Protein 4I3B (pdb70)

Solvent-accessible surface area: 40279 Å² total; per-residue (Å²): 107,0,96,67,2,55,26,52,2,81,30,44,79,47,136,44,19,4,91,1,20,81,37,4,54,10,60,141,134,20,0,67,10,9,68,62,10,83,1,25,16,84,13,58,50,132,121,20,42,72,6,32,20,71,25,56,28,15,74,72,19,110,34,25,45,56,22,122,16,94,32,34,100,96,30,50,25,55,20,45,16,77,20,82,52,3,91,0,24,0,12,41,12,38,106,74,9,8,16,8,4,88,17,118,92,99,86,1,28,25,34,62,31,55,106,153,45,78,1,24,5,41,5,51,29,60,149,46,71,1,53,14,9,13,83,92,51,132,208,116,0,52,29,3,11,4,18,0,100,34,23,96,48,134,47,20,12,96,1,20,153,35,3,52,10,62,153,123,24,8,77,10,10,68,61,10,74,2,10,16,76,16,49,49,124,37,25,49,53,6,30,20,54,24,37,27,12,72,70,22,95,43,28,49,51,23,127,15,84,43,50,94,95,33,63,25,44,21,47,17,79,21,111,62,3,88,1,23,0,63,43,95,55,87,86,8,35,14,26,4,88,10,115,91,106,100,2,31,24,41,59,20,12,107,123,28,60,1,19,5,42,5,53,26,60,149,46,71,1,59,13,16,11,122,44,43,106,115,2,69,90,2,9,6,24,0,88,33,31,72,35,102,64,20,12,100,1,18,156,36,4,56,8,71,156,131,23,8,72,10,11,67,58,10,73,1,7,17,48,14,50,46,98,93,38,46,70,8,36,20,63,24,54,27,11,69,76,37,114,31,29,48,48,23,118,21,84,34,44,88,78,33,48,27,57,22,46,18,90,22,76,62,4,54,1,34,2,64,54,88,54,110,87,9,36,16,30,5,114,13,108,92,103,99,1,33,24,41,66,28,43,105,143,40,69,1,12,6,40,5,46,28,63,150,45,70,1,52,15,17,11,119,47,33,179,128,0,94,90,3,51,16,54,0,88,36,22,98,48,135,48,21,11,100,1,20,155,38,5,56,12,50,157,127,26,8,74,10,10,68,58,11,74,2,9,16,77,15,52,40,93,123,16,48,54,4,14,19,47,24,38,28,12,72,73,20,100,39,28,54,49,23,111,18,82,37,48,103,95,33,56,28,44,21,50,16,72,20,106,58,3,70,1,22,3,31,57,5,17,123,51,8,9,18,24,4,88,15,114,88,102,101,1,36,24,15,66,32,57,112,135,48,57,0,14,5,41,5,41,28,61,151,49,70,1,57,15,15,11,119,110,38,180,122,3,44,22,2,3,4,21,0,90,34,32,98,40,132,46,19,11,98,1,19,148,36,5,55,10,49,137,122,33,4,72,10,10,67,61,10,79,2,10,16,55,12,39,53,132,81,38,46,68,6,36,20,48,24,59,29,13,69,72,20,109,28,23,46,52,25,134,16,92,35,49,101,102,35,52,26,52,20,41,16,64,19,82,59,4,91,0,27,0,64,46,93,59,106,92,8,29,14,25,4,92,15,122,91,87,92,1,31,22,38,60,36,55,108,147,51,60,1,23,6,42,7,49,30,61,149,48,65,0,58,14,16,11,119,60,35,81,130,93,0,72,54,3,12,3,24,0,90,32,22,89,50,133,47,21,13,94,1,19,152,38,4,55,8,62,158,120,23,7,75,8,10,65,64,10,77,2,7,17,48,12,50,33,109,118,31,43,66,6,29,20,59,25,53,28,14,73,75,22,106,40,26,50,44,22,138,17,72,32,48,98,106,33,53,26,48,22,47,17,72,20,82,56,4,90,0,33,0,64,59,92,61,110,81,8,25,16,24,4,100,17,117,93,99,90,1,36,24,39,62,24,48,105,144,44,72,1,10,6,38,6,46,31,62,150,36,66,0,57,14,16,12,120,60,74

Foldseek 3Di:
DCVLVAAKWKWDDKWLQLVLLVLVPFDNVCSVFLRPWTKMWHWDADPVFKIKIWMQRHPPVRDTDMDIDGAPDKDDDQDPSRAPPWIKHWHDDPQWIKIWIDHPNFIKIWIWHADPQKIKIWIDGPPRIMIIIIHDDPD/DLQVPAAKWKWDDKWLQLVLLVLVPFPNVQSVFLRPWTKMWHWDAPPVFKIKIWMQRHPPVRDTDMDIDGAPDKDDDQDPSGAPPWIWHWHCDPQWIWIWIDHPNAIKIWIWHQDPQWIKIWIDGPPRIMIIIIHGPD/DLVVPAAKWKWDDKFLQLVLLVLVPFDNVQSVFLRPWTKMWHWDADPVFKIKIWMQRHPPVRDIDMDIDGAPDKDDDQDPSRAPPWIWHWHCDPQWIKIWIDHPNAIKIWIWHQDPQKIKIWIDGPPRIMIIIIHHDD/DCVLVAAKWKWDDKWCQLVLLVLVPFDNVQSVFLRPWTKIWHWDADPVFKIKIWMQRHPPVRDTDMDIDGAPDKDDDQDPSGAPPWIWHWHCDPQWIKIWIDHPNFIKIWIWHQDPQWIKIWIDGPPRIMIIIIHGDD/DQVLVAAKWKWDDKFLQLVLLVLVPFDNVVSVFLRPWTKMWHWDADPVFKIKIWMQRHPPVRDTDMDIDGAPDKDDDQDPSRAPPWIKHWHDDDQKIKIWIDHPNFIKIWIWHQDPQWIKIWIDGPPRIMIIIIHHDPD/DCVVPAAKWKWDDKFLQLVLLVLVPFDNVVSVFLRPWIKMWHWDAPPVFKIKIWIQRHPPVRDTDMDIDGAPDKDDDQDPSRAPPWIKHWHDDDQWIKIWIDHPNFIKIWIWHQDPQKIKIWIDGPPRIMIIIIHHD

InterPro domains:
  IPR000463 Cytosolic fatty-acid binding [PR00178] (5-27)
  IPR000463 Cytosolic fatty-acid binding [PR00178] (68-84)
  IPR000463 Cytosolic fatty-acid binding [PR00178] (116-136)
  IPR000566 Lipocalin/cytosolic fatty-acid binding domain [PF00061] (6-136)
  IPR012674 Calycin [G3DSA:2.40.128.20] (1-139)
  IPR012674 Calycin [SSF50814] (1-136)
  IPR031259 Intracellular lipid binding protein [PTHR11955] (1-136)

Structure (mmCIF, N/CA/C/O backbone):
data_4I3B
#
_entry.id   4I3B
#
_cell.length_a   44.394
_cell.length_b   73.954
_cell.length_c   124.364
_cell.angle_alpha   90.00
_cell.angle_beta   92.45
_cell.angle_gamma   90.00
#
_symmetry.space_group_name_H-M   'P 1 21 1'
#
loop_
_entity.id
_entity.type
_entity.pdbx_description
1 polymer 'Bilirubin-inducible fluorescent protein UnaG'
2 non-polymer '3-[5-[(Z)-(4-ethenyl-3-methyl-5-oxidanylidene-pyrrol-2-ylidene)methyl]-2-[[5-[(Z)-(3-ethenyl-4-methyl-5-oxidanylidene-pyrrol-2-ylidene)methyl]-3-(3-hydroxy-3-oxopropyl)-4-methyl-1H-pyrrol-2-yl]methyl]-4-methyl-1H-pyrrol-3-yl]propanoic acid'
3 non-polymer DI(HYDROXYETHYL)ETHER
4 water water
#
loop_
_atom_site.group_PDB
_atom_site.id
_atom_site.type_symbol
_atom_site.label_atom_id
_atom_site.label_alt_id
_atom_site.label_comp_id
_atom_site.label_asym_id
_atom_site.label_entity_id
_atom_site.label_seq_id
_atom_site.pdbx_PDB_ins_code
_atom_site.Cartn_x
_atom_site.Cartn_y
_atom_site.Cartn_z
_atom_site.occupancy
_atom_site.B_iso_or_equiv
_atom_site.auth_seq_id
_atom_site.auth_comp_id
_atom_site.auth_asym_id
_atom_site.auth_atom_id
_atom_site.pdbx_PDB_model_num
ATOM 1 N N A MET A 1 1 ? -5.614 -15.038 45.840 0.49 24.73 1 MET A N 1
ATOM 2 N N B MET A 1 1 ? -5.597 -16.010 48.192 0.51 25.90 1 MET A N 1
ATOM 3 C CA A MET A 1 1 ? -5.238 -14.827 47.272 0.49 22.57 1 MET A CA 1
ATOM 4 C CA B MET A 1 1 ? -5.161 -14.823 47.409 0.51 24.27 1 MET A CA 1
ATOM 5 C C A MET A 1 1 ? -5.973 -13.650 47.910 0.49 21.58 1 MET A C 1
ATOM 6 C C B MET A 1 1 ? -5.799 -13.530 47.956 0.51 22.91 1 MET A C 1
ATOM 7 O O A MET A 1 1 ? -6.226 -13.635 49.108 0.49 21.67 1 MET A O 1
ATOM 8 O O B MET A 1 1 ? -5.791 -13.297 49.165 0.51 23.16 1 MET A O 1
ATOM 39 N N . VAL A 1 2 ? -6.331 -12.683 47.080 1.00 20.81 2 VAL A N 1
ATOM 40 C CA . VAL A 1 2 ? -6.997 -11.474 47.515 1.00 20.31 2 VAL A CA 1
ATOM 41 C C . VAL A 1 2 ? -8.473 -11.733 47.810 1.00 19.08 2 VAL A C 1
ATOM 42 O O . VAL A 1 2 ? -9.079 -11.020 48.596 1.00 18.35 2 VAL A O 1
ATOM 56 N N A GLU A 1 3 ? -9.032 -12.769 47.188 0.50 18.52 3 GLU A N 1
ATOM 57 N N B GLU A 1 3 ? -9.043 -12.785 47.216 0.50 17.95 3 GLU A N 1
ATOM 58 C CA A GLU A 1 3 ? -10.449 -13.088 47.301 0.50 19.63 3 GLU A CA 1
ATOM 59 C CA B GLU A 1 3 ? -10.483 -13.041 47.288 0.50 19.43 3 GLU A CA 1
ATOM 60 C C A GLU A 1 3 ? -10.922 -13.176 48.763 0.50 18.64 3 GLU A C 1
ATOM 61 C C B GLU A 1 3 ? -10.988 -13.353 48.710 0.50 17.91 3 GLU A C 1
ATOM 62 O O A GLU A 1 3 ? -11.996 -12.669 49.126 0.50 18.32 3 GLU A O 1
ATOM 63 O O B GLU A 1 3 ? -12.171 -13.163 48.991 0.50 19.41 3 GLU A O 1
ATOM 86 N N . LYS A 1 4 ? -10.098 -13.784 49.610 1.00 17.71 4 LYS A N 1
ATOM 87 C CA . LYS A 1 4 ? -10.477 -14.047 51.000 1.00 20.61 4 LYS A CA 1
ATOM 88 C C . LYS A 1 4 ? -10.694 -12.765 51.806 1.00 19.62 4 LYS A C 1
ATOM 89 O O . LYS A 1 4 ? -11.395 -12.790 52.835 1.00 23.83 4 LYS A O 1
ATOM 109 N N . PHE A 1 5 ? -10.109 -11.654 51.357 1.00 15.96 5 PHE A N 1
ATOM 110 C CA . PHE A 1 5 ? -10.272 -10.378 52.060 1.00 14.69 5 PHE A CA 1
ATOM 111 C C . PHE A 1 5 ? -11.575 -9.658 51.713 1.00 13.21 5 PHE A C 1
ATOM 112 O O . PHE A 1 5 ? -11.963 -8.712 52.410 1.00 13.30 5 PHE A O 1
ATOM 129 N N . VAL A 1 6 ? -12.230 -10.071 50.636 1.00 13.47 6 VAL A N 1
ATOM 130 C CA . VAL A 1 6 ? -13.379 -9.334 50.123 1.00 13.65 6 VAL A CA 1
ATOM 131 C C . VAL A 1 6 ? -14.550 -9.258 51.083 1.00 12.75 6 VAL A C 1
ATOM 132 O O . VAL A 1 6 ? -14.801 -10.178 51.861 1.00 12.17 6 VAL A O 1
ATOM 145 N N . GLY A 1 7 ? -15.238 -8.125 51.035 1.00 11.99 7 GLY A N 1
ATOM 146 C CA . GLY A 1 7 ? -16.487 -7.942 51.752 1.00 12.69 7 GLY A CA 1
ATOM 147 C C . GLY A 1 7 ? -16.344 -6.984 52.922 1.00 10.30 7 GLY A C 1
ATOM 148 O O . GLY A 1 7 ? -15.386 -6.187 53.012 1.00 11.89 7 GLY A O 1
ATOM 152 N N . THR A 1 8 ? -17.307 -7.028 53.825 1.00 11.16 8 THR A N 1
ATOM 153 C CA A THR A 1 8 ? -17.369 -6.084 54.907 0.79 9.80 8 THR A CA 1
ATOM 154 C CA B THR A 1 8 ? -17.351 -6.079 54.923 0.21 11.13 8 THR A CA 1
ATOM 155 C C . THR A 1 8 ? -16.692 -6.618 56.169 1.00 11.32 8 THR A C 1
ATOM 156 O O . THR A 1 8 ? -16.793 -7.830 56.460 1.00 10.76 8 THR A O 1
ATOM 177 N N . TRP A 1 9 ? -16.034 -5.697 56.903 1.00 11.62 9 TRP A N 1
ATOM 178 C CA . TRP A 1 9 ? -15.335 -5.984 58.134 1.00 12.50 9 TRP A CA 1
ATOM 179 C C . TRP A 1 9 ? -15.582 -4.875 59.158 1.00 12.01 9 TRP A C 1
ATOM 180 O O . TRP A 1 9 ? -15.665 -3.696 58.806 1.00 13.26 9 TRP A O 1
ATOM 201 N N . LYS A 1 10 ? -15.698 -5.236 60.437 1.00 11.05 10 LYS A N 1
ATOM 202 C CA . LYS A 1 10 ? -15.935 -4.279 61.514 1.00 11.93 10 LYS A CA 1
ATOM 203 C C . LYS A 1 10 ? -14.900 -4.494 62.605 1.00 11.65 10 LYS A C 1
ATOM 204 O O . LYS A 1 10 ? -14.553 -5.634 62.918 1.00 12.20 10 LYS A O 1
ATOM 223 N N . ILE A 1 11 ? -14.425 -3.434 63.232 1.00 10.75 11 ILE A N 1
ATOM 224 C CA A ILE A 1 11 ? -13.361 -3.553 64.220 0.45 10.42 11 ILE A CA 1
ATOM 225 C CA B ILE A 1 11 ? -13.337 -3.617 64.189 0.55 11.42 11 ILE A CA 1
ATOM 226 C C . ILE A 1 11 ? -13.803 -4.436 65.374 1.00 10.88 11 ILE A C 1
ATOM 227 O O . ILE A 1 11 ? -14.946 -4.338 65.811 1.00 14.15 11 ILE A O 1
ATOM 258 N N . ALA A 1 12 ? -12.875 -5.254 65.865 1.00 10.64 12 ALA A N 1
ATOM 259 C CA . ALA A 1 12 ? -13.063 -6.081 67.038 1.00 11.82 12 ALA A CA 1
ATOM 260 C C . ALA A 1 12 ? -12.145 -5.638 68.190 1.00 13.59 12 ALA A C 1
ATOM 261 O O . ALA A 1 12 ? -12.579 -5.609 69.333 1.00 18.00 12 ALA A O 1
ATOM 268 N N . ASP A 1 13 ? -10.877 -5.336 67.922 1.00 12.35 13 ASP A N 1
ATOM 269 C CA . ASP A 1 13 ? -9.955 -4.912 68.972 1.00 13.64 13 ASP A CA 1
ATOM 270 C C . ASP A 1 13 ? -8.803 -4.142 68.382 1.00 10.96 13 ASP A C 1
ATOM 271 O O . ASP A 1 13 ? -8.545 -4.206 67.196 1.00 11.79 13 ASP A O 1
ATOM 280 N N A SER A 1 14 ? -8.163 -3.342 69.212 0.31 10.57 14 SER A N 1
ATOM 281 N N B SER A 1 14 ? -8.117 -3.390 69.227 0.69 11.05 14 SER A N 1
ATOM 282 C CA A SER A 1 14 ? -6.941 -2.669 68.824 0.31 11.39 14 SER A CA 1
ATOM 283 C CA B SER A 1 14 ? -7.034 -2.489 68.833 0.69 12.74 14 SER A CA 1
ATOM 284 C C A SER A 1 14 ? -6.023 -2.607 70.022 0.31 9.74 14 SER A C 1
ATOM 285 C C B SER A 1 14 ? -6.058 -2.310 70.000 0.69 11.83 14 SER A C 1
ATOM 286 O O A SER A 1 14 ? -6.457 -2.734 71.172 0.31 11.79 14 SER A O 1
ATOM 287 O O B SER A 1 14 ? -6.509 -2.043 71.127 0.69 13.33 14 SER A O 1
ATOM 302 N N . HIS A 1 15 ? -4.748 -2.410 69.740 1.00 9.71 15 HIS A N 1
ATOM 303 C CA . HIS A 1 15 ? -3.755 -2.209 70.792 1.00 9.60 15 HIS A CA 1
ATOM 304 C C . HIS A 1 15 ? -2.601 -1.388 70.259 1.00 8.82 15 HIS A C 1
ATOM 305 O O . HIS A 1 15 ? -2.035 -1.685 69.195 1.00 8.92 15 HIS A O 1
ATOM 321 N N . ASN A 1 16 ? -2.247 -0.373 71.044 1.00 9.12 16 ASN A N 1
ATOM 322 C CA . ASN A 1 16 ? -1.127 0.503 70.813 1.00 9.49 16 ASN A CA 1
ATOM 323 C C . ASN A 1 16 ? -1.284 1.373 69.555 1.00 8.73 16 ASN A C 1
ATOM 324 O O . ASN A 1 16 ? -0.300 1.884 69.016 1.00 9.40 16 ASN A O 1
ATOM 335 N N . PHE A 1 17 ? -2.519 1.573 69.108 1.00 8.65 17 PHE A N 1
ATOM 336 C CA . PHE A 1 17 ? -2.752 2.225 67.825 1.00 8.13 17 PHE A CA 1
ATOM 337 C C . PHE A 1 17 ? -2.437 3.727 67.875 1.00 8.88 17 PHE A C 1
ATOM 338 O O . PHE A 1 17 ? -1.779 4.259 66.981 1.00 9.78 17 PHE A O 1
ATOM 355 N N . GLY A 1 18 ? -2.866 4.408 68.936 1.00 8.85 18 GLY A N 1
ATOM 356 C CA . GLY A 1 18 ? -2.519 5.806 69.059 1.00 9.73 18 GLY A CA 1
ATOM 357 C C . GLY A 1 18 ? -1.034 6.047 69.082 1.00 9.92 18 GLY A C 1
ATOM 358 O O . GLY A 1 18 ? -0.561 7.036 68.524 1.00 10.63 18 GLY A O 1
ATOM 362 N N . GLU A 1 19 ? -0.302 5.162 69.752 1.00 9.37 19 GLU A N 1
ATOM 363 C CA . GLU A 1 19 ? 1.163 5.273 69.808 1.00 10.49 19 GLU A CA 1
ATOM 364 C C . GLU A 1 19 ? 1.779 5.098 68.411 1.00 9.10 19 GLU A C 1
ATOM 365 O O . GLU A 1 19 ? 2.692 5.837 68.016 1.00 10.38 19 GLU A O 1
ATOM 377 N N . TYR A 1 20 ? 1.233 4.171 67.618 1.00 9.01 20 TYR A N 1
ATOM 378 C CA . TYR A 1 20 ? 1.651 4.001 66.230 1.00 8.88 20 TYR A CA 1
ATOM 379 C C . TYR A 1 20 ? 1.363 5.275 65.444 1.00 8.38 20 TYR A C 1
ATOM 380 O O . TYR A 1 20 ? 2.210 5.761 64.679 1.00 8.39 20 TYR A O 1
ATOM 398 N N . LEU A 1 21 ? 0.173 5.854 65.626 1.00 9.60 21 LEU A N 1
ATOM 399 C CA . LEU A 1 21 ? -0.177 7.056 64.884 1.00 10.37 21 LEU A CA 1
ATOM 400 C C . LEU A 1 21 ? 0.751 8.229 65.237 1.00 9.17 21 LEU A C 1
ATOM 401 O O . LEU A 1 21 ? 1.161 8.992 64.367 1.00 10.53 21 LEU A O 1
ATOM 417 N N A LYS A 1 22 ? 1.131 8.349 66.498 0.41 10.48 22 LYS A N 1
ATOM 418 N N B LYS A 1 22 ? 1.105 8.344 66.517 0.59 10.16 22 LYS A N 1
ATOM 419 C CA A LYS A 1 22 ? 2.110 9.370 66.848 0.41 10.70 22 LYS A CA 1
ATOM 420 C CA B LYS A 1 22 ? 2.091 9.349 66.937 0.59 10.25 22 LYS A CA 1
ATOM 421 C C A LYS A 1 22 ? 3.430 9.100 66.141 0.41 10.03 22 LYS A C 1
ATOM 422 C C B LYS A 1 22 ? 3.458 9.109 66.279 0.59 11.30 22 LYS A C 1
ATOM 423 O O A LYS A 1 22 ? 4.055 10.005 65.573 0.41 9.61 22 LYS A O 1
ATOM 424 O O B LYS A 1 22 ? 4.150 10.057 65.892 0.59 14.23 22 LYS A O 1
ATOM 461 N N . ALA A 1 23 ? 3.855 7.844 66.155 1.00 10.21 23 ALA A N 1
ATOM 462 C CA . ALA A 1 23 ? 5.139 7.492 65.582 1.00 11.24 23 ALA A CA 1
ATOM 463 C C . ALA A 1 23 ? 5.224 7.836 64.090 1.00 11.16 23 ALA A C 1
ATOM 464 O O . ALA A 1 23 ? 6.304 8.185 63.614 1.00 12.67 23 ALA A O 1
ATOM 472 N N . ILE A 1 24 ? 4.108 7.794 63.356 1.00 10.66 24 ILE A N 1
ATOM 473 C CA . ILE A 1 24 ? 4.132 8.158 61.935 1.00 10.95 24 ILE A CA 1
ATOM 474 C C . ILE A 1 24 ? 3.895 9.654 61.751 1.00 12.68 24 ILE A C 1
ATOM 475 O O . ILE A 1 24 ? 3.867 10.135 60.623 1.00 14.66 24 ILE A O 1
ATOM 491 N N . GLY A 1 25 ? 3.738 10.404 62.850 1.00 12.36 25 GLY A N 1
ATOM 492 C CA . GLY A 1 25 ? 3.706 11.855 62.770 1.00 12.98 25 GLY A CA 1
ATOM 493 C C . GLY A 1 25 ? 2.338 12.512 62.856 1.00 12.66 25 GLY A C 1
ATOM 494 O O . GLY A 1 25 ? 2.216 13.701 62.602 1.00 15.49 25 GLY A O 1
ATOM 498 N N . ALA A 1 26 ? 1.305 11.753 63.217 1.00 13.54 26 ALA A N 1
ATOM 499 C CA . ALA A 1 26 ? -0.027 12.327 63.347 1.00 13.60 26 ALA A CA 1
ATOM 500 C C . ALA A 1 26 ? -0.006 13.286 64.523 1.00 14.50 26 ALA A C 1
ATOM 501 O O . ALA A 1 26 ? 0.631 13.010 65.547 1.00 13.53 26 ALA A O 1
ATOM 508 N N . PRO A 1 27 ? -0.738 14.397 64.402 1.00 17.05 27 PRO A N 1
ATOM 509 C CA . PRO A 1 27 ? -0.948 15.280 65.549 1.00 17.42 27 PRO A CA 1
ATOM 510 C C . PRO A 1 27 ? -1.676 14.576 66.702 1.00 16.51 27 PRO A C 1
ATOM 511 O O . PRO A 1 27 ? -2.416 13.608 66.490 1.00 14.96 27 PRO A O 1
ATOM 522 N N . LYS A 1 28 ? -1.453 15.049 67.918 1.00 18.87 28 LYS A N 1
ATOM 523 C CA . LYS A 1 28 ? -2.043 14.404 69.096 1.00 18.80 28 LYS A CA 1
ATOM 524 C C . LYS A 1 28 ? -3.564 14.245 69.040 1.00 16.40 28 LYS A C 1
ATOM 525 O O . LYS A 1 28 ? -4.085 13.199 69.442 1.00 17.62 28 LYS A O 1
ATOM 544 N N A GLU A 1 29 ? -4.262 15.257 68.520 0.19 16.99 29 GLU A N 1
ATOM 545 N N B GLU A 1 29 ? -4.268 15.268 68.558 0.81 19.97 29 GLU A N 1
ATOM 546 C CA A GLU A 1 29 ? -5.724 15.227 68.386 0.19 16.89 29 GLU A CA 1
ATOM 547 C CA B GLU A 1 29 ? -5.720 15.192 68.409 0.81 20.21 29 GLU A CA 1
ATOM 548 C C A GLU A 1 29 ? -6.196 14.072 67.505 0.19 15.95 29 GLU A C 1
ATOM 549 C C B GLU A 1 29 ? -6.116 13.983 67.576 0.81 17.58 29 GLU A C 1
ATOM 550 O O A GLU A 1 29 ? -7.233 13.464 67.763 0.19 14.74 29 GLU A O 1
ATOM 551 O O B GLU A 1 29 ? -7.046 13.267 67.925 0.81 18.44 29 GLU A O 1
ATOM 574 N N . LEU A 1 30 ? -5.444 13.804 66.445 1.00 14.98 30 LEU A N 1
ATOM 575 C CA . LEU A 1 30 ? -5.752 12.707 65.522 1.00 14.92 30 LEU A CA 1
ATOM 576 C C . LEU A 1 30 ? -5.223 11.364 65.991 1.00 13.80 30 LEU A C 1
ATOM 577 O O . LEU A 1 30 ? -5.801 10.322 65.679 1.00 15.25 30 LEU A O 1
ATOM 594 N N . SER A 1 31 ? -4.121 11.335 66.734 1.00 11.50 31 SER A N 1
ATOM 595 C CA A SER A 1 31 ? -3.642 10.039 67.188 0.64 11.06 31 SER A CA 1
ATOM 596 C CA B SER A 1 31 ? -3.608 10.074 67.235 0.36 10.86 31 SER A CA 1
ATOM 597 C C . SER A 1 31 ? -4.565 9.561 68.298 1.00 9.19 31 SER A C 1
ATOM 598 O O . SER A 1 31 ? -4.949 8.392 68.303 1.00 10.88 31 SER A O 1
ATOM 613 N N . ASP A 1 32 ? -4.939 10.458 69.213 1.00 10.52 32 ASP A N 1
ATOM 614 C CA . ASP A 1 32 ? -5.872 10.064 70.267 1.00 13.16 32 ASP A CA 1
ATOM 615 C C . ASP A 1 32 ? -7.265 9.763 69.677 1.00 11.68 32 ASP A C 1
ATOM 616 O O . ASP A 1 32 ? -7.940 8.800 70.076 1.00 12.25 32 ASP A O 1
ATOM 625 N N . GLY A 1 33 ? -7.699 10.577 68.722 1.00 13.86 33 GLY A N 1
ATOM 626 C CA . GLY A 1 33 ? -8.958 10.314 68.041 1.00 12.60 33 GLY A CA 1
ATOM 627 C C . GLY A 1 33 ? -8.920 8.978 67.315 1.00 12.60 33 GLY A C 1
ATOM 628 O O . GLY A 1 33 ? -9.821 8.146 67.454 1.00 12.80 33 GLY A O 1
ATOM 632 N N . GLY A 1 34 ? -7.866 8.763 66.535 1.00 11.19 34 GLY A N 1
ATOM 633 C CA . GLY A 1 34 ? -7.715 7.506 65.811 1.00 11.45 34 GLY A CA 1
ATOM 634 C C . GLY A 1 34 ? -7.738 6.298 66.730 1.00 10.02 34 GLY A C 1
ATOM 635 O O . GLY A 1 34 ? -8.353 5.265 66.434 1.00 10.50 34 GLY A O 1
ATOM 639 N N . ASP A 1 35 ? -7.072 6.409 67.871 1.00 10.59 35 ASP A N 1
ATOM 640 C CA . ASP A 1 35 ? -7.062 5.301 68.812 1.00 10.77 35 ASP A CA 1
ATOM 641 C C . ASP A 1 35 ? -8.467 4.888 69.237 1.00 12.58 35 ASP A C 1
ATOM 642 O O . ASP A 1 35 ? -8.700 3.708 69.453 1.00 14.12 35 ASP A O 1
ATOM 651 N N . ALA A 1 36 ? -9.387 5.846 69.309 1.00 11.97 36 ALA A N 1
ATOM 652 C CA . ALA A 1 36 ? -10.748 5.596 69.773 1.00 12.47 36 ALA A CA 1
ATOM 653 C C . ALA A 1 36 ? -11.696 5.156 68.680 1.00 11.91 36 ALA A C 1
ATOM 654 O O . ALA A 1 36 ? -12.829 4.802 68.973 1.00 13.65 36 ALA A O 1
ATOM 661 N N . THR A 1 37 ? -11.272 5.185 67.417 1.00 11.77 37 THR A N 1
ATOM 662 C CA . THR A 1 37 ? -12.194 4.855 66.332 1.00 10.83 37 THR A CA 1
ATOM 663 C C . THR A 1 37 ? -12.644 3.396 66.326 1.00 11.61 37 THR A C 1
ATOM 664 O O . THR A 1 37 ? -11.948 2.511 66.812 1.00 15.56 37 THR A O 1
ATOM 675 N N . THR A 1 38 ? -13.813 3.172 65.737 1.00 12.12 38 THR A N 1
ATOM 676 C CA . THR A 1 38 ? -14.307 1.829 65.487 1.00 15.21 38 THR A CA 1
ATOM 677 C C . THR A 1 38 ? -14.636 1.726 63.994 1.00 14.16 38 THR A C 1
ATOM 678 O O . THR A 1 38 ? -15.786 1.839 63.582 1.00 16.27 38 THR A O 1
ATOM 689 N N . PRO A 1 39 ? -13.606 1.530 63.160 1.00 10.64 39 PRO A N 1
ATOM 690 C CA . PRO A 1 39 ? -13.788 1.540 61.706 1.00 10.33 39 PRO A CA 1
ATOM 691 C C . PRO A 1 39 ? -14.569 0.358 61.129 1.00 10.65 39 PRO A C 1
ATOM 692 O O . PRO A 1 39 ? -14.625 -0.726 61.703 1.00 10.94 39 PRO A O 1
ATOM 703 N N . THR A 1 40 ? -15.171 0.608 59.966 1.00 9.90 40 THR A N 1
ATOM 704 C CA A THR A 1 40 ? -15.783 -0.406 59.121 0.87 11.63 40 THR A CA 1
ATOM 705 C CA B THR A 1 40 ? -15.737 -0.431 59.133 0.13 10.54 40 THR A CA 1
ATOM 706 C C . THR A 1 40 ? -15.047 -0.338 57.787 1.00 10.22 40 THR A C 1
ATOM 707 O O . THR A 1 40 ? -14.756 0.774 57.290 1.00 10.56 40 THR A O 1
ATOM 728 N N . LEU A 1 41 ? -14.761 -1.499 57.204 1.00 10.53 41 LEU A N 1
ATOM 729 C CA . LEU A 1 41 ? -14.123 -1.607 55.896 1.00 10.22 41 LEU A CA 1
ATOM 730 C C . LEU A 1 41 ? -15.041 -2.308 54.927 1.00 10.50 41 LEU A C 1
ATOM 731 O O . LEU A 1 41 ? -15.717 -3.274 55.303 1.00 12.58 41 LEU A O 1
ATOM 747 N N . TYR A 1 42 ? -14.999 -1.879 53.664 1.00 11.21 42 TYR A N 1
ATOM 748 C CA . TYR A 1 42 ? -15.718 -2.536 52.578 1.00 11.21 42 TYR A CA 1
ATOM 749 C C . TYR A 1 42 ? -14.674 -2.786 51.524 1.00 9.00 42 TYR A C 1
ATOM 750 O O . TYR A 1 42 ? -14.189 -1.841 50.885 1.00 11.91 42 TYR A O 1
ATOM 768 N N . ILE A 1 43 ? -14.320 -4.052 51.368 1.00 11.31 43 ILE A N 1
ATOM 769 C CA . ILE A 1 43 ? -13.250 -4.449 50.477 1.00 12.05 43 ILE A CA 1
ATOM 770 C C . ILE A 1 43 ? -13.811 -5.098 49.224 1.00 12.04 43 ILE A C 1
ATOM 771 O O . ILE A 1 43 ? -14.652 -5.984 49.298 1.00 13.74 43 ILE A O 1
ATOM 787 N N . SER A 1 44 ? -13.350 -4.674 48.060 1.00 13.54 44 SER A N 1
ATOM 788 C CA . SER A 1 44 ? -13.792 -5.291 46.824 1.00 14.66 44 SER A CA 1
ATOM 789 C C . SER A 1 44 ? -12.544 -5.545 45.958 1.00 15.30 44 SER A C 1
ATOM 790 O O . SER A 1 44 ? -11.467 -5.006 46.225 1.00 15.74 44 SER A O 1
ATOM 798 N N . GLN A 1 45 ? -12.657 -6.453 45.006 1.00 17.26 45 GLN A N 1
ATOM 799 C CA . GLN A 1 45 ? -11.496 -6.793 44.191 1.00 20.87 45 GLN A CA 1
ATOM 800 C C . GLN A 1 45 ? -11.897 -7.084 42.776 1.00 24.64 45 GLN A C 1
ATOM 801 O O . GLN A 1 45 ? -13.070 -7.357 42.474 1.00 25.18 45 GLN A O 1
ATOM 815 N N . LYS A 1 46 ? -10.886 -7.024 41.919 1.00 25.47 46 LYS A N 1
ATOM 816 C CA . LYS A 1 46 ? -11.028 -7.282 40.512 1.00 28.73 46 LYS A CA 1
ATOM 817 C C . LYS A 1 46 ? -9.811 -8.088 40.058 1.00 28.77 46 LYS A C 1
ATOM 818 O O . LYS A 1 46 ? -8.676 -7.679 40.297 1.00 27.68 46 LYS A O 1
ATOM 837 N N . ASP A 1 47 ? -10.051 -9.258 39.463 1.00 29.72 47 ASP A N 1
ATOM 838 C CA . ASP A 1 47 ? -8.996 -10.002 38.764 1.00 30.21 47 ASP A CA 1
ATOM 839 C C . ASP A 1 47 ? -7.923 -10.641 39.644 1.00 29.85 47 ASP A C 1
ATOM 840 O O . ASP A 1 47 ? -6.942 -11.186 39.138 1.00 31.79 47 ASP A O 1
ATOM 849 N N . GLY A 1 48 ? -8.105 -10.577 40.954 1.00 28.23 48 GLY A N 1
ATOM 850 C CA . GLY A 1 48 ? -7.161 -11.175 41.878 1.00 27.20 48 GLY A CA 1
ATOM 851 C C . GLY A 1 48 ? -5.932 -10.310 42.083 1.00 27.31 48 GLY A C 1
ATOM 852 O O . GLY A 1 48 ? -5.031 -10.687 42.839 1.00 29.53 48 GLY A O 1
ATOM 856 N N . ASP A 1 49 ? -5.876 -9.151 41.429 1.00 26.22 49 ASP A N 1
ATOM 857 C CA . ASP A 1 49 ? -4.738 -8.248 41.613 1.00 24.30 49 ASP A CA 1
ATOM 858 C C . ASP A 1 49 ? -5.110 -6.774 41.721 1.00 21.46 49 ASP A C 1
ATOM 859 O O . ASP A 1 49 ? -4.226 -5.937 41.784 1.00 21.12 49 ASP A O 1
ATOM 868 N N . LYS A 1 50 ? -6.403 -6.446 41.733 1.00 22.52 50 LYS A N 1
ATOM 869 C CA . LYS A 1 50 ? -6.836 -5.060 41.956 1.00 23.06 50 LYS A CA 1
ATOM 870 C C . LYS A 1 50 ? -7.808 -5.027 43.113 1.00 20.85 50 LYS A C 1
ATOM 871 O O . LYS A 1 50 ? -8.669 -5.902 43.227 1.00 21.97 50 LYS A O 1
ATOM 890 N N . MET A 1 51 ? -7.668 -4.032 43.986 1.00 17.12 51 MET A N 1
ATOM 891 C CA . MET A 1 51 ? -8.554 -3.898 45.143 1.00 15.06 51 MET A CA 1
ATOM 892 C C . MET A 1 51 ? -9.011 -2.478 45.341 1.00 13.55 51 MET A C 1
ATOM 893 O O . MET A 1 51 ? -8.318 -1.523 45.000 1.00 15.12 51 MET A O 1
ATOM 907 N N . THR A 1 52 ? -10.192 -2.350 45.932 1.00 12.74 52 THR A N 1
ATOM 908 C CA . THR A 1 52 ? -10.685 -1.074 46.428 1.00 12.02 52 THR A CA 1
ATOM 909 C C . THR A 1 52 ? -11.088 -1.281 47.867 1.00 10.54 52 THR A C 1
ATOM 910 O O . THR A 1 52 ? -11.750 -2.268 48.185 1.00 13.73 52 THR A O 1
ATOM 921 N N . VAL A 1 53 ? -10.662 -0.387 48.746 1.00 10.72 53 VAL A N 1
ATOM 922 C CA . VAL A 1 53 ? -11.061 -0.462 50.148 1.00 10.68 53 VAL A CA 1
ATOM 923 C C . VAL A 1 53 ? -11.715 0.873 50.501 1.00 10.55 53 VAL A C 1
ATOM 924 O O . VAL A 1 53 ? -11.093 1.936 50.353 1.00 11.31 53 VAL A O 1
ATOM 937 N N . LYS A 1 54 ? -12.982 0.812 50.916 1.00 10.51 54 LYS A N 1
ATOM 938 C CA . LYS A 1 54 ? -13.674 1.982 51.415 1.00 10.60 54 LYS A CA 1
ATOM 939 C C . LYS A 1 54 ? -13.707 1.878 52.942 1.00 10.04 54 LYS A C 1
ATOM 940 O O . LYS A 1 54 ? -14.012 0.816 53.484 1.00 11.35 54 LYS A O 1
ATOM 959 N N . ILE A 1 55 ? -13.387 2.971 53.621 1.00 10.21 55 ILE A N 1
ATOM 960 C CA . ILE A 1 55 ? -13.255 2.967 55.070 1.00 9.92 55 ILE A CA 1
ATOM 961 C C . ILE A 1 55 ? -14.145 4.046 55.667 1.00 10.47 55 ILE A C 1
ATOM 962 O O . ILE A 1 55 ? -14.076 5.205 55.269 1.00 12.64 55 ILE A O 1
ATOM 978 N N . GLU A 1 56 ? -14.953 3.669 56.649 1.00 10.15 56 GLU A N 1
ATOM 979 C CA . GLU A 1 56 ? -15.618 4.647 57.485 1.00 10.88 56 GLU A CA 1
ATOM 980 C C . GLU A 1 56 ? -14.904 4.559 58.828 1.00 10.60 56 GLU A C 1
ATOM 981 O O . GLU A 1 56 ? -15.132 3.617 59.604 1.00 11.27 56 GLU A O 1
ATOM 993 N N . ASN A 1 57 ? -14.001 5.504 59.115 1.00 10.44 57 ASN A N 1
ATOM 994 C CA . ASN A 1 57 ? -13.257 5.413 60.383 1.00 10.05 57 ASN A CA 1
ATOM 995 C C . ASN A 1 57 ? -14.179 5.558 61.580 1.00 12.01 57 ASN A C 1
ATOM 996 O O . ASN A 1 57 ? -13.923 4.972 62.620 1.00 13.73 57 ASN A O 1
ATOM 1007 N N . GLY A 1 58 ? -15.244 6.342 61.422 1.00 14.90 58 GLY A N 1
ATOM 1008 C CA . GLY A 1 58 ? -16.241 6.497 62.479 1.00 15.94 58 GLY A CA 1
ATOM 1009 C C . GLY A 1 58 ? -15.870 7.525 63.533 1.00 14.95 58 GLY A C 1
ATOM 1010 O O . GLY A 1 58 ? -14.844 8.198 63.423 1.00 14.69 58 GLY A O 1
ATOM 1014 N N . PRO A 1 59 ? -16.724 7.690 64.553 1.00 17.14 59 PRO A N 1
ATOM 1015 C CA . PRO A 1 59 ? -16.384 8.599 65.657 1.00 17.20 59 PRO A CA 1
ATOM 1016 C C . PRO A 1 59 ? -15.098 8.153 66.343 1.00 16.56 59 PRO A C 1
ATOM 1017 O O . PRO A 1 59 ? -14.817 6.957 66.399 1.00 14.91 59 PRO A O 1
ATOM 1028 N N . PRO A 1 60 ? -14.320 9.101 66.863 1.00 15.14 60 PRO A N 1
ATOM 1029 C CA . PRO A 1 60 ? -14.623 10.534 66.978 1.00 15.69 60 PRO A CA 1
ATOM 1030 C C . PRO A 1 60 ? -14.031 11.401 65.864 1.00 16.91 60 PRO A C 1
ATOM 1031 O O . PRO A 1 60 ? -14.137 12.624 65.927 1.00 19.21 60 PRO A O 1
ATOM 1042 N N . THR A 1 61 ? -13.418 10.781 64.872 1.00 14.41 61 THR A N 1
ATOM 1043 C CA . THR A 1 61 ? -12.761 11.544 63.813 1.00 14.63 61 THR A CA 1
ATOM 1044 C C . THR A 1 61 ? -13.712 11.787 62.641 1.00 15.78 61 THR A C 1
ATOM 1045 O O . THR A 1 61 ? -13.600 12.789 61.947 1.00 17.45 61 THR A O 1
ATOM 1056 N N . PHE A 1 62 ? -14.634 10.848 62.424 1.00 16.39 62 PHE A N 1
ATOM 1057 C CA . PHE A 1 62 ? -15.621 10.925 61.352 1.00 17.55 62 PHE A CA 1
ATOM 1058 C C . PHE A 1 62 ? -14.983 11.164 59.977 1.00 17.50 62 PHE A C 1
ATOM 1059 O O . PHE A 1 62 ? -15.462 11.979 59.183 1.00 21.18 62 PHE A O 1
ATOM 1076 N N . LEU A 1 63 ? -13.900 10.458 59.700 1.00 12.86 63 LEU A N 1
ATOM 1077 C CA . LEU A 1 63 ? -13.275 10.503 58.391 1.00 11.31 63 LEU A CA 1
ATOM 1078 C C . LEU A 1 63 ? -13.569 9.244 57.568 1.00 12.85 63 LEU A C 1
ATOM 1079 O O . LEU A 1 63 ? -13.249 8.141 57.989 1.00 12.68 63 LEU A O 1
ATOM 1095 N N . ASP A 1 64 ? -14.174 9.436 56.390 1.00 12.02 64 ASP A N 1
ATOM 1096 C CA . ASP A 1 64 ? -14.357 8.367 55.429 1.00 12.01 64 ASP A CA 1
ATOM 1097 C C . ASP A 1 64 ? -13.267 8.549 54.379 1.00 11.55 64 ASP A C 1
ATOM 1098 O O . ASP A 1 64 ? -12.909 9.688 54.024 1.00 11.44 64 ASP A O 1
ATOM 1107 N N . THR A 1 65 ? -12.731 7.456 53.852 1.00 11.95 65 THR A N 1
ATOM 1108 C CA . THR A 1 65 ? -11.843 7.561 52.713 1.00 12.37 65 THR A CA 1
ATOM 1109 C C . THR A 1 65 ? -11.845 6.261 51.942 1.00 11.25 65 THR A C 1
ATOM 1110 O O . THR A 1 65 ? -12.622 5.345 52.232 1.00 12.14 65 THR A O 1
ATOM 1121 N N . GLN A 1 66 ? -11.034 6.210 50.885 1.00 11.95 66 GLN A N 1
ATOM 1122 C CA . GLN A 1 66 ? -10.870 4.984 50.126 1.00 11.86 66 GLN A CA 1
ATOM 1123 C C . GLN A 1 66 ? -9.464 4.919 49.580 1.00 13.31 66 GLN A C 1
ATOM 1124 O O . GLN A 1 66 ? -8.807 5.968 49.384 1.00 15.50 66 GLN A O 1
ATOM 1138 N N . VAL A 1 67 ? -9.010 3.700 49.308 1.00 11.28 67 VAL A N 1
ATOM 1139 C CA . VAL A 1 67 ? -7.837 3.506 48.478 1.00 11.02 67 VAL A CA 1
ATOM 1140 C C . VAL A 1 67 ? -8.182 2.510 47.381 1.00 11.61 67 VAL A C 1
ATOM 1141 O O . VAL A 1 67 ? -9.008 1.596 47.574 1.00 11.37 67 VAL A O 1
ATOM 1154 N N A LYS A 1 68 ? -7.570 2.721 46.225 0.21 12.57 68 LYS A N 1
ATOM 1155 N N B LYS A 1 68 ? -7.566 2.705 46.215 0.79 12.27 68 LYS A N 1
ATOM 1156 C CA A LYS A 1 68 ? -7.677 1.810 45.109 0.21 13.34 68 LYS A CA 1
ATOM 1157 C CA B LYS A 1 68 ? -7.703 1.821 45.067 0.79 14.45 68 LYS A CA 1
ATOM 1158 C C A LYS A 1 68 ? -6.261 1.520 44.663 0.21 12.76 68 LYS A C 1
ATOM 1159 C C B LYS A 1 68 ? -6.307 1.534 44.550 0.79 12.86 68 LYS A C 1
ATOM 1160 O O A LYS A 1 68 ? -5.422 2.422 44.637 0.21 13.76 68 LYS A O 1
ATOM 1161 O O B LYS A 1 68 ? -5.539 2.469 44.325 0.79 14.42 68 LYS A O 1
ATOM 1198 N N . PHE A 1 69 ? -5.980 0.271 44.323 1.00 12.30 69 PHE A N 1
ATOM 1199 C CA . PHE A 1 69 ? -4.644 -0.071 43.866 1.00 12.12 69 PHE A CA 1
ATOM 1200 C C . PHE A 1 69 ? -4.596 -1.380 43.103 1.00 12.86 69 PHE A C 1
ATOM 1201 O O . PHE A 1 69 ? -5.503 -2.217 43.198 1.00 14.45 69 PHE A O 1
ATOM 1219 N N A LYS A 1 70 ? -3.538 -1.529 42.319 0.37 12.72 70 LYS A N 1
ATOM 1220 N N B LYS A 1 70 ? -3.516 -1.533 42.354 0.63 12.56 70 LYS A N 1
ATOM 1221 C CA A LYS A 1 70 ? -3.184 -2.801 41.728 0.37 13.73 70 LYS A CA 1
ATOM 1222 C CA B LYS A 1 70 ? -3.162 -2.774 41.707 0.63 13.73 70 LYS A CA 1
ATOM 1223 C C A LYS A 1 70 ? -1.977 -3.329 42.495 0.37 14.01 70 LYS A C 1
ATOM 1224 C C B LYS A 1 70 ? -1.933 -3.342 42.424 0.63 12.92 70 LYS A C 1
ATOM 1225 O O A LYS A 1 70 ? -1.094 -2.562 42.874 0.37 14.17 70 LYS A O 1
ATOM 1226 O O B LYS A 1 70 ? -0.976 -2.618 42.695 0.63 11.54 70 LYS A O 1
ATOM 1263 N N . LEU A 1 71 ? -1.938 -4.634 42.735 1.00 13.54 71 LEU A N 1
ATOM 1264 C CA A LEU A 1 71 ? -0.795 -5.233 43.414 0.80 14.78 71 LEU A CA 1
ATOM 1265 C CA B LEU A 1 71 ? -0.801 -5.203 43.438 0.20 13.47 71 LEU A CA 1
ATOM 1266 C C . LEU A 1 71 ? 0.480 -4.921 42.659 1.00 13.12 71 LEU A C 1
ATOM 1267 O O . LEU A 1 71 ? 0.542 -5.064 41.427 1.00 16.98 71 LEU A O 1
ATOM 1298 N N . GLY A 1 72 ? 1.505 -4.515 43.389 1.00 13.34 72 GLY A N 1
ATOM 1299 C CA . GLY A 1 72 ? 2.803 -4.253 42.818 1.00 14.67 72 GLY A CA 1
ATOM 1300 C C . GLY A 1 72 ? 2.982 -2.877 42.213 1.00 13.55 72 GLY A C 1
ATOM 1301 O O . GLY A 1 72 ? 4.080 -2.542 41.797 1.00 16.05 72 GLY A O 1
ATOM 1305 N N A GLU A 1 73 ? 1.913 -2.095 42.125 0.63 11.78 73 GLU A N 1
ATOM 1306 N N B GLU A 1 73 ? 1.921 -2.086 42.150 0.37 12.83 73 GLU A N 1
ATOM 1307 C CA A GLU A 1 73 ? 1.968 -0.788 41.482 0.63 11.86 73 GLU A CA 1
ATOM 1308 C CA B GLU A 1 73 ? 1.991 -0.794 41.487 0.37 13.48 73 GLU A CA 1
ATOM 1309 C C A GLU A 1 73 ? 1.902 0.324 42.519 0.63 12.64 73 GLU A C 1
ATOM 1310 C C B GLU A 1 73 ? 1.880 0.351 42.480 0.37 13.40 73 GLU A C 1
ATOM 1311 O O A GLU A 1 73 ? 0.927 0.447 43.253 0.63 11.40 73 GLU A O 1
ATOM 1312 O O B GLU A 1 73 ? 0.853 0.527 43.132 0.37 13.08 73 GLU A O 1
ATOM 1335 N N . GLU A 1 74 ? 2.942 1.138 42.584 1.00 12.64 74 GLU A N 1
ATOM 1336 C CA . GLU A 1 74 ? 2.972 2.252 43.512 1.00 12.92 74 GLU A CA 1
ATOM 1337 C C . GLU A 1 74 ? 1.872 3.265 43.195 1.00 11.85 74 GLU A C 1
ATOM 1338 O O . GLU A 1 74 ? 1.548 3.536 42.029 1.00 13.10 74 GLU A O 1
ATOM 1351 N N . PHE A 1 75 ? 1.307 3.853 44.245 1.00 11.35 75 PHE A N 1
ATOM 1352 C CA . PHE A 1 75 ? 0.266 4.856 44.072 1.00 12.12 75 PHE A CA 1
ATOM 1353 C C . PHE A 1 75 ? 0.377 5.948 45.126 1.00 10.85 75 PHE A C 1
ATOM 1354 O O . PHE A 1 75 ? 0.982 5.755 46.180 1.00 11.81 75 PHE A O 1
ATOM 1371 N N . ASP A 1 76 ? -0.180 7.124 44.821 1.00 12.56 76 ASP A N 1
ATOM 1372 C CA . ASP A 1 76 ? -0.196 8.220 45.771 1.00 12.65 76 ASP A CA 1
ATOM 1373 C C . ASP A 1 76 ? -1.302 8.008 46.801 1.00 10.95 76 ASP A C 1
ATOM 1374 O O . ASP A 1 76 ? -2.401 7.632 46.434 1.00 12.53 76 ASP A O 1
ATOM 1383 N N . GLU A 1 77 ? -1.010 8.288 48.066 1.00 10.26 77 GLU A N 1
ATOM 1384 C CA . GLU A 1 77 ? -2.023 8.230 49.109 1.00 9.74 77 GLU A CA 1
ATOM 1385 C C . GLU A 1 77 ? -2.004 9.531 49.905 1.00 10.96 77 GLU A C 1
ATOM 1386 O O . GLU A 1 77 ? -0.964 10.159 50.081 1.00 11.28 77 GLU A O 1
ATOM 1398 N N . PHE A 1 78 ? -3.167 9.904 50.411 1.00 10.14 78 PHE A N 1
ATOM 1399 C CA . PHE A 1 78 ? -3.376 11.132 51.175 1.00 10.29 78 PHE A CA 1
ATOM 1400 C C . PHE A 1 78 ? -4.081 10.738 52.463 1.00 10.11 78 PHE A C 1
ATOM 1401 O O . PHE A 1 78 ? -5.270 10.952 52.630 1.00 12.15 78 PHE A O 1
ATOM 1418 N N . PRO A 1 79 ? -3.332 10.147 53.402 1.00 10.71 79 PRO A N 1
ATOM 1419 C CA . PRO A 1 79 ? -3.975 9.551 54.577 1.00 10.30 79 PRO A CA 1
ATOM 1420 C C . PRO A 1 79 ? -4.482 10.576 55.591 1.00 11.33 79 PRO A C 1
ATOM 1421 O O . PRO A 1 79 ? -4.086 11.744 55.607 1.00 9.88 79 PRO A O 1
ATOM 1432 N N . SER A 1 80 ? -5.342 10.093 56.481 1.00 10.46 80 SER A N 1
ATOM 1433 C CA A SER A 1 80 ? -6.002 10.910 57.497 0.91 12.20 80 SER A CA 1
ATOM 1434 C CA B SER A 1 80 ? -6.006 10.925 57.471 0.09 11.23 80 SER A CA 1
ATOM 1435 C C . SER A 1 80 ? -5.038 11.518 58.484 1.00 11.92 80 SER A C 1
ATOM 1436 O O . SER A 1 80 ? -5.392 12.492 59.167 1.00 12.65 80 SER A O 1
ATOM 1451 N N . ASP A 1 81 ? -3.843 10.947 58.593 1.00 11.87 81 ASP A N 1
ATOM 1452 C CA . ASP A 1 81 ? -2.850 11.479 59.513 1.00 11.52 81 ASP A CA 1
ATOM 1453 C C . ASP A 1 81 ? -2.145 12.709 58.957 1.00 12.59 81 ASP A C 1
ATOM 1454 O O . ASP A 1 81 ? -1.340 13.332 59.648 1.00 14.90 81 ASP A O 1
ATOM 1463 N N A ARG A 1 82 ? -2.452 13.037 57.704 0.74 14.09 82 ARG A N 1
ATOM 1464 N N B ARG A 1 82 ? -2.439 13.030 57.700 0.26 13.29 82 ARG A N 1
ATOM 1465 C CA A ARG A 1 82 ? -2.023 14.262 57.024 0.74 16.01 82 ARG A CA 1
ATOM 1466 C CA B ARG A 1 82 ? -1.991 14.265 57.061 0.26 14.45 82 ARG A CA 1
ATOM 1467 C C A ARG A 1 82 ? -0.571 14.258 56.503 0.74 14.19 82 ARG A C 1
ATOM 1468 C C B ARG A 1 82 ? -0.500 14.289 56.717 0.26 13.52 82 ARG A C 1
ATOM 1469 O O A ARG A 1 82 ? -0.085 15.270 55.999 0.74 13.97 82 ARG A O 1
ATOM 1470 O O B ARG A 1 82 ? 0.095 15.359 56.593 0.26 13.54 82 ARG A O 1
ATOM 1511 N N . ARG A 1 83 ? 0.105 13.117 56.556 1.00 11.62 83 ARG A N 1
ATOM 1512 C CA . ARG A 1 83 ? 1.442 13.055 55.964 1.00 11.37 83 ARG A CA 1
ATOM 1513 C C . ARG A 1 83 ? 1.415 13.475 54.510 1.00 12.11 83 ARG A C 1
ATOM 1514 O O . ARG A 1 83 ? 0.489 13.147 53.769 1.00 13.71 83 ARG A O 1
ATOM 1536 N N A LYS A 1 84 ? 2.451 14.195 54.101 0.36 13.56 84 LYS A N 1
ATOM 1537 N N B LYS A 1 84 ? 2.472 14.157 54.095 0.64 14.08 84 LYS A N 1
ATOM 1538 C CA A LYS A 1 84 ? 2.611 14.604 52.714 0.36 13.61 84 LYS A CA 1
ATOM 1539 C CA B LYS A 1 84 ? 2.635 14.582 52.712 0.64 13.85 84 LYS A CA 1
ATOM 1540 C C A LYS A 1 84 ? 3.536 13.666 51.965 0.36 13.37 84 LYS A C 1
ATOM 1541 C C B LYS A 1 84 ? 3.598 13.721 51.943 0.64 13.49 84 LYS A C 1
ATOM 1542 O O A LYS A 1 84 ? 4.425 13.045 52.546 0.36 13.81 84 LYS A O 1
ATOM 1543 O O B LYS A 1 84 ? 4.590 13.227 52.475 0.64 14.17 84 LYS A O 1
ATOM 1580 N N . GLY A 1 85 ? 3.307 13.560 50.667 1.00 14.03 85 GLY A N 1
ATOM 1581 C CA . GLY A 1 85 ? 4.202 12.848 49.789 1.00 13.47 85 GLY A CA 1
ATOM 1582 C C . GLY A 1 85 ? 4.220 11.354 49.982 1.00 13.51 85 GLY A C 1
ATOM 1583 O O . GLY A 1 85 ? 5.228 10.712 49.715 1.00 15.81 85 GLY A O 1
ATOM 1588 N N . VAL A 1 86 ? 3.115 10.792 50.445 1.00 12.00 86 VAL A N 1
ATOM 1589 C CA . VAL A 1 86 ? 3.073 9.360 50.700 1.00 11.23 86 VAL A CA 1
ATOM 1590 C C . VAL A 1 86 ? 2.938 8.572 49.407 1.00 10.79 86 VAL A C 1
ATOM 1591 O O . VAL A 1 86 ? 2.001 8.802 48.617 1.00 11.29 86 VAL A O 1
ATOM 1604 N N . LYS A 1 87 ? 3.844 7.611 49.232 1.00 10.32 87 LYS A N 1
ATOM 1605 C CA . LYS A 1 87 ? 3.811 6.691 48.114 1.00 10.47 87 LYS A CA 1
ATOM 1606 C C . LYS A 1 87 ? 3.599 5.325 48.718 1.00 9.99 87 LYS A C 1
ATOM 1607 O O . LYS A 1 87 ? 4.334 4.926 49.616 1.00 10.73 87 LYS A O 1
ATOM 1626 N N . SER A 1 88 ? 2.602 4.616 48.221 1.00 9.68 88 SER A N 1
ATOM 1627 C CA . SER A 1 88 ? 2.181 3.337 48.802 1.00 9.85 88 SER A CA 1
ATOM 1628 C C . SER A 1 88 ? 2.276 2.203 47.779 1.00 10.45 88 SER A C 1
ATOM 1629 O O . SER A 1 88 ? 2.133 2.430 46.576 1.00 10.27 88 SER A O 1
ATOM 1637 N N . VAL A 1 89 ? 2.481 0.988 48.260 1.00 9.94 89 VAL A N 1
ATOM 1638 C CA . VAL A 1 89 ? 2.477 -0.162 47.373 1.00 10.08 89 VAL A CA 1
ATOM 1639 C C . VAL A 1 89 ? 2.033 -1.374 48.174 1.00 10.24 89 VAL A C 1
ATOM 1640 O O . VAL A 1 89 ? 2.343 -1.493 49.371 1.00 10.64 89 VAL A O 1
ATOM 1653 N N . VAL A 1 90 ? 1.287 -2.253 47.521 1.00 10.02 90 VAL A N 1
ATOM 1654 C CA . VAL A 1 90 ? 0.749 -3.427 48.169 1.00 9.31 90 VAL A CA 1
ATOM 1655 C C . VAL A 1 90 ? 1.170 -4.673 47.397 1.00 9.81 90 VAL A C 1
ATOM 1656 O O . VAL A 1 90 ? 1.098 -4.682 46.178 1.00 10.90 90 VAL A O 1
ATOM 1669 N N . ASN A 1 91 ? 1.594 -5.711 48.106 1.00 9.54 91 ASN A N 1
ATOM 1670 C CA . ASN A 1 91 ? 1.985 -6.969 47.479 1.00 10.43 91 ASN A CA 1
ATOM 1671 C C . ASN A 1 91 ? 1.621 -8.124 48.390 1.00 11.95 91 ASN A C 1
ATOM 1672 O O . ASN A 1 91 ? 1.522 -7.976 49.609 1.00 12.71 91 ASN A O 1
ATOM 1683 N N . LEU A 1 92 ? 1.482 -9.301 47.808 1.00 15.09 92 LEU A N 1
ATOM 1684 C CA . LEU A 1 92 ? 1.340 -10.523 48.578 1.00 13.67 92 LEU A CA 1
ATOM 1685 C C . LEU A 1 92 ? 2.704 -11.126 48.972 1.00 15.07 92 LEU A C 1
ATOM 1686 O O . LEU A 1 92 ? 3.656 -11.085 48.195 1.00 15.40 92 LEU A O 1
ATOM 1702 N N . VAL A 1 93 ? 2.765 -11.702 50.175 1.00 16.11 93 VAL A N 1
ATOM 1703 C CA . VAL A 1 93 ? 3.874 -12.541 50.630 1.00 15.33 93 VAL A CA 1
ATOM 1704 C C . VAL A 1 93 ? 3.177 -13.786 51.187 1.00 17.82 93 VAL A C 1
ATOM 1705 O O . VAL A 1 93 ? 2.573 -13.735 52.267 1.00 19.62 93 VAL A O 1
ATOM 1718 N N . GLY A 1 94 ? 3.191 -14.884 50.436 1.00 18.97 94 GLY A N 1
ATOM 1719 C CA . GLY A 1 94 ? 2.410 -16.031 50.840 1.00 22.19 94 GLY A CA 1
ATOM 1720 C C . GLY A 1 94 ? 0.942 -15.669 50.870 1.00 23.07 94 GLY A C 1
ATOM 1721 O O . GLY A 1 94 ? 0.447 -15.111 49.884 1.00 24.90 94 GLY A O 1
ATOM 1725 N N . GLU A 1 95 ? 0.281 -15.954 52.001 1.00 24.73 95 GLU A N 1
ATOM 1726 C CA . GLU A 1 95 ? -1.125 -15.616 52.264 1.00 27.10 95 GLU A CA 1
ATOM 1727 C C . GLU A 1 95 ? -1.341 -14.225 52.879 1.00 24.81 95 GLU A C 1
ATOM 1728 O O . GLU A 1 95 ? -2.471 -13.848 53.184 1.00 30.17 95 GLU A O 1
ATOM 1740 N N . LYS A 1 96 ? -0.267 -13.494 53.111 1.00 18.68 96 LYS A N 1
ATOM 1741 C CA . LYS A 1 96 ? -0.379 -12.191 53.738 1.00 16.71 96 LYS A CA 1
ATOM 1742 C C . LYS A 1 96 ? -0.389 -11.078 52.694 1.00 15.68 96 LYS A C 1
ATOM 1743 O O . LYS A 1 96 ? 0.260 -11.182 51.643 1.00 19.13 96 LYS A O 1
ATOM 1762 N N . LEU A 1 97 ? -1.096 -9.997 53.012 1.00 11.78 97 LEU A N 1
ATOM 1763 C CA A LEU A 1 97 ? -1.111 -8.806 52.174 0.68 10.81 97 LEU A CA 1
ATOM 1764 C CA B LEU A 1 97 ? -1.141 -8.808 52.179 0.32 10.66 97 LEU A CA 1
ATOM 1765 C C . LEU A 1 97 ? -0.285 -7.783 52.895 1.00 9.90 97 LEU A C 1
ATOM 1766 O O . LEU A 1 97 ? -0.578 -7.440 54.056 1.00 10.23 97 LEU A O 1
ATOM 1797 N N . VAL A 1 98 ? 0.758 -7.304 52.233 1.00 9.36 98 VAL A N 1
ATOM 1798 C CA . VAL A 1 98 ? 1.713 -6.394 52.857 1.00 9.10 98 VAL A CA 1
ATOM 1799 C C . VAL A 1 98 ? 1.711 -5.043 52.169 1.00 8.49 98 VAL A C 1
ATOM 1800 O O . VAL A 1 98 ? 1.887 -4.955 50.954 1.00 10.25 98 VAL A O 1
ATOM 1813 N N . TYR A 1 99 ? 1.485 -4.002 52.955 1.00 7.98 99 TYR A N 1
ATOM 1814 C CA . TYR A 1 99 ? 1.243 -2.642 52.478 1.00 7.75 99 TYR A CA 1
ATOM 1815 C C . TYR A 1 99 ? 2.346 -1.756 53.043 1.00 8.22 99 TYR A C 1
ATOM 1816 O O . TYR A 1 99 ? 2.551 -1.719 54.271 1.00 9.10 99 TYR A O 1
ATOM 1834 N N . VAL A 1 100 ? 3.096 -1.103 52.156 1.00 7.78 100 VAL A N 1
ATOM 1835 C CA . VAL A 1 100 ? 4.216 -0.257 52.595 1.00 8.54 100 VAL A CA 1
ATOM 1836 C C . VAL A 1 100 ? 3.987 1.162 52.119 1.00 7.92 100 VAL A C 1
ATOM 1837 O O . VAL A 1 100 ? 3.663 1.393 50.948 1.00 10.05 100 VAL A O 1
ATOM 1850 N N . GLN A 1 101 ? 4.136 2.113 53.048 1.00 8.68 101 GLN A N 1
ATOM 1851 C CA . GLN A 1 101 ? 4.100 3.537 52.750 1.00 9.28 101 GLN A CA 1
ATOM 1852 C C . GLN A 1 101 ? 5.480 4.150 52.940 1.00 9.12 101 GLN A C 1
ATOM 1853 O O . GLN A 1 101 ? 6.146 3.864 53.951 1.00 10.68 101 GLN A O 1
ATOM 1867 N N . LYS A 1 102 ? 5.870 4.998 51.982 1.00 9.89 102 LYS A N 1
ATOM 1868 C CA . LYS A 1 102 ? 7.134 5.716 52.038 1.00 10.23 102 LYS A CA 1
ATOM 1869 C C . LYS A 1 102 ? 6.880 7.203 51.912 1.00 10.38 102 LYS A C 1
ATOM 1870 O O . LYS A 1 102 ? 6.103 7.632 51.061 1.00 11.38 102 LYS A O 1
ATOM 1889 N N . TRP A 1 103 ? 7.527 8.006 52.760 1.00 11.27 103 TRP A N 1
ATOM 1890 C CA . TRP A 1 103 ? 7.312 9.442 52.751 1.00 11.95 103 TRP A CA 1
ATOM 1891 C C . TRP A 1 103 ? 8.453 10.059 53.512 1.00 13.73 103 TRP A C 1
ATOM 1892 O O . TRP A 1 103 ? 8.907 9.502 54.506 1.00 13.17 103 TRP A O 1
ATOM 1913 N N . ASP A 1 104 ? 8.972 11.174 53.013 1.00 15.20 104 ASP A N 1
ATOM 1914 C CA . ASP A 1 104 ? 10.014 11.913 53.726 1.00 16.56 104 ASP A CA 1
ATOM 1915 C C . ASP A 1 104 ? 11.189 11.022 54.165 1.00 18.05 104 ASP A C 1
ATOM 1916 O O . ASP A 1 104 ? 11.750 11.208 55.239 1.00 19.49 104 ASP A O 1
ATOM 1925 N N . GLY A 1 105 ? 11.545 10.044 53.344 1.00 17.53 105 GLY A N 1
ATOM 1926 C CA . GLY A 1 105 ? 12.660 9.160 53.668 1.00 17.89 105 GLY A CA 1
ATOM 1927 C C . GLY A 1 105 ? 12.364 8.096 54.732 1.00 17.15 105 GLY A C 1
ATOM 1928 O O . GLY A 1 105 ? 13.255 7.337 55.139 1.00 19.85 105 GLY A O 1
ATOM 1932 N N . LYS A 1 106 ? 11.122 8.042 55.203 1.00 15.21 106 LYS A N 1
ATOM 1933 C CA . LYS A 1 106 ? 10.686 7.082 56.193 1.00 13.82 106 LYS A CA 1
ATOM 1934 C C . LYS A 1 106 ? 9.824 5.984 55.531 1.00 12.35 106 LYS A C 1
ATOM 1935 O O . LYS A 1 106 ? 9.358 6.150 54.411 1.00 13.48 106 LYS A O 1
ATOM 1954 N N A GLU A 1 107 ? 9.584 4.902 56.265 0.46 11.80 107 GLU A N 1
ATOM 1955 N N B GLU A 1 107 ? 9.671 4.849 56.201 0.54 12.62 107 GLU A N 1
ATOM 1956 C CA A GLU A 1 107 ? 8.827 3.763 55.758 0.46 11.46 107 GLU A CA 1
ATOM 1957 C CA B GLU A 1 107 ? 8.777 3.792 55.734 0.54 12.40 107 GLU A CA 1
ATOM 1958 C C A GLU A 1 107 ? 8.054 3.087 56.883 0.46 11.29 107 GLU A C 1
ATOM 1959 C C B GLU A 1 107 ? 7.990 3.255 56.916 0.54 11.06 107 GLU A C 1
ATOM 1960 O O A GLU A 1 107 ? 8.610 2.849 57.952 0.46 12.65 107 GLU A O 1
ATOM 1961 O O B GLU A 1 107 ? 8.460 3.311 58.049 0.54 11.40 107 GLU A O 1
ATOM 1984 N N . THR A 1 108 ? 6.783 2.781 56.631 1.00 9.07 108 THR A N 1
ATOM 1985 C CA . THR A 1 108 ? 5.975 2.078 57.612 1.00 9.46 108 THR A CA 1
ATOM 1986 C C . THR A 1 108 ? 5.259 0.927 56.893 1.00 9.02 108 THR A C 1
ATOM 1987 O O . THR A 1 108 ? 4.989 1.009 55.696 1.00 9.92 108 THR A O 1
ATOM 1999 N N . THR A 1 109 ? 4.964 -0.148 57.621 1.00 8.44 109 THR A N 1
ATOM 2000 C CA A THR A 1 109 ? 4.415 -1.349 57.027 0.72 8.47 109 THR A CA 1
ATOM 2001 C CA B THR A 1 109 ? 4.380 -1.349 57.022 0.28 8.32 109 THR A CA 1
ATOM 2002 C C . THR A 1 109 ? 3.164 -1.836 57.768 1.00 7.95 109 THR A C 1
ATOM 2003 O O . THR A 1 109 ? 3.093 -1.772 59.003 1.00 10.17 109 THR A O 1
ATOM 2024 N N . TYR A 1 110 ? 2.213 -2.336 57.004 1.00 7.81 110 TYR A N 1
ATOM 2025 C CA . TYR A 1 110 ? 1.019 -2.998 57.530 1.00 7.73 110 TYR A CA 1
ATOM 2026 C C . TYR A 1 110 ? 0.976 -4.394 56.955 1.00 8.63 110 TYR A C 1
ATOM 2027 O O . TYR A 1 110 ? 1.005 -4.555 55.743 1.00 10.24 110 TYR A O 1
ATOM 2045 N N . VAL A 1 111 ? 0.888 -5.409 57.813 1.00 7.65 111 VAL A N 1
ATOM 2046 C CA . VAL A 1 111 ? 0.790 -6.808 57.377 1.00 9.20 111 VAL A CA 1
ATOM 2047 C C . VAL A 1 111 ? -0.606 -7.271 57.768 1.00 8.56 111 VAL A C 1
ATOM 2048 O O . VAL A 1 111 ? -0.992 -7.186 58.942 1.00 8.71 111 VAL A O 1
ATOM 2061 N N . ARG A 1 112 ? -1.345 -7.784 56.792 1.00 9.24 112 ARG A N 1
ATOM 2062 C CA . ARG A 1 112 ? -2.723 -8.202 56.958 1.00 8.48 112 ARG A CA 1
ATOM 2063 C C . ARG A 1 112 ? -2.878 -9.681 56.622 1.00 9.92 112 ARG A C 1
ATOM 2064 O O . ARG A 1 112 ? -2.404 -10.166 55.602 1.00 10.36 112 ARG A O 1
ATOM 2085 N N . GLU A 1 113 ? -3.596 -10.379 57.498 1.00 10.22 113 GLU A N 1
ATOM 2086 C CA . GLU A 1 113 ? -3.779 -11.820 57.409 1.00 11.70 113 GLU A CA 1
ATOM 2087 C C . GLU A 1 113 ? -5.151 -12.158 57.969 1.00 11.62 113 GLU A C 1
ATOM 2088 O O . GLU A 1 113 ? -5.678 -11.410 58.797 1.00 13.53 113 GLU A O 1
ATOM 2100 N N A ILE A 1 114 ? -5.719 -13.277 57.537 0.50 12.25 114 ILE A N 1
ATOM 2101 N N B ILE A 1 114 ? -5.749 -13.268 57.544 0.50 11.76 114 ILE A N 1
ATOM 2102 C CA A ILE A 1 114 ? -6.930 -13.790 58.149 0.50 13.42 114 ILE A CA 1
ATOM 2103 C CA B ILE A 1 114 ? -6.990 -13.720 58.166 0.50 12.79 114 ILE A CA 1
ATOM 2104 C C A ILE A 1 114 ? -6.534 -14.857 59.160 0.50 13.44 114 ILE A C 1
ATOM 2105 C C B ILE A 1 114 ? -6.691 -14.889 59.106 0.50 13.43 114 ILE A C 1
ATOM 2106 O O A ILE A 1 114 ? -5.773 -15.767 58.840 0.50 15.35 114 ILE A O 1
ATOM 2107 O O B ILE A 1 114 ? -6.166 -15.905 58.669 0.50 13.94 114 ILE A O 1
ATOM 2138 N N . LYS A 1 115 ? -7.026 -14.717 60.391 1.00 14.44 115 LYS A N 1
ATOM 2139 C CA . LYS A 1 115 ? -6.754 -15.697 61.444 1.00 15.20 115 LYS A CA 1
ATOM 2140 C C . LYS A 1 115 ? -8.079 -16.023 62.120 1.00 15.02 115 LYS A C 1
ATOM 2141 O O . LYS A 1 115 ? -8.729 -15.132 62.670 1.00 15.92 115 LYS A O 1
ATOM 2161 N N A ASP A 1 116 ? -8.475 -17.293 62.057 0.47 17.25 116 ASP A N 1
ATOM 2162 N N B ASP A 1 116 ? -8.455 -17.304 62.127 0.53 17.41 116 ASP A N 1
ATOM 2163 C CA A ASP A 1 116 ? -9.710 -17.751 62.686 0.47 18.03 116 ASP A CA 1
ATOM 2164 C CA B ASP A 1 116 ? -9.760 -17.725 62.648 0.53 18.45 116 ASP A CA 1
ATOM 2165 C C A ASP A 1 116 ? -10.916 -16.911 62.242 0.47 16.95 116 ASP A C 1
ATOM 2166 C C B ASP A 1 116 ? -10.824 -16.721 62.278 0.53 17.57 116 ASP A C 1
ATOM 2167 O O A ASP A 1 116 ? -11.833 -16.670 63.027 0.47 18.54 116 ASP A O 1
ATOM 2168 O O B ASP A 1 116 ? -11.524 -16.161 63.136 0.53 18.53 116 ASP A O 1
ATOM 2185 N N . GLY A 1 117 ? -10.912 -16.476 60.982 1.00 16.89 117 GLY A N 1
ATOM 2186 C CA . GLY A 1 117 ? -12.001 -15.706 60.431 1.00 15.62 117 GLY A CA 1
ATOM 2187 C C . GLY A 1 117 ? -11.914 -14.214 60.669 1.00 16.12 117 GLY A C 1
ATOM 2188 O O . GLY A 1 117 ? -12.777 -13.461 60.194 1.00 18.22 117 GLY A O 1
ATOM 2193 N N A LYS A 1 118 ? -10.892 -13.766 61.393 0.60 14.53 118 LYS A N 1
ATOM 2194 N N B LYS A 1 118 ? -10.878 -13.787 61.390 0.40 14.05 118 LYS A N 1
ATOM 2195 C CA A LYS A 1 118 ? -10.726 -12.340 61.646 0.60 14.65 118 LYS A CA 1
ATOM 2196 C CA B LYS A 1 118 ? -10.652 -12.374 61.660 0.40 12.97 118 LYS A CA 1
ATOM 2197 C C A LYS A 1 118 ? -9.579 -11.750 60.842 0.60 12.37 118 LYS A C 1
ATOM 2198 C C B LYS A 1 118 ? -9.607 -11.795 60.720 0.40 11.40 118 LYS A C 1
ATOM 2199 O O A LYS A 1 118 ? -8.555 -12.382 60.646 0.60 12.73 118 LYS A O 1
ATOM 2200 O O B LYS A 1 118 ? -8.681 -12.481 60.309 0.40 12.01 118 LYS A O 1
ATOM 2237 N N . LEU A 1 119 ? -9.759 -10.520 60.398 1.00 10.18 119 LEU A N 1
ATOM 2238 C CA A LEU A 1 119 ? -8.733 -9.808 59.650 0.53 10.46 119 LEU A CA 1
ATOM 2239 C CA B LEU A 1 119 ? -8.759 -9.791 59.650 0.47 9.65 119 LEU A CA 1
ATOM 2240 C C . LEU A 1 119 ? -7.829 -9.117 60.663 1.00 11.27 119 LEU A C 1
ATOM 2241 O O . LEU A 1 119 ? -8.257 -8.249 61.427 1.00 12.28 119 LEU A O 1
ATOM 2272 N N . VAL A 1 120 ? -6.564 -9.522 60.688 1.00 9.01 120 VAL A N 1
ATOM 2273 C CA . VAL A 1 120 ? -5.610 -9.029 61.665 1.00 9.14 120 VAL A CA 1
ATOM 2274 C C . VAL A 1 120 ? -4.561 -8.197 60.948 1.00 9.30 120 VAL A C 1
ATOM 2275 O O . VAL A 1 120 ? -3.948 -8.669 59.992 1.00 10.64 120 VAL A O 1
ATOM 2288 N N . VAL A 1 121 ? -4.366 -6.960 61.406 1.00 8.68 121 VAL A N 1
ATOM 2289 C CA . VAL A 1 121 ? -3.351 -6.057 60.850 1.00 8.12 121 VAL A CA 1
ATOM 2290 C C . VAL A 1 121 ? -2.293 -5.778 61.918 1.00 7.78 121 VAL A C 1
ATOM 2291 O O . VAL A 1 121 ? -2.629 -5.355 63.025 1.00 9.32 121 VAL A O 1
ATOM 2304 N N . THR A 1 122 ? -1.027 -5.956 61.545 1.00 7.58 122 THR A N 1
ATOM 2305 C CA . THR A 1 122 ? 0.095 -5.592 62.376 1.00 7.97 122 THR A CA 1
ATOM 2306 C C . THR A 1 122 ? 0.788 -4.402 61.719 1.00 8.09 122 THR A C 1
ATOM 2307 O O . THR A 1 122 ? 1.138 -4.461 60.524 1.00 9.06 122 THR A O 1
ATOM 2318 N N . LEU A 1 123 ? 0.956 -3.332 62.493 1.00 7.56 123 LEU A N 1
ATOM 2319 C CA . LEU A 1 123 ? 1.459 -2.062 62.023 1.00 8.45 123 LEU A CA 1
ATOM 2320 C C . LEU A 1 123 ? 2.797 -1.793 62.650 1.00 8.70 123 LEU A C 1
ATOM 2321 O O . LEU A 1 123 ? 2.939 -1.842 63.875 1.00 10.43 123 LEU A O 1
ATOM 2337 N N . THR A 1 124 ? 3.790 -1.478 61.836 1.00 8.36 124 THR A N 1
ATOM 2338 C CA A THR A 1 124 ? 5.134 -1.243 62.334 0.52 8.93 124 THR A CA 1
ATOM 2339 C CA B THR A 1 124 ? 5.126 -1.221 62.341 0.48 9.08 124 THR A CA 1
ATOM 2340 C C . THR A 1 124 ? 5.697 0.079 61.836 1.00 9.02 124 THR A C 1
ATOM 2341 O O . THR A 1 124 ? 5.722 0.326 60.626 1.00 9.70 124 THR A O 1
ATOM 2362 N N . MET A 1 125 ? 6.165 0.903 62.770 1.00 9.12 125 MET A N 1
ATOM 2363 C CA . 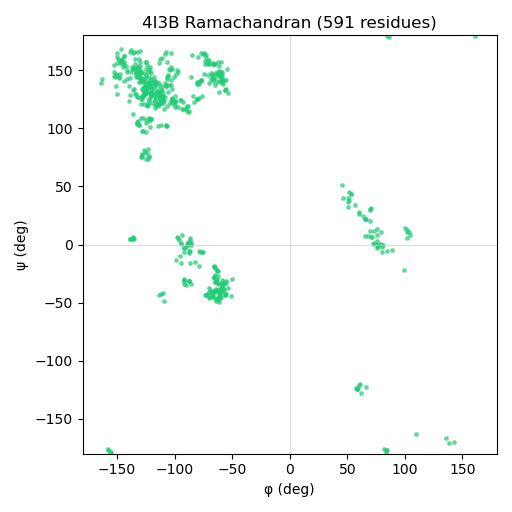MET A 1 125 ? 6.904 2.111 62.437 1.00 9.19 125 MET A CA 1
ATOM 2364 C C . MET A 1 125 ? 8.131 2.116 63.320 1.00 10.86 125 MET A C 1
ATOM 2365 O O . MET A 1 125 ? 8.051 2.398 64.511 1.00 12.00 125 MET A O 1
ATOM 2379 N N . GLY A 1 126 ? 9.281 1.779 62.741 1.00 14.38 126 GLY A N 1
ATOM 2380 C CA . GLY A 1 126 ? 10.487 1.597 63.546 1.00 15.85 126 GLY A CA 1
ATOM 2381 C C . GLY A 1 126 ? 10.267 0.561 64.638 1.00 15.65 126 GLY A C 1
ATOM 2382 O O . GLY A 1 126 ? 9.915 -0.576 64.354 1.00 18.75 126 GLY A O 1
ATOM 2386 N N A ASP A 1 127 ? 10.458 0.975 65.887 0.52 17.74 127 ASP A N 1
ATOM 2387 N N B ASP A 1 127 ? 10.466 0.948 65.895 0.48 16.36 127 ASP A N 1
ATOM 2388 C CA A ASP A 1 127 ? 10.322 0.086 67.029 0.52 18.06 127 ASP A CA 1
ATOM 2389 C CA B ASP A 1 127 ? 10.280 0.024 67.010 0.48 16.16 127 ASP A CA 1
ATOM 2390 C C A ASP A 1 127 ? 8.882 0.043 67.570 0.52 16.46 127 ASP A C 1
ATOM 2391 C C B ASP A 1 127 ? 8.936 0.255 67.720 0.48 15.04 127 ASP A C 1
ATOM 2392 O O A ASP A 1 127 ? 8.585 -0.731 68.488 0.52 16.91 127 ASP A O 1
ATOM 2393 O O B ASP A 1 127 ? 8.754 -0.107 68.892 0.48 14.53 127 ASP A O 1
ATOM 2410 N N . VAL A 1 128 ? 7.989 0.862 67.019 1.00 12.36 128 VAL A N 1
ATOM 2411 C CA . VAL A 1 128 ? 6.640 0.954 67.529 1.00 10.85 128 VAL A CA 1
ATOM 2412 C C . VAL A 1 128 ? 5.749 0.046 66.717 1.00 10.70 128 VAL A C 1
ATOM 2413 O O . VAL A 1 128 ? 5.656 0.169 65.492 1.00 11.69 128 VAL A O 1
ATOM 2427 N N . VAL A 1 129 ? 5.102 -0.877 67.395 1.00 8.78 129 VAL A N 1
ATOM 2428 C CA . VAL A 1 129 ? 4.215 -1.850 66.770 1.00 8.02 129 VAL A CA 1
ATOM 2429 C C . VAL A 1 129 ? 2.816 -1.767 67.360 1.00 8.65 129 VAL A C 1
ATOM 2430 O O . VAL A 1 129 ? 2.664 -1.613 68.587 1.00 10.62 129 VAL A O 1
ATOM 2443 N N . ALA A 1 130 ? 1.807 -1.868 66.496 1.00 8.28 130 ALA A N 1
ATOM 2444 C CA . ALA A 1 130 ? 0.406 -1.887 66.930 1.00 8.11 130 ALA A CA 1
ATOM 2445 C C . ALA A 1 130 ? -0.302 -3.036 66.218 1.00 8.09 130 ALA A C 1
ATOM 2446 O O . ALA A 1 130 ? 0.230 -3.586 65.235 1.00 8.92 130 ALA A O 1
ATOM 2453 N N . VAL A 1 131 ? -1.484 -3.372 66.705 1.00 8.31 131 VAL A N 1
ATOM 2454 C CA A VAL A 1 131 ? -2.290 -4.408 66.106 0.42 7.99 131 VAL A CA 1
ATOM 2455 C CA B VAL A 1 131 ? -2.284 -4.396 66.095 0.58 8.46 131 VAL A CA 1
ATOM 2456 C C . VAL A 1 131 ? -3.750 -4.019 66.186 1.00 8.98 131 VAL A C 1
ATOM 2457 O O . VAL A 1 131 ? -4.207 -3.452 67.191 1.00 10.48 131 VAL A O 1
ATOM 2482 N N . ARG A 1 132 ? -4.475 -4.307 65.109 1.00 8.02 132 ARG A N 1
ATOM 2483 C CA . ARG A 1 132 ? -5.918 -4.221 65.119 1.00 9.01 132 ARG A CA 1
ATOM 2484 C C . ARG A 1 132 ? -6.476 -5.489 64.513 1.00 9.11 132 ARG A C 1
ATOM 2485 O O . ARG A 1 132 ? -5.832 -6.121 63.681 1.00 10.71 132 ARG A O 1
ATOM 2506 N N . SER A 1 133 ? -7.667 -5.870 64.943 1.00 9.22 133 SER A N 1
ATOM 2507 C CA A SER A 1 133 ? -8.344 -6.981 64.313 0.44 10.47 133 SER A CA 1
ATOM 2508 C CA B SER A 1 133 ? -8.388 -7.042 64.431 0.56 9.23 133 SER A CA 1
ATOM 2509 C C . SER A 1 133 ? -9.799 -6.625 64.066 1.00 9.86 133 SER A C 1
ATOM 2510 O O . SER A 1 133 ? -10.411 -5.845 64.804 1.00 12.03 133 SER A O 1
ATOM 2525 N N . TYR A 1 134 ? -10.305 -7.190 62.969 1.00 9.55 134 TYR A N 1
ATOM 2526 C CA . TYR A 1 134 ? -11.670 -6.977 62.504 1.00 10.17 134 TYR A CA 1
ATOM 2527 C C . TYR A 1 134 ? -12.417 -8.303 62.399 1.00 10.45 134 TYR A C 1
ATOM 2528 O O . TYR A 1 134 ? -11.818 -9.348 62.117 1.00 11.74 134 TYR A O 1
ATOM 2546 N N A ARG A 1 135 ? -13.729 -8.242 62.584 0.51 11.62 135 ARG A N 1
ATOM 2547 N N B ARG A 1 135 ? -13.727 -8.252 62.634 0.49 11.92 135 ARG A N 1
ATOM 2548 C CA A ARG A 1 135 ? -14.593 -9.402 62.437 0.51 10.91 135 ARG A CA 1
ATOM 2549 C CA B ARG A 1 135 ? -14.609 -9.411 62.497 0.49 11.67 135 ARG A CA 1
ATOM 2550 C C A ARG A 1 135 ? -15.579 -9.150 61.309 0.51 11.67 135 ARG A C 1
ATOM 2551 C C B ARG A 1 135 ? -15.641 -9.149 61.395 0.49 12.73 135 ARG A C 1
ATOM 2552 O O A ARG A 1 135 ? -15.765 -8.020 60.894 0.51 11.12 135 ARG A O 1
ATOM 2553 O O B ARG A 1 135 ? -15.895 -8.003 61.059 0.49 13.70 135 ARG A O 1
ATOM 2594 N N . ARG A 1 136 ? -16.219 -10.210 60.834 1.00 11.72 136 ARG A N 1
ATOM 2595 C CA . ARG A 1 136 ? -17.364 -10.097 59.934 1.00 11.63 136 ARG A CA 1
ATOM 2596 C C . ARG A 1 136 ? -18.618 -9.707 60.698 1.00 14.70 136 ARG A C 1
ATOM 2597 O O . ARG A 1 136 ? -18.759 -9.980 61.879 1.00 15.24 136 ARG A O 1
ATOM 2619 N N . ALA A 1 137 ? -19.522 -9.061 59.990 1.00 14.23 137 ALA A N 1
ATOM 2620 C CA . ALA A 1 137 ? -20.847 -8.781 60.501 1.00 15.54 137 ALA A CA 1
ATOM 2621 C C . ALA A 1 137 ? -21.658 -10.083 60.574 1.00 13.74 137 ALA A C 1
ATOM 2622 O O . ALA A 1 137 ? -21.509 -11.000 59.752 1.00 16.33 137 ALA A O 1
ATOM 2629 N N . THR A 1 138 ? -22.522 -10.180 61.571 1.00 13.37 138 THR A N 1
ATOM 2630 C CA A THR A 1 138 ? -23.333 -11.392 61.743 0.95 13.89 138 THR A CA 1
ATOM 2631 C CA B THR A 1 138 ? -23.352 -11.353 61.784 0.05 13.79 138 THR A CA 1
ATOM 2632 C C . THR A 1 138 ? -24.598 -11.352 60.897 1.00 14.19 138 THR A C 1
ATOM 2633 O O . THR A 1 138 ? -25.170 -12.401 60.613 1.00 15.66 138 THR A O 1
ATOM 2654 N N . GLU A 1 139 ? -25.023 -10.153 60.495 1.00 14.79 139 GLU A N 1
ATOM 2655 C CA . GLU A 1 139 ? -26.203 -9.935 59.661 1.00 15.17 139 GLU A CA 1
ATOM 2656 C C . GLU A 1 139 ? -26.001 -8.611 58.937 1.00 20.89 139 GLU A C 1
ATOM 2657 O O . GLU A 1 139 ? -26.903 -8.176 58.200 1.00 20.84 139 GLU A O 1
ATOM 2669 N N A MET B 1 1 ? 22.960 -2.666 11.476 0.36 18.40 1 MET B N 1
ATOM 2670 N N B MET B 1 1 ? 23.480 -3.930 9.545 0.64 23.23 1 MET B N 1
ATOM 2671 C CA A MET B 1 1 ? 22.351 -3.710 10.616 0.36 15.74 1 MET B CA 1
ATOM 2672 C CA B MET B 1 1 ? 22.362 -3.805 10.535 0.64 18.27 1 MET B CA 1
ATOM 2673 C C A MET B 1 1 ? 22.003 -4.986 11.367 0.36 14.13 1 MET B C 1
ATOM 2674 C C B MET B 1 1 ? 22.190 -5.083 11.349 0.64 14.17 1 MET B C 1
ATOM 2675 O O A MET B 1 1 ? 21.571 -5.961 10.763 0.36 13.90 1 MET B O 1
ATOM 2676 O O B MET B 1 1 ? 22.018 -6.152 10.775 0.64 13.75 1 MET B O 1
ATOM 2707 N N . VAL B 1 2 ? 22.200 -5.001 12.678 1.00 12.36 2 VAL B N 1
ATOM 2708 C CA . VAL B 1 2 ? 21.895 -6.197 13.455 1.00 12.65 2 VAL B CA 1
ATOM 2709 C C . VAL B 1 2 ? 20.433 -6.626 13.194 1.00 10.76 2 VAL B C 1
ATOM 2710 O O . VAL B 1 2 ? 20.086 -7.800 13.368 1.00 11.37 2 VAL B O 1
ATOM 2724 N N A GLU B 1 3 ? 19.608 -5.653 12.770 0.64 11.72 3 GLU B N 1
ATOM 2725 N N B GLU B 1 3 ? 19.571 -5.709 12.773 0.36 12.35 3 GLU B N 1
ATOM 2726 C CA A GLU B 1 3 ? 18.206 -5.890 12.407 0.64 11.04 3 GLU B CA 1
ATOM 2727 C CA B GLU B 1 3 ? 18.184 -6.102 12.570 0.36 12.94 3 GLU B CA 1
ATOM 2728 C C A GLU B 1 3 ? 18.058 -7.031 11.404 0.64 10.85 3 GLU B C 1
ATOM 2729 C C B GLU B 1 3 ? 18.010 -7.015 11.349 0.36 11.72 3 GLU B C 1
ATOM 2730 O O A GLU B 1 3 ? 17.065 -7.769 11.404 0.64 11.62 3 GLU B O 1
ATOM 2731 O O B GLU B 1 3 ? 16.929 -7.578 11.130 0.36 11.61 3 GLU B O 1
ATOM 2754 N N . LYS B 1 4 ? 19.075 -7.228 10.585 1.00 10.64 4 LYS B N 1
ATOM 2755 C CA . LYS B 1 4 ? 18.985 -8.214 9.513 1.00 9.55 4 LYS B CA 1
ATOM 2756 C C . LYS B 1 4 ? 18.787 -9.640 10.003 1.00 8.05 4 LYS B C 1
ATOM 2757 O O . LYS B 1 4 ? 18.291 -10.474 9.249 1.00 10.33 4 LYS B O 1
ATOM 2777 N N . PHE B 1 5 ? 19.167 -9.911 11.248 1.00 8.07 5 PHE B N 1
ATOM 2778 C CA . PHE B 1 5 ? 19.037 -11.245 11.814 1.00 8.64 5 PHE B CA 1
ATOM 2779 C C . PHE B 1 5 ? 17.720 -11.520 12.523 1.00 8.00 5 PHE B C 1
ATOM 2780 O O . PHE B 1 5 ? 17.478 -12.662 12.929 1.00 9.02 5 PHE B O 1
ATOM 2797 N N A VAL B 1 6 ? 16.873 -10.502 12.680 0.67 8.98 6 VAL B N 1
ATOM 2798 N N B VAL B 1 6 ? 16.891 -10.504 12.740 0.33 8.15 6 VAL B N 1
ATOM 2799 C CA A VAL B 1 6 ? 15.657 -10.621 13.479 0.67 9.15 6 VAL B CA 1
ATOM 2800 C CA B VAL B 1 6 ? 15.727 -10.721 13.586 0.33 7.50 6 VAL B CA 1
ATOM 2801 C C A VAL B 1 6 ? 14.683 -11.635 12.888 0.67 9.06 6 VAL B C 1
ATOM 2802 C C B VAL B 1 6 ? 14.753 -11.667 12.917 0.33 10.19 6 VAL B C 1
ATOM 2803 O O A VAL B 1 6 ? 14.477 -11.719 11.684 0.67 9.07 6 VAL B O 1
ATOM 2804 O O B VAL B 1 6 ? 14.621 -11.719 11.694 0.33 12.49 6 VAL B O 1
ATOM 2829 N N . GLY B 1 7 ? 14.078 -12.434 13.754 1.00 11.12 7 GLY B N 1
ATOM 2830 C CA . GLY B 1 7 ? 13.132 -13.421 13.303 1.00 12.27 7 GLY B CA 1
ATOM 2831 C C . GLY B 1 7 ? 13.238 -14.699 14.121 1.00 9.57 7 GLY B C 1
ATOM 2832 O O . GLY B 1 7 ? 14.011 -14.791 15.081 1.00 11.16 7 GLY B O 1
ATOM 2837 N N . THR B 1 8 ? 12.463 -15.692 13.703 1.00 10.49 8 THR B N 1
ATOM 2838 C CA A THR B 1 8 ? 12.503 -17.038 14.277 0.59 10.77 8 THR B CA 1
ATOM 2839 C CA B THR B 1 8 ? 12.491 -17.027 14.271 0.41 9.78 8 THR B CA 1
ATOM 2840 C C . THR B 1 8 ? 13.106 -17.979 13.238 1.00 10.12 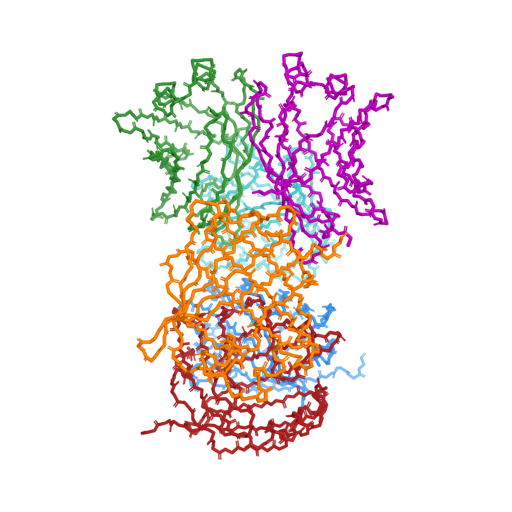8 THR B C 1
ATOM 2841 O O . THR B 1 8 ? 12.738 -17.942 12.042 1.00 12.33 8 THR B O 1
ATOM 2862 N N . TRP B 1 9 ? 14.006 -18.829 13.708 1.00 8.83 9 TRP B N 1
ATOM 2863 C CA . TRP B 1 9 ? 14.816 -19.652 12.833 1.00 8.80 9 TRP B CA 1
ATOM 2864 C C . TRP B 1 9 ? 14.842 -21.098 13.337 1.00 8.46 9 TRP B C 1
ATOM 2865 O O . TRP B 1 9 ? 14.909 -21.308 14.547 1.00 10.63 9 TRP B O 1
ATOM 2886 N N . LYS B 1 10 ? 14.864 -22.065 12.416 1.00 8.28 10 LYS B N 1
ATOM 2887 C CA . LYS B 1 10 ? 14.928 -23.482 12.731 1.00 9.46 10 LYS B CA 1
ATOM 2888 C C . LYS B 1 10 ? 16.097 -24.121 11.995 1.00 7.76 10 LYS B C 1
ATOM 2889 O O . LYS B 1 10 ? 16.354 -23.786 10.844 1.00 9.04 10 LYS B O 1
ATOM 2908 N N . ILE B 1 11 ? 16.803 -25.063 12.627 1.00 7.86 11 ILE B N 1
ATOM 2909 C CA . ILE B 1 11 ? 17.984 -25.618 11.970 1.00 7.19 11 ILE B CA 1
ATOM 2910 C C . ILE B 1 11 ? 17.609 -26.257 10.627 1.00 9.51 11 ILE B C 1
ATOM 2911 O O . ILE B 1 11 ? 16.565 -26.910 10.476 1.00 10.02 11 ILE B O 1
ATOM 2927 N N . ALA B 1 12 ? 18.478 -26.033 9.647 1.00 8.96 12 ALA B N 1
ATOM 2928 C CA . ALA B 1 12 ? 18.377 -26.673 8.341 1.00 10.54 12 ALA B CA 1
ATOM 2929 C C . ALA B 1 12 ? 19.486 -27.683 8.124 1.00 11.01 12 ALA B C 1
ATOM 2930 O O . ALA B 1 12 ? 19.245 -28.755 7.582 1.00 15.14 12 ALA B O 1
ATOM 2937 N N . ASP B 1 13 ? 20.709 -27.354 8.524 1.00 9.94 13 ASP B N 1
ATOM 2938 C CA . ASP B 1 13 ? 21.838 -28.264 8.351 1.00 10.90 13 ASP B CA 1
ATOM 2939 C C . ASP B 1 13 ? 22.879 -27.979 9.420 1.00 8.56 13 ASP B C 1
ATOM 2940 O O . ASP B 1 13 ? 22.958 -26.859 9.938 1.00 9.53 13 ASP B O 1
ATOM 2949 N N . SER B 1 14 ? 23.677 -28.982 9.757 1.00 7.71 14 SER B N 1
ATOM 2950 C CA . SER B 1 14 ? 24.713 -28.850 10.764 1.00 8.22 14 SER B CA 1
ATOM 2951 C C . SER B 1 14 ? 25.826 -29.802 10.391 1.00 7.91 14 SER B C 1
ATOM 2952 O O . SER B 1 14 ? 25.589 -30.988 10.184 1.00 10.39 14 SER B O 1
ATOM 2960 N N . HIS B 1 15 ? 27.067 -29.289 10.363 1.00 7.36 15 HIS B N 1
ATOM 2961 C CA A HIS B 1 15 ? 28.197 -30.082 9.921 0.71 7.79 15 HIS B CA 1
ATOM 2962 C CA B HIS B 1 15 ? 28.207 -30.081 9.896 0.29 8.03 15 HIS B CA 1
ATOM 2963 C C . HIS B 1 15 ? 29.403 -29.913 10.837 1.00 6.33 15 HIS B C 1
ATOM 2964 O O . HIS B 1 15 ? 29.842 -28.785 11.094 1.00 8.05 15 HIS B O 1
ATOM 2993 N N . ASN B 1 16 ? 29.941 -31.041 11.281 1.00 7.42 16 ASN B N 1
ATOM 2994 C CA . ASN B 1 16 ? 31.127 -31.108 12.123 1.00 7.78 16 ASN B CA 1
ATOM 2995 C C . ASN B 1 16 ? 30.906 -30.486 13.497 1.00 6.88 16 ASN B C 1
ATOM 2996 O O . ASN B 1 16 ? 31.860 -30.114 14.177 1.00 7.66 16 ASN B O 1
ATOM 3007 N N . PHE B 1 17 ? 29.666 -30.393 13.927 1.00 6.75 17 PHE B N 1
ATOM 3008 C CA . PHE B 1 17 ? 29.347 -29.682 15.157 1.00 6.81 17 PHE B CA 1
ATOM 3009 C C . PHE B 1 17 ? 29.824 -30.398 16.410 1.00 6.29 17 PHE B C 1
ATOM 3010 O O . PHE B 1 17 ? 30.420 -29.770 17.286 1.00 7.17 17 PHE B O 1
ATOM 3027 N N . GLY B 1 18 ? 29.591 -31.700 16.517 1.00 7.45 18 GLY B N 1
ATOM 3028 C CA . GLY B 1 18 ? 30.097 -32.449 17.654 1.00 7.14 18 GLY B CA 1
ATOM 3029 C C . GLY B 1 18 ? 31.615 -32.330 17.799 1.00 7.84 18 GLY B C 1
ATOM 3030 O O . GLY B 1 18 ? 32.152 -32.211 18.907 1.00 8.94 18 GLY B O 1
ATOM 3034 N N . GLU B 1 19 ? 32.340 -32.317 16.679 1.00 7.61 19 GLU B N 1
ATOM 3035 C CA . GLU B 1 19 ? 33.786 -32.185 16.713 1.00 7.69 19 GLU B CA 1
ATOM 3036 C C . GLU B 1 19 ? 34.190 -30.795 17.227 1.00 7.67 19 GLU B C 1
ATOM 3037 O O . GLU B 1 19 ? 35.172 -30.664 17.957 1.00 8.29 19 GLU B O 1
ATOM 3049 N N . TYR B 1 20 ? 33.474 -29.753 16.815 1.00 7.68 20 TYR B N 1
ATOM 3050 C CA . TYR B 1 20 ? 33.718 -28.433 17.339 1.00 7.65 20 TYR B CA 1
ATOM 3051 C C . TYR B 1 20 ? 33.474 -28.412 18.851 1.00 7.12 20 TYR B C 1
ATOM 3052 O O . TYR B 1 20 ? 34.260 -27.826 19.619 1.00 7.31 20 TYR B O 1
ATOM 3070 N N . LEU B 1 21 ? 32.368 -29.022 19.295 1.00 6.98 21 LEU B N 1
ATOM 3071 C CA . LEU B 1 21 ? 32.053 -29.020 20.719 1.00 7.86 21 LEU B CA 1
ATOM 3072 C C . LEU B 1 21 ? 33.128 -29.739 21.530 1.00 8.15 21 LEU B C 1
ATOM 3073 O O . LEU B 1 21 ? 33.505 -29.314 22.613 1.00 8.61 21 LEU B O 1
ATOM 3089 N N A LYS B 1 22 ? 33.646 -30.828 20.976 0.26 8.51 22 LYS B N 1
ATOM 3090 N N B LYS B 1 22 ? 33.624 -30.845 21.005 0.74 7.62 22 LYS B N 1
ATOM 3091 C CA A LYS B 1 22 ? 34.763 -31.533 21.590 0.26 9.29 22 LYS B CA 1
ATOM 3092 C CA B LYS B 1 22 ? 34.752 -31.508 21.632 0.74 8.30 22 LYS B CA 1
ATOM 3093 C C A LYS B 1 22 ? 36.002 -30.640 21.680 0.26 9.06 22 LYS B C 1
ATOM 3094 C C B LYS B 1 22 ? 35.966 -30.578 21.718 0.74 8.05 22 LYS B C 1
ATOM 3095 O O A LYS B 1 22 ? 36.724 -30.661 22.679 0.26 10.02 22 LYS B O 1
ATOM 3096 O O B LYS B 1 22 ? 36.639 -30.495 22.758 0.74 9.91 22 LYS B O 1
ATOM 3133 N N . ALA B 1 23 ? 36.250 -29.856 20.632 1.00 8.17 23 ALA B N 1
ATOM 3134 C CA . ALA B 1 23 ? 37.407 -28.965 20.592 1.00 9.03 23 ALA B CA 1
ATOM 3135 C C . ALA B 1 23 ? 37.331 -27.847 21.635 1.00 8.47 23 ALA B C 1
ATOM 3136 O O . ALA B 1 23 ? 38.364 -27.425 22.155 1.00 10.11 23 ALA B O 1
ATOM 3144 N N . ILE B 1 24 ? 36.132 -27.370 21.979 1.00 8.01 24 ILE B N 1
ATOM 3145 C CA . ILE B 1 24 ? 35.993 -26.332 23.004 1.00 8.66 24 ILE B CA 1
ATOM 3146 C C . ILE B 1 24 ? 35.898 -26.915 24.421 1.00 9.44 24 ILE B C 1
ATOM 3147 O O . ILE B 1 24 ? 35.763 -26.180 25.393 1.00 12.17 24 ILE B O 1
ATOM 3163 N N . GLY B 1 25 ? 36.024 -28.231 24.530 1.00 10.07 25 GLY B N 1
ATOM 3164 C CA . GLY B 1 25 ? 36.134 -28.873 25.827 1.00 11.90 25 GLY B CA 1
ATOM 3165 C C . GLY B 1 25 ? 34.873 -29.500 26.367 1.00 11.02 25 GLY B C 1
ATOM 3166 O O . GLY B 1 25 ? 34.823 -29.870 27.532 1.00 14.69 25 GLY B O 1
ATOM 3170 N N . ALA B 1 26 ? 33.850 -29.690 25.542 1.00 10.92 26 ALA B N 1
ATOM 3171 C CA . ALA B 1 26 ? 32.622 -30.285 26.040 1.00 10.37 26 ALA B CA 1
ATOM 3172 C C . ALA B 1 26 ? 32.882 -31.758 26.345 1.00 10.91 26 ALA B C 1
ATOM 3173 O O . ALA B 1 26 ? 33.527 -32.440 25.570 1.00 12.49 26 ALA B O 1
ATOM 3180 N N . PRO B 1 27 ? 32.352 -32.273 27.458 1.00 11.78 27 PRO B N 1
ATOM 3181 C CA . PRO B 1 27 ? 32.370 -33.715 27.664 1.00 13.76 27 PRO B CA 1
ATOM 3182 C C . PRO B 1 27 ? 31.630 -34.460 26.550 1.00 12.29 27 PRO B C 1
ATOM 3183 O O . PRO B 1 27 ? 30.736 -33.908 25.914 1.00 10.55 27 PRO B O 1
ATOM 3194 N N . LYS B 1 28 ? 31.962 -35.731 26.349 1.00 11.94 28 LYS B N 1
ATOM 3195 C CA . LYS B 1 28 ? 31.372 -36.525 25.264 1.00 11.27 28 LYS B CA 1
ATOM 3196 C C . LYS B 1 28 ? 29.843 -36.571 25.276 1.00 10.80 28 LYS B C 1
ATOM 3197 O O . LYS B 1 28 ? 29.210 -36.490 24.231 1.00 10.71 28 LYS B O 1
ATOM 3216 N N A GLU B 1 29 ? 29.221 -36.729 26.431 0.43 10.71 29 GLU B N 1
ATOM 3217 N N B GLU B 1 29 ? 29.249 -36.725 26.456 0.57 10.58 29 GLU B N 1
ATOM 3218 C CA A GLU B 1 29 ? 27.769 -36.812 26.410 0.43 12.44 29 GLU B CA 1
ATOM 3219 C CA B GLU B 1 29 ? 27.794 -36.771 26.551 0.57 12.13 29 GLU B CA 1
ATOM 3220 C C A GLU B 1 29 ? 27.167 -35.513 25.871 0.43 9.54 29 GLU B C 1
ATOM 3221 C C B GLU B 1 29 ? 27.177 -35.528 25.926 0.57 9.85 29 GLU B C 1
ATOM 3222 O O A GLU B 1 29 ? 26.120 -35.526 25.206 0.43 10.70 29 GLU B O 1
ATOM 3223 O O B GLU B 1 29 ? 26.125 -35.597 25.278 0.57 12.51 29 GLU B O 1
ATOM 3246 N N . LEU B 1 30 ? 27.834 -34.388 26.128 1.00 9.64 30 LEU B N 1
ATOM 3247 C CA . LEU B 1 30 ? 27.321 -33.097 25.669 1.00 9.12 30 LEU B CA 1
ATOM 3248 C C . LEU B 1 30 ? 27.692 -32.788 24.226 1.00 8.77 30 LEU B C 1
ATOM 3249 O O . LEU B 1 30 ? 26.884 -32.205 23.523 1.00 8.74 30 LEU B O 1
ATOM 3266 N N . SER B 1 31 ? 28.869 -33.193 23.759 1.00 8.20 31 SER B N 1
ATOM 3267 C CA . SER B 1 31 ? 29.179 -33.001 22.346 1.00 9.70 31 SER B CA 1
ATOM 3268 C C . SER B 1 31 ? 28.312 -33.920 21.480 1.00 8.59 31 SER B C 1
ATOM 3269 O O . SER B 1 31 ? 27.825 -33.492 20.425 1.00 8.78 31 SER B O 1
ATOM 3277 N N . ASP B 1 32 ? 28.085 -35.161 21.926 1.00 8.93 32 ASP B N 1
ATOM 3278 C CA . ASP B 1 32 ? 27.189 -36.060 21.194 1.00 10.71 32 ASP B CA 1
ATOM 3279 C C . ASP B 1 32 ? 25.771 -35.499 21.167 1.00 9.66 32 ASP B C 1
ATOM 3280 O O . ASP B 1 32 ? 25.118 -35.465 20.118 1.00 10.91 32 ASP B O 1
ATOM 3289 N N . GLY B 1 33 ? 25.286 -35.048 22.316 1.00 9.07 33 GLY B N 1
ATOM 3290 C CA . GLY B 1 33 ? 23.939 -34.518 22.386 1.00 9.45 33 GLY B CA 1
ATOM 3291 C C . GLY B 1 33 ? 23.846 -33.263 21.517 1.00 8.68 33 GLY B C 1
ATOM 3292 O O . GLY B 1 33 ? 22.902 -33.107 20.744 1.00 8.63 33 GLY B O 1
ATOM 3296 N N . GLY B 1 34 ? 24.789 -32.331 21.658 1.00 8.51 34 GLY B N 1
ATOM 3297 C CA . GLY B 1 34 ? 24.779 -31.126 20.855 1.00 8.12 34 GLY B CA 1
ATOM 3298 C C . GLY B 1 34 ? 24.771 -31.400 19.364 1.00 8.10 34 GLY B C 1
ATOM 3299 O O . GLY B 1 34 ? 24.066 -30.750 18.593 1.00 8.41 34 GLY B O 1
ATOM 3303 N N . ASP B 1 35 ? 25.585 -32.347 18.935 1.00 8.08 35 ASP B N 1
ATOM 3304 C CA . ASP B 1 35 ? 25.623 -32.674 17.512 1.00 8.84 35 ASP B CA 1
ATOM 3305 C C . ASP B 1 35 ? 24.259 -33.040 16.938 1.00 9.32 35 ASP B C 1
ATOM 3306 O O . ASP B 1 35 ? 23.964 -32.778 15.777 1.00 9.61 35 ASP B O 1
ATOM 3315 N N . ALA B 1 36 ? 23.422 -33.667 17.762 1.00 9.40 36 ALA B N 1
ATOM 3316 C CA . ALA B 1 36 ? 22.125 -34.186 17.329 1.00 10.10 36 ALA B CA 1
ATOM 3317 C C . ALA B 1 36 ? 20.975 -33.187 17.528 1.00 9.67 36 ALA B C 1
ATOM 3318 O O . ALA B 1 36 ? 19.828 -33.469 17.149 1.00 10.55 36 ALA B O 1
ATOM 3325 N N . THR B 1 37 ? 21.256 -32.016 18.109 1.00 8.04 37 THR B N 1
ATOM 3326 C CA . THR B 1 37 ? 20.192 -31.079 18.418 1.00 7.76 37 THR B CA 1
ATOM 3327 C C . THR B 1 37 ? 19.484 -30.542 17.187 1.00 8.82 37 THR B C 1
ATOM 3328 O O . THR B 1 37 ? 20.038 -30.459 16.085 1.00 9.61 37 THR B O 1
ATOM 3339 N N . THR B 1 38 ? 18.249 -30.127 17.407 1.00 8.27 38 THR B N 1
ATOM 3340 C CA . THR B 1 38 ? 17.449 -29.450 16.386 1.00 9.02 38 THR B CA 1
ATOM 3341 C C . THR B 1 38 ? 16.999 -28.081 16.887 1.00 8.59 38 THR B C 1
ATOM 3342 O O . THR B 1 38 ? 15.848 -27.885 17.279 1.00 10.35 38 THR B O 1
ATOM 3353 N N . PRO B 1 39 ? 17.925 -27.108 16.913 1.00 8.00 39 PRO B N 1
ATOM 3354 C CA . PRO B 1 39 ? 17.624 -25.854 17.618 1.00 8.69 39 PRO B CA 1
ATOM 3355 C C . PRO B 1 39 ? 16.632 -24.945 16.887 1.00 8.08 39 PRO B C 1
ATOM 3356 O O . PRO B 1 39 ? 16.474 -24.967 15.664 1.00 8.74 39 PRO B O 1
ATOM 3367 N N . THR B 1 40 ? 16.023 -24.095 17.696 1.00 7.61 40 THR B N 1
ATOM 3368 C CA . THR B 1 40 ? 15.158 -22.990 17.277 1.00 7.95 40 THR B CA 1
ATOM 3369 C C . THR B 1 40 ? 15.705 -21.721 17.929 1.00 7.76 40 THR B C 1
ATOM 3370 O O . THR B 1 40 ? 16.027 -21.722 19.136 1.00 9.05 40 THR B O 1
ATOM 3381 N N . LEU B 1 41 ? 15.826 -20.656 17.146 1.00 7.91 41 LEU B N 1
ATOM 3382 C CA . LEU B 1 41 ? 16.314 -19.351 17.622 1.00 8.33 41 LEU B CA 1
ATOM 3383 C C . LEU B 1 41 ? 15.217 -18.320 17.480 1.00 8.70 41 LEU B C 1
ATOM 3384 O O . LEU B 1 41 ? 14.501 -18.307 16.476 1.00 10.00 41 LEU B O 1
ATOM 3400 N N . TYR B 1 42 ? 15.122 -17.443 18.476 1.00 8.42 42 TYR B N 1
ATOM 3401 C CA . TYR B 1 42 ? 14.170 -16.322 18.470 1.00 9.16 42 TYR B CA 1
ATOM 3402 C C . TYR B 1 42 ? 15.019 -15.090 18.689 1.00 7.80 42 TYR B C 1
ATOM 3403 O O . TYR B 1 42 ? 15.532 -14.866 19.781 1.00 8.90 42 TYR B O 1
ATOM 3421 N N . ILE B 1 43 ? 15.201 -14.303 17.630 1.00 8.89 43 ILE B N 1
ATOM 3422 C CA . ILE B 1 43 ? 16.161 -13.208 17.606 1.00 9.03 43 ILE B CA 1
ATOM 3423 C C . ILE B 1 43 ? 15.452 -11.861 17.529 1.00 8.86 43 ILE B C 1
ATOM 3424 O O . ILE B 1 43 ? 14.636 -11.661 16.618 1.00 10.51 43 ILE B O 1
ATOM 3440 N N . SER B 1 44 ? 15.779 -10.978 18.465 1.00 9.41 44 SER B N 1
ATOM 3441 C CA . SER B 1 44 ? 15.248 -9.619 18.471 1.00 10.06 44 SER B CA 1
ATOM 3442 C C . SER B 1 44 ? 16.387 -8.640 18.752 1.00 9.66 44 SER B C 1
ATOM 3443 O O . SER B 1 44 ? 17.482 -9.053 19.119 1.00 10.72 44 SER B O 1
ATOM 3451 N N . GLN B 1 45 ? 16.142 -7.358 18.507 1.00 10.97 45 GLN B N 1
ATOM 3452 C CA . GLN B 1 45 ? 17.162 -6.354 18.758 1.00 11.12 45 GLN B CA 1
ATOM 3453 C C . GLN B 1 45 ? 16.532 -5.049 19.202 1.00 11.59 45 GLN B C 1
ATOM 3454 O O . GLN B 1 45 ? 15.345 -4.874 19.092 1.00 13.03 45 GLN B O 1
ATOM 3468 N N . LYS B 1 46 ? 17.374 -4.154 19.689 1.00 13.32 46 LYS B N 1
ATOM 3469 C CA A LYS B 1 46 ? 16.934 -2.852 20.147 0.15 13.90 46 LYS B CA 1
ATOM 3470 C CA B LYS B 1 46 ? 16.924 -2.848 20.123 0.85 15.15 46 LYS B CA 1
ATOM 3471 C C . LYS B 1 46 ? 18.001 -1.820 19.825 1.00 14.15 46 LYS B C 1
ATOM 3472 O O . LYS B 1 46 ? 19.176 -2.034 20.104 1.00 14.40 46 LYS B O 1
ATOM 3509 N N . ASP B 1 47 ? 17.583 -0.694 19.257 1.00 15.54 47 ASP B N 1
ATOM 3510 C CA . ASP B 1 47 ? 18.419 0.499 19.047 1.00 17.76 47 ASP B CA 1
ATOM 3511 C C . ASP B 1 47 ? 19.541 0.345 18.017 1.00 15.81 47 ASP B C 1
ATOM 3512 O O . ASP B 1 47 ? 20.381 1.242 17.891 1.00 19.07 47 ASP B O 1
ATOM 3521 N N . GLY B 1 48 ? 19.565 -0.781 17.312 1.00 15.77 48 GLY B N 1
ATOM 3522 C CA . GLY B 1 48 ? 20.647 -1.093 16.396 1.00 17.08 48 GLY B CA 1
ATOM 3523 C C . GLY B 1 48 ? 21.937 -1.554 17.060 1.00 16.84 48 GLY B C 1
ATOM 3524 O O . GLY B 1 48 ? 22.925 -1.801 16.351 1.00 17.80 48 GLY B O 1
ATOM 3528 N N . ASP B 1 49 ? 21.979 -1.645 18.389 1.00 14.88 49 ASP B N 1
ATOM 3529 C CA . ASP B 1 49 ? 23.218 -2.049 19.052 1.00 14.72 49 ASP B CA 1
ATOM 3530 C C . ASP B 1 49 ? 23.050 -3.057 20.181 1.00 12.80 49 ASP B C 1
ATOM 3531 O O . ASP B 1 49 ? 24.020 -3.338 20.851 1.00 14.04 49 ASP B O 1
ATOM 3540 N N . LYS B 1 50 ? 21.847 -3.578 20.391 1.00 12.86 50 LYS B N 1
ATOM 3541 C CA . LYS B 1 50 ? 21.602 -4.576 21.428 1.00 12.39 50 LYS B CA 1
ATOM 3542 C C . LYS B 1 50 ? 20.818 -5.709 20.802 1.00 13.15 50 LYS B C 1
ATOM 3543 O O . LYS B 1 50 ? 19.964 -5.468 19.944 1.00 14.24 50 LYS B O 1
ATOM 3562 N N . MET B 1 51 ? 21.070 -6.944 21.231 1.00 10.96 51 MET B N 1
ATOM 3563 C CA . MET B 1 51 ? 20.293 -8.066 20.743 1.00 10.86 51 MET B CA 1
ATOM 3564 C C . MET B 1 51 ? 19.881 -8.951 21.913 1.00 8.83 51 MET B C 1
ATOM 3565 O O . MET B 1 51 ? 20.581 -9.038 22.930 1.00 11.76 51 MET B O 1
ATOM 3579 N N . THR B 1 52 ? 18.795 -9.668 21.678 1.00 10.12 52 THR B N 1
ATOM 3580 C CA . THR B 1 52 ? 18.334 -10.753 22.540 1.00 9.87 52 THR B CA 1
ATOM 3581 C C . THR B 1 52 ? 18.111 -11.990 21.688 1.00 9.69 52 THR B C 1
ATOM 3582 O O . THR B 1 52 ? 17.401 -11.935 20.692 1.00 10.58 52 THR B O 1
ATOM 3593 N N . VAL B 1 53 ? 18.746 -13.095 22.055 1.00 8.73 53 VAL B N 1
ATOM 3594 C CA . VAL B 1 53 ? 18.548 -14.350 21.351 1.00 8.60 53 VAL B CA 1
ATOM 3595 C C . VAL B 1 53 ? 18.105 -15.396 22.373 1.00 8.53 53 VAL B C 1
ATOM 3596 O O . VAL B 1 53 ? 18.833 -15.689 23.319 1.00 9.86 53 VAL B O 1
ATOM 3609 N N . LYS B 1 54 ? 16.902 -15.940 22.152 1.00 8.81 54 LYS B N 1
ATOM 3610 C CA A LYS B 1 54 ? 16.357 -17.054 22.925 0.47 8.26 54 LYS B CA 1
ATOM 3611 C CA B LYS B 1 54 ? 16.389 -17.065 22.926 0.53 10.11 54 LYS B CA 1
ATOM 3612 C C . LYS B 1 54 ? 16.565 -18.319 22.109 1.00 8.80 54 LYS B C 1
ATOM 3613 O O . LYS B 1 54 ? 16.317 -18.324 20.889 1.00 9.24 54 LYS B O 1
ATOM 3650 N N . ILE B 1 55 ? 17.051 -19.366 22.758 1.00 8.12 55 ILE B N 1
ATOM 3651 C CA . ILE B 1 55 ? 17.352 -20.610 22.080 1.00 7.41 55 ILE B CA 1
ATOM 3652 C C . ILE B 1 55 ? 16.684 -21.783 22.746 1.00 7.59 55 ILE B C 1
ATOM 3653 O O . ILE B 1 55 ? 16.732 -21.918 23.973 1.00 9.12 55 ILE B O 1
ATOM 3669 N N . GLU B 1 56 ? 16.009 -22.589 21.946 1.00 8.23 56 GLU B N 1
ATOM 3670 C CA A GLU B 1 56 ? 15.597 -23.908 22.391 0.32 7.84 56 GLU B CA 1
ATOM 3671 C CA B GLU B 1 56 ? 15.586 -23.915 22.363 0.68 7.54 56 GLU B CA 1
ATOM 3672 C C . GLU B 1 56 ? 16.441 -24.927 21.621 1.00 7.20 56 GLU B C 1
ATOM 3673 O O . GLU B 1 56 ? 16.248 -25.120 20.426 1.00 8.94 56 GLU B O 1
ATOM 3696 N N . ASN B 1 57 ? 17.411 -25.542 22.293 1.00 6.86 57 ASN B N 1
ATOM 3697 C CA . ASN B 1 57 ? 18.324 -26.421 21.558 1.00 7.29 57 ASN B CA 1
ATOM 3698 C C . ASN B 1 57 ? 17.586 -27.640 21.009 1.00 8.82 57 ASN B C 1
ATOM 3699 O O . ASN B 1 57 ? 18.003 -28.196 20.013 1.00 8.72 57 ASN B O 1
ATOM 3710 N N . GLY B 1 58 ? 16.524 -28.065 21.681 1.00 8.90 58 GLY B N 1
ATOM 3711 C CA . GLY B 1 58 ? 15.728 -29.178 21.188 1.00 9.23 58 GLY B CA 1
ATOM 3712 C C . GLY B 1 58 ? 16.243 -30.533 21.611 1.00 9.69 58 GLY B C 1
ATOM 3713 O O . GLY B 1 58 ? 17.224 -30.649 22.336 1.00 10.11 58 GLY B O 1
ATOM 3717 N N . PRO B 1 59 ? 15.533 -31.600 21.215 1.00 10.39 59 PRO B N 1
ATOM 3718 C CA . PRO B 1 59 ? 16.023 -32.952 21.506 1.00 10.95 59 PRO B CA 1
ATOM 3719 C C . PRO B 1 59 ? 17.389 -33.114 20.873 1.00 11.10 59 PRO B C 1
ATOM 3720 O O . PRO B 1 59 ? 17.657 -32.546 19.791 1.00 11.11 59 PRO B O 1
ATOM 3731 N N . PRO B 1 60 ? 18.269 -33.881 21.503 1.00 11.49 60 PRO B N 1
ATOM 3732 C CA . PRO B 1 60 ? 18.038 -34.685 22.713 1.00 11.20 60 PRO B CA 1
ATOM 3733 C C . PRO B 1 60 ? 18.410 -33.990 24.029 1.00 12.02 60 PRO B C 1
ATOM 3734 O O . PRO B 1 60 ? 18.272 -34.591 25.096 1.00 16.24 60 PRO B O 1
ATOM 3745 N N . THR B 1 61 ? 18.890 -32.746 23.997 1.00 9.38 61 THR B N 1
ATOM 3746 C CA . THR B 1 61 ? 19.402 -32.125 25.218 1.00 9.87 61 THR B CA 1
ATOM 3747 C C . THR B 1 61 ? 18.297 -31.340 25.941 1.00 9.36 61 THR B C 1
ATOM 3748 O O . THR B 1 61 ? 18.323 -31.231 27.169 1.00 10.01 61 THR B O 1
ATOM 3759 N N . PHE B 1 62 ? 17.376 -30.746 25.178 1.00 9.80 62 PHE B N 1
ATOM 3760 C CA . PHE B 1 62 ? 16.254 -29.967 25.721 1.00 10.62 62 PHE B CA 1
ATOM 3761 C C . PHE B 1 62 ? 16.719 -28.775 26.551 1.00 10.10 62 PHE B C 1
ATOM 3762 O O . PHE B 1 62 ? 16.017 -28.299 27.440 1.00 13.24 62 PHE B O 1
ATOM 3779 N N . LEU B 1 63 ? 17.906 -28.265 26.228 1.00 8.99 63 LEU B N 1
ATOM 3780 C CA . LEU B 1 63 ? 18.460 -27.115 26.949 1.00 8.50 63 LEU B CA 1
ATOM 3781 C C . LEU B 1 63 ? 18.009 -25.811 26.280 1.00 8.88 63 LEU B C 1
ATOM 3782 O O . LEU B 1 63 ? 18.291 -25.562 25.100 1.00 8.62 63 LEU B O 1
ATOM 3798 N N . ASP B 1 64 ? 17.299 -25.001 27.039 1.00 8.47 64 ASP B N 1
ATOM 3799 C CA . ASP B 1 64 ? 16.847 -23.687 26.615 1.00 7.94 64 ASP B CA 1
ATOM 3800 C C . ASP B 1 64 ? 17.683 -22.636 27.324 1.00 8.51 64 ASP B C 1
ATOM 3801 O O . ASP B 1 64 ? 18.042 -22.775 28.504 1.00 9.25 64 ASP B O 1
ATOM 3810 N N . THR B 1 65 ? 17.997 -21.571 26.611 1.00 8.35 65 THR B N 1
ATOM 3811 C CA . THR B 1 65 ? 18.745 -20.488 27.221 1.00 8.02 65 THR B CA 1
ATOM 3812 C C . THR B 1 65 ? 18.535 -19.188 26.458 1.00 8.87 65 THR B C 1
ATOM 3813 O O . THR B 1 65 ? 17.739 -19.131 25.531 1.00 9.25 65 THR B O 1
ATOM 3824 N N . GLN B 1 66 ? 19.241 -18.149 26.869 1.00 9.70 66 GLN B N 1
ATOM 3825 C CA . GLN B 1 66 ? 19.146 -16.873 26.216 1.00 9.87 66 GLN B CA 1
ATOM 3826 C C . GLN B 1 66 ? 20.449 -16.137 26.413 1.00 8.96 66 GLN B C 1
ATOM 3827 O O . GLN B 1 66 ? 21.138 -16.304 27.427 1.00 12.68 66 GLN B O 1
ATOM 3841 N N . VAL B 1 67 ? 20.811 -15.325 25.437 1.00 9.10 67 VAL B N 1
ATOM 3842 C CA . VAL B 1 67 ? 21.859 -14.320 25.620 1.00 9.73 67 VAL B CA 1
ATOM 3843 C C . VAL B 1 67 ? 21.293 -12.955 25.270 1.00 10.56 67 VAL B C 1
ATOM 3844 O O . VAL B 1 67 ? 20.465 -12.816 24.360 1.00 10.62 67 VAL B O 1
ATOM 3857 N N A LYS B 1 68 ? 21.715 -11.961 26.038 0.19 10.59 68 LYS B N 1
ATOM 3858 N N B LYS B 1 68 ? 21.748 -11.952 26.012 0.81 9.85 68 LYS B N 1
ATOM 3859 C CA A LYS B 1 68 ? 21.431 -10.569 25.756 0.19 11.22 68 LYS B CA 1
ATOM 3860 C CA B LYS B 1 68 ? 21.425 -10.544 25.813 0.81 11.48 68 LYS B CA 1
ATOM 3861 C C A LYS B 1 68 ? 22.780 -9.877 25.742 0.19 11.01 68 LYS B C 1
ATOM 3862 C C B LYS B 1 68 ? 22.729 -9.764 25.850 0.81 10.90 68 LYS B C 1
ATOM 3863 O O A LYS B 1 68 ? 23.675 -10.249 26.497 0.19 12.05 68 LYS B O 1
ATOM 3864 O O B LYS B 1 68 ? 23.518 -9.920 26.780 0.81 14.26 68 LYS B O 1
ATOM 3901 N N . PHE B 1 69 ? 22.943 -8.886 24.880 1.00 10.97 69 PHE B N 1
ATOM 3902 C CA . PHE B 1 69 ? 24.214 -8.171 24.824 1.00 10.73 69 PHE B CA 1
ATOM 3903 C C . PHE B 1 69 ? 24.091 -6.875 24.077 1.00 11.31 69 PHE B C 1
ATOM 3904 O O . PHE B 1 69 ? 23.162 -6.680 23.271 1.00 10.93 69 PHE B O 1
ATOM 3922 N N . LYS B 1 70 ? 25.040 -5.990 24.350 1.00 11.45 70 LYS B N 1
ATOM 3923 C CA . LYS B 1 70 ? 25.237 -4.769 23.611 1.00 12.46 70 LYS B CA 1
ATOM 3924 C C . LYS B 1 70 ? 26.526 -4.950 22.797 1.00 11.00 70 LYS B C 1
ATOM 3925 O O . LYS B 1 70 ? 27.538 -5.470 23.312 1.00 12.74 70 LYS B O 1
ATOM 3944 N N . LEU B 1 71 ? 26.526 -4.487 21.556 1.00 12.73 71 LEU B N 1
ATOM 3945 C CA . LEU B 1 71 ? 27.724 -4.618 20.731 1.00 11.86 71 LEU B CA 1
ATOM 3946 C C . LEU B 1 71 ? 28.927 -3.981 21.417 1.00 12.47 71 LEU B C 1
ATOM 3947 O O . LEU B 1 71 ? 28.854 -2.852 21.889 1.00 13.10 71 LEU B O 1
ATOM 3963 N N . GLY B 1 72 ? 30.039 -4.703 21.444 1.00 12.03 72 GLY B N 1
ATOM 3964 C CA . GLY B 1 72 ? 31.262 -4.159 21.980 1.00 12.24 72 GLY B CA 1
ATOM 3965 C C . GLY B 1 72 ? 31.419 -4.272 23.486 1.00 12.33 72 GLY B C 1
ATOM 3966 O O . GLY B 1 72 ? 32.499 -3.981 24.014 1.00 14.90 72 GLY B O 1
ATOM 3970 N N . GLU B 1 73 ? 30.386 -4.747 24.179 1.00 13.76 73 GLU B N 1
ATOM 3971 C CA . GLU B 1 73 ? 30.404 -4.816 25.645 1.00 12.91 73 GLU B CA 1
ATOM 3972 C C . GLU B 1 73 ? 30.506 -6.270 26.122 1.00 11.01 73 GLU B C 1
ATOM 3973 O O . GLU B 1 73 ? 29.630 -7.114 25.869 1.00 12.26 73 GLU B O 1
ATOM 3985 N N . GLU B 1 74 ? 31.598 -6.591 26.794 1.00 13.00 74 GLU B N 1
ATOM 3986 C CA . GLU B 1 74 ? 31.815 -7.951 27.264 1.00 12.49 74 GLU B CA 1
ATOM 3987 C C . GLU B 1 74 ? 30.734 -8.370 28.273 1.00 12.73 74 GLU B C 1
ATOM 3988 O O . GLU B 1 74 ? 30.267 -7.517 29.066 1.00 13.90 74 GLU B O 1
ATOM 4000 N N . PHE B 1 75 ? 30.367 -9.660 28.268 1.00 11.76 75 PHE B N 1
ATOM 4001 C CA . PHE B 1 75 ? 29.381 -10.177 29.201 1.00 12.26 75 PHE B CA 1
ATOM 4002 C C . PHE B 1 75 ? 29.699 -11.599 29.601 1.00 10.80 75 PHE B C 1
ATOM 4003 O O . PHE B 1 75 ? 30.409 -12.328 28.919 1.00 11.70 75 PHE B O 1
ATOM 4020 N N . ASP B 1 76 ? 29.181 -11.991 30.748 1.00 11.41 76 ASP B N 1
ATOM 4021 C CA . ASP B 1 76 ? 29.338 -13.344 31.236 1.00 11.53 76 ASP B CA 1
ATOM 4022 C C . ASP B 1 76 ? 28.358 -14.279 30.569 1.00 11.21 76 ASP B C 1
ATOM 4023 O O . ASP B 1 76 ? 27.186 -13.938 30.375 1.00 11.77 76 ASP B O 1
ATOM 4032 N N . GLU B 1 77 ? 28.838 -15.465 30.215 1.00 9.76 77 GLU B N 1
ATOM 4033 C CA . GLU B 1 77 ? 27.973 -16.462 29.590 1.00 9.98 77 GLU B CA 1
ATOM 4034 C C . GLU B 1 77 ? 28.167 -17.785 30.280 1.00 8.70 77 GLU B C 1
ATOM 4035 O O . GLU B 1 77 ? 29.276 -18.106 30.710 1.00 10.30 77 GLU B O 1
ATOM 4047 N N . PHE B 1 78 ? 27.075 -18.534 30.391 1.00 9.22 78 PHE B N 1
ATOM 4048 C CA . PHE B 1 78 ? 27.045 -19.842 31.065 1.00 8.44 78 PHE B CA 1
ATOM 4049 C C . PHE B 1 78 ? 26.540 -20.879 30.074 1.00 9.10 78 PHE B C 1
ATOM 4050 O O . PHE B 1 78 ? 25.339 -21.145 30.003 1.00 10.42 78 PHE B O 1
ATOM 4067 N N . PRO B 1 79 ? 27.441 -21.383 29.224 1.00 8.29 79 PRO B N 1
ATOM 4068 C CA . PRO B 1 79 ? 26.963 -22.134 28.057 1.00 8.21 79 PRO B CA 1
ATOM 4069 C C . PRO B 1 79 ? 26.692 -23.603 28.370 1.00 7.83 79 PRO B C 1
ATOM 4070 O O . PRO B 1 79 ? 27.152 -24.130 29.382 1.00 9.39 79 PRO B O 1
ATOM 4081 N N . SER B 1 80 ? 25.934 -24.252 27.491 1.00 7.42 80 SER B N 1
ATOM 4082 C CA . SER B 1 80 ? 25.516 -25.637 27.690 1.00 8.15 80 SER B CA 1
ATOM 4083 C C . SER B 1 80 ? 26.643 -26.626 27.762 1.00 7.87 80 SER B C 1
ATOM 4084 O O . SER B 1 80 ? 26.471 -27.715 28.298 1.00 8.71 80 SER B O 1
ATOM 4092 N N . ASP B 1 81 ? 27.790 -26.280 27.198 1.00 7.98 81 ASP B N 1
ATOM 4093 C CA . ASP B 1 81 ? 28.940 -27.186 27.242 1.00 8.70 81 ASP B CA 1
ATOM 4094 C C . ASP B 1 81 ? 29.637 -27.191 28.627 1.00 8.73 81 ASP B C 1
ATOM 4095 O O . ASP B 1 81 ? 30.584 -27.964 28.826 1.00 9.97 81 ASP B O 1
ATOM 4104 N N . ARG B 1 82 ? 29.201 -26.303 29.528 1.00 8.50 82 ARG B N 1
ATOM 4105 C CA . ARG B 1 82 ? 29.648 -26.220 30.947 1.00 9.78 82 ARG B CA 1
ATOM 4106 C C . ARG B 1 82 ? 31.033 -25.605 31.187 1.00 10.41 82 ARG B C 1
ATOM 4107 O O . ARG B 1 82 ? 31.542 -25.661 32.297 1.00 11.01 82 ARG B O 1
ATOM 4128 N N . ARG B 1 83 ? 31.629 -24.957 30.189 1.00 9.18 83 ARG B N 1
ATOM 4129 C CA . ARG B 1 83 ? 32.825 -24.146 30.484 1.00 9.51 83 ARG B CA 1
ATOM 4130 C C . ARG B 1 83 ? 32.548 -23.127 31.562 1.00 9.63 83 ARG B C 1
ATOM 4131 O O . ARG B 1 83 ? 31.476 -22.506 31.612 1.00 10.38 83 ARG B O 1
ATOM 4152 N N . LYS B 1 84 ? 33.555 -22.949 32.408 1.00 11.09 84 LYS B N 1
ATOM 4153 C CA . LYS B 1 84 ? 33.529 -21.968 33.462 1.00 12.30 84 LYS B CA 1
ATOM 4154 C C . LYS B 1 84 ? 34.276 -20.700 33.060 1.00 12.26 84 LYS B C 1
ATOM 4155 O O . LYS B 1 84 ? 35.251 -20.757 32.332 1.00 13.68 84 LYS B O 1
ATOM 4174 N N . GLY B 1 85 ? 33.820 -19.548 33.533 1.00 11.92 85 GLY B N 1
ATOM 4175 C CA . GLY B 1 85 ? 34.544 -18.304 33.337 1.00 13.94 85 GLY B CA 1
ATOM 4176 C C . GLY B 1 85 ? 34.538 -17.784 31.903 1.00 12.87 85 GLY B C 1
ATOM 4177 O O . GLY B 1 85 ? 35.488 -17.128 31.479 1.00 13.96 85 GLY B O 1
ATOM 4181 N N . VAL B 1 86 ? 33.470 -18.051 31.165 1.00 11.10 86 VAL B N 1
ATOM 4182 C CA . VAL B 1 86 ? 33.364 -17.596 29.788 1.00 9.37 86 VAL B CA 1
ATOM 4183 C C . VAL B 1 86 ? 32.980 -16.119 29.738 1.00 9.83 86 VAL B C 1
ATOM 4184 O O . VAL B 1 86 ? 31.980 -15.702 30.342 1.00 11.40 86 VAL B O 1
ATOM 4197 N N . LYS B 1 87 ? 33.780 -15.330 29.021 1.00 10.00 87 LYS B N 1
ATOM 4198 C CA . LYS B 1 87 ? 33.488 -13.928 28.750 1.00 10.06 87 LYS B CA 1
ATOM 4199 C C . LYS B 1 87 ? 33.276 -13.803 27.247 1.00 9.54 87 LYS B C 1
ATOM 4200 O O . LYS B 1 87 ? 34.107 -14.239 26.470 1.00 10.90 87 LYS B O 1
ATOM 4219 N N . SER B 1 88 ? 32.182 -13.152 26.869 1.00 8.97 88 SER B N 1
ATOM 4220 C CA . SER B 1 88 ? 31.748 -13.073 25.475 1.00 8.78 88 SER B CA 1
ATOM 4221 C C . SER B 1 88 ? 31.656 -11.648 25.032 1.00 8.52 88 SER B C 1
ATOM 4222 O O . SER B 1 88 ? 31.348 -10.764 25.834 1.00 10.25 88 SER B O 1
ATOM 4230 N N . VAL B 1 89 ? 31.906 -11.409 23.748 1.00 9.06 89 VAL B N 1
ATOM 4231 C CA . VAL B 1 89 ? 31.712 -10.091 23.168 1.00 10.53 89 VAL B CA 1
ATOM 4232 C C . VAL B 1 89 ? 31.305 -10.255 21.720 1.00 9.36 89 VAL B C 1
ATOM 4233 O O . VAL B 1 89 ? 31.767 -11.172 21.038 1.00 10.86 89 VAL B O 1
ATOM 4246 N N . VAL B 1 90 ? 30.423 -9.362 21.280 1.00 9.57 90 VAL B N 1
ATOM 4247 C CA . VAL B 1 90 ? 29.888 -9.406 19.937 1.00 9.75 90 VAL B CA 1
ATOM 4248 C C . VAL B 1 90 ? 30.072 -8.065 19.247 1.00 10.05 90 VAL B C 1
ATOM 4249 O O . VAL B 1 90 ? 29.813 -7.023 19.826 1.00 11.16 90 VAL B O 1
ATOM 4262 N N . ASN B 1 91 ? 30.508 -8.111 17.992 1.00 10.92 91 ASN B N 1
ATOM 4263 C CA . ASN B 1 91 ? 30.635 -6.928 17.172 1.00 11.74 91 ASN B CA 1
ATOM 4264 C C . ASN B 1 91 ? 30.045 -7.178 15.789 1.00 8.98 91 ASN B C 1
ATOM 4265 O O . ASN B 1 91 ? 30.067 -8.294 15.270 1.00 11.88 91 ASN B O 1
ATOM 4276 N N . LEU B 1 92 ? 29.488 -6.130 15.205 1.00 10.20 92 LEU B N 1
ATOM 4277 C CA . LEU B 1 92 ? 28.978 -6.205 13.867 1.00 9.73 92 LEU B CA 1
ATOM 4278 C C . LEU B 1 92 ? 30.057 -5.585 13.014 1.00 11.64 92 LEU B C 1
ATOM 4279 O O . LEU B 1 92 ? 30.404 -4.410 13.188 1.00 13.82 92 LEU B O 1
ATOM 4295 N N . VAL B 1 93 ? 30.610 -6.379 12.104 1.00 10.27 93 VAL B N 1
ATOM 4296 C CA . VAL B 1 93 ? 31.718 -5.953 11.255 1.00 11.13 93 VAL B CA 1
ATOM 4297 C C . VAL B 1 93 ? 31.251 -6.108 9.825 1.00 13.13 93 VAL B C 1
ATOM 4298 O O . VAL B 1 93 ? 31.073 -7.239 9.329 1.00 12.55 93 VAL B O 1
ATOM 4311 N N . GLY B 1 94 ? 31.006 -4.986 9.161 1.00 15.62 94 GLY B N 1
ATOM 4312 C CA . GLY B 1 94 ? 30.377 -5.041 7.858 1.00 16.38 94 GLY B CA 1
ATOM 4313 C C . GLY B 1 94 ? 28.994 -5.646 8.043 1.00 14.03 94 GLY B C 1
ATOM 4314 O O . GLY B 1 94 ? 28.214 -5.182 8.887 1.00 14.80 94 GLY B O 1
ATOM 4318 N N A GLU B 1 95 ? 28.688 -6.673 7.253 0.72 12.76 95 GLU B N 1
ATOM 4319 N N B GLU B 1 95 ? 28.699 -6.696 7.294 0.28 13.32 95 GLU B N 1
ATOM 4320 C CA A GLU B 1 95 ? 27.387 -7.346 7.326 0.72 11.64 95 GLU B CA 1
ATOM 4321 C CA B GLU B 1 95 ? 27.389 -7.315 7.376 0.28 12.50 95 GLU B CA 1
ATOM 4322 C C A GLU B 1 95 ? 27.377 -8.582 8.222 0.72 10.38 95 GLU B C 1
ATOM 4323 C C B GLU B 1 95 ? 27.408 -8.630 8.146 0.28 10.75 95 GLU B C 1
ATOM 4324 O O A GLU B 1 95 ? 26.343 -9.240 8.357 0.72 10.50 95 GLU B O 1
ATOM 4325 O O B GLU B 1 95 ? 26.427 -9.375 8.122 0.28 11.20 95 GLU B O 1
ATOM 4348 N N . LYS B 1 96 ? 28.509 -8.908 8.850 1.00 10.19 96 LYS B N 1
ATOM 4349 C CA . LYS B 1 96 ? 28.592 -10.152 9.638 1.00 9.64 96 LYS B CA 1
ATOM 4350 C C . LYS B 1 96 ? 28.659 -9.861 11.130 1.00 8.91 96 LYS B C 1
ATOM 4351 O O . LYS B 1 96 ? 29.266 -8.885 11.582 1.00 10.84 96 LYS B O 1
ATOM 4371 N N . LEU B 1 97 ? 28.016 -10.723 11.895 1.00 8.02 97 LEU B N 1
ATOM 4372 C CA . LEU B 1 97 ? 28.060 -10.622 13.331 1.00 7.93 97 LEU B CA 1
ATOM 4373 C C . LEU B 1 97 ? 29.149 -11.535 13.845 1.00 7.38 97 LEU B C 1
ATOM 4374 O O . LEU B 1 97 ? 29.118 -12.724 13.554 1.00 8.24 97 LEU B O 1
ATOM 4390 N N . VAL B 1 98 ? 30.090 -11.009 14.604 1.00 7.05 98 VAL B N 1
ATOM 4391 C CA . VAL B 1 98 ? 31.260 -11.789 15.065 1.00 7.97 98 VAL B CA 1
ATOM 4392 C C . VAL B 1 98 ? 31.218 -11.873 16.596 1.00 7.49 98 VAL B C 1
ATOM 4393 O O . VAL B 1 98 ? 31.225 -10.858 17.293 1.00 9.87 98 VAL B O 1
ATOM 4406 N N . TYR B 1 99 ? 31.089 -13.096 17.080 1.00 6.58 99 TYR B N 1
ATOM 4407 C CA . TYR B 1 99 ? 30.886 -13.435 18.500 1.00 7.40 99 TYR B CA 1
ATOM 4408 C C . TYR B 1 99 ? 32.116 -14.187 18.990 1.00 6.41 99 TYR B C 1
ATOM 4409 O O . TYR B 1 99 ? 32.458 -15.224 18.433 1.00 7.25 99 TYR B O 1
ATOM 4427 N N . VAL B 1 100 ? 32.786 -13.639 19.990 1.00 7.18 100 VAL B N 1
ATOM 4428 C CA . VAL B 1 100 ? 34.034 -14.234 20.481 1.00 7.79 100 VAL B CA 1
ATOM 4429 C C . VAL B 1 100 ? 33.853 -14.584 21.953 1.00 7.97 100 VAL B C 1
ATOM 4430 O O . VAL B 1 100 ? 33.409 -13.750 22.745 1.00 8.79 100 VAL B O 1
ATOM 4443 N N . GLN B 1 101 ? 34.164 -15.829 22.290 1.00 7.36 101 GLN B N 1
ATOM 4444 C CA . GLN B 1 101 ? 34.203 -16.288 23.666 1.00 7.40 101 GLN B CA 1
ATOM 4445 C C . GLN B 1 101 ? 35.632 -16.506 24.120 1.00 8.51 101 GLN B C 1
ATOM 4446 O O . GLN B 1 101 ? 36.426 -17.071 23.378 1.00 9.09 101 GLN B O 1
ATOM 4460 N N . LYS B 1 102 ? 35.940 -16.053 25.334 1.00 9.60 102 LYS B N 1
ATOM 4461 C CA A LYS B 1 102 ? 37.248 -16.245 25.946 0.18 10.29 102 LYS B CA 1
ATOM 4462 C CA B LYS B 1 102 ? 37.257 -16.229 25.955 0.82 10.64 102 LYS B CA 1
ATOM 4463 C C . LYS B 1 102 ? 37.093 -16.935 27.301 1.00 9.57 102 LYS B C 1
ATOM 4464 O O . LYS B 1 102 ? 36.269 -16.560 28.101 1.00 10.19 102 LYS B O 1
ATOM 4501 N N . TRP B 1 103 ? 37.905 -17.943 27.547 1.00 9.81 103 TRP B N 1
ATOM 4502 C CA . TRP B 1 103 ? 37.859 -18.677 28.804 1.00 9.90 103 TRP B CA 1
ATOM 4503 C C . TRP B 1 103 ? 39.165 -19.450 28.909 1.00 11.82 103 TRP B C 1
ATOM 4504 O O . TRP B 1 103 ? 39.704 -19.901 27.917 1.00 11.28 103 TRP B O 1
ATOM 4525 N N . ASP B 1 104 ? 39.700 -19.545 30.129 1.00 13.34 104 ASP B N 1
ATOM 4526 C CA . ASP B 1 104 ? 40.915 -20.312 30.407 1.00 15.52 104 ASP B CA 1
ATOM 4527 C C . ASP B 1 104 ? 42.067 -19.968 29.464 1.00 15.55 104 ASP B C 1
ATOM 4528 O O . ASP B 1 104 ? 42.881 -20.829 29.171 1.00 16.91 104 ASP B O 1
ATOM 4537 N N . GLY B 1 105 ? 42.148 -18.718 29.012 1.00 15.76 105 GLY B N 1
ATOM 4538 C CA . GLY B 1 105 ? 43.212 -18.294 28.118 1.00 15.66 105 GLY B CA 1
ATOM 4539 C C . GLY B 1 105 ? 43.036 -18.761 26.685 1.00 15.93 105 GLY B C 1
ATOM 4540 O O . GLY B 1 105 ? 43.957 -18.565 25.877 1.00 19.34 105 GLY B O 1
ATOM 4544 N N . LYS B 1 106 ? 41.871 -19.346 26.377 1.00 13.12 106 LYS B N 1
ATOM 4545 C CA . LYS B 1 106 ? 41.511 -19.835 25.054 1.00 12.40 106 LYS B CA 1
ATOM 4546 C C . LYS B 1 106 ? 40.458 -18.907 24.449 1.00 10.37 106 LYS B C 1
ATOM 4547 O O . LYS B 1 106 ? 39.856 -18.085 25.155 1.00 10.23 106 LYS B O 1
ATOM 4566 N N . GLU B 1 107 ? 40.228 -19.034 23.145 1.00 9.59 107 GLU B N 1
ATOM 4567 C CA A GLU B 1 107 ? 39.146 -18.304 22.526 0.52 9.55 107 GLU B CA 1
ATOM 4568 C CA B GLU B 1 107 ? 39.242 -18.226 22.436 0.48 8.98 107 GLU B CA 1
ATOM 4569 C C . GLU B 1 107 ? 38.592 -19.060 21.346 1.00 9.22 107 GLU B C 1
ATOM 4570 O O . GLU B 1 107 ? 39.269 -19.919 20.742 1.00 10.01 107 GLU B O 1
ATOM 4593 N N . THR B 1 108 ? 37.313 -18.777 21.057 1.00 7.11 108 THR B N 1
ATOM 4594 C CA . THR B 1 108 ? 36.626 -19.389 19.928 1.00 7.49 108 THR B CA 1
ATOM 4595 C C . THR B 1 108 ? 35.730 -18.313 19.320 1.00 7.62 108 THR B C 1
ATOM 4596 O O . THR B 1 108 ? 35.310 -17.404 20.014 1.00 8.30 108 THR B O 1
ATOM 4607 N N . THR B 1 109 ? 35.434 -18.435 18.022 1.00 6.64 109 THR B N 1
ATOM 4608 C CA A THR B 1 109 ? 34.672 -17.421 17.329 0.48 6.50 109 THR B CA 1
ATOM 4609 C CA B THR B 1 109 ? 34.654 -17.432 17.301 0.52 7.15 109 THR B CA 1
ATOM 4610 C C . THR B 1 109 ? 33.514 -18.048 16.535 1.00 7.17 109 THR B C 1
ATOM 4611 O O . THR B 1 109 ? 33.643 -19.162 15.976 1.00 9.81 109 THR B O 1
ATOM 4632 N N . TYR B 1 110 ? 32.404 -17.325 16.491 1.00 6.89 110 TYR B N 1
ATOM 4633 C CA . TYR B 1 110 ? 31.249 -17.670 15.685 1.00 6.14 110 TYR B CA 1
ATOM 4634 C C . TYR B 1 110 ? 31.010 -16.469 14.762 1.00 6.04 110 TYR B C 1
ATOM 4635 O O . TYR B 1 110 ? 30.833 -15.344 15.230 1.00 7.78 110 TYR B O 1
ATOM 4653 N N . VAL B 1 111 ? 30.985 -16.703 13.452 1.00 5.65 111 VAL B N 1
ATOM 4654 C CA . VAL B 1 111 ? 30.720 -15.659 12.469 1.00 6.29 111 VAL B CA 1
ATOM 4655 C C . VAL B 1 111 ? 29.369 -15.968 11.842 1.00 5.64 111 VAL B C 1
ATOM 4656 O O . VAL B 1 111 ? 29.174 -17.072 11.304 1.00 6.56 111 VAL B O 1
ATOM 4669 N N . ARG B 1 112 ? 28.452 -15.005 11.916 1.00 6.49 112 ARG B N 1
ATOM 4670 C CA . ARG B 1 112 ? 27.080 -15.215 11.455 1.00 6.41 112 ARG B CA 1
ATOM 4671 C C . ARG B 1 112 ? 26.759 -14.212 10.348 1.00 7.08 112 ARG B C 1
ATOM 4672 O O . ARG B 1 112 ? 27.166 -13.039 10.378 1.00 7.10 112 ARG B O 1
ATOM 4693 N N . GLU B 1 113 ? 26.004 -14.710 9.376 1.00 7.29 113 GLU B N 1
ATOM 4694 C CA . GLU B 1 113 ? 25.625 -13.937 8.215 1.00 7.18 113 GLU B CA 1
ATOM 4695 C C . GLU B 1 113 ? 24.270 -14.420 7.719 1.00 8.23 113 GLU B C 1
ATOM 4696 O O . GLU B 1 113 ? 23.835 -15.517 8.070 1.00 9.15 113 GLU B O 1
ATOM 4708 N N . ILE B 1 114 ? 23.637 -13.620 6.869 1.00 8.64 114 ILE B N 1
ATOM 4709 C CA . ILE B 1 114 ? 22.472 -14.058 6.123 1.00 8.14 114 ILE B CA 1
ATOM 4710 C C . ILE B 1 114 ? 23.004 -14.378 4.723 1.00 9.30 114 ILE B C 1
ATOM 4711 O O . ILE B 1 114 ? 23.659 -13.532 4.104 1.00 11.15 114 ILE B O 1
ATOM 4727 N N A LYS B 1 115 ? 22.729 -15.583 4.240 0.22 9.51 115 LYS B N 1
ATOM 4728 N N B LYS B 1 115 ? 22.727 -15.570 4.214 0.78 8.43 115 LYS B N 1
ATOM 4729 C CA A LYS B 1 115 ? 23.228 -16.032 2.943 0.22 10.57 115 LYS B CA 1
ATOM 4730 C CA B LYS B 1 115 ? 23.253 -15.997 2.913 0.78 8.18 115 LYS B CA 1
ATOM 4731 C C A LYS B 1 115 ? 22.162 -16.868 2.255 0.22 10.46 115 LYS B C 1
ATOM 4732 C C B LYS B 1 115 ? 22.169 -16.838 2.263 0.78 8.06 115 LYS B C 1
ATOM 4733 O O A LYS B 1 115 ? 21.712 -17.881 2.794 0.22 10.93 115 LYS B O 1
ATOM 4734 O O B LYS B 1 115 ? 21.701 -17.823 2.851 0.78 8.99 115 LYS B O 1
ATOM 4771 N N . ASP B 1 116 ? 21.762 -16.446 1.062 1.00 9.85 116 ASP B N 1
ATOM 4772 C CA . ASP B 1 116 ? 20.673 -17.107 0.328 1.00 11.08 116 ASP B CA 1
ATOM 4773 C C . ASP B 1 116 ? 19.451 -17.309 1.231 1.00 11.09 116 ASP B C 1
ATOM 4774 O O . ASP B 1 116 ? 18.808 -18.366 1.215 1.00 12.98 116 ASP B O 1
ATOM 4784 N N . GLY B 1 117 ? 19.154 -16.289 2.036 1.00 11.33 117 GLY B N 1
ATOM 4785 C CA . GLY B 1 117 ? 17.964 -16.320 2.882 1.00 11.65 117 GLY B CA 1
ATOM 4786 C C . GLY B 1 117 ? 18.085 -17.126 4.165 1.00 10.10 117 GLY B C 1
ATOM 4787 O O . GLY B 1 117 ? 17.131 -17.170 4.926 1.00 10.91 117 GLY B O 1
ATOM 4791 N N . LYS B 1 118 ? 19.226 -17.763 4.396 1.00 8.78 118 LYS B N 1
ATOM 4792 C CA A LYS B 1 118 ? 19.434 -18.568 5.582 0.14 8.97 118 LYS B CA 1
ATOM 4793 C CA B LYS B 1 118 ? 19.474 -18.585 5.562 0.86 8.17 118 LYS B CA 1
ATOM 4794 C C . LYS B 1 118 ? 20.382 -17.857 6.534 1.00 7.88 118 LYS B C 1
ATOM 4795 O O . LYS B 1 118 ? 21.201 -17.030 6.120 1.00 8.78 118 LYS B O 1
ATOM 4832 N N . LEU B 1 119 ? 20.257 -18.176 7.815 1.00 7.47 119 LEU B N 1
ATOM 4833 C CA . LEU B 1 119 ? 21.178 -17.655 8.821 1.00 7.63 119 LEU B CA 1
ATOM 4834 C C . LEU B 1 119 ? 22.279 -18.708 8.938 1.00 7.30 119 LEU B C 1
ATOM 4835 O O . LEU B 1 119 ? 22.013 -19.861 9.312 1.00 8.14 119 LEU B O 1
ATOM 4851 N N . VAL B 1 120 ? 23.503 -18.336 8.587 1.00 7.68 120 VAL B N 1
ATOM 4852 C CA . VAL B 1 120 ? 24.616 -19.294 8.556 1.00 7.77 120 VAL B CA 1
ATOM 4853 C C . VAL B 1 120 ? 25.628 -18.892 9.617 1.00 6.74 120 VAL B C 1
ATOM 4854 O O . VAL B 1 120 ? 26.003 -17.713 9.700 1.00 7.62 120 VAL B O 1
ATOM 4867 N N . VAL B 1 121 ? 26.061 -19.871 10.409 1.00 6.11 121 VAL B N 1
ATOM 4868 C CA . VAL B 1 121 ? 27.063 -19.638 11.439 1.00 6.38 121 VAL B CA 1
ATOM 4869 C C . VAL B 1 121 ? 28.267 -20.543 11.156 1.00 6.56 121 VAL B C 1
ATOM 4870 O O . VAL B 1 121 ? 28.135 -21.730 10.888 1.00 6.43 121 VAL B O 1
ATOM 4883 N N . THR B 1 122 ? 29.451 -19.932 11.165 1.00 5.70 122 THR B N 1
ATOM 4884 C CA . THR B 1 122 ? 30.719 -20.629 11.024 1.00 6.36 122 THR B CA 1
ATOM 4885 C C . THR B 1 122 ? 31.438 -20.560 12.351 1.00 5.94 122 THR B C 1
ATOM 4886 O O . THR B 1 122 ? 31.649 -19.456 12.896 1.00 6.91 122 THR B O 1
ATOM 4897 N N . LEU B 1 123 ? 31.766 -21.739 12.882 1.00 5.78 123 LEU B N 1
ATOM 4898 C CA . LEU B 1 123 ? 32.333 -21.871 14.213 1.00 6.43 123 LEU B CA 1
ATOM 4899 C C . LEU B 1 123 ? 33.765 -22.327 14.106 1.00 6.08 123 LEU B C 1
ATOM 4900 O O . LEU B 1 123 ? 34.020 -23.314 13.437 1.00 7.85 123 LEU B O 1
ATOM 4916 N N . THR B 1 124 ? 34.707 -21.623 14.737 1.00 6.17 124 THR B N 1
ATOM 4917 C CA . THR B 1 124 ? 36.123 -21.996 14.650 1.00 6.71 124 THR B CA 1
ATOM 4918 C C . THR B 1 124 ? 36.745 -22.088 16.027 1.00 6.73 124 THR B C 1
ATOM 4919 O O . THR B 1 124 ? 36.660 -21.140 16.800 1.00 8.98 124 THR B O 1
ATOM 4930 N N . MET B 1 125 ? 37.339 -23.232 16.337 1.00 6.70 125 MET B N 1
ATOM 4931 C CA . MET B 1 125 ? 38.123 -23.417 17.538 1.00 7.12 125 MET B CA 1
ATOM 4932 C C . MET B 1 125 ? 39.437 -24.009 17.077 1.00 7.48 125 MET B C 1
ATOM 4933 O O . MET B 1 125 ? 39.515 -25.160 16.658 1.00 8.07 125 MET B O 1
ATOM 4947 N N . GLY B 1 126 ? 40.488 -23.210 17.138 1.00 8.62 126 GLY B N 1
ATOM 4948 C CA . GLY B 1 126 ? 41.780 -23.653 16.661 1.00 10.07 126 GLY B CA 1
ATOM 4949 C C . GLY B 1 126 ? 41.709 -23.990 15.191 1.00 10.30 126 GLY B C 1
ATOM 4950 O O . GLY B 1 126 ? 41.394 -23.149 14.359 1.00 11.29 126 GLY B O 1
ATOM 4954 N N . ASP B 1 127 ? 42.007 -25.231 14.852 1.00 7.84 127 ASP B N 1
ATOM 4955 C CA A ASP B 1 127 ? 41.948 -25.705 13.477 0.63 8.39 127 ASP B CA 1
ATOM 4956 C CA B ASP B 1 127 ? 41.926 -25.659 13.467 0.37 9.50 127 ASP B CA 1
ATOM 4957 C C . ASP B 1 127 ? 40.656 -26.480 13.177 1.00 7.61 127 ASP B C 1
ATOM 4958 O O . ASP B 1 127 ? 40.528 -27.062 12.091 1.00 9.75 127 ASP B O 1
ATOM 4975 N N . VAL B 1 128 ? 39.711 -26.470 14.108 1.00 7.12 128 VAL B N 1
ATOM 4976 C CA . VAL B 1 128 ? 38.457 -27.208 13.954 1.00 8.16 128 VAL B CA 1
ATOM 4977 C C . VAL B 1 128 ? 37.329 -26.239 13.558 1.00 7.89 128 VAL B C 1
ATOM 4978 O O . VAL B 1 128 ? 37.035 -25.301 14.297 1.00 8.79 128 VAL B O 1
ATOM 4991 N N . VAL B 1 129 ? 36.697 -26.491 12.415 1.00 7.06 129 VAL B N 1
ATOM 4992 C CA A VAL B 1 129 ? 35.597 -25.656 11.902 0.47 7.47 129 VAL B CA 1
ATOM 4993 C CA B VAL B 1 129 ? 35.583 -25.652 11.976 0.53 7.38 129 VAL B CA 1
ATOM 4994 C C . VAL B 1 129 ? 34.302 -26.456 11.806 1.00 7.05 129 VAL B C 1
ATOM 4995 O O . VAL B 1 129 ? 34.328 -27.628 11.424 1.00 8.06 129 VAL B O 1
ATOM 5020 N N . ALA B 1 130 ? 33.194 -25.826 12.158 1.00 6.93 130 ALA B N 1
ATOM 5021 C CA . ALA B 1 130 ? 31.874 -26.363 11.946 1.00 6.63 130 ALA B CA 1
ATOM 5022 C C . ALA B 1 130 ? 31.043 -25.284 11.280 1.00 5.77 130 ALA B C 1
ATOM 5023 O O . ALA B 1 130 ? 31.363 -24.099 11.346 1.00 6.54 130 ALA B O 1
ATOM 5030 N N . VAL B 1 131 ? 29.994 -25.699 10.600 1.00 5.53 131 VAL B N 1
ATOM 5031 C CA A VAL B 1 131 ? 29.050 -24.773 9.976 0.69 6.73 131 VAL B CA 1
ATOM 5032 C CA B VAL B 1 131 ? 29.048 -24.761 10.017 0.31 6.63 131 VAL B CA 1
ATOM 5033 C C . VAL B 1 131 ? 27.644 -25.271 10.232 1.00 6.31 131 VAL B C 1
ATOM 5034 O O . VAL B 1 131 ? 27.376 -26.463 10.112 1.00 7.40 131 VAL B O 1
ATOM 5059 N N . ARG B 1 132 ? 26.751 -24.344 10.572 1.00 6.33 132 ARG B N 1
ATOM 5060 C CA . ARG B 1 132 ? 25.349 -24.680 10.725 1.00 6.51 132 ARG B CA 1
ATOM 5061 C C . ARG B 1 132 ? 24.554 -23.637 9.971 1.00 6.68 132 ARG B C 1
ATOM 5062 O O . ARG B 1 132 ? 24.975 -22.487 9.855 1.00 7.58 132 ARG B O 1
ATOM 5083 N N . SER B 1 133 ? 23.379 -24.027 9.496 1.00 6.80 133 SER B N 1
ATOM 5084 C CA A SER B 1 133 ? 22.520 -23.079 8.812 0.64 7.19 133 SER B CA 1
ATOM 5085 C CA B SER B 1 133 ? 22.494 -23.121 8.764 0.36 7.57 133 SER B CA 1
ATOM 5086 C C . SER B 1 133 ? 21.082 -23.276 9.260 1.00 8.97 133 SER B C 1
ATOM 5087 O O . SER B 1 133 ? 20.675 -24.396 9.580 1.00 8.69 133 SER B O 1
ATOM 5102 N N . TYR B 1 134 ? 20.356 -22.154 9.316 1.00 7.65 134 TYR B N 1
ATOM 5103 C CA . TYR B 1 134 ? 18.988 -22.113 9.764 1.00 8.17 134 TYR B CA 1
ATOM 5104 C C . TYR B 1 134 ? 18.118 -21.529 8.668 1.00 9.38 134 TYR B C 1
ATOM 5105 O O . TYR B 1 134 ? 18.508 -20.576 7.987 1.00 8.64 134 TYR B O 1
ATOM 5123 N N . ARG B 1 135 ? 16.900 -22.052 8.563 1.00 8.81 135 ARG B N 1
ATOM 5124 C CA . ARG B 1 135 ? 15.872 -21.422 7.729 1.00 9.97 135 ARG B CA 1
ATOM 5125 C C . ARG B 1 135 ? 14.826 -20.741 8.604 1.00 9.98 135 ARG B C 1
ATOM 5126 O O . ARG B 1 135 ? 14.650 -21.089 9.768 1.00 10.97 135 ARG B O 1
ATOM 5147 N N . ARG B 1 136 ? 14.124 -19.757 8.058 1.00 10.18 136 ARG B N 1
ATOM 5148 C CA . ARG B 1 136 ? 13.079 -19.102 8.841 1.00 11.04 136 ARG B CA 1
ATOM 5149 C C . ARG B 1 136 ? 12.015 -20.111 9.212 1.00 12.06 136 ARG B C 1
ATOM 5150 O O . ARG B 1 136 ? 11.672 -20.980 8.419 1.00 13.43 136 ARG B O 1
ATOM 5171 N N . ALA B 1 137 ? 11.509 -19.995 10.430 1.00 11.59 137 ALA B N 1
ATOM 5172 C CA . ALA B 1 137 ? 10.512 -20.925 10.939 1.00 13.83 137 ALA B CA 1
ATOM 5173 C C . ALA B 1 137 ? 9.229 -20.896 10.121 1.00 17.28 137 ALA B C 1
ATOM 5174 O O . ALA B 1 137 ? 8.556 -21.921 9.991 1.00 21.85 137 ALA B O 1
ATOM 5181 N N . THR B 1 138 ? 8.882 -19.731 9.588 0.64 15.60 138 THR B N 1
ATOM 5182 C CA . THR B 1 138 ? 7.642 -19.605 8.851 0.64 19.10 138 THR B CA 1
ATOM 5183 C C . THR B 1 138 ? 7.938 -19.698 7.369 0.64 22.28 138 THR B C 1
ATOM 5184 O O . THR B 1 138 ? 7.014 -19.658 6.545 0.64 25.45 138 THR B O 1
ATOM 5195 N N . MET C 1 1 ? 9.210 18.202 37.882 1.00 27.14 1 MET C N 1
ATOM 5196 C CA . MET C 1 1 ? 9.913 19.100 36.928 1.00 24.02 1 MET C CA 1
ATOM 5197 C C . MET C 1 1 ? 9.365 19.016 35.514 1.00 21.12 1 MET C C 1
ATOM 5198 O O . MET C 1 1 ? 9.129 20.043 34.907 1.00 22.28 1 MET C O 1
ATOM 5214 N N . VAL C 1 2 ? 9.188 17.824 34.960 1.00 20.02 2 VAL C N 1
ATOM 5215 C CA . VAL C 1 2 ? 8.623 17.781 33.610 1.00 20.34 2 VAL C CA 1
ATOM 5216 C C . VAL C 1 2 ? 7.189 18.317 33.580 1.00 19.68 2 VAL C C 1
ATOM 5217 O O . VAL C 1 2 ? 6.742 18.802 32.547 1.00 17.57 2 VAL C O 1
ATOM 5230 N N . GLU C 1 3 ? 6.463 18.231 34.698 1.00 20.11 3 GLU C N 1
ATOM 5231 C CA . GLU C 1 3 ? 5.125 18.850 34.811 1.00 20.43 3 GLU C CA 1
ATOM 5232 C C . GLU C 1 3 ? 5.037 20.302 34.397 1.00 18.36 3 GLU C C 1
ATOM 5233 O O . GLU C 1 3 ? 3.974 20.779 33.981 1.00 20.55 3 GLU C O 1
ATOM 5245 N N . LYS C 1 4 ? 6.129 21.031 34.563 1.00 18.26 4 LYS C N 1
ATOM 5246 C CA . LYS C 1 4 ? 6.113 22.443 34.258 1.00 17.94 4 LYS C CA 1
ATOM 5247 C C . LYS C 1 4 ? 5.879 22.726 32.772 1.00 15.39 4 LYS C C 1
ATOM 5248 O O . LYS C 1 4 ? 5.469 23.833 32.394 1.00 17.45 4 LYS C O 1
ATOM 5267 N N . PHE C 1 5 ? 6.136 21.734 31.925 1.00 13.08 5 PHE C N 1
ATOM 5268 C CA . PHE C 1 5 ? 6.035 21.938 30.473 1.00 10.98 5 PHE C CA 1
ATOM 5269 C C . PHE C 1 5 ? 4.701 21.526 29.871 1.00 10.87 5 PHE C C 1
ATOM 5270 O O . PHE C 1 5 ? 4.444 21.820 28.711 1.00 11.42 5 PHE C O 1
ATOM 5287 N N . VAL C 1 6 ? 3.849 20.861 30.639 1.00 11.64 6 VAL C N 1
ATOM 5288 C CA . VAL C 1 6 ? 2.655 20.263 30.037 1.00 11.99 6 VAL C CA 1
ATOM 5289 C C . VAL C 1 6 ? 1.624 21.339 29.700 1.00 11.42 6 VAL C C 1
ATOM 5290 O O . VAL C 1 6 ? 1.513 22.385 30.371 1.00 12.69 6 VAL C O 1
ATOM 5303 N N . GLY C 1 7 ? 0.886 21.118 28.619 1.00 11.42 7 GLY C N 1
ATOM 5304 C CA . GLY C 1 7 ? -0.095 22.091 28.169 1.00 11.46 7 GLY C CA 1
ATOM 5305 C C . GLY C 1 7 ? -0.032 22.287 26.669 1.00 9.18 7 GLY C C 1
ATOM 5306 O O . GLY C 1 7 ? 0.613 21.502 25.967 1.00 10.07 7 GLY C O 1
ATOM 5310 N N . THR C 1 8 ? -0.686 23.349 26.203 1.00 9.48 8 THR C N 1
ATOM 5311 C CA . THR C 1 8 ? -0.754 23.709 24.795 1.00 8.98 8 THR C CA 1
ATOM 5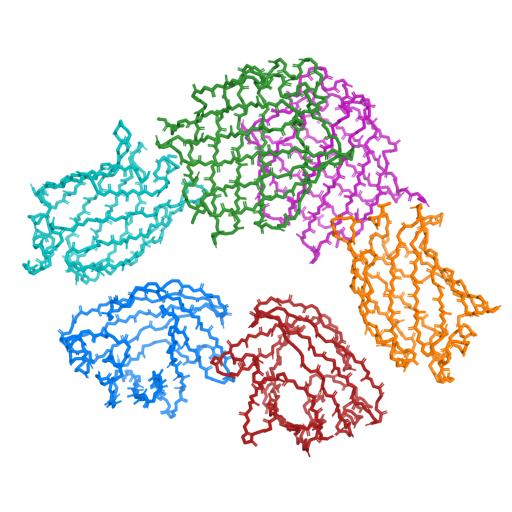312 C C . THR C 1 8 ? -0.086 25.042 24.595 1.00 8.88 8 THR C C 1
ATOM 5313 O O . THR C 1 8 ? -0.399 26.025 25.270 1.00 10.06 8 THR C O 1
ATOM 5324 N N . TRP C 1 9 ? 0.854 25.073 23.674 1.00 8.95 9 TRP C N 1
ATOM 5325 C CA . TRP C 1 9 ? 1.711 26.219 23.471 1.00 9.57 9 TRP C CA 1
ATOM 5326 C C . TRP C 1 9 ? 1.631 26.686 22.029 1.00 7.82 9 TRP C C 1
ATOM 5327 O O . TRP C 1 9 ? 1.604 25.859 21.125 1.00 10.77 9 TRP C O 1
ATOM 5348 N N . LYS C 1 10 ? 1.704 27.995 21.818 1.00 8.73 10 LYS C N 1
ATOM 5349 C CA . LYS C 1 10 ? 1.682 28.603 20.480 1.00 10.11 10 LYS C CA 1
ATOM 5350 C C . LYS C 1 10 ? 2.870 29.530 20.346 1.00 9.34 10 LYS C C 1
ATOM 5351 O O . LYS C 1 10 ? 3.212 30.249 21.282 1.00 9.45 10 LYS C O 1
ATOM 5370 N N . ILE C 1 11 ? 3.501 29.521 19.183 1.00 8.91 11 ILE C N 1
ATOM 5371 C CA . ILE C 1 11 ? 4.722 30.304 19.042 1.00 8.57 11 ILE C CA 1
ATOM 5372 C C . ILE C 1 11 ? 4.456 31.783 19.327 1.00 10.38 11 ILE C C 1
ATOM 5373 O O . ILE C 1 11 ? 3.396 32.310 18.967 1.00 10.78 11 ILE C O 1
ATOM 5389 N N . ALA C 1 12 ? 5.427 32.438 19.988 1.00 9.01 12 ALA C N 1
ATOM 5390 C CA . ALA C 1 12 ? 5.379 33.865 20.272 1.00 10.67 12 ALA C CA 1
ATOM 5391 C C . ALA C 1 12 ? 6.455 34.630 19.494 1.00 11.62 12 ALA C C 1
ATOM 5392 O O . ALA C 1 12 ? 6.195 35.687 19.001 1.00 15.29 12 ALA C O 1
ATOM 5399 N N A ASP C 1 13 ? 7.667 34.103 19.398 0.46 11.46 13 ASP C N 1
ATOM 5400 N N B ASP C 1 13 ? 7.663 34.076 19.423 0.54 10.30 13 ASP C N 1
ATOM 5401 C CA A ASP C 1 13 ? 8.699 34.746 18.584 0.46 13.52 13 ASP C CA 1
ATOM 5402 C CA B ASP C 1 13 ? 8.791 34.722 18.748 0.54 10.97 13 ASP C CA 1
ATOM 5403 C C A ASP C 1 13 ? 9.747 33.709 18.213 0.46 11.46 13 ASP C C 1
ATOM 5404 C C B ASP C 1 13 ? 9.771 33.675 18.228 0.54 10.36 13 ASP C C 1
ATOM 5405 O O A ASP C 1 13 ? 9.836 32.642 18.825 0.46 11.36 13 ASP C O 1
ATOM 5406 O O B ASP C 1 13 ? 9.817 32.551 18.740 0.54 9.94 13 ASP C O 1
ATOM 5423 N N . SER C 1 14 ? 10.521 34.016 17.191 1.00 11.64 14 SER C N 1
ATOM 5424 C CA . SER C 1 14 ? 11.514 33.095 16.659 1.00 11.56 14 SER C CA 1
ATOM 5425 C C . SER C 1 14 ? 12.626 33.931 16.061 1.00 12.29 14 SER C C 1
ATOM 5426 O O . SER C 1 14 ? 12.364 34.859 15.299 1.00 16.46 14 SER C O 1
ATOM 5435 N N . HIS C 1 15 ? 13.861 33.619 16.421 1.00 10.56 15 HIS C N 1
ATOM 5436 C CA . HIS C 1 15 ? 15.022 34.369 15.946 1.00 12.10 15 HIS C CA 1
ATOM 5437 C C . HIS C 1 15 ? 16.093 33.422 15.443 1.00 9.99 15 HIS C C 1
ATOM 5438 O O . HIS C 1 15 ? 16.486 32.477 16.133 1.00 10.59 15 HIS C O 1
ATOM 5453 N N . ASN C 1 16 ? 16.523 33.676 14.212 1.00 11.95 16 ASN C N 1
ATOM 5454 C CA . ASN C 1 16 ? 17.617 32.943 13.577 1.00 11.65 16 ASN C CA 1
ATOM 5455 C C . ASN C 1 16 ? 17.297 31.498 13.228 1.00 9.99 16 ASN C C 1
ATOM 5456 O O . ASN C 1 16 ? 18.209 30.696 13.031 1.00 10.16 16 ASN C O 1
ATOM 5467 N N . PHE C 1 17 ? 16.018 31.149 13.133 1.00 9.37 17 PHE C N 1
ATOM 5468 C CA . PHE C 1 17 ? 15.643 29.744 13.025 1.00 8.91 17 PHE C CA 1
ATOM 5469 C C . PHE C 1 17 ? 15.993 29.172 11.630 1.00 9.37 17 PHE C C 1
ATOM 5470 O O . PHE C 1 17 ? 16.526 28.080 11.542 1.00 9.78 17 PHE C O 1
ATOM 5487 N N . GLY C 1 18 ? 15.726 29.901 10.551 1.00 10.22 18 GLY C N 1
ATOM 5488 C CA . GLY C 1 18 ? 16.108 29.405 9.229 1.00 10.70 18 GLY C CA 1
ATOM 5489 C C . GLY C 1 18 ? 17.601 29.137 9.131 1.00 9.90 18 GLY C C 1
ATOM 5490 O O . GLY C 1 18 ? 18.044 28.167 8.526 1.00 10.18 18 GLY C O 1
ATOM 5494 N N . GLU C 1 19 ? 18.388 30.004 9.746 1.00 9.37 19 GLU C N 1
ATOM 5495 C CA . GLU C 1 19 ? 19.831 29.866 9.723 1.00 11.42 19 GLU C CA 1
ATOM 5496 C C . GLU C 1 19 ? 20.245 28.606 10.470 1.00 9.85 19 GLU C C 1
ATOM 5497 O O . GLU C 1 19 ? 21.124 27.870 10.018 1.00 10.54 19 GLU C O 1
ATOM 5509 N N . TYR C 1 20 ? 19.604 28.361 11.610 1.00 8.98 20 TYR C N 1
ATOM 5510 C CA . TYR C 1 20 ? 19.837 27.137 12.319 1.00 8.70 20 TYR C CA 1
ATOM 5511 C C . TYR C 1 20 ? 19.476 25.914 11.449 1.00 8.65 20 TYR C C 1
ATOM 5512 O O . TYR C 1 20 ? 20.204 24.925 11.374 1.00 8.89 20 TYR C O 1
ATOM 5530 N N . LEU C 1 21 ? 18.326 25.974 10.779 1.00 7.86 21 LEU C N 1
ATOM 5531 C CA . LEU C 1 21 ? 17.914 24.868 9.946 1.00 7.57 21 LEU C CA 1
ATOM 5532 C C . LEU C 1 21 ? 18.876 24.603 8.800 1.00 8.88 21 LEU C C 1
ATOM 5533 O O . LEU C 1 21 ? 19.172 23.455 8.487 1.00 9.36 21 LEU C O 1
ATOM 5549 N N . LYS C 1 22 ? 19.379 25.658 8.177 1.00 9.19 22 LYS C N 1
ATOM 5550 C CA . LYS C 1 22 ? 20.427 25.484 7.158 1.00 9.74 22 LYS C CA 1
ATOM 5551 C C . LYS C 1 22 ? 21.672 24.815 7.763 1.00 10.56 22 LYS C C 1
ATOM 5552 O O . LYS C 1 22 ? 22.295 23.933 7.141 1.00 10.94 22 LYS C O 1
ATOM 5571 N N . ALA C 1 23 ? 22.034 25.221 8.973 1.00 9.83 23 ALA C N 1
ATOM 5572 C CA . ALA C 1 23 ? 23.237 24.700 9.619 1.00 11.38 23 ALA C CA 1
ATOM 5573 C C . ALA C 1 23 ? 23.104 23.215 9.916 1.00 10.39 23 ALA C C 1
ATOM 5574 O O . ALA C 1 23 ? 24.119 22.494 9.866 1.00 11.58 23 ALA C O 1
ATOM 5581 N N . ILE C 1 24 ? 21.897 22.724 10.205 1.00 9.76 24 ILE C N 1
ATOM 5582 C CA . ILE C 1 24 ? 21.765 21.281 10.409 1.00 10.23 24 ILE C CA 1
ATOM 5583 C C . ILE C 1 24 ? 21.527 20.500 9.111 1.00 11.24 24 ILE C C 1
ATOM 5584 O O . ILE C 1 24 ? 21.354 19.289 9.135 1.00 12.43 24 ILE C O 1
ATOM 5600 N N . GLY C 1 25 ? 21.590 21.199 7.972 1.00 11.00 25 GLY C N 1
ATOM 5601 C CA . GLY C 1 25 ? 21.582 20.540 6.668 1.00 10.95 25 GLY C CA 1
ATOM 5602 C C . GLY C 1 25 ? 20.253 20.569 5.922 1.00 10.62 25 GLY C C 1
ATOM 5603 O O . GLY C 1 25 ? 20.111 19.915 4.879 1.00 12.81 25 GLY C O 1
ATOM 5607 N N . ALA C 1 26 ? 19.250 21.280 6.437 1.00 9.75 26 ALA C N 1
ATOM 5608 C CA . ALA C 1 26 ? 17.989 21.348 5.697 1.00 9.25 26 ALA C CA 1
ATOM 5609 C C . ALA C 1 26 ? 18.189 22.087 4.381 1.00 9.18 26 ALA C C 1
ATOM 5610 O O . ALA C 1 26 ? 18.912 23.075 4.334 1.00 10.18 26 ALA C O 1
ATOM 5617 N N . PRO C 1 27 ? 17.500 21.645 3.325 1.00 9.61 27 PRO C N 1
ATOM 5618 C CA . PRO C 1 27 ? 17.557 22.385 2.065 1.00 9.98 27 PRO C CA 1
ATOM 5619 C C . PRO C 1 27 ? 16.758 23.680 2.166 1.00 8.65 27 PRO C C 1
ATOM 5620 O O . PRO C 1 27 ? 15.888 23.775 3.039 1.00 8.66 27 PRO C O 1
ATOM 5631 N N . LYS C 1 28 ? 17.016 24.623 1.289 1.00 10.00 28 LYS C N 1
ATOM 5632 C CA . LYS C 1 28 ? 16.428 25.940 1.307 1.00 10.05 28 LYS C CA 1
ATOM 5633 C C . LYS C 1 28 ? 14.922 25.902 1.417 1.00 9.61 28 LYS C C 1
ATOM 5634 O O . LYS C 1 28 ? 14.324 26.652 2.192 1.00 10.62 28 LYS C O 1
ATOM 5653 N N . GLU C 1 29 ? 14.280 25.038 0.655 1.00 10.31 29 GLU C N 1
ATOM 5654 C CA A GLU C 1 29 ? 12.819 24.987 0.679 0.46 12.49 29 GLU C CA 1
ATOM 5655 C CA B GLU C 1 29 ? 12.837 24.983 0.662 0.54 13.23 29 GLU C CA 1
ATOM 5656 C C . GLU C 1 29 ? 12.311 24.730 2.082 1.00 10.68 29 GLU C C 1
ATOM 5657 O O . GLU C 1 29 ? 11.314 25.299 2.508 1.00 11.09 29 GLU C O 1
ATOM 5680 N N . LEU C 1 30 ? 13.001 23.866 2.801 1.00 9.37 30 LEU C N 1
ATOM 5681 C CA . LEU C 1 30 ? 12.582 23.495 4.143 1.00 8.96 30 LEU C CA 1
ATOM 5682 C C . LEU C 1 30 ? 13.074 24.451 5.241 1.00 8.16 30 LEU C C 1
ATOM 5683 O O . LEU C 1 30 ? 12.375 24.695 6.218 1.00 8.53 30 LEU C O 1
ATOM 5699 N N . SER C 1 31 ? 14.265 25.023 5.093 1.00 8.23 31 SER C N 1
ATOM 5700 C CA . SER C 1 31 ? 14.717 26.006 6.093 1.00 7.85 31 SER C CA 1
ATOM 5701 C C . SER C 1 31 ? 13.890 27.292 5.969 1.00 8.05 31 SER C C 1
ATOM 5702 O O . SER C 1 31 ? 13.500 27.875 6.985 1.00 8.38 31 SER C O 1
ATOM 5710 N N . ASP C 1 32 ? 13.533 27.690 4.750 1.00 7.99 32 ASP C N 1
ATOM 5711 C CA . ASP C 1 32 ? 12.682 28.871 4.576 1.00 9.10 32 ASP C CA 1
ATOM 5712 C C . ASP C 1 32 ? 11.288 28.578 5.116 1.00 9.04 32 ASP C C 1
ATOM 5713 O O . ASP C 1 32 ? 10.689 29.402 5.810 1.00 10.22 32 ASP C O 1
ATOM 5722 N N . GLY C 1 33 ? 10.752 27.400 4.806 1.00 8.61 33 GLY C N 1
ATOM 5723 C CA . GLY C 1 33 ? 9.417 27.065 5.296 1.00 9.63 33 GLY C CA 1
ATOM 5724 C C . GLY C 1 33 ? 9.411 26.994 6.796 1.00 9.27 33 GLY C C 1
ATOM 5725 O O . GLY C 1 33 ? 8.525 27.549 7.460 1.00 8.98 33 GLY C O 1
ATOM 5729 N N . GLY C 1 34 ? 10.397 26.303 7.361 1.00 8.30 34 GLY C N 1
ATOM 5730 C CA . GLY C 1 34 ? 10.473 26.189 8.811 1.00 8.41 34 GLY C CA 1
ATOM 5731 C C . GLY C 1 34 ? 10.602 27.532 9.508 1.00 8.32 34 GLY C C 1
ATOM 5732 O O . GLY C 1 34 ? 9.964 27.780 10.542 1.00 8.58 34 GLY C O 1
ATOM 5736 N N . ASP C 1 35 ? 11.397 28.426 8.942 1.00 8.41 35 ASP C N 1
ATOM 5737 C CA . ASP C 1 35 ? 11.552 29.725 9.580 1.00 9.59 35 ASP C CA 1
ATOM 5738 C C . ASP C 1 35 ? 10.216 30.460 9.721 1.00 9.62 35 ASP C C 1
ATOM 5739 O O . ASP C 1 35 ? 10.022 31.251 10.644 1.00 10.67 35 ASP C O 1
ATOM 5748 N N . ALA C 1 36 ? 9.324 30.250 8.763 1.00 8.72 36 ALA C N 1
ATOM 5749 C CA . ALA C 1 36 ? 8.042 30.963 8.713 1.00 9.76 36 ALA C CA 1
ATOM 5750 C C . ALA C 1 36 ? 6.926 30.290 9.498 1.00 9.44 36 ALA C C 1
ATOM 5751 O O . ALA C 1 36 ? 5.829 30.847 9.623 1.00 12.17 36 ALA C O 1
ATOM 5758 N N . THR C 1 37 ? 7.177 29.106 10.039 1.00 7.94 37 THR C N 1
ATOM 5759 C CA . THR C 1 37 ? 6.125 28.359 10.668 1.00 6.97 37 THR C CA 1
ATOM 5760 C C . THR C 1 37 ? 5.577 29.050 11.921 1.00 8.52 37 THR C C 1
ATOM 5761 O O . THR C 1 37 ? 6.270 29.843 12.600 1.00 9.62 37 THR C O 1
ATOM 5772 N N . THR C 1 38 ? 4.329 28.723 12.241 1.00 8.81 38 THR C N 1
ATOM 5773 C CA . THR C 1 38 ? 3.711 29.150 13.504 1.00 9.97 38 THR C CA 1
ATOM 5774 C C . THR C 1 38 ? 3.232 27.908 14.247 1.00 8.89 38 THR C C 1
ATOM 5775 O O . THR C 1 38 ? 2.039 27.572 14.252 1.00 10.60 38 THR C O 1
ATOM 5786 N N . PRO C 1 39 ? 4.169 27.225 14.899 1.00 8.94 39 PRO C N 1
ATOM 5787 C CA . PRO C 1 39 ? 3.843 25.938 15.508 1.00 7.25 39 PRO C CA 1
ATOM 5788 C C . PRO C 1 39 ? 2.947 26.032 16.733 1.00 7.41 39 PRO C C 1
ATOM 5789 O O . PRO C 1 39 ? 2.907 27.038 17.460 1.00 8.37 39 PRO C O 1
ATOM 5800 N N . THR C 1 40 ? 2.251 24.912 16.960 1.00 7.37 40 THR C N 1
ATOM 5801 C CA . THR C 1 40 ? 1.498 24.643 18.170 1.00 7.25 40 THR C CA 1
ATOM 5802 C C . THR C 1 40 ? 1.996 23.326 18.741 1.00 6.82 40 THR C C 1
ATOM 5803 O O . THR C 1 40 ? 2.192 22.358 18.001 1.00 7.50 40 THR C O 1
ATOM 5814 N N . LEU C 1 41 ? 2.235 23.302 20.052 1.00 7.12 41 LEU C N 1
ATOM 5815 C CA . LEU C 1 41 ? 2.725 22.111 20.757 1.00 7.25 41 LEU C CA 1
ATOM 5816 C C . LEU C 1 41 ? 1.678 21.651 21.766 1.00 6.71 41 LEU C C 1
ATOM 5817 O O . LEU C 1 41 ? 1.088 22.486 22.456 1.00 8.54 41 LEU C O 1
ATOM 5833 N N . TYR C 1 42 ? 1.459 20.350 21.845 1.00 7.97 42 TYR C N 1
ATOM 5834 C CA . TYR C 1 42 ? 0.565 19.735 22.825 1.00 8.28 42 TYR C CA 1
ATOM 5835 C C . TYR C 1 42 ? 1.422 18.779 23.639 1.00 7.45 42 TYR C C 1
ATOM 5836 O O . TYR C 1 42 ? 1.894 17.757 23.115 1.00 7.91 42 TYR C O 1
ATOM 5854 N N . ILE C 1 43 ? 1.692 19.141 24.889 1.00 8.35 43 ILE C N 1
ATOM 5855 C CA . ILE C 1 43 ? 2.687 18.452 25.691 1.00 8.71 43 ILE C CA 1
ATOM 5856 C C . ILE C 1 43 ? 2.014 17.766 26.865 1.00 9.56 43 ILE C C 1
ATOM 5857 O O . ILE C 1 43 ? 1.255 18.400 27.598 1.00 10.79 43 ILE C O 1
ATOM 5873 N N . SER C 1 44 ? 2.319 16.479 27.047 1.00 10.01 44 SER C N 1
ATOM 5874 C CA . SER C 1 44 ? 1.804 15.735 28.183 1.00 11.06 44 SER C CA 1
ATOM 5875 C C . SER C 1 44 ? 2.933 14.885 28.791 1.00 12.05 44 SER C C 1
ATOM 5876 O O . SER C 1 44 ? 3.988 14.684 28.154 1.00 11.39 44 SER C O 1
ATOM 5884 N N . GLN C 1 45 ? 2.729 14.392 30.009 1.00 12.75 45 GLN C N 1
ATOM 5885 C CA . GLN C 1 45 ? 3.753 13.579 30.643 1.00 13.99 45 GLN C CA 1
ATOM 5886 C C . GLN C 1 45 ? 3.132 12.539 31.527 1.00 17.68 45 GLN C C 1
ATOM 5887 O O . GLN C 1 45 ? 1.948 12.617 31.854 1.00 18.87 45 GLN C O 1
ATOM 5901 N N A LYS C 1 46 ? 3.945 11.564 31.917 0.47 20.06 46 LYS C N 1
ATOM 5902 N N B LYS C 1 46 ? 3.948 11.560 31.905 0.53 20.20 46 LYS C N 1
ATOM 5903 C CA A LYS C 1 46 ? 3.515 10.517 32.828 0.47 20.74 46 LYS C CA 1
ATOM 5904 C CA B LYS C 1 46 ? 3.534 10.502 32.812 0.53 20.67 46 LYS C CA 1
ATOM 5905 C C A LYS C 1 46 ? 4.694 10.077 33.683 0.47 21.40 46 LYS C C 1
ATOM 5906 C C B LYS C 1 46 ? 4.713 10.112 33.692 0.53 21.48 46 LYS C C 1
ATOM 5907 O O A LYS C 1 46 ? 5.817 9.908 33.183 0.47 20.43 46 LYS C O 1
ATOM 5908 O O B LYS C 1 46 ? 5.856 10.014 33.219 0.53 20.20 46 LYS C O 1
ATOM 5945 N N . ASP C 1 47 ? 4.432 9.904 34.975 1.00 24.61 47 ASP C N 1
ATOM 5946 C CA . ASP C 1 47 ? 5.422 9.398 35.934 1.00 26.12 47 ASP C CA 1
ATOM 5947 C C . ASP C 1 47 ? 6.589 10.337 36.211 1.00 23.36 47 ASP C C 1
ATOM 5948 O O . ASP C 1 47 ? 7.525 9.965 36.913 1.00 26.02 47 ASP C O 1
ATOM 5958 N N . GLY C 1 48 ? 6.539 11.555 35.694 1.00 23.82 48 GLY C N 1
ATOM 5959 C CA . GLY C 1 48 ? 7.667 12.449 35.826 1.00 22.00 48 GLY C CA 1
ATOM 5960 C C . GLY C 1 48 ? 8.856 12.071 34.949 1.00 21.43 48 GLY C C 1
ATOM 5961 O O . GLY C 1 48 ? 9.887 12.763 34.995 1.00 22.37 48 GLY C O 1
ATOM 5965 N N . ASP C 1 49 ? 8.758 10.992 34.165 1.00 20.48 49 ASP C N 1
ATOM 5966 C CA . ASP C 1 49 ? 9.905 10.595 33.328 1.00 18.75 49 ASP C CA 1
ATOM 5967 C C . ASP C 1 49 ? 9.573 10.207 31.889 1.00 14.55 49 ASP C C 1
ATOM 5968 O O . ASP C 1 49 ? 10.466 9.801 31.152 1.00 15.36 49 ASP C O 1
ATOM 5977 N N . LYS C 1 50 ? 8.317 10.352 31.479 1.00 15.13 50 LYS C N 1
ATOM 5978 C CA . LYS C 1 50 ? 7.939 10.118 30.076 1.00 15.60 50 LYS C CA 1
ATOM 5979 C C . LYS C 1 50 ? 7.147 11.283 29.575 1.00 13.56 50 LYS C C 1
ATOM 5980 O O . LYS C 1 50 ? 6.375 11.847 30.335 1.00 15.63 50 LYS C O 1
ATOM 5999 N N . MET C 1 51 ? 7.362 11.635 28.309 1.00 12.29 51 MET C N 1
ATOM 6000 C CA . MET C 1 51 ? 6.632 12.724 27.684 1.00 11.24 51 MET C CA 1
ATOM 6001 C C . MET C 1 51 ? 6.148 12.368 26.304 1.00 10.27 51 MET C C 1
ATOM 6002 O O . MET C 1 51 ? 6.757 11.541 25.609 1.00 11.68 51 MET C O 1
ATOM 6016 N N . THR C 1 52 ? 5.043 12.991 25.933 1.00 10.09 52 THR C N 1
ATOM 6017 C CA . THR C 1 52 ? 4.551 12.982 24.570 1.00 9.96 52 THR C CA 1
ATOM 6018 C C . THR C 1 52 ? 4.385 14.413 24.126 1.00 9.25 52 THR C C 1
ATOM 6019 O O . THR C 1 52 ? 3.767 15.213 24.829 1.00 10.35 52 THR C O 1
ATOM 6030 N N . VAL C 1 53 ? 4.911 14.734 22.949 1.00 8.06 53 VAL C N 1
ATOM 6031 C CA . VAL C 1 53 ? 4.718 16.060 22.386 1.00 7.53 53 VAL C CA 1
ATOM 6032 C C . VAL C 1 53 ? 4.168 15.897 20.977 1.00 7.89 53 VAL C C 1
ATOM 6033 O O . VAL C 1 53 ? 4.808 15.260 20.122 1.00 8.89 53 VAL C O 1
ATOM 6046 N N A LYS C 1 54 ? 2.964 16.418 20.744 0.52 7.93 54 LYS C N 1
ATOM 6047 N N B LYS C 1 54 ? 2.978 16.447 20.743 0.48 8.07 54 LYS C N 1
ATOM 6048 C CA A LYS C 1 54 ? 2.397 16.492 19.397 0.52 8.21 54 LYS C CA 1
ATOM 6049 C CA B LYS C 1 54 ? 2.396 16.505 19.405 0.48 8.23 54 LYS C CA 1
ATOM 6050 C C A LYS C 1 54 ? 2.663 17.901 18.889 0.52 7.96 54 LYS C C 1
ATOM 6051 C C B LYS C 1 54 ? 2.604 17.914 18.869 0.48 7.98 54 LYS C C 1
ATOM 6052 O O A LYS C 1 54 ? 2.509 18.866 19.631 0.52 9.06 54 LYS C O 1
ATOM 6053 O O B LYS C 1 54 ? 2.337 18.892 19.564 0.48 7.67 54 LYS C O 1
ATOM 6090 N N . ILE C 1 55 ? 3.062 18.008 17.630 1.00 6.94 55 ILE C N 1
ATOM 6091 C CA . ILE C 1 55 ? 3.413 19.273 17.021 1.00 6.78 55 ILE C CA 1
ATOM 6092 C C . ILE C 1 55 ? 2.595 19.464 15.750 1.00 6.94 55 ILE C C 1
ATOM 6093 O O . ILE C 1 55 ? 2.562 18.587 14.870 1.00 7.98 55 ILE C O 1
ATOM 6110 N N . GLU C 1 56 ? 1.930 20.607 15.649 1.00 6.62 56 GLU C N 1
ATOM 6111 C CA . GLU C 1 56 ? 1.376 21.084 14.380 1.00 6.64 56 GLU C CA 1
ATOM 6112 C C . GLU C 1 56 ? 2.294 22.240 13.958 1.00 6.88 56 GLU C C 1
ATOM 6113 O O . GLU C 1 56 ? 2.230 23.329 14.547 1.00 7.60 56 GLU C O 1
ATOM 6125 N N . ASN C 1 57 ? 3.205 22.014 13.011 1.00 6.83 57 ASN C N 1
ATOM 6126 C CA . ASN C 1 57 ? 4.142 23.078 12.639 1.00 6.38 57 ASN C CA 1
ATOM 6127 C C . ASN C 1 57 ? 3.415 24.272 12.076 1.00 7.56 57 ASN C C 1
ATOM 6128 O O . ASN C 1 57 ? 3.911 25.375 12.190 1.00 8.08 57 ASN C O 1
ATOM 6139 N N . GLY C 1 58 ? 2.241 24.067 11.481 1.00 7.91 58 GLY C N 1
ATOM 6140 C CA . GLY C 1 58 ? 1.428 25.168 10.996 1.00 8.49 58 GLY C CA 1
ATOM 6141 C C . GLY C 1 58 ? 1.860 25.687 9.634 1.00 8.05 58 GLY C C 1
ATOM 6142 O O . GLY C 1 58 ? 2.759 25.155 8.969 1.00 8.24 58 GLY C O 1
ATOM 6146 N N . PRO C 1 59 ? 1.198 26.760 9.189 1.00 8.41 59 PRO C N 1
ATOM 6147 C CA . PRO C 1 59 ? 1.529 27.348 7.886 1.00 9.02 59 PRO C CA 1
ATOM 6148 C C . PRO C 1 59 ? 2.957 27.851 7.948 1.00 8.52 59 PRO C C 1
ATOM 6149 O O . PRO C 1 59 ? 3.367 28.343 8.982 1.00 9.29 59 PRO C O 1
ATOM 6160 N N . PRO C 1 60 ? 3.710 27.799 6.846 1.00 8.18 60 PRO C N 1
ATOM 6161 C CA . PRO C 1 60 ? 3.304 27.348 5.516 1.00 8.09 60 PRO C CA 1
ATOM 6162 C C . PRO C 1 60 ? 3.557 25.882 5.255 1.00 8.66 60 PRO C C 1
ATOM 6163 O O . PRO C 1 60 ? 3.216 25.438 4.162 1.00 9.97 60 PRO C O 1
ATOM 6174 N N . THR C 1 61 ? 4.154 25.141 6.179 1.00 7.31 61 THR C N 1
ATOM 6175 C CA . THR C 1 61 ? 4.554 23.761 5.875 1.00 8.05 61 THR C CA 1
ATOM 6176 C C . THR C 1 61 ? 3.465 22.738 6.133 1.00 8.05 61 THR C C 1
ATOM 6177 O O . THR C 1 61 ? 3.388 21.710 5.440 1.00 9.11 61 THR C O 1
ATOM 6188 N N . PHE C 1 62 ? 2.626 23.018 7.124 1.00 8.91 62 PHE C N 1
ATOM 6189 C CA . PHE C 1 62 ? 1.528 22.130 7.491 1.00 11.09 62 PHE C CA 1
ATOM 6190 C C . PHE C 1 62 ? 2.023 20.701 7.697 1.00 11.02 62 PHE C C 1
ATOM 6191 O O . PHE C 1 62 ? 1.403 19.737 7.201 1.00 17.97 62 PHE C O 1
ATOM 6208 N N . LEU C 1 63 ? 3.129 20.578 8.406 1.00 8.76 63 LEU C N 1
ATOM 6209 C CA . LEU C 1 63 ? 3.624 19.261 8.819 1.00 8.27 63 LEU C CA 1
ATOM 6210 C C . LEU C 1 63 ? 3.284 19.025 10.290 1.00 6.77 63 LEU C C 1
ATOM 6211 O O . LEU C 1 63 ? 3.669 19.812 11.153 1.00 7.98 63 LEU C O 1
ATOM 6227 N N . ASP C 1 64 ? 2.606 17.919 10.561 1.00 7.22 64 ASP C N 1
ATOM 6228 C CA . ASP C 1 64 ? 2.305 17.484 11.912 1.00 7.22 64 ASP C CA 1
ATOM 6229 C C . ASP C 1 64 ? 3.182 16.299 12.236 1.00 6.69 64 ASP C C 1
ATOM 6230 O O . ASP C 1 64 ? 3.430 15.427 11.398 1.00 7.85 64 ASP C O 1
ATOM 6239 N N . THR C 1 65 ? 3.608 16.227 13.486 1.00 7.05 65 THR C N 1
ATOM 6240 C CA . THR C 1 65 ? 4.364 15.079 13.926 1.00 7.46 65 THR C CA 1
ATOM 6241 C C . THR C 1 65 ? 4.219 14.917 15.439 1.00 7.96 65 THR C C 1
ATOM 6242 O O . THR C 1 65 ? 3.514 15.679 16.100 1.00 8.86 65 THR C O 1
ATOM 6253 N N A GLN C 1 66 ? 4.890 13.921 15.985 0.48 7.85 66 GLN C N 1
ATOM 6254 N N B GLN C 1 66 ? 4.893 13.913 15.987 0.52 8.04 66 GLN C N 1
ATOM 6255 C CA A GLN C 1 66 ? 4.942 13.754 17.417 0.48 8.96 66 GLN C CA 1
ATOM 6256 C CA B GLN C 1 66 ? 4.862 13.634 17.415 0.52 9.50 66 GLN C CA 1
ATOM 6257 C C A GLN C 1 66 ? 6.280 13.121 17.755 0.48 7.69 66 GLN C C 1
ATOM 6258 C C B GLN C 1 66 ? 6.181 12.978 17.808 0.52 9.94 66 GLN C C 1
ATOM 6259 O O A GLN C 1 66 ? 6.962 12.543 16.892 0.48 9.50 66 GLN C O 1
ATOM 6260 O O B GLN C 1 66 ? 6.759 12.218 17.021 0.52 13.56 66 GLN C O 1
ATOM 6287 N N . VAL C 1 67 ? 6.670 13.270 19.014 1.00 8.33 67 VAL C N 1
ATOM 6288 C CA . VAL C 1 67 ? 7.719 12.486 19.610 1.00 9.45 67 VAL C CA 1
ATOM 6289 C C . VAL C 1 67 ? 7.215 11.981 20.966 1.00 8.88 67 VAL C C 1
ATOM 6290 O O . VAL C 1 67 ? 6.453 12.638 21.661 1.00 9.37 67 VAL C O 1
ATOM 6304 N N A LYS C 1 68 ? 7.643 10.771 21.293 0.11 10.30 68 LYS C N 1
ATOM 6305 N N B LYS C 1 68 ? 7.666 10.782 21.317 0.89 9.70 68 LYS C N 1
ATOM 6306 C CA A LYS C 1 68 ? 7.392 10.173 22.586 0.11 11.50 68 LYS C CA 1
ATOM 6307 C CA B LYS C 1 68 ? 7.373 10.176 22.593 0.89 13.13 68 LYS C CA 1
ATOM 6308 C C A LYS C 1 68 ? 8.741 9.698 23.091 0.11 11.28 68 LYS C C 1
ATOM 6309 C C B LYS C 1 68 ? 8.668 9.583 23.124 0.89 13.24 68 LYS C C 1
ATOM 6310 O O A LYS C 1 68 ? 9.574 9.247 22.306 0.11 11.07 68 LYS C O 1
ATOM 6311 O O B LYS C 1 68 ? 9.372 8.885 22.398 0.89 16.03 68 LYS C O 1
ATOM 6348 N N . PHE C 1 69 ? 8.975 9.814 24.392 1.00 11.55 69 PHE C N 1
ATOM 6349 C CA . PHE C 1 69 ? 10.233 9.384 24.945 1.00 12.24 69 PHE C CA 1
ATOM 6350 C C . PHE C 1 69 ? 10.185 9.236 26.438 1.00 12.93 69 PHE C C 1
ATOM 6351 O O . PHE C 1 69 ? 9.330 9.797 27.127 1.00 12.64 69 PHE C O 1
ATOM 6369 N N . LYS C 1 70 ? 11.144 8.452 26.908 1.00 12.84 70 LYS C N 1
ATOM 6370 C CA . LYS C 1 70 ? 11.454 8.351 28.328 1.00 13.21 70 LYS C CA 1
ATOM 6371 C C . LYS C 1 70 ? 12.775 9.071 28.559 1.00 12.91 70 LYS C C 1
ATOM 6372 O O . LYS C 1 70 ? 13.700 8.933 27.765 1.00 13.01 70 LYS C O 1
ATOM 6391 N N . LEU C 1 71 ? 12.862 9.851 29.632 1.00 13.09 71 LEU C N 1
ATOM 6392 C CA . LEU C 1 71 ? 14.110 10.565 29.916 1.00 13.40 71 LEU C CA 1
ATOM 6393 C C . LEU C 1 71 ? 15.279 9.600 29.990 1.00 13.75 71 LEU C C 1
ATOM 6394 O O . LEU C 1 71 ? 15.187 8.543 30.629 1.00 16.22 71 LEU C O 1
ATOM 6410 N N . GLY C 1 72 ? 16.362 9.963 29.327 1.00 13.59 72 GLY C N 1
ATOM 6411 C CA . GLY C 1 72 ? 17.581 9.179 29.344 1.00 15.08 72 GLY C CA 1
ATOM 6412 C C . GLY C 1 72 ? 17.647 8.010 28.368 1.00 15.01 72 GLY C C 1
ATOM 6413 O O . GLY C 1 72 ? 18.678 7.360 28.269 1.00 18.78 72 GLY C O 1
ATOM 6417 N N A GLU C 1 73 ? 16.557 7.714 27.667 0.47 14.34 73 GLU C N 1
ATOM 6418 N N B GLU C 1 73 ? 16.557 7.774 27.640 0.53 16.09 73 GLU C N 1
ATOM 6419 C CA A GLU C 1 73 ? 16.551 6.583 26.747 0.47 13.14 73 GLU C CA 1
ATOM 6420 C CA B GLU C 1 73 ? 16.438 6.639 26.730 0.53 16.11 73 GLU C CA 1
ATOM 6421 C C A GLU C 1 73 ? 16.499 7.064 25.306 0.47 13.52 73 GLU C C 1
ATOM 6422 C C B GLU C 1 73 ? 16.485 7.093 25.275 0.53 14.39 73 GLU C C 1
ATOM 6423 O O A GLU C 1 73 ? 15.581 7.769 24.886 0.47 13.19 73 GLU C O 1
ATOM 6424 O O B GLU C 1 73 ? 15.597 7.804 24.798 0.53 13.47 73 GLU C O 1
ATOM 6447 N N . GLU C 1 74 ? 17.519 6.681 24.560 1.00 14.16 74 GLU C N 1
ATOM 6448 C CA . GLU C 1 74 ? 17.659 7.081 23.163 1.00 12.83 74 GLU C CA 1
ATOM 6449 C C . GLU C 1 74 ? 16.526 6.552 22.297 1.00 12.07 74 GLU C C 1
ATOM 6450 O O . GLU C 1 74 ? 15.985 5.474 22.546 1.00 13.84 74 GLU C O 1
ATOM 6463 N N . PHE C 1 75 ? 16.166 7.304 21.263 1.00 11.41 75 PHE C N 1
ATOM 6464 C CA . PHE C 1 75 ? 15.121 6.870 20.338 1.00 10.56 75 PHE C CA 1
ATOM 6465 C C . PHE C 1 75 ? 15.403 7.360 18.917 1.00 10.94 75 PHE C C 1
ATOM 6466 O O . PHE C 1 75 ? 16.147 8.330 18.687 1.00 12.32 75 PHE C O 1
ATOM 6483 N N . ASP C 1 76 ? 14.796 6.688 17.944 1.00 11.23 76 ASP C N 1
ATOM 6484 C CA . ASP C 1 76 ? 14.908 7.113 16.547 1.00 9.89 76 ASP C CA 1
ATOM 6485 C C . ASP C 1 76 ? 13.949 8.264 16.269 1.00 9.27 76 ASP C C 1
ATOM 6486 O O . ASP C 1 76 ? 12.807 8.264 16.743 1.00 10.90 76 ASP C O 1
ATOM 6495 N N . GLU C 1 77 ? 14.391 9.239 15.492 1.00 9.12 77 GLU C N 1
ATOM 6496 C CA . GLU C 1 77 ? 13.548 10.369 15.114 1.00 8.67 77 GLU C CA 1
ATOM 6497 C C . GLU C 1 77 ? 13.655 10.574 13.611 1.00 8.07 77 GLU C C 1
ATOM 6498 O O . GLU C 1 77 ? 14.718 10.349 13.047 1.00 8.86 77 GLU C O 1
ATOM 6510 N N . PHE C 1 78 ? 12.565 11.017 12.997 1.00 7.83 78 PHE C N 1
ATOM 6511 C CA . PHE C 1 78 ? 12.494 11.208 11.558 1.00 8.66 78 PHE C CA 1
ATOM 6512 C C . PHE C 1 78 ? 11.995 12.621 11.319 1.00 8.35 78 PHE C C 1
ATOM 6513 O O . PHE C 1 78 ? 10.841 12.840 11.001 1.00 11.26 78 PHE C O 1
ATOM 6530 N N . PRO C 1 79 ? 12.876 13.600 11.476 1.00 7.90 79 PRO C N 1
ATOM 6531 C CA . PRO C 1 79 ? 12.416 14.983 11.516 1.00 7.34 79 PRO C CA 1
ATOM 6532 C C . PRO C 1 79 ? 12.011 15.550 10.164 1.00 7.54 79 PRO C C 1
ATOM 6533 O O . PRO C 1 79 ? 12.394 15.022 9.097 1.00 8.28 79 PRO C O 1
ATOM 6544 N N . SER C 1 80 ? 11.308 16.672 10.219 1.00 7.94 80 SER C N 1
ATOM 6545 C CA . SER C 1 80 ? 10.801 17.347 9.034 1.00 7.36 80 SER C CA 1
ATOM 6546 C C . SER C 1 80 ? 11.896 17.876 8.128 1.00 8.85 80 SER C C 1
ATOM 6547 O O . SER C 1 80 ? 11.656 18.122 6.963 1.00 9.72 80 SER C O 1
ATOM 6555 N N . ASP C 1 81 ? 13.097 18.036 8.661 1.00 9.24 81 ASP C N 1
ATOM 6556 C CA . ASP C 1 81 ? 14.207 18.508 7.848 1.00 9.13 81 ASP C CA 1
ATOM 6557 C C . ASP C 1 81 ? 14.807 17.413 6.979 1.00 9.91 81 ASP C C 1
ATOM 6558 O O . ASP C 1 81 ? 15.693 17.716 6.193 1.00 11.48 81 ASP C O 1
ATOM 6567 N N . ARG C 1 82 ? 14.320 16.176 7.157 1.00 10.16 82 ARG C N 1
ATOM 6568 C CA . ARG C 1 82 ? 14.636 14.987 6.370 1.00 10.91 82 ARG C CA 1
ATOM 6569 C C . ARG C 1 82 ? 16.027 14.394 6.621 1.00 11.26 82 ARG C C 1
ATOM 6570 O O . ARG C 1 82 ? 16.431 13.490 5.911 1.00 11.93 82 ARG C O 1
ATOM 6591 N N . ARG C 1 83 ? 16.737 14.821 7.660 1.00 9.89 83 ARG C N 1
ATOM 6592 C CA . ARG C 1 83 ? 17.930 14.088 8.062 1.00 9.88 83 ARG C CA 1
ATOM 6593 C C . ARG C 1 83 ? 17.645 12.622 8.301 1.00 10.39 83 ARG C C 1
ATOM 6594 O O . ARG C 1 83 ? 16.611 12.236 8.884 1.00 10.98 83 ARG C O 1
ATOM 6615 N N A LYS C 1 84 ? 18.602 11.791 7.909 0.25 11.40 84 LYS C N 1
ATOM 6616 N N B LYS C 1 84 ? 18.605 11.793 7.913 0.75 11.92 84 LYS C N 1
ATOM 6617 C CA A LYS C 1 84 ? 18.509 10.358 8.133 0.25 11.56 84 LYS C CA 1
ATOM 6618 C CA B LYS C 1 84 ? 18.513 10.352 8.113 0.75 11.07 84 LYS C CA 1
ATOM 6619 C C A LYS C 1 84 ? 19.413 9.911 9.274 0.25 11.26 84 LYS C C 1
ATOM 6620 C C B LYS C 1 84 ? 19.424 9.896 9.249 0.75 10.60 84 LYS C C 1
ATOM 6621 O O A LYS C 1 84 ? 20.417 10.557 9.589 0.25 12.05 84 LYS C O 1
ATOM 6622 O O B LYS C 1 84 ? 20.453 10.524 9.543 0.75 12.71 84 LYS C O 1
ATOM 6659 N N . GLY C 1 85 ? 19.039 8.798 9.892 1.00 10.61 85 GLY C N 1
ATOM 6660 C CA . GLY C 1 85 ? 19.835 8.178 10.923 1.00 11.85 85 GLY C CA 1
ATOM 6661 C C . GLY C 1 85 ? 19.906 9.025 12.181 1.00 12.26 85 GLY C C 1
ATOM 6662 O O . GLY C 1 85 ? 20.913 8.986 12.876 1.00 12.90 85 GLY C O 1
ATOM 6667 N N . VAL C 1 86 ? 18.852 9.775 12.496 1.00 10.58 86 VAL C N 1
ATOM 6668 C CA . VAL C 1 86 ? 18.844 10.621 13.684 1.00 9.36 86 VAL C CA 1
ATOM 6669 C C . VAL C 1 86 ? 18.518 9.812 14.937 1.00 9.18 86 VAL C C 1
ATOM 6670 O O . VAL C 1 86 ? 17.492 9.129 15.005 1.00 10.48 86 VAL C O 1
ATOM 6683 N N . LYS C 1 87 ? 19.408 9.901 15.930 1.00 9.89 87 LYS C N 1
ATOM 6684 C CA . LYS C 1 87 ? 19.174 9.346 17.268 1.00 10.26 87 LYS C CA 1
ATOM 6685 C C . LYS C 1 87 ? 19.045 10.485 18.234 1.00 9.14 87 LYS C C 1
ATOM 6686 O O . LYS C 1 87 ? 19.863 11.405 18.227 1.00 10.46 87 LYS C O 1
ATOM 6705 N N . SER C 1 88 ? 18.010 10.419 19.071 1.00 9.49 88 SER C N 1
ATOM 6706 C CA . SER C 1 88 ? 17.686 11.506 19.980 1.00 9.16 88 SER C CA 1
ATOM 6707 C C . SER C 1 88 ? 17.631 11.015 21.426 1.00 10.37 88 SER C C 1
ATOM 6708 O O . SER C 1 88 ? 17.304 9.863 21.696 1.00 10.63 88 SER C O 1
ATOM 6716 N N . VAL C 1 89 ? 17.945 11.908 22.350 1.00 10.12 89 VAL C N 1
ATOM 6717 C CA . VAL C 1 89 ? 17.734 11.611 23.763 1.00 11.07 89 VAL C CA 1
ATOM 6718 C C . VAL C 1 89 ? 17.468 12.903 24.502 1.00 10.21 89 VAL C C 1
ATOM 6719 O O . VAL C 1 89 ? 17.999 13.979 24.162 1.00 12.09 89 VAL C O 1
ATOM 6732 N N . VAL C 1 90 ? 16.639 12.772 25.517 1.00 10.09 90 VAL C N 1
ATOM 6733 C CA . VAL C 1 90 ? 16.205 13.899 26.313 1.00 9.97 90 VAL C CA 1
ATOM 6734 C C . VAL C 1 90 ? 16.505 13.626 27.783 1.00 10.37 90 VAL C C 1
ATOM 6735 O O . VAL C 1 90 ? 16.209 12.545 28.280 1.00 12.39 90 VAL C O 1
ATOM 6748 N N . ASN C 1 91 ? 17.070 14.619 28.458 1.00 10.82 91 ASN C N 1
ATOM 6749 C CA . ASN C 1 91 ? 17.319 14.535 29.892 1.00 12.22 91 ASN C CA 1
ATOM 6750 C C . ASN C 1 91 ? 16.811 15.771 30.587 1.00 11.41 91 ASN C C 1
ATOM 6751 O O . ASN C 1 91 ? 16.828 16.858 30.035 1.00 11.77 91 ASN C O 1
ATOM 6762 N N . LEU C 1 92 ? 16.331 15.575 31.795 1.00 12.84 92 LEU C N 1
ATOM 6763 C CA . LEU C 1 92 ? 15.974 16.679 32.657 1.00 11.98 92 LEU C CA 1
ATOM 6764 C C . LEU C 1 92 ? 17.226 17.046 33.434 1.00 13.80 92 LEU C C 1
ATOM 6765 O O . LEU C 1 92 ? 17.739 16.217 34.192 1.00 20.28 92 LEU C O 1
ATOM 6781 N N . VAL C 1 93 ? 17.710 18.268 33.272 1.00 12.13 93 VAL C N 1
ATOM 6782 C CA . VAL C 1 93 ? 18.927 18.718 33.922 1.00 11.75 93 VAL C CA 1
ATOM 6783 C C . VAL C 1 93 ? 18.565 19.923 34.756 1.00 12.05 93 VAL C C 1
ATOM 6784 O O . VAL C 1 93 ? 18.377 21.015 34.233 1.00 14.45 93 VAL C O 1
ATOM 6797 N N . GLY C 1 94 ? 18.408 19.705 36.054 1.00 13.97 94 GLY C N 1
ATOM 6798 C CA . GLY C 1 94 ? 17.891 20.750 36.910 1.00 14.86 94 GLY C CA 1
ATOM 6799 C C . GLY C 1 94 ? 16.459 21.032 36.502 1.00 16.75 94 GLY C C 1
ATOM 6800 O O . GLY C 1 94 ? 15.614 20.148 36.533 1.00 20.51 94 GLY C O 1
ATOM 6804 N N A GLU C 1 95 ? 16.193 22.272 36.119 0.57 16.50 95 GLU C N 1
ATOM 6805 N N B GLU C 1 95 ? 16.191 22.275 36.125 0.43 15.80 95 GLU C N 1
ATOM 6806 C CA A GLU C 1 95 ? 14.858 22.679 35.709 0.57 18.14 95 GLU C CA 1
ATOM 6807 C CA B GLU C 1 95 ? 14.856 22.692 35.715 0.43 16.32 95 GLU C CA 1
ATOM 6808 C C A GLU C 1 95 ? 14.701 22.818 34.187 0.57 15.97 95 GLU C C 1
ATOM 6809 C C B GLU C 1 95 ? 14.617 22.558 34.195 0.43 13.70 95 GLU C C 1
ATOM 6810 O O A GLU C 1 95 ? 13.696 23.357 33.718 0.57 16.68 95 GLU C O 1
ATOM 6811 O O B GLU C 1 95 ? 13.475 22.629 33.742 0.43 12.65 95 GLU C O 1
ATOM 6834 N N . LYS C 1 96 ? 15.687 22.347 33.425 1.00 14.08 96 LYS C N 1
ATOM 6835 C CA . LYS C 1 96 ? 15.649 22.438 31.975 1.00 12.99 96 LYS C CA 1
ATOM 6836 C C . LYS C 1 96 ? 15.626 21.069 31.311 1.00 11.46 96 LYS C C 1
ATOM 6837 O O . LYS C 1 96 ? 16.175 20.093 31.832 1.00 14.67 96 LYS C O 1
ATOM 6857 N N . LEU C 1 97 ? 14.969 21.000 30.154 1.00 10.68 97 LEU C N 1
ATOM 6858 C CA . LEU C 1 97 ? 14.982 19.767 29.387 1.00 9.43 97 LEU C CA 1
ATOM 6859 C C . LEU C 1 97 ? 16.020 19.952 28.282 1.00 9.21 97 LEU C C 1
ATOM 6860 O O . LEU C 1 97 ? 15.982 20.931 27.529 1.00 9.92 97 LEU C O 1
ATOM 6876 N N . VAL C 1 98 ? 16.946 19.004 28.167 1.00 8.76 98 VAL C N 1
ATOM 6877 C CA . VAL C 1 98 ? 18.016 19.092 27.191 1.00 8.30 98 VAL C CA 1
ATOM 6878 C C . VAL C 1 98 ? 17.875 17.941 26.210 1.00 9.16 98 VAL C C 1
ATOM 6879 O O . VAL C 1 98 ? 17.895 16.783 26.594 1.00 10.57 98 VAL C O 1
ATOM 6892 N N . TYR C 1 99 ? 17.703 18.288 24.940 1.00 8.39 99 TYR C N 1
ATOM 6893 C CA . TYR C 1 99 ? 17.354 17.343 23.884 1.00 7.77 99 TYR C CA 1
ATOM 6894 C C . TYR C 1 99 ? 18.524 17.327 22.909 1.00 8.87 99 TYR C C 1
ATOM 6895 O O . TYR C 1 99 ? 18.898 18.390 22.407 1.00 9.13 99 TYR C O 1
ATOM 6913 N N . VAL C 1 100 ? 19.135 16.161 22.692 1.00 8.93 100 VAL C N 1
ATOM 6914 C CA . VAL C 1 100 ? 20.349 16.060 21.863 1.00 8.88 100 VAL C CA 1
ATOM 6915 C C . VAL C 1 100 ? 20.041 15.120 20.712 1.00 9.23 100 VAL C C 1
ATOM 6916 O O . VAL C 1 100 ? 19.550 14.008 20.925 1.00 10.85 100 VAL C O 1
ATOM 6929 N N . GLN C 1 101 ? 20.308 15.585 19.497 1.00 8.23 101 GLN C N 1
ATOM 6930 C CA . GLN C 1 101 ? 20.178 14.739 18.317 1.00 8.67 101 GLN C CA 1
ATOM 6931 C C . GLN C 1 101 ? 21.555 14.475 17.736 1.00 9.27 101 GLN C C 1
ATOM 6932 O O . GLN C 1 101 ? 22.381 15.408 17.621 1.00 10.31 101 GLN C O 1
ATOM 6946 N N A LYS C 1 102 ? 21.797 13.227 17.348 0.30 10.32 102 LYS C N 1
ATOM 6947 N N B LYS C 1 102 ? 21.794 13.225 17.347 0.70 10.00 102 LYS C N 1
ATOM 6948 C CA A LYS C 1 102 ? 23.059 12.825 16.731 0.30 11.58 102 LYS C CA 1
ATOM 6949 C CA B LYS C 1 102 ? 23.057 12.797 16.734 0.70 11.85 102 LYS C CA 1
ATOM 6950 C C A LYS C 1 102 ? 22.769 12.133 15.408 0.30 11.37 102 LYS C C 1
ATOM 6951 C C B LYS C 1 102 ? 22.752 12.147 15.404 0.70 11.07 102 LYS C C 1
ATOM 6952 O O A LYS C 1 102 ? 21.892 11.276 15.331 0.30 12.31 102 LYS C O 1
ATOM 6953 O O B LYS C 1 102 ? 21.859 11.311 15.316 0.70 12.02 102 LYS C O 1
ATOM 6990 N N . TRP C 1 103 ? 23.518 12.498 14.368 1.00 12.03 103 TRP C N 1
ATOM 6991 C CA . TRP C 1 103 ? 23.321 11.946 13.024 1.00 13.26 103 TRP C CA 1
ATOM 6992 C C . TRP C 1 103 ? 24.578 12.318 12.218 1.00 16.06 103 TRP C C 1
ATOM 6993 O O . TRP C 1 103 ? 25.175 13.358 12.435 1.00 15.21 103 TRP C O 1
ATOM 7015 N N A ASP C 1 104 ? 24.980 11.437 11.298 0.72 19.49 104 ASP C N 1
ATOM 7016 N N B ASP C 1 104 ? 24.990 11.442 11.304 0.28 18.09 104 ASP C N 1
ATOM 7017 C CA A ASP C 1 104 ? 26.096 11.696 10.359 0.72 20.24 104 ASP C CA 1
ATOM 7018 C CA B ASP C 1 104 ? 26.027 11.784 10.324 0.28 19.29 104 ASP C CA 1
ATOM 7019 C C A ASP C 1 104 ? 27.329 12.258 11.011 0.72 22.94 104 ASP C C 1
ATOM 7020 C C B ASP C 1 104 ? 27.308 12.287 11.008 0.28 21.87 104 ASP C C 1
ATOM 7021 O O A ASP C 1 104 ? 27.997 13.132 10.452 0.72 27.91 104 ASP C O 1
ATOM 7022 O O B ASP C 1 104 ? 28.005 13.137 10.452 0.28 24.56 104 ASP C O 1
ATOM 7039 N N . GLY C 1 105 ? 27.619 11.775 12.203 1.00 22.46 105 GLY C N 1
ATOM 7040 C CA . GLY C 1 105 ? 28.767 12.254 12.957 1.00 22.21 105 GLY C CA 1
ATOM 7041 C C . GLY C 1 105 ? 28.622 13.624 13.600 1.00 22.40 105 GLY C C 1
ATOM 7042 O O . GLY C 1 105 ? 29.573 14.149 14.177 1.00 26.57 105 GLY C O 1
ATOM 7047 N N . LYS C 1 106 ? 27.429 14.199 13.533 1.00 19.79 106 LYS C N 1
ATOM 7048 C CA . LYS C 1 106 ? 27.179 15.550 14.009 1.00 17.28 106 LYS C CA 1
ATOM 7049 C C . LYS C 1 106 ? 26.257 15.484 15.210 1.00 13.71 106 LYS C C 1
ATOM 7050 O O . LYS C 1 106 ? 25.662 14.443 15.500 1.00 13.64 106 LYS C O 1
ATOM 7069 N N A GLU C 1 107 ? 26.160 16.599 15.921 0.43 12.71 107 GLU C N 1
ATOM 7070 N N B GLU C 1 107 ? 26.136 16.621 15.881 0.57 12.49 107 GLU C N 1
ATOM 7071 C CA A GLU C 1 107 ? 25.213 16.714 17.017 0.43 12.73 107 GLU C CA 1
ATOM 7072 C CA B GLU C 1 107 ? 25.275 16.750 17.042 0.57 12.79 107 GLU C CA 1
ATOM 7073 C C A GLU C 1 107 ? 24.680 18.131 17.089 0.43 10.58 107 GLU C C 1
ATOM 7074 C C B GLU C 1 107 ? 24.682 18.150 17.086 0.57 10.45 107 GLU C C 1
ATOM 7075 O O A GLU C 1 107 ? 25.381 19.091 16.763 0.43 11.03 107 GLU C O 1
ATOM 7076 O O B GLU C 1 107 ? 25.345 19.125 16.726 0.57 12.34 107 GLU C O 1
ATOM 7099 N N . THR C 1 108 ? 23.433 18.235 17.537 1.00 9.23 108 THR C N 1
ATOM 7100 C CA . THR C 1 108 ? 22.791 19.516 17.782 1.00 9.17 108 THR C CA 1
ATOM 7101 C C . THR C 1 108 ? 21.974 19.407 19.057 1.00 9.70 108 THR C C 1
ATOM 7102 O O . THR C 1 108 ? 21.539 18.296 19.426 1.00 9.73 108 THR C O 1
ATOM 7114 N N . THR C 1 109 ? 21.756 20.535 19.724 1.00 8.40 109 THR C N 1
ATOM 7115 C CA . THR C 1 109 ? 21.060 20.495 21.008 1.00 8.40 109 THR C CA 1
ATOM 7116 C C . THR C 1 109 ? 19.945 21.525 21.059 1.00 8.27 109 THR C C 1
ATOM 7117 O O . THR C 1 109 ? 20.003 22.577 20.429 1.00 9.30 109 THR C O 1
ATOM 7128 N N . TYR C 1 110 ? 18.932 21.200 21.849 1.00 7.49 110 TYR C N 1
ATOM 7129 C CA . TYR C 1 110 ? 17.790 22.067 22.125 1.00 7.73 110 TYR C CA 1
ATOM 7130 C C . TYR C 1 110 ? 17.646 22.100 23.638 1.00 8.51 110 TYR C C 1
ATOM 7131 O O . TYR C 1 110 ? 17.452 21.056 24.262 1.00 9.30 110 TYR C O 1
ATOM 7149 N N . VAL C 1 111 ? 17.737 23.292 24.211 1.00 8.57 111 VAL C N 1
ATOM 7150 C CA . VAL C 1 111 ? 17.566 23.457 25.648 1.00 8.23 111 VAL C CA 1
ATOM 7151 C C . VAL C 1 111 ? 16.260 24.196 25.872 1.00 9.40 111 VAL C C 1
ATOM 7152 O O . VAL C 1 111 ? 16.063 25.280 25.306 1.00 9.85 111 VAL C O 1
ATOM 7165 N N . ARG C 1 112 ? 15.389 23.598 26.681 1.00 8.12 112 ARG C N 1
ATOM 7166 C CA . ARG C 1 112 ? 14.045 24.118 26.898 1.00 7.76 112 ARG C CA 1
ATOM 7167 C C . ARG C 1 112 ? 13.828 24.431 28.361 1.00 8.23 112 ARG C C 1
ATOM 7168 O O . ARG C 1 112 ? 14.221 23.675 29.245 1.00 9.34 112 ARG C O 1
ATOM 7189 N N . GLU C 1 113 ? 13.213 25.584 28.584 1.00 9.24 113 GLU C N 1
ATOM 7190 C CA . GLU C 1 113 ? 12.974 26.093 29.929 1.00 10.51 113 GLU C CA 1
ATOM 7191 C C . GLU C 1 113 ? 11.667 26.847 29.953 1.00 10.55 113 GLU C C 1
ATOM 7192 O O . GLU C 1 113 ? 11.159 27.261 28.921 1.00 11.21 113 GLU C O 1
ATOM 7204 N N . ILE C 1 114 ? 11.120 27.001 31.139 1.00 11.45 114 ILE C N 1
ATOM 7205 C CA . ILE C 1 114 ? 10.010 27.896 31.309 1.00 13.24 114 ILE C CA 1
ATOM 7206 C C . ILE C 1 114 ? 10.587 29.161 31.931 1.00 15.32 114 ILE C C 1
ATOM 7207 O O . ILE C 1 114 ? 11.282 29.104 32.962 1.00 17.39 114 ILE C O 1
ATOM 7223 N N . LYS C 1 115 ? 10.323 30.292 31.291 1.00 14.99 115 LYS C N 1
ATOM 7224 C CA . LYS C 1 115 ? 10.904 31.571 31.682 1.00 16.34 115 LYS C CA 1
ATOM 7225 C C . LYS C 1 115 ? 9.790 32.598 31.626 1.00 15.61 115 LYS C C 1
ATOM 7226 O O . LYS C 1 115 ? 9.289 32.891 30.544 1.00 14.59 115 LYS C O 1
ATOM 7245 N N . ASP C 1 116 ? 9.396 33.118 32.787 1.00 12.89 116 ASP C N 1
ATOM 7246 C CA A ASP C 1 116 ? 8.325 34.099 32.905 0.63 12.23 116 ASP C CA 1
ATOM 7247 C CA B ASP C 1 116 ? 8.349 34.123 32.866 0.37 12.86 116 ASP C CA 1
ATOM 7248 C C . ASP C 1 116 ? 7.087 33.667 32.134 1.00 13.85 116 ASP C C 1
ATOM 7249 O O . ASP C 1 116 ? 6.495 34.423 31.366 1.00 14.99 116 ASP C O 1
ATOM 7266 N N . GLY C 1 117 ? 6.708 32.417 32.350 1.00 12.47 117 GLY C N 1
ATOM 7267 C CA . GLY C 1 117 ? 5.501 31.868 31.766 1.00 13.83 117 GLY C CA 1
ATOM 7268 C C . GLY C 1 117 ? 5.592 31.420 30.322 1.00 12.71 117 GLY C C 1
ATOM 7269 O O . GLY C 1 117 ? 4.612 30.895 29.812 1.00 15.48 117 GLY C O 1
ATOM 7273 N N . LYS C 1 118 ? 6.706 31.671 29.656 1.00 11.68 118 LYS C N 1
ATOM 7274 C CA . LYS C 1 118 ? 6.883 31.229 28.269 1.00 11.90 118 LYS C CA 1
ATOM 7275 C C . LYS C 1 118 ? 7.771 30.003 28.230 1.00 10.89 118 LYS C C 1
ATOM 7276 O O . LYS C 1 118 ? 8.676 29.810 29.069 1.00 12.14 118 LYS C O 1
ATOM 7295 N N . LEU C 1 119 ? 7.543 29.176 27.213 1.00 9.58 119 LEU C N 1
ATOM 7296 C CA . LEU C 1 119 ? 8.405 28.026 26.969 1.00 8.99 119 LEU C CA 1
ATOM 7297 C C . LEU C 1 119 ? 9.444 28.498 25.960 1.00 9.36 119 LEU C C 1
ATOM 7298 O O . LEU C 1 119 ? 9.084 28.901 24.846 1.00 9.85 119 LEU C O 1
ATOM 7314 N N . VAL C 1 120 ? 10.718 28.496 26.376 1.00 9.38 120 VAL C N 1
ATOM 7315 C CA . VAL C 1 120 ? 11.801 29.030 25.569 1.00 9.27 120 VAL C CA 1
ATOM 7316 C C . VAL C 1 120 ? 12.720 27.881 25.159 1.00 8.97 120 VAL C C 1
ATOM 7317 O O . VAL C 1 120 ? 13.148 27.059 25.995 1.00 10.26 120 VAL C O 1
ATOM 7330 N N . VAL C 1 121 ? 13.011 27.816 23.864 1.00 8.43 121 VAL C N 1
ATOM 7331 C CA . VAL C 1 121 ? 13.918 26.797 23.358 1.00 7.95 121 VAL C CA 1
ATOM 7332 C C . VAL C 1 121 ? 15.118 27.488 22.705 1.00 8.16 121 VAL C C 1
ATOM 7333 O O . VAL C 1 121 ? 14.968 28.407 21.880 1.00 9.17 121 VAL C O 1
ATOM 7346 N N . THR C 1 122 ? 16.315 27.052 23.117 1.00 8.18 122 THR C N 1
ATOM 7347 C CA . THR C 1 122 ? 17.562 27.526 22.516 1.00 8.43 122 THR C CA 1
ATOM 7348 C C . THR C 1 122 ? 18.180 26.389 21.729 1.00 8.46 122 THR C C 1
ATOM 7349 O O . THR C 1 122 ? 18.422 25.299 22.268 1.00 9.07 122 THR C O 1
ATOM 7360 N N . LEU C 1 123 ? 18.381 26.647 20.441 1.00 8.69 123 LEU C N 1
ATOM 7361 C CA . LEU C 1 123 ? 18.833 25.641 19.467 1.00 8.50 123 LEU C CA 1
ATOM 7362 C C . LEU C 1 123 ? 20.244 25.971 19.049 1.00 9.46 123 LEU C C 1
ATOM 7363 O O . LEU C 1 123 ? 20.536 27.121 18.658 1.00 10.87 123 LEU C O 1
ATOM 7379 N N . THR C 1 124 ? 21.136 24.993 19.148 1.00 9.05 124 THR C N 1
ATOM 7380 C CA . THR C 1 124 ? 22.540 25.230 18.827 1.00 9.76 124 THR C CA 1
ATOM 7381 C C . THR C 1 124 ? 23.051 24.204 17.849 1.00 9.24 124 THR C C 1
ATOM 7382 O O . THR C 1 124 ? 22.947 23.012 18.080 1.00 9.66 124 THR C O 1
ATOM 7393 N N . MET C 1 125 ? 23.641 24.689 16.756 1.00 9.60 125 MET C N 1
ATOM 7394 C CA . MET C 1 125 ? 24.388 23.822 15.823 1.00 10.53 125 MET C CA 1
ATOM 7395 C C . MET C 1 125 ? 25.713 24.500 15.531 1.00 11.98 125 MET C C 1
ATOM 7396 O O . MET C 1 125 ? 25.749 25.515 14.864 1.00 12.76 125 MET C O 1
ATOM 7410 N N . GLY C 1 126 ? 26.790 23.994 16.113 1.00 13.67 126 GLY C N 1
ATOM 7411 C CA . GLY C 1 126 ? 28.085 24.659 15.994 1.00 15.66 126 GLY C CA 1
ATOM 7412 C C . GLY C 1 126 ? 28.031 26.085 16.537 1.00 18.78 126 GLY C C 1
ATOM 7413 O O . GLY C 1 126 ? 27.601 26.308 17.674 1.00 19.34 126 GLY C O 1
ATOM 7417 N N . ASP C 1 127 ? 28.407 27.054 15.705 1.00 21.71 127 ASP C N 1
ATOM 7418 C CA . ASP C 1 127 ? 28.363 28.463 16.087 1.00 24.13 127 ASP C CA 1
ATOM 7419 C C . ASP C 1 127 ? 27.019 29.148 15.878 1.00 22.38 127 ASP C C 1
ATOM 7420 O O . ASP C 1 127 ? 26.872 30.347 16.199 1.00 25.00 127 ASP C O 1
ATOM 7429 N N . VAL C 1 128 ? 26.042 28.399 15.361 1.00 17.24 128 VAL C N 1
ATOM 7430 C CA . VAL C 1 128 ? 24.757 28.965 14.992 1.00 14.42 128 VAL C CA 1
ATOM 7431 C C . VAL C 1 128 ? 23.734 28.683 16.087 1.00 13.03 128 VAL C C 1
ATOM 7432 O O . VAL C 1 128 ? 23.485 27.527 16.423 1.00 14.38 128 VAL C O 1
ATOM 7445 N N . VAL C 1 129 ? 23.181 29.752 16.647 1.00 12.78 129 VAL C N 1
ATOM 7446 C CA . VAL C 1 129 ? 22.203 29.660 17.730 1.00 13.24 129 VAL C CA 1
ATOM 7447 C C . VAL C 1 129 ? 20.902 30.292 17.278 1.00 12.94 129 VAL C C 1
ATOM 7448 O O . VAL C 1 129 ? 20.894 31.373 16.699 1.00 15.31 129 VAL C O 1
ATOM 7461 N N . ALA C 1 130 ? 19.794 29.612 17.555 1.00 10.65 130 ALA C N 1
ATOM 7462 C CA . ALA C 1 130 ? 18.468 30.178 17.349 1.00 9.90 130 ALA C CA 1
ATOM 7463 C C . ALA C 1 130 ? 17.709 30.084 18.653 1.00 8.93 130 ALA C C 1
ATOM 7464 O O . ALA C 1 130 ? 18.037 29.272 19.517 1.00 10.29 130 ALA C O 1
ATOM 7471 N N . VAL C 1 131 ? 16.717 30.937 18.785 1.00 9.65 131 VAL C N 1
ATOM 7472 C CA . VAL C 1 131 ? 15.863 30.947 19.981 1.00 9.15 131 VAL C CA 1
ATOM 7473 C C . VAL C 1 131 ? 14.428 31.070 19.524 1.00 8.95 131 VAL C C 1
ATOM 7474 O O . VAL C 1 131 ? 14.115 31.912 18.688 1.00 11.32 131 VAL C O 1
ATOM 7487 N N . ARG C 1 132 ? 13.551 30.244 20.085 1.00 8.55 132 ARG C N 1
ATOM 7488 C CA . ARG C 1 132 ? 12.113 30.373 19.813 1.00 7.96 132 ARG C CA 1
ATOM 7489 C C . ARG C 1 132 ? 11.427 30.400 21.175 1.00 7.85 132 ARG C C 1
ATOM 7490 O O . ARG C 1 132 ? 11.912 29.820 22.140 1.00 10.19 132 ARG C O 1
ATOM 7511 N N . SER C 1 133 ? 10.333 31.123 21.264 1.00 9.18 133 SER C N 1
ATOM 7512 C CA A SER C 1 133 ? 9.578 31.154 22.499 0.79 9.71 133 SER C CA 1
ATOM 7513 C CA B SER C 1 133 ? 9.571 31.235 22.498 0.21 9.03 133 SER C CA 1
ATOM 7514 C C . SER C 1 133 ? 8.110 30.995 22.203 1.00 9.46 133 SER C C 1
ATOM 7515 O O . SER C 1 133 ? 7.611 31.460 21.181 1.00 10.69 133 SER C O 1
ATOM 7530 N N . TYR C 1 134 ? 7.446 30.287 23.112 1.00 8.21 134 TYR C N 1
ATOM 7531 C CA . TYR C 1 134 ? 6.030 29.989 23.006 1.00 8.63 134 TYR C CA 1
ATOM 7532 C C . TYR C 1 134 ? 5.262 30.548 24.190 1.00 8.61 134 TYR C C 1
ATOM 7533 O O . TYR C 1 134 ? 5.758 30.563 25.311 1.00 9.77 134 TYR C O 1
ATOM 7551 N N A ARG C 1 135 ? 4.043 30.992 23.934 0.52 9.29 135 ARG C N 1
ATOM 7552 N N B ARG C 1 135 ? 4.042 30.989 23.911 0.48 8.64 135 ARG C N 1
ATOM 7553 C CA A ARG C 1 135 ? 3.133 31.356 25.008 0.52 9.81 135 ARG C CA 1
ATOM 7554 C CA B ARG C 1 135 ? 3.072 31.387 24.929 0.48 8.98 135 ARG C CA 1
ATOM 7555 C C A ARG C 1 135 ? 1.955 30.384 25.051 0.52 10.41 135 ARG C C 1
ATOM 7556 C C B ARG C 1 135 ? 2.016 30.295 25.087 0.48 10.01 135 ARG C C 1
ATOM 7557 O O A ARG C 1 135 ? 1.654 29.686 24.066 0.52 10.33 135 ARG C O 1
ATOM 7558 O O B ARG C 1 135 ? 1.824 29.455 24.194 0.48 10.42 135 ARG C O 1
ATOM 7599 N N . ARG C 1 136 ? 1.296 30.323 26.197 1.00 11.13 136 ARG C N 1
ATOM 7600 C CA . ARG C 1 136 ? 0.169 29.422 26.366 1.00 12.61 136 ARG C CA 1
ATOM 7601 C C . ARG C 1 136 ? -0.885 29.724 25.320 1.00 12.91 136 ARG C C 1
ATOM 7602 O O . ARG C 1 136 ? -1.172 30.887 25.056 1.00 13.59 136 ARG C O 1
ATOM 7624 N N . ALA C 1 137 ? -1.493 28.686 24.756 1.00 12.99 137 ALA C N 1
ATOM 7625 C CA . ALA C 1 137 ? -2.632 28.889 23.865 1.00 13.40 137 ALA C CA 1
ATOM 7626 C C . ALA C 1 137 ? -3.796 29.552 24.608 1.00 15.22 137 ALA C C 1
ATOM 7627 O O . ALA C 1 137 ? -3.990 29.330 25.804 1.00 15.39 137 ALA C O 1
ATOM 7634 N N . THR C 1 138 ? -4.575 30.360 23.894 1.00 17.10 138 THR C N 1
ATOM 7635 C CA . THR C 1 138 ? -5.783 30.999 24.457 1.00 24.11 138 THR C CA 1
ATOM 7636 C C . THR C 1 138 ? -7.086 30.413 23.891 1.00 30.29 138 THR C C 1
ATOM 7637 O O . THR C 1 138 ? -7.074 29.545 23.012 1.00 32.56 138 THR C O 1
ATOM 7648 N N A MET D 1 1 ? 18.719 -3.013 52.742 0.39 15.51 1 MET D N 1
ATOM 7649 N N B MET D 1 1 ? 17.150 -2.273 51.500 0.61 21.73 1 MET D N 1
ATOM 7650 C CA A MET D 1 1 ? 17.580 -3.159 51.803 0.39 18.32 1 MET D CA 1
ATOM 7651 C CA B MET D 1 1 ? 16.682 -3.663 51.752 0.61 19.76 1 MET D CA 1
ATOM 7652 C C A MET D 1 1 ? 17.832 -4.432 50.986 0.39 18.89 1 MET D C 1
ATOM 7653 C C B MET D 1 1 ? 17.372 -4.700 50.874 0.61 19.89 1 MET D C 1
ATOM 7654 O O A MET D 1 1 ? 18.049 -5.489 51.566 0.39 18.97 1 MET D O 1
ATOM 7655 O O B MET D 1 1 ? 17.491 -5.845 51.285 0.61 20.47 1 MET D O 1
ATOM 7686 N N . VAL D 1 2 ? 17.797 -4.361 49.660 1.00 18.90 2 VAL D N 1
ATOM 7687 C CA . VAL D 1 2 ? 18.361 -5.445 48.854 1.00 18.12 2 VAL D CA 1
ATOM 7688 C C . VAL D 1 2 ? 19.822 -5.730 49.235 1.00 16.86 2 VAL D C 1
ATOM 7689 O O . VAL D 1 2 ? 20.309 -6.823 49.007 1.00 16.56 2 VAL D O 1
ATOM 7703 N N . GLU D 1 3 ? 20.513 -4.760 49.825 1.00 17.01 3 GLU D N 1
ATOM 7704 C CA A GLU D 1 3 ? 21.878 -4.974 50.291 0.49 16.40 3 GLU D CA 1
ATOM 7705 C CA B GLU D 1 3 ? 21.874 -4.986 50.280 0.51 16.34 3 GLU D CA 1
ATOM 7706 C C . GLU D 1 3 ? 21.974 -6.171 51.231 1.00 16.49 3 GLU D C 1
ATOM 7707 O O . GLU D 1 3 ? 23.029 -6.801 51.330 1.00 15.62 3 GLU D O 1
ATOM 7730 N N . LYS D 1 4 ? 20.878 -6.461 51.942 1.00 14.54 4 LYS D N 1
ATOM 7731 C CA . LYS D 1 4 ? 20.835 -7.576 52.880 1.00 15.80 4 LYS D CA 1
ATOM 7732 C C . LYS D 1 4 ? 21.224 -8.892 52.204 1.00 14.41 4 LYS D C 1
ATOM 7733 O O . LYS D 1 4 ? 21.761 -9.810 52.837 1.00 13.43 4 LYS D O 1
ATOM 7752 N N . PHE D 1 5 ? 20.916 -9.000 50.919 1.00 12.44 5 PHE D N 1
ATOM 7753 C CA . PHE D 1 5 ? 21.056 -10.269 50.211 1.00 12.28 5 PHE D CA 1
ATOM 7754 C C . PHE D 1 5 ? 22.397 -10.400 49.487 1.00 12.84 5 PHE D C 1
ATOM 7755 O O . PHE D 1 5 ? 22.764 -11.499 49.050 1.00 13.51 5 PHE D O 1
ATOM 7772 N N . VAL D 1 6 ? 23.104 -9.288 49.302 1.00 13.82 6 VAL D N 1
ATOM 7773 C CA . VAL D 1 6 ? 24.342 -9.278 48.554 1.00 13.22 6 VAL D CA 1
ATOM 7774 C C . VAL D 1 6 ? 25.313 -10.178 49.263 1.00 14.34 6 VAL D C 1
ATOM 7775 O O . VAL D 1 6 ? 25.501 -10.086 50.493 1.00 15.38 6 VAL D O 1
ATOM 7788 N N . GLY D 1 7 ? 25.938 -11.056 48.497 1.00 13.81 7 GLY D N 1
ATOM 7789 C CA . GLY D 1 7 ? 26.849 -12.004 49.079 1.00 14.75 7 GLY D CA 1
ATOM 7790 C C . GLY D 1 7 ? 27.148 -13.203 48.218 1.00 12.43 7 GLY D C 1
ATOM 7791 O O . GLY D 1 7 ? 26.614 -13.391 47.132 1.00 13.39 7 GLY D O 1
ATOM 7795 N N . THR D 1 8 ? 27.991 -14.048 48.768 1.00 13.79 8 THR D N 1
ATOM 7796 C CA . THR D 1 8 ? 28.287 -15.344 48.242 1.00 12.56 8 THR D CA 1
ATOM 7797 C C . THR D 1 8 ? 27.740 -16.384 49.235 1.00 11.53 8 THR D C 1
ATOM 7798 O O . THR D 1 8 ? 28.119 -16.380 50.421 1.00 12.77 8 THR D O 1
ATOM 7809 N N . TRP D 1 9 ? 26.843 -17.250 48.753 1.00 10.34 9 TRP D N 1
ATOM 7810 C CA . TRP D 1 9 ? 26.032 -18.085 49.598 1.00 12.09 9 TRP D CA 1
ATOM 7811 C C . TRP D 1 9 ? 26.175 -19.545 49.197 1.00 10.32 9 TRP D C 1
ATOM 7812 O O . TRP D 1 9 ? 26.187 -19.882 48.015 1.00 11.36 9 TRP D O 1
ATOM 7833 N N . LYS D 1 10 ? 26.285 -20.417 50.180 1.00 12.41 10 LYS D N 1
ATOM 7834 C CA . LYS D 1 10 ? 26.442 -21.845 49.982 1.00 11.87 10 LYS D CA 1
ATOM 7835 C C . LYS D 1 10 ? 25.302 -22.574 50.657 1.00 11.51 10 LYS D C 1
ATOM 7836 O O . LYS D 1 10 ? 24.942 -22.213 51.774 1.00 12.01 10 LYS D O 1
ATOM 7855 N N . ILE D 1 11 ? 24.748 -23.613 50.030 1.00 11.39 11 ILE D N 1
ATOM 7856 C CA . ILE D 1 11 ? 23.592 -24.271 50.618 1.00 10.66 11 ILE D CA 1
ATOM 7857 C C . ILE D 1 11 ? 23.964 -24.800 52.007 1.00 10.68 11 ILE D C 1
ATOM 7858 O O . ILE D 1 11 ? 25.062 -25.326 52.223 1.00 11.83 11 ILE D O 1
ATOM 7874 N N . ALA D 1 12 ? 23.023 -24.655 52.943 1.00 11.33 12 ALA D N 1
ATOM 7875 C CA . ALA D 1 12 ? 23.124 -25.203 54.303 1.00 12.46 12 ALA D CA 1
ATOM 7876 C C . ALA D 1 12 ? 22.149 -26.372 54.494 1.00 12.94 12 ALA D C 1
ATOM 7877 O O . ALA D 1 12 ? 22.515 -27.405 55.044 1.00 16.65 12 ALA D O 1
ATOM 7884 N N . ASP D 1 13 ? 20.897 -26.196 54.107 1.00 12.15 13 ASP D N 1
ATOM 7885 C CA . ASP D 1 13 ? 19.893 -27.251 54.250 1.00 12.93 13 ASP D CA 1
ATOM 7886 C C . ASP D 1 13 ? 18.849 -27.133 53.157 1.00 10.69 13 ASP D C 1
ATOM 7887 O O . ASP D 1 13 ? 18.635 -26.055 52.618 1.00 10.83 13 ASP D O 1
ATOM 7896 N N . SER D 1 14 ? 18.190 -28.244 52.857 1.00 10.35 14 SER D N 1
ATOM 7897 C CA A SER D 1 14 ? 17.139 -28.273 51.848 0.69 10.16 14 SER D CA 1
ATOM 7898 C CA B SER D 1 14 ? 17.106 -28.263 51.874 0.31 10.21 14 SER D CA 1
ATOM 7899 C C . SER D 1 14 ? 16.094 -29.301 52.271 1.00 10.22 14 SER D C 1
ATOM 7900 O O . SER D 1 14 ? 16.452 -30.420 52.606 1.00 13.19 14 SER D O 1
ATOM 7915 N N . HIS D 1 15 ? 14.808 -28.911 52.256 1.00 10.51 15 HIS D N 1
ATOM 7916 C CA . HIS D 1 15 ? 13.745 -29.814 52.693 1.00 10.58 15 HIS D CA 1
ATOM 7917 C C . HIS D 1 15 ? 12.593 -29.805 51.710 1.00 10.10 15 HIS D C 1
ATOM 7918 O O . HIS D 1 15 ? 12.039 -28.746 51.383 1.00 10.85 15 HIS D O 1
ATOM 7933 N N . ASN D 1 16 ? 12.197 -31.019 51.326 1.00 11.17 16 ASN D N 1
ATOM 7934 C CA . ASN D 1 16 ? 11.045 -31.270 50.443 1.00 10.30 16 ASN D CA 1
ATOM 7935 C C . ASN D 1 16 ? 11.252 -30.673 49.049 1.00 9.26 16 ASN D C 1
ATOM 7936 O O . ASN D 1 16 ? 10.282 -30.425 48.316 1.00 10.20 16 ASN D O 1
ATOM 7947 N N . PHE D 1 17 ? 12.495 -30.482 48.635 1.00 10.42 17 PHE D N 1
ATOM 7948 C CA . PHE D 1 17 ? 12.752 -29.748 47.396 1.00 8.56 17 PHE D CA 1
ATOM 7949 C C . PHE D 1 17 ? 12.413 -30.584 46.166 1.00 8.95 17 PHE D C 1
ATOM 7950 O O . PHE D 1 17 ? 11.773 -30.063 45.246 1.00 10.11 17 PHE D O 1
ATOM 7967 N N . GLY D 1 18 ? 12.791 -31.863 46.141 1.00 10.91 18 GLY D N 1
ATOM 7968 C CA . GLY D 1 18 ? 12.421 -32.679 44.994 1.00 11.10 18 GLY D CA 1
ATOM 7969 C C . GLY D 1 18 ? 10.919 -32.737 44.818 1.00 11.05 18 GLY D C 1
ATOM 7970 O O . GLY D 1 18 ? 10.426 -32.771 43.699 1.00 11.77 18 GLY D O 1
ATOM 7974 N N . GLU D 1 19 ? 10.171 -32.771 45.914 1.00 10.85 19 GLU D N 1
ATOM 7975 C CA . GLU D 1 19 ? 8.715 -32.799 45.817 1.00 11.78 19 GLU D CA 1
ATOM 7976 C C . GLU D 1 19 ? 8.180 -31.508 45.218 1.00 11.39 19 GLU D C 1
ATOM 7977 O O . GLU D 1 19 ? 7.230 -31.515 44.403 1.00 11.94 19 GLU D O 1
ATOM 7989 N N . TYR D 1 20 ? 8.758 -30.386 45.601 1.00 10.53 20 TYR D N 1
ATOM 7990 C CA . TYR D 1 20 ? 8.414 -29.098 44.993 1.00 10.08 20 TYR D CA 1
ATOM 7991 C C . TYR D 1 20 ? 8.717 -29.096 43.485 1.00 9.87 20 TYR D C 1
ATOM 7992 O O . TYR D 1 20 ? 7.892 -28.655 42.684 1.00 10.50 20 TYR D O 1
ATOM 8010 N N . LEU D 1 21 ? 9.879 -29.609 43.101 1.00 9.83 21 LEU D N 1
ATOM 8011 C CA . LEU D 1 21 ? 10.262 -29.643 41.688 1.00 10.06 21 LEU D CA 1
ATOM 8012 C C . LEU D 1 21 ? 9.331 -30.535 40.880 1.00 12.08 21 LEU D C 1
ATOM 8013 O O . LEU D 1 21 ? 8.952 -30.200 39.754 1.00 12.49 21 LEU D O 1
ATOM 8029 N N . LYS D 1 22 ? 8.915 -31.652 41.464 1.00 11.46 22 LYS D N 1
ATOM 8030 C CA . LYS D 1 22 ? 7.901 -32.489 40.817 1.00 12.66 22 LYS D CA 1
ATOM 8031 C C . LYS D 1 22 ? 6.576 -31.733 40.635 1.00 12.25 22 LYS D C 1
ATOM 8032 O O . LYS D 1 22 ? 5.942 -31.798 39.584 1.00 13.33 22 LYS D O 1
ATOM 8051 N N . ALA D 1 23 ? 6.182 -30.985 41.654 1.00 11.58 23 ALA D N 1
ATOM 8052 C CA . ALA D 1 23 ? 4.931 -30.224 41.625 1.00 12.63 23 ALA D CA 1
ATOM 8053 C C . ALA D 1 23 ? 4.909 -29.175 40.520 1.00 12.84 23 ALA D C 1
ATOM 8054 O O . ALA D 1 23 ? 3.851 -28.907 39.975 1.00 15.17 23 ALA D O 1
ATOM 8061 N N . ILE D 1 24 ? 6.050 -28.569 40.203 1.00 10.64 24 ILE D N 1
ATOM 8062 C CA . ILE D 1 24 ? 6.093 -27.553 39.153 1.00 11.63 24 ILE D CA 1
ATOM 8063 C C . ILE D 1 24 ? 6.332 -28.176 37.774 1.00 12.16 24 ILE D C 1
ATOM 8064 O O . ILE D 1 24 ? 6.436 -27.445 36.792 1.00 13.46 24 ILE D O 1
ATOM 8080 N N . GLY D 1 25 ? 6.428 -29.508 37.706 1.00 13.06 25 GLY D N 1
ATOM 8081 C CA . GLY D 1 25 ? 6.489 -30.215 36.421 1.00 13.56 25 GLY D CA 1
ATOM 8082 C C . GLY D 1 25 ? 7.842 -30.743 35.959 1.00 15.52 25 GLY D C 1
ATOM 8083 O O . GLY D 1 25 ? 7.974 -31.164 34.810 1.00 16.16 25 GLY D O 1
ATOM 8087 N N . ALA D 1 26 ? 8.861 -30.739 36.807 1.00 15.17 26 ALA D N 1
ATOM 8088 C CA . ALA D 1 26 ? 10.157 -31.244 36.378 1.00 15.24 26 ALA D CA 1
ATOM 8089 C C . ALA D 1 26 ? 10.101 -32.746 36.078 1.00 18.01 26 ALA D C 1
ATOM 8090 O O . ALA D 1 26 ? 9.473 -33.459 36.815 1.00 18.41 26 ALA D O 1
ATOM 8097 N N . PRO D 1 27 ? 10.824 -33.226 35.035 1.00 19.36 27 PRO D N 1
ATOM 8098 C CA . PRO D 1 27 ? 11.077 -34.667 34.856 1.00 21.25 27 PRO D CA 1
ATOM 8099 C C . PRO D 1 27 ? 11.717 -35.284 36.120 1.00 19.01 27 PRO D C 1
ATOM 8100 O O . PRO D 1 27 ? 12.432 -34.582 36.829 1.00 17.60 27 PRO D O 1
ATOM 8111 N N . LYS D 1 28 ? 11.487 -36.572 36.389 1.00 20.27 28 LYS D N 1
ATOM 8112 C CA . LYS D 1 28 ? 11.993 -37.214 37.604 1.00 19.30 28 LYS D CA 1
ATOM 8113 C C . LYS D 1 28 ? 13.507 -37.138 37.668 1.00 14.54 28 LYS D C 1
ATOM 8114 O O . LYS D 1 28 ? 14.086 -36.909 38.729 1.00 14.18 28 LYS D O 1
ATOM 8133 N N . GLU D 1 29 ? 14.174 -37.303 36.529 1.00 15.89 29 GLU D N 1
ATOM 8134 C CA . GLU D 1 29 ? 15.635 -37.187 36.541 1.00 17.38 29 GLU D CA 1
ATOM 8135 C C . GLU D 1 29 ? 16.038 -35.806 37.050 1.00 13.33 29 GLU D C 1
ATOM 8136 O O . GLU D 1 29 ? 17.034 -35.684 37.745 1.00 15.10 29 GLU D O 1
ATOM 8148 N N . LEU D 1 30 ? 15.257 -34.775 36.740 1.00 14.27 30 LEU D N 1
ATOM 8149 C CA . LEU D 1 30 ? 15.643 -33.431 37.164 1.00 14.79 30 LEU D CA 1
ATOM 8150 C C . LEU D 1 30 ? 15.151 -33.073 38.561 1.00 12.29 30 LEU D C 1
ATOM 8151 O O . LEU D 1 30 ? 15.823 -32.340 39.272 1.00 11.45 30 LEU D O 1
ATOM 8167 N N . SER D 1 31 ? 14.007 -33.604 38.985 1.00 11.92 31 SER D N 1
ATOM 8168 C CA . SER D 1 31 ? 13.592 -33.349 40.373 1.00 10.48 31 SER D CA 1
ATOM 8169 C C . SER D 1 31 ? 14.511 -34.099 41.348 1.00 11.97 31 SER D C 1
ATOM 8170 O O . SER D 1 31 ? 14.891 -33.552 42.388 1.00 11.32 31 SER D O 1
ATOM 8178 N N . ASP D 1 32 ? 14.857 -35.347 41.032 1.00 12.04 32 ASP D N 1
ATOM 8179 C CA . ASP D 1 32 ? 15.832 -36.086 41.828 1.00 12.23 32 ASP D CA 1
ATOM 8180 C C . ASP D 1 32 ? 17.174 -35.361 41.829 1.00 11.68 32 ASP D C 1
ATOM 8181 O O . ASP D 1 32 ? 17.828 -35.267 42.869 1.00 12.22 32 ASP D O 1
ATOM 8190 N N . GLY D 1 33 ? 17.642 -34.919 40.660 1.00 13.06 33 GLY D N 1
ATOM 8191 C CA . GLY D 1 33 ? 18.934 -34.257 40.574 1.00 13.36 33 GLY D CA 1
ATOM 8192 C C . GLY D 1 33 ? 18.910 -32.954 41.356 1.00 11.57 33 GLY D C 1
ATOM 8193 O O . GLY D 1 33 ? 19.796 -32.679 42.162 1.00 12.58 33 GLY D O 1
ATOM 8197 N N . GLY D 1 34 ? 17.861 -32.163 41.158 1.00 11.09 34 GLY D N 1
ATOM 8198 C CA . GLY D 1 34 ? 17.746 -30.896 41.855 1.00 10.45 34 GLY D CA 1
ATOM 8199 C C . GLY D 1 34 ? 17.711 -31.098 43.355 1.00 9.99 34 GLY D C 1
ATOM 8200 O O . GLY D 1 34 ? 18.334 -30.353 44.107 1.00 10.31 34 GLY D O 1
ATOM 8204 N N . ASP D 1 35 ? 17.003 -32.123 43.826 1.00 10.51 35 ASP D N 1
ATOM 8205 C CA . ASP D 1 35 ? 16.910 -32.369 45.280 1.00 11.59 35 ASP D CA 1
ATOM 8206 C C . ASP D 1 35 ? 18.300 -32.582 45.901 1.00 13.81 35 ASP D C 1
ATOM 8207 O O . ASP D 1 35 ? 18.537 -32.200 47.043 1.00 14.77 35 ASP D O 1
ATOM 8216 N N . ALA D 1 36 ? 19.224 -33.127 45.119 1.00 13.16 36 ALA D N 1
ATOM 8217 C CA . ALA D 1 36 ? 20.571 -33.460 45.592 1.00 13.88 36 ALA D CA 1
ATOM 8218 C C . ALA D 1 36 ? 21.616 -32.359 45.388 1.00 14.18 36 ALA D C 1
ATOM 8219 O O . ALA D 1 36 ? 22.752 -32.521 45.809 1.00 15.06 36 ALA D O 1
ATOM 8226 N N . THR D 1 37 ? 21.270 -31.273 44.705 1.00 11.93 37 THR D N 1
ATOM 8227 C CA . THR D 1 37 ? 22.246 -30.247 44.382 1.00 11.29 37 THR D CA 1
ATOM 8228 C C . THR D 1 37 ? 22.848 -29.574 45.604 1.00 13.16 37 THR D C 1
ATOM 8229 O O . THR D 1 37 ? 22.278 -29.564 46.704 1.00 12.85 37 THR D O 1
ATOM 8240 N N . THR D 1 38 ? 24.034 -29.023 45.383 1.00 13.24 38 THR D N 1
ATOM 8241 C CA . THR D 1 38 ? 24.750 -28.245 46.386 1.00 14.22 38 THR D CA 1
ATOM 8242 C C . THR D 1 38 ? 25.046 -26.848 45.824 1.00 12.06 38 THR D C 1
ATOM 8243 O O . THR D 1 38 ? 26.179 -26.536 45.460 1.00 14.35 38 THR D O 1
ATOM 8254 N N . PRO D 1 39 ? 24.014 -25.991 45.736 1.00 10.87 39 PRO D N 1
ATOM 8255 C CA . PRO D 1 39 ? 24.190 -24.741 45.003 1.00 9.98 39 PRO D CA 1
ATOM 8256 C C . PRO D 1 39 ? 25.031 -23.705 45.720 1.00 10.38 39 PRO D C 1
ATOM 8257 O O . PRO D 1 39 ? 25.124 -23.675 46.960 1.00 11.73 39 PRO D O 1
ATOM 8268 N N . THR D 1 40 ? 25.613 -22.842 44.898 1.00 10.49 40 THR D N 1
ATOM 8269 C CA . THR D 1 40 ? 26.311 -21.638 45.304 1.00 10.42 40 THR D CA 1
ATOM 8270 C C . THR D 1 40 ? 25.634 -20.497 44.562 1.00 9.50 40 THR D C 1
ATOM 8271 O O . THR D 1 40 ? 25.370 -20.598 43.345 1.00 10.47 40 THR D O 1
ATOM 8282 N N . LEU D 1 41 ? 25.355 -19.427 45.295 1.00 9.74 41 LEU D N 1
ATOM 8283 C CA . LEU D 1 41 ? 24.763 -18.215 44.728 1.00 10.36 41 LEU D CA 1
ATOM 8284 C C . LEU D 1 41 ? 25.721 -17.044 44.891 1.00 10.70 41 LEU D C 1
ATOM 8285 O O . LEU D 1 41 ? 26.319 -16.867 45.947 1.00 13.02 41 LEU D O 1
ATOM 8301 N N . TYR D 1 42 ? 25.838 -16.234 43.855 1.00 10.23 42 TYR D N 1
ATOM 8302 C CA . TYR D 1 42 ? 26.649 -15.022 43.879 1.00 11.22 42 TYR D CA 1
ATOM 8303 C C . TYR D 1 42 ? 25.674 -13.898 43.582 1.00 10.01 42 TYR D C 1
ATOM 8304 O O . TYR D 1 42 ? 25.185 -13.783 42.458 1.00 10.23 42 TYR D O 1
ATOM 8322 N N . ILE D 1 43 ? 25.375 -13.108 44.607 1.00 10.46 43 ILE D N 1
ATOM 8323 C CA . ILE D 1 43 ? 24.316 -12.123 44.519 1.00 10.35 43 ILE D CA 1
ATOM 8324 C C . ILE D 1 43 ? 24.889 -10.723 44.578 1.00 10.63 43 ILE D C 1
ATOM 8325 O O . ILE D 1 43 ? 25.624 -10.383 45.504 1.00 12.11 43 ILE D O 1
ATOM 8341 N N . SER D 1 44 ? 24.557 -9.920 43.579 1.00 11.80 44 SER D N 1
ATOM 8342 C CA . SER D 1 44 ? 24.980 -8.540 43.559 1.00 12.16 44 SER D CA 1
ATOM 8343 C C . SER D 1 44 ? 23.781 -7.662 43.273 1.00 13.11 44 SER D C 1
ATOM 8344 O O . SER D 1 44 ? 22.726 -8.141 42.837 1.00 12.78 44 SER D O 1
ATOM 8352 N N . GLN D 1 45 ? 23.950 -6.369 43.490 1.00 14.12 45 GLN D N 1
ATOM 8353 C CA . GLN D 1 45 ? 22.869 -5.447 43.250 1.00 16.15 45 GLN D CA 1
ATOM 8354 C C . GLN D 1 45 ? 23.397 -4.085 42.856 1.00 18.79 45 GLN D C 1
ATOM 8355 O O . GLN D 1 45 ? 24.601 -3.757 42.984 1.00 18.72 45 GLN D O 1
ATOM 8369 N N A LYS D 1 46 ? 22.452 -3.270 42.419 0.12 20.18 46 LYS D N 1
ATOM 8370 N N B LYS D 1 46 ? 22.474 -3.278 42.364 0.88 20.50 46 LYS D N 1
ATOM 8371 C CA A LYS D 1 46 ? 22.745 -2.013 41.788 0.12 21.41 46 LYS D CA 1
ATOM 8372 C CA B LYS D 1 46 ? 22.790 -1.992 41.797 0.88 23.44 46 LYS D CA 1
ATOM 8373 C C A LYS D 1 46 ? 21.634 -1.004 42.100 0.12 22.46 46 LYS D C 1
ATOM 8374 C C B LYS D 1 46 ? 21.662 -1.006 42.088 0.88 23.10 46 LYS D C 1
ATOM 8375 O O A LYS D 1 46 ? 20.461 -1.289 41.870 0.12 21.94 46 LYS D O 1
ATOM 8376 O O B LYS D 1 46 ? 20.504 -1.297 41.795 0.88 22.74 46 LYS D O 1
ATOM 8413 N N . ASP D 1 47 ? 21.998 0.157 42.651 1.00 24.35 47 ASP D N 1
ATOM 8414 C CA . ASP D 1 47 ? 21.017 1.232 42.923 1.00 26.57 47 ASP D CA 1
ATOM 8415 C C . ASP D 1 47 ? 19.867 0.864 43.864 1.00 28.19 47 ASP D C 1
ATOM 8416 O O . ASP D 1 47 ? 18.875 1.591 43.933 1.00 29.56 47 ASP D O 1
ATOM 8426 N N . GLY D 1 48 ? 19.962 -0.269 44.555 1.00 27.99 48 GLY D N 1
ATOM 8427 C CA . GLY D 1 48 ? 18.861 -0.731 45.386 1.00 25.94 48 GLY D CA 1
ATOM 8428 C C . GLY D 1 48 ? 17.650 -1.295 44.642 1.00 24.84 48 GLY D C 1
ATOM 8429 O O . GLY D 1 48 ? 16.663 -1.672 45.274 1.00 26.83 48 GLY D O 1
ATOM 8433 N N . ASP D 1 49 ? 17.683 -1.357 43.314 1.00 20.99 49 ASP D N 1
ATOM 8434 C CA . ASP D 1 49 ? 16.504 -1.843 42.590 1.00 20.61 49 ASP D CA 1
ATOM 8435 C C . ASP D 1 49 ? 16.801 -2.798 41.436 1.00 18.81 49 ASP D C 1
ATOM 8436 O O . ASP D 1 49 ? 15.875 -3.225 40.748 1.00 18.97 49 ASP D O 1
ATOM 8445 N N . LYS D 1 50 ? 18.070 -3.163 41.259 1.00 18.12 50 LYS D N 1
ATOM 8446 C CA . LYS D 1 50 ? 18.466 -4.126 40.231 1.00 17.01 50 LYS D CA 1
ATOM 8447 C C . LYS D 1 50 ? 19.332 -5.173 40.910 1.00 15.35 50 LYS D C 1
ATOM 8448 O O . LYS D 1 50 ? 20.109 -4.835 41.818 1.00 16.59 50 LYS D O 1
ATOM 8467 N N . MET D 1 51 ? 19.191 -6.433 40.504 1.00 13.59 51 MET D N 1
ATOM 8468 C CA . MET D 1 51 ? 20.004 -7.503 41.055 1.00 12.92 51 MET D CA 1
ATOM 8469 C C . MET D 1 51 ? 20.496 -8.415 39.947 1.00 11.30 51 MET D C 1
ATOM 8470 O O . MET D 1 51 ? 19.839 -8.556 38.905 1.00 11.79 51 MET D O 1
ATOM 8484 N N . THR D 1 52 ? 21.657 -9.020 40.193 1.00 10.69 52 THR D N 1
ATOM 8485 C CA . THR D 1 52 ? 22.163 -10.126 39.393 1.00 10.99 52 THR D CA 1
ATOM 8486 C C . THR D 1 52 ? 22.455 -11.275 40.338 1.00 11.14 52 THR D C 1
ATOM 8487 O O . THR D 1 52 ? 23.102 -11.096 41.386 1.00 11.59 52 THR D O 1
ATOM 8498 N N . VAL D 1 53 ? 21.940 -12.444 39.990 1.00 9.50 53 VAL D N 1
ATOM 8499 C CA . VAL D 1 53 ? 22.249 -13.638 40.745 1.00 8.81 53 VAL D CA 1
ATOM 8500 C C . VAL D 1 53 ? 22.839 -14.676 39.807 1.00 7.66 53 VAL D C 1
ATOM 8501 O O . VAL D 1 53 ? 22.196 -15.055 38.820 1.00 9.82 53 VAL D O 1
ATOM 8514 N N . LYS D 1 54 ? 24.071 -15.073 40.105 1.00 8.82 54 LYS D N 1
ATOM 8515 C CA A LYS D 1 54 ? 24.720 -16.142 39.367 0.40 8.12 54 LYS D CA 1
ATOM 8516 C CA C LYS D 1 54 ? 24.726 -16.156 39.384 0.60 8.38 54 LYS D CA 1
ATOM 8517 C C . LYS D 1 54 ? 24.620 -17.407 40.224 1.00 8.33 54 LYS D C 1
ATOM 8518 O O . LYS D 1 54 ? 24.850 -17.360 41.421 1.00 9.09 54 LYS D O 1
ATOM 8555 N N . ILE D 1 55 ? 24.261 -18.515 39.592 1.00 8.12 55 ILE D N 1
ATOM 8556 C CA . ILE D 1 55 ? 24.014 -19.769 40.297 1.00 8.73 55 ILE D CA 1
ATOM 8557 C C . ILE D 1 55 ? 24.847 -20.880 39.696 1.00 8.49 55 ILE D C 1
ATOM 8558 O O . ILE D 1 55 ? 24.851 -21.089 38.465 1.00 9.82 55 ILE D O 1
ATOM 8574 N N . GLU D 1 56 ? 25.556 -21.602 40.559 1.00 8.80 56 GLU D N 1
ATOM 8575 C CA . GLU D 1 56 ? 26.165 -22.863 40.175 1.00 9.29 56 GLU D CA 1
ATOM 8576 C C . GLU D 1 56 ? 25.415 -23.930 40.951 1.00 9.39 56 GLU D C 1
ATOM 8577 O O . GLU D 1 56 ? 25.568 -24.053 42.174 1.00 10.24 56 GLU D O 1
ATOM 8589 N N . ASN D 1 57 ? 24.517 -24.653 40.315 1.00 9.33 57 ASN D N 1
ATOM 8590 C CA . ASN D 1 57 ? 23.672 -25.581 41.058 1.00 8.74 57 ASN D CA 1
ATOM 8591 C C . ASN D 1 57 ? 24.511 -26.702 41.661 1.00 9.71 57 ASN D C 1
ATOM 8592 O O . ASN D 1 57 ? 24.142 -27.275 42.676 1.00 10.15 57 ASN D O 1
ATOM 8603 N N . GLY D 1 58 ? 25.631 -27.028 41.028 1.00 10.90 58 GLY D N 1
ATOM 8604 C CA . GLY D 1 58 ? 26.545 -28.030 41.547 1.00 11.41 58 GLY D CA 1
ATOM 8605 C C . GLY D 1 58 ? 26.169 -29.452 41.167 1.00 11.59 58 GLY D C 1
ATOM 8606 O O . GLY D 1 58 ? 25.177 -29.704 40.496 1.00 11.58 58 GLY D O 1
ATOM 8610 N N . PRO D 1 59 ? 26.974 -30.421 41.606 1.00 12.47 59 PRO D N 1
ATOM 8611 C CA . PRO D 1 59 ? 26.639 -31.833 41.359 1.00 13.20 59 PRO D CA 1
ATOM 8612 C C . PRO D 1 59 ? 25.292 -32.163 42.011 1.00 12.96 59 PRO D C 1
ATOM 8613 O O . PRO D 1 59 ? 24.938 -31.598 43.043 1.00 13.18 59 PRO D O 1
ATOM 8624 N N . PRO D 1 60 ? 24.510 -33.053 41.392 1.00 12.72 60 PRO D N 1
ATOM 8625 C CA . PRO D 1 60 ? 24.818 -33.872 40.216 1.00 14.37 60 PRO D CA 1
ATOM 8626 C C . PRO D 1 60 ? 24.375 -33.273 38.892 1.00 13.13 60 PRO D C 1
ATOM 8627 O O . PRO D 1 60 ? 24.567 -33.912 37.857 1.00 18.14 60 PRO D O 1
ATOM 8638 N N . THR D 1 61 ? 23.785 -32.085 38.899 1.00 10.74 61 THR D N 1
ATOM 8639 C CA . THR D 1 61 ? 23.258 -31.556 37.644 1.00 11.06 61 THR D CA 1
ATOM 8640 C C . THR D 1 61 ? 24.267 -30.687 36.902 1.00 10.89 61 THR D C 1
ATOM 8641 O O . THR D 1 61 ? 24.255 -30.629 35.667 1.00 12.38 61 THR D O 1
ATOM 8652 N N . PHE D 1 62 ? 25.131 -29.993 37.658 1.00 11.24 62 PHE D N 1
ATOM 8653 C CA . PHE D 1 62 ? 26.164 -29.143 37.065 1.00 11.07 62 PHE D CA 1
ATOM 8654 C C . PHE D 1 62 ? 25.631 -28.003 36.192 1.00 10.59 62 PHE D C 1
ATOM 8655 O O . PHE D 1 62 ? 26.313 -27.512 35.293 1.00 11.91 62 PHE D O 1
ATOM 8672 N N . LEU D 1 63 ? 24.413 -27.578 36.488 1.00 9.46 63 LEU D N 1
ATOM 8673 C CA . LEU D 1 63 ? 23.772 -26.515 35.730 1.00 9.53 63 LEU D CA 1
ATOM 8674 C C . LEU D 1 63 ? 24.073 -25.143 36.326 1.00 8.91 63 LEU D C 1
ATOM 8675 O O . LEU D 1 63 ? 23.726 -24.856 37.467 1.00 9.61 63 LEU D O 1
ATOM 8691 N N . ASP D 1 64 ? 24.737 -24.322 35.528 1.00 9.40 64 ASP D N 1
ATOM 8692 C CA . ASP D 1 64 ? 25.051 -22.951 35.880 1.00 9.80 64 ASP D CA 1
ATOM 8693 C C . ASP D 1 64 ? 24.094 -22.053 35.125 1.00 9.70 64 ASP D C 1
ATOM 8694 O O . ASP D 1 64 ? 23.766 -22.290 33.956 1.00 10.98 64 ASP D O 1
ATOM 8703 N N . THR D 1 65 ? 23.656 -21.003 35.789 1.00 9.28 65 THR D N 1
ATOM 8704 C CA . THR D 1 65 ? 22.813 -20.031 35.124 1.00 10.03 65 THR D CA 1
ATOM 8705 C C . THR D 1 65 ? 22.875 -18.699 35.841 1.00 8.32 65 THR D C 1
ATOM 8706 O O . THR D 1 65 ? 23.671 -18.519 36.784 1.00 9.38 65 THR D O 1
ATOM 8717 N N . GLN D 1 66 ? 22.093 -17.748 35.364 1.00 9.13 66 GLN D N 1
ATOM 8718 C CA . GLN D 1 66 ? 22.070 -16.424 35.937 1.00 10.13 66 GLN D CA 1
ATOM 8719 C C . GLN D 1 66 ? 20.720 -15.796 35.688 1.00 10.76 66 GLN D C 1
ATOM 8720 O O . GLN D 1 66 ? 20.087 -16.060 34.659 1.00 12.35 66 GLN D O 1
ATOM 8734 N N . VAL D 1 67 ? 20.256 -14.999 36.645 1.00 10.20 67 VAL D N 1
ATOM 8735 C CA . VAL D 1 67 ? 19.111 -14.123 36.381 1.00 8.93 67 VAL D CA 1
ATOM 8736 C C . VAL D 1 67 ? 19.558 -12.708 36.682 1.00 9.00 67 VAL D C 1
ATOM 8737 O O . VAL D 1 67 ? 20.341 -12.459 37.603 1.00 10.47 67 VAL D O 1
ATOM 8750 N N A LYS D 1 68 ? 19.078 -11.786 35.852 0.010 10.22 68 LYS D N 1
ATOM 8751 N N B LYS D 1 68 ? 19.015 -11.769 35.928 0.99 9.85 68 LYS D N 1
ATOM 8752 C CA A LYS D 1 68 ? 19.282 -10.358 36.037 0.010 11.19 68 LYS D CA 1
ATOM 8753 C CA B LYS D 1 68 ? 19.267 -10.358 36.071 0.99 12.80 68 LYS D CA 1
ATOM 8754 C C A LYS D 1 68 ? 17.915 -9.700 35.938 0.010 11.38 68 LYS D C 1
ATOM 8755 C C B LYS D 1 68 ? 17.920 -9.707 35.956 0.99 12.80 68 LYS D C 1
ATOM 8756 O O A LYS D 1 68 ? 17.155 -9.991 35.014 0.010 11.62 68 LYS D O 1
ATOM 8757 O O B LYS D 1 68 ? 17.182 -9.984 35.027 0.99 15.37 68 LYS D O 1
ATOM 8794 N N . PHE D 1 69 ? 17.592 -8.822 36.881 1.00 11.38 69 PHE D N 1
ATOM 8795 C CA . PHE D 1 69 ? 16.279 -8.208 36.889 1.00 11.10 69 PHE D CA 1
ATOM 8796 C C . PHE D 1 69 ? 16.273 -6.880 37.589 1.00 12.06 69 PHE D C 1
ATOM 8797 O O . PHE D 1 69 ? 17.165 -6.546 38.379 1.00 14.18 69 PHE D O 1
ATOM 8815 N N . LYS D 1 70 ? 15.266 -6.115 37.211 1.00 12.13 70 LYS D N 1
ATOM 8816 C CA . LYS D 1 70 ? 14.921 -4.911 37.926 1.00 12.47 70 LYS D CA 1
ATOM 8817 C C . LYS D 1 70 ? 13.659 -5.197 38.730 1.00 12.80 70 LYS D C 1
ATOM 8818 O O . LYS D 1 70 ? 12.725 -5.834 38.225 1.00 13.66 70 LYS D O 1
ATOM 8837 N N . LEU D 1 71 ? 13.611 -4.745 39.980 1.00 14.17 71 LEU D N 1
ATOM 8838 C CA . LEU D 1 71 ? 12.432 -5.002 40.787 1.00 14.96 71 LEU D CA 1
ATOM 8839 C C . LEU D 1 71 ? 11.193 -4.465 40.084 1.00 14.21 71 LEU D C 1
ATOM 8840 O O . LEU D 1 71 ? 11.173 -3.338 39.562 1.00 17.76 71 LEU D O 1
ATOM 8856 N N . GLY D 1 72 ? 10.164 -5.308 40.042 1.00 14.60 72 GLY D N 1
ATOM 8857 C CA . GLY D 1 72 ? 8.886 -4.921 39.491 1.00 14.91 72 GLY D CA 1
ATOM 8858 C C . GLY D 1 72 ? 8.747 -5.096 37.982 1.00 15.83 72 GLY D C 1
ATOM 8859 O O . GLY D 1 72 ? 7.663 -4.896 37.454 1.00 19.01 72 GLY D O 1
ATOM 8863 N N A GLU D 1 73 ? 9.828 -5.471 37.296 0.57 14.39 73 GLU D N 1
ATOM 8864 N N B GLU D 1 73 ? 9.818 -5.460 37.284 0.43 14.54 73 GLU D N 1
ATOM 8865 C CA A GLU D 1 73 ? 9.843 -5.605 35.834 0.57 15.33 73 GLU D CA 1
ATOM 8866 C CA B GLU D 1 73 ? 9.759 -5.588 35.828 0.43 14.98 73 GLU D CA 1
ATOM 8867 C C A GLU D 1 73 ? 9.867 -7.077 35.430 0.57 12.74 73 GLU D C 1
ATOM 8868 C C B GLU D 1 73 ? 9.872 -7.046 35.400 0.43 12.84 73 GLU D C 1
ATOM 8869 O O A GLU D 1 73 ? 10.810 -7.801 35.749 0.57 12.96 73 GLU D O 1
ATOM 8870 O O B GLU D 1 73 ? 10.863 -7.720 35.678 0.43 12.82 73 GLU D O 1
ATOM 8893 N N . GLU D 1 74 ? 8.836 -7.521 34.718 1.00 13.55 74 GLU D N 1
ATOM 8894 C CA . GLU D 1 74 ? 8.734 -8.920 34.301 1.00 12.37 74 GLU D CA 1
ATOM 8895 C C . GLU D 1 74 ? 9.854 -9.252 33.328 1.00 13.27 74 GLU D C 1
ATOM 8896 O O . GLU D 1 74 ? 10.244 -8.421 32.499 1.00 15.16 74 GLU D O 1
ATOM 8909 N N . PHE D 1 75 ? 10.324 -10.483 33.387 1.00 11.35 75 PHE D N 1
ATOM 8910 C CA . PHE D 1 75 ? 11.357 -10.960 32.487 1.00 11.52 75 PHE D CA 1
ATOM 8911 C C . PHE D 1 75 ? 11.163 -12.424 32.148 1.00 10.90 75 PHE D C 1
ATOM 8912 O O . PHE D 1 75 ? 10.534 -13.176 32.897 1.00 11.66 75 PHE D O 1
ATOM 8929 N N . ASP D 1 76 ? 11.708 -12.827 31.013 1.00 11.51 76 ASP D N 1
ATOM 8930 C CA . ASP D 1 76 ? 11.687 -14.212 30.609 1.00 11.41 76 ASP D CA 1
ATOM 8931 C C . ASP D 1 76 ? 12.719 -15.024 31.353 1.00 10.15 76 ASP D C 1
ATOM 8932 O O . ASP D 1 76 ? 13.862 -14.588 31.521 1.00 11.61 76 ASP D O 1
ATOM 8941 N N . GLU D 1 77 ? 12.362 -16.254 31.716 1.00 9.44 77 GLU D N 1
ATOM 8942 C CA . GLU D 1 77 ? 13.292 -17.158 32.392 1.00 7.95 77 GLU D CA 1
ATOM 8943 C C . GLU D 1 77 ? 13.231 -18.520 31.735 1.00 8.00 77 GLU D C 1
ATOM 8944 O O . GLU D 1 77 ? 12.160 -18.935 31.285 1.00 9.76 77 GLU D O 1
ATOM 8956 N N . PHE D 1 78 ? 14.364 -19.205 31.704 1.00 7.69 78 PHE D N 1
ATOM 8957 C CA . PHE D 1 78 ? 14.501 -20.517 31.057 1.00 8.78 78 PHE D CA 1
ATOM 8958 C C . PHE D 1 78 ? 15.083 -21.435 32.121 1.00 8.40 78 PHE D C 1
ATOM 8959 O O . PHE D 1 78 ? 16.272 -21.659 32.206 1.00 11.06 78 PHE D O 1
ATOM 8976 N N . PRO D 1 79 ? 14.231 -21.953 33.005 1.00 8.97 79 PRO D N 1
ATOM 8977 C CA . PRO D 1 79 ? 14.711 -22.636 34.204 1.00 8.65 79 PRO D CA 1
ATOM 8978 C C . PRO D 1 79 ? 15.162 -24.069 33.963 1.00 8.15 79 PRO D C 1
ATOM 8979 O O . PRO D 1 79 ? 14.779 -24.686 32.975 1.00 9.54 79 PRO D O 1
ATOM 8990 N N . SER D 1 80 ? 15.950 -24.602 34.890 1.00 8.51 80 SER D N 1
ATOM 8991 C CA . SER D 1 80 ? 16.533 -25.922 34.743 1.00 8.98 80 SER D CA 1
ATOM 8992 C C . SER D 1 80 ? 15.493 -27.045 34.669 1.00 8.42 80 SER D C 1
ATOM 8993 O O . SER D 1 80 ? 15.782 -28.124 34.170 1.00 10.49 80 SER D O 1
ATOM 9001 N N . ASP D 1 81 ? 14.296 -26.812 35.197 1.00 9.28 81 ASP D N 1
ATOM 9002 C CA . ASP D 1 81 ? 13.224 -27.803 35.139 1.00 10.30 81 ASP D CA 1
ATOM 9003 C C . ASP D 1 81 ? 12.530 -27.966 33.775 1.00 8.74 81 ASP D C 1
ATOM 9004 O O . ASP D 1 81 ? 11.678 -28.845 33.622 1.00 10.07 81 ASP D O 1
ATOM 9013 N N . ARG D 1 82 ? 12.894 -27.093 32.832 1.00 9.65 82 ARG D N 1
ATOM 9014 C CA A ARG D 1 82 ? 12.485 -27.120 31.422 0.71 10.71 82 ARG D CA 1
ATOM 9015 C CA B ARG D 1 82 ? 12.453 -27.203 31.431 0.29 10.24 82 ARG D CA 1
ATOM 9016 C C . ARG D 1 82 ? 11.073 -26.606 31.126 1.00 11.25 82 ARG D C 1
ATOM 9017 O O . ARG D 1 82 ? 10.573 -26.754 30.003 1.00 12.78 82 ARG D O 1
ATOM 9058 N N . ARG D 1 83 ? 10.436 -25.960 32.084 1.00 9.29 83 ARG D N 1
ATOM 9059 C CA . ARG D 1 83 ? 9.171 -25.305 31.771 1.00 10.27 83 ARG D CA 1
ATOM 9060 C C . ARG D 1 83 ? 9.351 -24.309 30.639 1.00 10.28 83 ARG D C 1
ATOM 9061 O O . ARG D 1 83 ? 10.350 -23.583 30.558 1.00 11.09 83 ARG D O 1
ATOM 9082 N N . LYS D 1 84 ? 8.348 -24.251 29.771 1.00 10.58 84 LYS D N 1
ATOM 9083 C CA . LYS D 1 84 ? 8.288 -23.296 28.667 1.00 12.56 84 LYS D CA 1
ATOM 9084 C C . LYS D 1 84 ? 7.429 -22.099 29.032 1.00 11.77 84 LYS D C 1
ATOM 9085 O O . LYS D 1 84 ? 6.491 -22.227 29.796 1.00 12.94 84 LYS D O 1
ATOM 9104 N N . GLY D 1 85 ? 7.745 -20.946 28.463 1.00 12.48 85 GLY D N 1
ATOM 9105 C CA . GLY D 1 85 ? 6.900 -19.779 28.589 1.00 13.74 85 GLY D CA 1
ATOM 9106 C C . GLY D 1 85 ? 6.870 -19.178 29.976 1.00 12.58 85 GLY D C 1
ATOM 9107 O O . GLY D 1 85 ? 5.853 -18.634 30.377 1.00 15.12 85 GLY D O 1
ATOM 9111 N N . VAL D 1 86 ? 7.949 -19.301 30.742 1.00 11.28 86 VAL D N 1
ATOM 9112 C CA . VAL D 1 86 ? 7.970 -18.749 32.097 1.00 10.69 86 VAL D CA 1
ATOM 9113 C C . VAL D 1 86 ? 8.250 -17.260 32.107 1.00 9.73 86 VAL D C 1
ATOM 9114 O O . VAL D 1 86 ? 9.232 -16.800 31.497 1.00 11.37 86 VAL D O 1
ATOM 9127 N N . LYS D 1 87 ? 7.347 -16.515 32.751 1.00 9.96 87 LYS D N 1
ATOM 9128 C CA . LYS D 1 87 ? 7.499 -15.084 32.989 1.00 10.38 87 LYS D CA 1
ATOM 9129 C C . LYS D 1 87 ? 7.689 -14.868 34.466 1.00 10.01 87 LYS D C 1
ATOM 9130 O O . LYS D 1 87 ? 6.885 -15.346 35.248 1.00 11.94 87 LYS D O 1
ATOM 9149 N N . SER D 1 88 ? 8.726 -14.129 34.826 1.00 9.27 88 SER D N 1
ATOM 9150 C CA . SER D 1 88 ? 9.115 -13.994 36.224 1.00 9.16 88 SER D CA 1
ATOM 9151 C C . SER D 1 88 ? 9.118 -12.535 36.629 1.00 9.41 88 SER D C 1
ATOM 9152 O O . SER D 1 88 ? 9.378 -11.646 35.818 1.00 10.98 88 SER D O 1
ATOM 9160 N N . VAL D 1 89 ? 8.859 -12.288 37.908 1.00 9.37 89 VAL D N 1
ATOM 9161 C CA . VAL D 1 89 ? 8.958 -10.932 38.420 1.00 10.42 89 VAL D CA 1
ATOM 9162 C C . VAL D 1 89 ? 9.355 -11.000 39.884 1.00 9.65 89 VAL D C 1
ATOM 9163 O O . VAL D 1 89 ? 8.963 -11.932 40.590 1.00 11.00 89 VAL D O 1
ATOM 9176 N N . VAL D 1 90 ? 10.142 -10.018 40.314 1.00 10.22 90 VAL D N 1
ATOM 9177 C CA . VAL D 1 90 ? 10.636 -9.971 41.687 1.00 9.71 90 VAL D CA 1
ATOM 9178 C C . VAL D 1 90 ? 10.249 -8.631 42.299 1.00 10.72 90 VAL D C 1
ATOM 9179 O O . VAL D 1 90 ? 10.468 -7.603 41.681 1.00 11.80 90 VAL D O 1
ATOM 9192 N N . ASN D 1 91 ? 9.665 -8.651 43.498 1.00 11.69 91 ASN D N 1
ATOM 9193 C CA . ASN D 1 91 ? 9.318 -7.429 44.195 1.00 12.87 91 ASN D CA 1
ATOM 9194 C C . ASN D 1 91 ? 9.859 -7.492 45.600 1.00 12.87 91 ASN D C 1
ATOM 9195 O O . ASN D 1 91 ? 9.922 -8.563 46.210 1.00 14.04 91 ASN D O 1
ATOM 9206 N N . LEU D 1 92 ? 10.219 -6.324 46.117 1.00 16.06 92 LEU D N 1
ATOM 9207 C CA . LEU D 1 92 ? 10.542 -6.175 47.507 1.00 19.38 92 LEU D CA 1
ATOM 9208 C C . LEU D 1 92 ? 9.219 -5.993 48.246 1.00 19.52 92 LEU D C 1
ATOM 9209 O O . LEU D 1 92 ? 8.401 -5.117 47.918 1.00 21.51 92 LEU D O 1
ATOM 9225 N N . VAL D 1 93 ? 8.976 -6.869 49.198 1.00 17.57 93 VAL D N 1
ATOM 9226 C CA . VAL D 1 93 ? 7.726 -6.837 49.972 1.00 17.86 93 VAL D CA 1
ATOM 9227 C C . VAL D 1 93 ? 8.105 -6.753 51.427 1.00 20.26 93 VAL D C 1
ATOM 9228 O O . VAL D 1 93 ? 8.413 -7.755 52.062 1.00 19.41 93 VAL D O 1
ATOM 9241 N N . GLY D 1 94 ? 8.105 -5.532 51.944 1.00 21.99 94 GLY D N 1
ATOM 9242 C CA . GLY D 1 94 ? 8.654 -5.297 53.270 1.00 20.89 94 GLY D CA 1
ATOM 9243 C C . GLY D 1 94 ? 10.153 -5.563 53.229 1.00 20.16 94 GLY D C 1
ATOM 9244 O O . GLY D 1 94 ? 10.857 -4.969 52.411 1.00 22.31 94 GLY D O 1
ATOM 9248 N N . GLU D 1 95 ? 10.637 -6.475 54.065 1.00 20.17 95 GLU D N 1
ATOM 9249 C CA . GLU D 1 95 ? 12.052 -6.846 54.034 1.00 17.55 95 GLU D CA 1
ATOM 9250 C C . GLU D 1 95 ? 12.333 -8.122 53.241 1.00 14.95 95 GLU D C 1
ATOM 9251 O O . GLU D 1 95 ? 13.463 -8.601 53.222 1.00 16.05 95 GLU D O 1
ATOM 9263 N N . LYS D 1 96 ? 11.321 -8.670 52.581 1.00 14.81 96 LYS D N 1
ATOM 9264 C CA A LYS D 1 96 ? 11.487 -9.929 51.869 0.34 13.85 96 LYS D CA 1
ATOM 9265 C CA B LYS D 1 96 ? 11.461 -9.936 51.869 0.66 13.81 96 LYS D CA 1
ATOM 9266 C C . LYS D 1 96 ? 11.491 -9.705 50.365 1.00 13.03 96 LYS D C 1
ATOM 9267 O O . LYS D 1 96 ? 10.879 -8.770 49.852 1.00 15.76 96 LYS D O 1
ATOM 9304 N N . LEU D 1 97 ? 12.191 -10.577 49.645 1.00 11.72 97 LEU D N 1
ATOM 9305 C CA . LEU D 1 97 ? 12.147 -10.561 48.189 1.00 11.77 97 LEU D CA 1
ATOM 9306 C C . LEU D 1 97 ? 11.210 -11.673 47.741 1.00 10.44 97 LEU D C 1
ATOM 9307 O O . LEU D 1 97 ? 11.369 -12.834 48.120 1.00 11.35 97 LEU D O 1
ATOM 9323 N N . VAL D 1 98 ? 10.193 -11.302 46.967 1.00 10.17 98 VAL D N 1
ATOM 9324 C CA . VAL D 1 98 ? 9.168 -12.247 46.531 1.00 10.77 98 VAL D CA 1
ATOM 9325 C C . VAL D 1 98 ? 9.270 -12.391 45.008 1.00 10.08 98 VAL D C 1
ATOM 9326 O O . VAL D 1 98 ? 9.107 -11.428 44.270 1.00 11.74 98 VAL D O 1
ATOM 9339 N N . TYR D 1 99 ? 9.517 -13.613 44.580 1.00 8.77 99 TYR D N 1
ATOM 9340 C CA . TYR D 1 99 ? 9.804 -13.965 43.189 1.00 7.88 99 TYR D CA 1
ATOM 9341 C C . TYR D 1 99 ? 8.658 -14.839 42.719 1.00 9.34 99 TYR D C 1
ATOM 9342 O O . TYR D 1 99 ? 8.387 -15.888 43.322 1.00 9.69 99 TYR D O 1
ATOM 9360 N N . VAL D 1 100 ? 7.962 -14.402 41.673 1.00 8.35 100 VAL D N 1
ATOM 9361 C CA . VAL D 1 100 ? 6.796 -15.128 41.178 1.00 9.56 100 VAL D CA 1
ATOM 9362 C C . VAL D 1 100 ? 7.038 -15.531 39.727 1.00 8.24 100 VAL D C 1
ATOM 9363 O O . VAL D 1 100 ? 7.459 -14.713 38.910 1.00 10.10 100 VAL D O 1
ATOM 9376 N N . GLN D 1 101 ? 6.795 -16.805 39.430 1.00 9.06 101 GLN D N 1
ATOM 9377 C CA . GLN D 1 101 ? 6.874 -17.335 38.069 1.00 9.52 101 GLN D CA 1
ATOM 9378 C C . GLN D 1 101 ? 5.491 -17.729 37.614 1.00 9.24 101 GLN D C 1
ATOM 9379 O O . GLN D 1 101 ? 4.749 -18.377 38.353 1.00 10.42 101 GLN D O 1
ATOM 9393 N N . LYS D 1 102 ? 5.162 -17.352 36.385 1.00 9.42 102 LYS D N 1
ATOM 9394 C CA A LYS D 1 102 ? 3.874 -17.650 35.763 0.74 10.30 102 LYS D CA 1
ATOM 9395 C CA B LYS D 1 102 ? 3.882 -17.683 35.790 0.26 9.76 102 LYS D CA 1
ATOM 9396 C C . LYS D 1 102 ? 4.115 -18.371 34.442 1.00 9.57 102 LYS D C 1
ATOM 9397 O O . LYS D 1 102 ? 4.915 -17.920 33.637 1.00 11.15 102 LYS D O 1
ATOM 9434 N N . TRP D 1 103 ? 3.405 -19.475 34.223 1.00 11.03 103 TRP D N 1
ATOM 9435 C CA . TRP D 1 103 ? 3.506 -20.243 32.982 1.00 12.21 103 TRP D CA 1
ATOM 9436 C C . TRP D 1 103 ? 2.250 -21.122 32.868 1.00 12.19 103 TRP D C 1
ATOM 9437 O O . TRP D 1 103 ? 1.766 -21.645 33.871 1.00 12.50 103 TRP D O 1
ATOM 9458 N N A ASP D 1 104 ? 1.702 -21.220 31.658 0.27 13.30 104 ASP D N 1
ATOM 9459 N N B ASP D 1 104 ? 1.709 -21.253 31.658 0.73 13.52 104 ASP D N 1
ATOM 9460 C CA A ASP D 1 104 ? 0.558 -22.091 31.376 0.27 14.77 104 ASP D CA 1
ATOM 9461 C CA B ASP D 1 104 ? 0.603 -22.189 31.404 0.73 14.47 104 ASP D CA 1
ATOM 9462 C C A ASP D 1 104 ? -0.565 -21.994 32.392 0.27 15.54 104 ASP D C 1
ATOM 9463 C C B ASP D 1 104 ? -0.584 -22.009 32.381 0.73 15.47 104 ASP D C 1
ATOM 9464 O O A ASP D 1 104 ? -1.133 -23.003 32.822 0.27 17.76 104 ASP D O 1
ATOM 9465 O O B ASP D 1 104 ? -1.220 -22.993 32.786 0.73 18.84 104 ASP D O 1
ATOM 9482 N N . GLY D 1 105 ? -0.882 -20.772 32.768 1.00 16.45 105 GLY D N 1
ATOM 9483 C CA . GLY D 1 105 ? -1.949 -20.519 33.729 1.00 16.68 105 GLY D CA 1
ATOM 9484 C C . GLY D 1 105 ? -1.639 -20.851 35.187 1.00 16.96 105 GLY D C 1
ATOM 9485 O O . GLY D 1 105 ? -2.517 -20.712 36.028 1.00 19.95 105 GLY D O 1
ATOM 9490 N N . LYS D 1 106 ? -0.415 -21.302 35.470 1.00 14.55 106 LYS D N 1
ATOM 9491 C CA A LYS D 1 106 ? 0.039 -21.674 36.807 0.76 14.20 106 LYS D CA 1
ATOM 9492 C CA B LYS D 1 106 ? 0.001 -21.651 36.818 0.24 14.17 106 LYS D CA 1
ATOM 9493 C C . LYS D 1 106 ? 0.950 -20.586 37.359 1.00 13.21 106 LYS D C 1
ATOM 9494 O O . LYS D 1 106 ? 1.497 -19.788 36.615 1.00 12.27 106 LYS D O 1
ATOM 9531 N N . GLU D 1 107 ? 1.129 -20.573 38.679 1.00 13.57 107 GLU D N 1
ATOM 9532 C CA . GLU D 1 107 ? 2.023 -19.644 39.355 1.00 12.49 107 GLU D CA 1
ATOM 9533 C C . GLU D 1 107 ? 2.726 -20.389 40.483 1.00 12.20 107 GLU D C 1
ATOM 9534 O O . GLU D 1 107 ? 2.124 -21.227 41.146 1.00 12.94 107 GLU D O 1
ATOM 9546 N N . THR D 1 108 ? 4.004 -20.064 40.682 1.00 10.45 108 THR D N 1
ATOM 9547 C CA . THR D 1 108 ? 4.729 -20.562 41.849 1.00 10.02 108 THR D CA 1
ATOM 9548 C C . THR D 1 108 ? 5.512 -19.391 42.434 1.00 8.94 108 THR D C 1
ATOM 9549 O O . THR D 1 108 ? 5.851 -18.441 41.715 1.00 9.85 108 THR D O 1
ATOM 9560 N N A THR D 1 109 ? 5.770 -19.440 43.741 0.75 9.68 109 THR D N 1
ATOM 9561 N N B THR D 1 109 ? 5.765 -19.439 43.740 0.25 9.51 109 THR D N 1
ATOM 9562 C CA A THR D 1 109 ? 6.426 -18.337 44.425 0.75 9.88 109 THR D CA 1
ATOM 9563 C CA B THR D 1 109 ? 6.391 -18.328 44.448 0.25 9.26 109 THR D CA 1
ATOM 9564 C C A THR D 1 109 ? 7.592 -18.764 45.281 0.75 9.40 109 THR D C 1
ATOM 9565 C C B THR D 1 109 ? 7.610 -18.780 45.242 0.25 9.10 109 THR D C 1
ATOM 9566 O O A THR D 1 109 ? 7.577 -19.849 45.880 0.75 9.94 109 THR D O 1
ATOM 9567 O O B THR D 1 109 ? 7.665 -19.911 45.733 0.25 9.49 109 THR D O 1
ATOM 9588 N N . TYR D 1 110 ? 8.581 -17.881 45.363 1.00 8.46 110 TYR D N 1
ATOM 9589 C CA . TYR D 1 110 ? 9.766 -18.088 46.186 1.00 7.90 110 TYR D CA 1
ATOM 9590 C C . TYR D 1 110 ? 9.846 -16.844 47.045 1.00 8.61 110 TYR D C 1
ATOM 9591 O O . TYR D 1 110 ? 9.981 -15.750 46.539 1.00 9.63 110 TYR D O 1
ATOM 9610 N N . VAL D 1 111 ? 9.826 -17.016 48.360 1.00 8.31 111 VAL D N 1
ATOM 9611 C CA . VAL D 1 111 ? 9.925 -15.887 49.277 1.00 8.72 111 VAL D CA 1
ATOM 9612 C C . VAL D 1 111 ? 11.278 -15.992 49.958 1.00 8.26 111 VAL D C 1
ATOM 9613 O O . VAL D 1 111 ? 11.586 -17.019 50.571 1.00 8.64 111 VAL D O 1
ATOM 9626 N N . ARG D 1 112 ? 12.082 -14.940 49.867 1.00 8.13 112 ARG D N 1
ATOM 9627 C CA . ARG D 1 112 ? 13.434 -14.987 50.385 1.00 8.51 112 ARG D CA 1
ATOM 9628 C C . ARG D 1 112 ? 13.620 -13.914 51.460 1.00 8.16 112 ARG D C 1
ATOM 9629 O O . ARG D 1 112 ? 13.144 -12.769 51.356 1.00 10.57 112 ARG D O 1
ATOM 9650 N N . GLU D 1 113 ? 14.360 -14.288 52.492 1.00 9.70 113 GLU D N 1
ATOM 9651 C CA A GLU D 1 113 ? 14.569 -13.425 53.653 0.71 10.29 113 GLU D CA 1
ATOM 9652 C CA B GLU D 1 113 ? 14.579 -13.406 53.631 0.29 10.55 113 GLU D CA 1
ATOM 9653 C C . GLU D 1 113 ? 15.893 -13.774 54.298 1.00 10.85 113 GLU D C 1
ATOM 9654 O O . GLU D 1 113 ? 16.436 -14.861 54.058 1.00 12.92 113 GLU D O 1
ATOM 9677 N N . ILE D 1 114 ? 16.416 -12.863 55.109 1.00 11.14 114 ILE D N 1
ATOM 9678 C CA . ILE D 1 114 ? 17.561 -13.178 55.945 1.00 10.75 114 ILE D CA 1
ATOM 9679 C C . ILE D 1 114 ? 17.035 -13.464 57.338 1.00 11.94 114 ILE D C 1
ATOM 9680 O O . ILE D 1 114 ? 16.340 -12.628 57.932 1.00 14.28 114 ILE D O 1
ATOM 9696 N N . LYS D 1 115 ? 17.352 -14.650 57.837 1.00 11.32 115 LYS D N 1
ATOM 9697 C CA A LYS D 1 115 ? 16.866 -15.081 59.136 0.46 12.13 115 LYS D CA 1
ATOM 9698 C CA B LYS D 1 115 ? 16.854 -15.117 59.127 0.54 12.84 115 LYS D CA 1
ATOM 9699 C C . LYS D 1 115 ? 17.996 -15.765 59.870 1.00 12.75 115 LYS D C 1
ATOM 9700 O O . LYS D 1 115 ? 18.586 -16.715 59.359 1.00 12.95 115 LYS D O 1
ATOM 9737 N N . ASP D 1 116 ? 18.314 -15.262 61.071 1.00 13.95 116 ASP D N 1
ATOM 9738 C CA . ASP D 1 116 ? 19.470 -15.766 61.817 1.00 13.50 116 ASP D CA 1
ATOM 9739 C C . ASP D 1 116 ? 20.743 -15.804 60.961 1.00 14.01 116 ASP D C 1
ATOM 9740 O O . ASP D 1 116 ? 21.539 -16.753 61.042 1.00 14.12 116 ASP D O 1
ATOM 9749 N N . GLY D 1 117 ? 20.935 -14.771 60.151 1.00 13.64 117 GLY D N 1
ATOM 9750 C CA . GLY D 1 117 ? 22.112 -14.675 59.304 1.00 13.60 117 GLY D CA 1
ATOM 9751 C C . GLY D 1 117 ? 22.124 -15.564 58.073 1.00 12.97 117 GLY D C 1
ATOM 9752 O O . GLY D 1 117 ? 23.067 -15.494 57.284 1.00 15.85 117 GLY D O 1
ATOM 9756 N N . LYS D 1 118 ? 21.105 -16.392 57.887 1.00 11.34 118 LYS D N 1
ATOM 9757 C CA . LYS D 1 118 ? 21.042 -17.246 56.713 1.00 11.09 118 LYS D CA 1
ATOM 9758 C C . LYS D 1 118 ? 20.070 -16.709 55.702 1.00 10.01 118 LYS D C 1
ATOM 9759 O O . LYS D 1 118 ? 19.120 -15.997 56.055 1.00 10.52 118 LYS D O 1
ATOM 9778 N N . LEU D 1 119 ? 20.325 -17.030 54.428 1.00 10.50 119 LEU D N 1
ATOM 9779 C CA . LEU D 1 119 ? 19.406 -16.702 53.359 1.00 10.76 119 LEU D CA 1
ATOM 9780 C C . LEU D 1 119 ? 18.453 -17.871 53.261 1.00 9.64 119 LEU D C 1
ATOM 9781 O O . LEU D 1 119 ? 18.836 -18.992 52.936 1.00 9.85 119 LEU D O 1
ATOM 9797 N N . VAL D 1 120 ? 17.189 -17.615 53.569 1.00 8.99 120 VAL D N 1
ATOM 9798 C CA . VAL D 1 120 ? 16.165 -18.655 53.625 1.00 8.90 120 VAL D CA 1
ATOM 9799 C C . VAL D 1 120 ? 15.164 -18.426 52.501 1.00 8.87 120 VAL D C 1
ATOM 9800 O O . VAL D 1 120 ? 14.662 -17.308 52.324 1.00 10.51 120 VAL D O 1
ATOM 9813 N N . VAL D 1 121 ? 14.932 -19.457 51.692 1.00 8.70 121 VAL D N 1
ATOM 9814 C CA . VAL D 1 121 ? 13.924 -19.392 50.637 1.00 7.41 121 VAL D CA 1
ATOM 9815 C C . VAL D 1 121 ? 12.812 -20.400 50.922 1.00 7.70 121 VAL D C 1
ATOM 9816 O O . VAL D 1 121 ? 13.046 -21.576 51.182 1.00 8.52 121 VAL D O 1
ATOM 9829 N N . THR D 1 122 ? 11.574 -19.911 50.835 1.00 7.53 122 THR D N 1
ATOM 9830 C CA . THR D 1 122 ? 10.383 -20.755 50.990 1.00 8.18 122 THR D CA 1
ATOM 9831 C C . THR D 1 122 ? 9.711 -20.823 49.623 1.00 8.21 122 THR D C 1
ATOM 9832 O O . THR D 1 122 ? 9.417 -19.799 49.017 1.00 9.09 122 THR D O 1
ATOM 9843 N N . LEU D 1 123 ? 9.498 -22.044 49.163 1.00 9.05 123 LEU D N 1
ATOM 9844 C CA . LEU D 1 123 ? 9.032 -22.336 47.809 1.00 8.47 123 LEU D CA 1
ATOM 9845 C C . LEU D 1 123 ? 7.632 -22.916 47.907 1.00 9.01 123 LEU D C 1
ATOM 9846 O O . LEU D 1 123 ? 7.428 -23.855 48.667 1.00 10.62 123 LEU D O 1
ATOM 9862 N N . THR D 1 124 ? 6.672 -22.375 47.146 1.00 9.21 124 THR D N 1
ATOM 9863 C CA . THR D 1 124 ? 5.287 -22.839 47.225 1.00 9.39 124 THR D CA 1
ATOM 9864 C C . THR D 1 124 ? 4.733 -23.074 45.840 1.00 10.13 124 THR D C 1
ATOM 9865 O O . THR D 1 124 ? 4.790 -22.194 45.002 1.00 10.67 124 THR D O 1
ATOM 9876 N N . MET D 1 125 ? 4.200 -24.273 45.625 1.00 10.17 125 MET D N 1
ATOM 9877 C CA . MET D 1 125 ? 3.471 -24.584 44.410 1.00 9.80 125 MET D CA 1
ATOM 9878 C C . MET D 1 125 ? 2.173 -25.254 44.839 1.00 10.39 125 MET D C 1
ATOM 9879 O O . MET D 1 125 ? 2.181 -26.397 45.304 1.00 11.22 125 MET D O 1
ATOM 9893 N N . GLY D 1 126 ? 1.062 -24.521 44.737 1.00 12.82 126 GLY D N 1
ATOM 9894 C CA . GLY D 1 126 ? -0.210 -25.010 45.238 1.00 13.68 126 GLY D CA 1
ATOM 9895 C C . GLY D 1 126 ? -0.100 -25.268 46.729 1.00 13.49 126 GLY D C 1
ATOM 9896 O O . GLY D 1 126 ? 0.245 -24.370 47.501 1.00 15.41 126 GLY D O 1
ATOM 9900 N N . ASP D 1 127 ? -0.336 -26.502 47.133 1.00 13.47 127 ASP D N 1
ATOM 9901 C CA A ASP D 1 127 ? -0.252 -26.863 48.544 0.58 14.63 127 ASP D CA 1
ATOM 9902 C CA B ASP D 1 127 ? -0.252 -26.865 48.541 0.42 13.84 127 ASP D CA 1
ATOM 9903 C C . ASP D 1 127 ? 1.074 -27.530 48.907 1.00 14.78 127 ASP D C 1
ATOM 9904 O O . ASP D 1 127 ? 1.228 -28.024 50.014 1.00 15.73 127 ASP D O 1
ATOM 9921 N N . VAL D 1 128 ? 2.030 -27.529 47.984 1.00 12.36 128 VAL D N 1
ATOM 9922 C CA . VAL D 1 128 ? 3.346 -28.133 48.232 1.00 11.40 128 VAL D CA 1
ATOM 9923 C C . VAL D 1 128 ? 4.347 -27.048 48.588 1.00 10.07 128 VAL D C 1
ATOM 9924 O O . VAL D 1 128 ? 4.562 -26.100 47.818 1.00 11.27 128 VAL D O 1
ATOM 9937 N N . VAL D 1 129 ? 4.966 -27.199 49.755 1.00 9.12 129 VAL D N 1
ATOM 9938 C CA . VAL D 1 129 ? 5.974 -26.264 50.249 1.00 10.24 129 VAL D CA 1
ATOM 9939 C C . VAL D 1 129 ? 7.329 -26.932 50.450 1.00 9.36 129 VAL D C 1
ATOM 9940 O O . VAL D 1 129 ? 7.420 -28.074 50.919 1.00 10.70 129 VAL D O 1
ATOM 9953 N N . ALA D 1 130 ? 8.373 -26.205 50.079 1.00 8.99 130 ALA D N 1
ATOM 9954 C CA . ALA D 1 130 ? 9.731 -26.616 50.374 1.00 9.35 130 ALA D CA 1
ATOM 9955 C C . ALA D 1 130 ? 10.454 -25.417 50.980 1.00 8.02 130 ALA D C 1
ATOM 9956 O O . ALA D 1 130 ? 10.028 -24.262 50.826 1.00 8.54 130 ALA D O 1
ATOM 9963 N N . VAL D 1 131 ? 11.555 -25.676 51.690 1.00 8.37 131 VAL D N 1
ATOM 9964 C CA A VAL D 1 131 ? 12.373 -24.617 52.274 0.59 8.71 131 VAL D CA 1
ATOM 9965 C CA B VAL D 1 131 ? 12.379 -24.602 52.221 0.41 8.64 131 VAL D CA 1
ATOM 9966 C C . VAL D 1 131 ? 13.825 -24.986 52.068 1.00 8.58 131 VAL D C 1
ATOM 9967 O O . VAL D 1 131 ? 14.205 -26.151 52.274 1.00 10.00 131 VAL D O 1
ATOM 9992 N N . ARG D 1 132 ? 14.640 -23.998 51.709 1.00 7.83 132 ARG D N 1
ATOM 9993 C CA . ARG D 1 132 ? 16.084 -24.194 51.636 1.00 8.54 132 ARG D CA 1
ATOM 9994 C C . ARG D 1 132 ? 16.735 -23.038 52.364 1.00 7.85 132 ARG D C 1
ATOM 9995 O O . ARG D 1 132 ? 16.165 -21.940 52.423 1.00 9.13 132 ARG D O 1
ATOM 10016 N N . SER D 1 133 ? 17.940 -23.245 52.888 1.00 7.75 133 SER D N 1
ATOM 10017 C CA . SER D 1 133 ? 18.667 -22.148 53.529 1.00 10.02 133 SER D CA 1
ATOM 10018 C C . SER D 1 133 ? 20.116 -22.208 53.133 1.00 10.18 133 SER D C 1
ATOM 10019 O O . SER D 1 133 ? 20.645 -23.301 52.904 1.00 11.15 133 SER D O 1
ATOM 10027 N N . TYR D 1 134 ? 20.730 -21.033 53.069 1.00 9.33 134 TYR D N 1
ATOM 10028 C CA . TYR D 1 134 ? 22.108 -20.869 52.650 1.00 8.94 134 TYR D CA 1
ATOM 10029 C C . TYR D 1 134 ? 22.849 -20.134 53.746 1.00 10.16 134 TYR D C 1
ATOM 10030 O O . TYR D 1 134 ? 22.312 -19.232 54.387 1.00 10.62 134 TYR D O 1
ATOM 10048 N N . ARG D 1 135 ? 24.114 -20.479 53.900 1.00 11.74 135 ARG D N 1
ATOM 10049 C CA . ARG D 1 135 ? 25.015 -19.718 54.780 1.00 12.63 135 ARG D CA 1
ATOM 10050 C C . ARG D 1 135 ? 26.063 -18.986 53.958 1.00 12.07 135 ARG D C 1
ATOM 10051 O O . ARG D 1 135 ? 26.311 -19.315 52.810 1.00 13.79 135 ARG D O 1
ATOM 10072 N N . ARG D 1 136 ? 26.678 -17.965 54.563 1.00 13.03 136 ARG D N 1
ATOM 10073 C CA . ARG D 1 136 ? 27.756 -17.237 53.920 1.00 14.85 136 ARG D CA 1
ATOM 10074 C C . ARG D 1 136 ? 28.904 -18.179 53.539 1.00 15.68 136 ARG D C 1
ATOM 10075 O O . ARG D 1 136 ? 29.324 -19.022 54.324 1.00 17.90 136 ARG D O 1
ATOM 10096 N N . ALA D 1 137 ? 29.462 -17.990 52.348 1.00 15.82 137 ALA D N 1
ATOM 10097 C CA . ALA D 1 137 ? 30.791 -18.524 52.054 1.00 20.48 137 ALA D CA 1
ATOM 10098 C C . ALA D 1 137 ? 31.863 -17.875 52.980 1.00 18.75 137 ALA D C 1
ATOM 10099 O O . ALA D 1 137 ? 31.791 -16.679 53.288 1.00 23.64 137 ALA D O 1
ATOM 10106 N N . THR D 1 138 ? 32.824 -18.635 53.468 1.00 23.63 138 THR D N 1
ATOM 10107 C CA . THR D 1 138 ? 33.865 -18.041 54.334 1.00 23.64 138 THR D CA 1
ATOM 10108 C C . THR D 1 138 ? 35.273 -18.331 53.805 1.00 28.32 138 THR D C 1
ATOM 10109 O O . THR D 1 138 ? 35.413 -18.851 52.694 1.00 29.67 138 THR D O 1
ATOM 10120 N N A MET E 1 1 ? 0.727 -15.564 14.419 0.89 20.21 1 MET E N 1
ATOM 10121 N N C MET E 1 1 ? 0.794 -15.487 14.425 0.11 13.24 1 MET E N 1
ATOM 10122 C CA A MET E 1 1 ? 0.386 -15.063 13.045 0.89 15.52 1 MET E CA 1
ATOM 10123 C CA C MET E 1 1 ? 0.384 -15.049 13.060 0.11 11.89 1 MET E CA 1
ATOM 10124 C C A MET E 1 1 ? 1.143 -13.802 12.621 0.89 11.62 1 MET E C 1
ATOM 10125 C C C MET E 1 1 ? 1.144 -13.805 12.615 0.11 10.89 1 MET E C 1
ATOM 10126 O O A MET E 1 1 ? 1.165 -13.466 11.442 0.89 14.00 1 MET E O 1
ATOM 10127 O O C MET E 1 1 ? 1.202 -13.505 11.424 0.11 11.93 1 MET E O 1
ATOM 10158 N N . VAL E 1 2 ? 1.722 -13.074 13.562 1.00 10.13 2 VAL E N 1
ATOM 10159 C CA . VAL E 1 2 ? 2.500 -11.886 13.211 1.00 10.93 2 VAL E CA 1
ATOM 10160 C C . VAL E 1 2 ? 3.936 -12.244 12.840 1.00 10.34 2 VAL E C 1
ATOM 10161 O O . VAL E 1 2 ? 4.602 -11.514 12.106 1.00 10.57 2 VAL E O 1
ATOM 10175 N N . GLU E 1 3 ? 4.427 -13.357 13.357 1.00 11.38 3 GLU E N 1
ATOM 10176 C CA A GLU E 1 3 ? 5.821 -13.698 13.188 0.55 12.13 3 GLU E CA 1
ATOM 10177 C CA B GLU E 1 3 ? 5.810 -13.739 13.214 0.45 11.93 3 GLU E CA 1
ATOM 10178 C C . GLU E 1 3 ? 6.205 -13.857 11.732 1.00 10.94 3 GLU E C 1
ATOM 10179 O O . GLU E 1 3 ? 7.336 -13.550 11.364 1.00 10.65 3 GLU E O 1
ATOM 10202 N N . LYS E 1 4 ? 5.272 -14.280 10.883 1.00 10.46 4 LYS E N 1
ATOM 10203 C CA . LYS E 1 4 ? 5.574 -14.480 9.468 1.00 10.95 4 LYS E CA 1
ATOM 10204 C C . LYS E 1 4 ? 5.914 -13.197 8.730 1.00 9.35 4 LYS E C 1
ATOM 10205 O O . LYS E 1 4 ? 6.478 -13.223 7.650 1.00 10.72 4 LYS E O 1
ATOM 10224 N N . PHE E 1 5 ? 5.540 -12.058 9.295 1.00 8.18 5 PHE E N 1
ATOM 10225 C CA . PHE E 1 5 ? 5.831 -10.765 8.680 1.00 8.29 5 PHE E CA 1
ATOM 10226 C C . PHE E 1 5 ? 7.204 -10.223 9.068 1.00 8.00 5 PHE E C 1
ATOM 10227 O O . PHE E 1 5 ? 7.673 -9.281 8.441 1.00 8.25 5 PHE E O 1
ATOM 10244 N N . VAL E 1 6 ? 7.810 -10.772 10.118 1.00 8.31 6 VAL E N 1
ATOM 10245 C CA . VAL E 1 6 ? 9.065 -10.239 10.637 1.00 8.42 6 VAL E CA 1
ATOM 10246 C C . VAL E 1 6 ? 10.172 -10.404 9.615 1.00 8.26 6 VAL E C 1
ATOM 10247 O O . VAL E 1 6 ? 10.289 -11.460 8.979 1.00 9.13 6 VAL E O 1
ATOM 10260 N N . GLY E 1 7 ? 10.990 -9.363 9.467 1.00 8.07 7 GLY E N 1
ATOM 10261 C CA . GLY E 1 7 ? 12.156 -9.436 8.593 1.00 9.96 7 GLY E CA 1
ATOM 10262 C C . GLY E 1 7 ? 12.389 -8.132 7.863 1.00 8.47 7 GLY E C 1
ATOM 10263 O O . GLY E 1 7 ? 11.797 -7.086 8.176 1.00 8.75 7 GLY E O 1
ATOM 10267 N N . THR E 1 8 ? 13.302 -8.213 6.900 1.00 7.67 8 THR E N 1
ATOM 10268 C CA . THR E 1 8 ? 13.653 -7.101 6.048 1.00 8.00 8 THR E CA 1
ATOM 10269 C C . THR E 1 8 ? 13.096 -7.382 4.646 1.00 7.91 8 THR E C 1
ATOM 10270 O O . THR E 1 8 ? 13.335 -8.458 4.079 1.00 9.04 8 THR E O 1
ATOM 10281 N N . TRP E 1 9 ? 12.341 -6.423 4.114 1.00 7.41 9 TRP E N 1
ATOM 10282 C CA . TRP E 1 9 ? 11.593 -6.583 2.885 1.00 7.18 9 TRP E CA 1
ATOM 10283 C C . TRP E 1 9 ? 11.917 -5.459 1.925 1.00 7.45 9 TRP E C 1
ATOM 10284 O O . TRP E 1 9 ? 12.040 -4.306 2.315 1.00 8.71 9 TRP E O 1
ATOM 10305 N N . LYS E 1 10 ? 12.017 -5.818 0.647 1.00 7.67 10 LYS E N 1
ATOM 10306 C CA . LYS E 1 10 ? 12.355 -4.876 -0.417 1.00 8.71 10 LYS E CA 1
ATOM 10307 C C . LYS E 1 10 ? 11.237 -4.915 -1.453 1.00 6.93 10 LYS E C 1
ATOM 10308 O O . LYS E 1 10 ? 10.784 -6.003 -1.796 1.00 7.19 10 LYS E O 1
ATOM 10327 N N . ILE E 1 11 ? 10.823 -3.774 -1.986 1.00 7.20 11 ILE E N 1
ATOM 10328 C CA . ILE E 1 11 ? 9.705 -3.821 -2.900 1.00 7.53 11 ILE E CA 1
ATOM 10329 C C . ILE E 1 11 ? 10.020 -4.717 -4.097 1.00 6.86 11 ILE E C 1
ATOM 10330 O O . ILE E 1 11 ? 11.142 -4.688 -4.631 1.00 8.62 11 ILE E O 1
ATOM 10346 N N . ALA E 1 12 ? 9.000 -5.436 -4.557 1.00 7.01 12 ALA E N 1
ATOM 10347 C CA . ALA E 1 12 ? 9.080 -6.292 -5.748 1.00 8.12 12 ALA E CA 1
ATOM 10348 C C . ALA E 1 12 ? 8.225 -5.713 -6.864 1.00 9.18 12 ALA E C 1
ATOM 10349 O O . ALA E 1 12 ? 8.628 -5.736 -8.019 1.00 13.58 12 ALA E O 1
ATOM 10356 N N . ASP E 1 13 ? 7.024 -5.238 -6.553 1.00 7.86 13 ASP E N 1
ATOM 10357 C CA A ASP E 1 13 ? 6.110 -4.733 -7.562 0.51 8.06 13 ASP E CA 1
ATOM 10358 C CA B ASP E 1 13 ? 6.134 -4.689 -7.558 0.49 8.38 13 ASP E CA 1
ATOM 10359 C C . ASP E 1 13 ? 5.134 -3.758 -6.909 1.00 7.48 13 ASP E C 1
ATOM 10360 O O . ASP E 1 13 ? 4.862 -3.859 -5.716 1.00 7.82 13 ASP E O 1
ATOM 10377 N N . SER E 1 14 ? 4.560 -2.875 -7.729 1.00 8.45 14 SER E N 1
ATOM 10378 C CA . SER E 1 14 ? 3.583 -1.916 -7.257 1.00 9.20 14 SER E CA 1
ATOM 10379 C C . SER E 1 14 ? 2.660 -1.612 -8.411 1.00 9.11 14 SER E C 1
ATOM 10380 O O . SER E 1 14 ? 3.111 -1.410 -9.532 1.00 12.15 14 SER E O 1
ATOM 10388 N N . HIS E 1 15 ? 1.370 -1.560 -8.131 1.00 7.49 15 HIS E N 1
ATOM 10389 C CA . HIS E 1 15 ? 0.380 -1.281 -9.156 1.00 8.15 15 HIS E CA 1
ATOM 10390 C C . HIS E 1 15 ? -0.705 -0.322 -8.652 1.00 6.94 15 HIS E C 1
ATOM 10391 O O . HIS E 1 15 ? -1.305 -0.563 -7.600 1.00 7.44 15 HIS E O 1
ATOM 10406 N N . ASN E 1 16 ? -0.953 0.737 -9.413 1.00 7.59 16 ASN E N 1
ATOM 10407 C CA . ASN E 1 16 ? -1.995 1.722 -9.134 1.00 7.03 16 ASN E CA 1
ATOM 10408 C C . ASN E 1 16 ? -1.740 2.513 -7.857 1.00 6.59 16 ASN E C 1
ATOM 10409 O O . ASN E 1 16 ? -2.669 3.128 -7.320 1.00 7.28 16 ASN E O 1
ATOM 10420 N N . PHE E 1 17 ? -0.493 2.577 -7.394 1.00 6.94 17 PHE E N 1
ATOM 10421 C CA . PHE E 1 17 ? -0.218 3.183 -6.102 1.00 6.28 17 PHE E CA 1
ATOM 10422 C C . PHE E 1 17 ? -0.438 4.697 -6.116 1.00 6.16 17 PHE E C 1
ATOM 10423 O O . PHE E 1 17 ? -1.042 5.238 -5.202 1.00 6.67 17 PHE E O 1
ATOM 10440 N N . GLY E 1 18 ? 0.054 5.394 -7.135 1.00 6.74 18 GLY E N 1
ATOM 10441 C CA . GLY E 1 18 ? -0.153 6.829 -7.213 1.00 7.60 18 GLY E CA 1
ATOM 10442 C C . GLY E 1 18 ? -1.619 7.207 -7.227 1.00 7.19 18 GLY E C 1
ATOM 10443 O O . GLY E 1 18 ? -2.015 8.187 -6.616 1.00 7.82 18 GLY E O 1
ATOM 10447 N N . GLU E 1 19 ? -2.443 6.404 -7.899 1.00 7.52 19 GLU E N 1
ATOM 10448 C CA . GLU E 1 19 ? -3.872 6.657 -7.928 1.00 7.92 19 GLU E CA 1
ATOM 10449 C C . GLU E 1 19 ? -4.496 6.506 -6.552 1.00 8.12 19 GLU E C 1
ATOM 10450 O O . GLU E 1 19 ? -5.356 7.297 -6.158 1.00 8.29 19 GLU E O 1
ATOM 10462 N N . TYR E 1 20 ? -4.057 5.507 -5.814 1.00 6.95 20 TYR E N 1
ATOM 10463 C CA . TYR E 1 20 ? -4.484 5.322 -4.438 1.00 6.77 20 TYR E CA 1
ATOM 10464 C C . TYR E 1 20 ? -4.077 6.532 -3.584 1.00 6.35 20 TYR E C 1
ATOM 10465 O O . TYR E 1 20 ? -4.891 7.075 -2.802 1.00 6.80 20 TYR E O 1
ATOM 10483 N N . LEU E 1 21 ? -2.820 6.962 -3.727 1.00 6.48 21 LEU E N 1
ATOM 10484 C CA . LEU E 1 21 ? -2.346 8.091 -2.937 1.00 6.59 21 LEU E CA 1
ATOM 10485 C C . LEU E 1 21 ? -3.142 9.356 -3.251 1.00 7.15 21 LEU E C 1
ATOM 10486 O O . LEU E 1 21 ? -3.472 10.134 -2.343 1.00 7.92 21 LEU E O 1
ATOM 10502 N N . LYS E 1 22 ? -3.492 9.564 -4.520 1.00 6.93 22 LYS E N 1
ATOM 10503 C CA A LYS E 1 22 ? -4.362 10.678 -4.864 0.34 8.15 22 LYS E CA 1
ATOM 10504 C CA B LYS E 1 22 ? -4.360 10.684 -4.851 0.66 7.75 22 LYS E CA 1
ATOM 10505 C C . LYS E 1 22 ? -5.722 10.537 -4.185 1.00 8.38 22 LYS E C 1
ATOM 10506 O O . LYS E 1 22 ? -6.262 11.515 -3.661 1.00 9.19 22 LYS E O 1
ATOM 10543 N N . ALA E 1 23 ? -6.271 9.320 -4.178 1.00 7.00 23 ALA E N 1
ATOM 10544 C CA . ALA E 1 23 ? -7.590 9.111 -3.603 1.00 8.57 23 ALA E CA 1
ATOM 10545 C C . ALA E 1 23 ? -7.624 9.422 -2.101 1.00 8.60 23 ALA E C 1
ATOM 10546 O O . ALA E 1 23 ? -8.643 9.849 -1.593 1.00 10.01 23 ALA E O 1
ATOM 10553 N N . ILE E 1 24 ? -6.541 9.183 -1.370 1.00 8.10 24 ILE E N 1
ATOM 10554 C CA . ILE E 1 24 ? -6.512 9.521 0.064 1.00 7.62 24 ILE E CA 1
ATOM 10555 C C . ILE E 1 24 ? -6.108 10.962 0.320 1.00 8.54 24 ILE E C 1
ATOM 10556 O O . ILE E 1 24 ? -6.082 11.374 1.468 1.00 10.62 24 ILE E O 1
ATOM 10572 N N . GLY E 1 25 ? -5.851 11.752 -0.730 1.00 8.43 25 GLY E N 1
ATOM 10573 C CA . GLY E 1 25 ? -5.627 13.178 -0.558 1.00 9.32 25 GLY E CA 1
ATOM 10574 C C . GLY E 1 25 ? -4.183 13.628 -0.605 1.00 8.70 25 GLY E C 1
ATOM 10575 O O . GLY E 1 25 ? -3.923 14.787 -0.258 1.00 9.07 25 GLY E O 1
ATOM 10579 N N . ALA E 1 26 ? -3.254 12.783 -1.038 1.00 8.18 26 ALA E N 1
ATOM 10580 C CA . ALA E 1 26 ? -1.890 13.254 -1.161 1.00 7.60 26 ALA E CA 1
ATOM 10581 C C . ALA E 1 26 ? -1.818 14.307 -2.276 1.00 7.80 26 ALA E C 1
ATOM 10582 O O . ALA E 1 26 ? -2.487 14.192 -3.286 1.00 9.07 26 ALA E O 1
ATOM 10589 N N . PRO E 1 27 ? -0.965 15.311 -2.131 1.00 8.14 27 PRO E N 1
ATOM 10590 C CA . PRO E 1 27 ? -0.779 16.277 -3.216 1.00 8.63 27 PRO E CA 1
ATOM 10591 C C . PRO E 1 27 ? -0.055 15.617 -4.361 1.00 8.84 27 PRO E C 1
ATOM 10592 O O . PRO E 1 27 ? 0.615 14.591 -4.182 1.00 8.78 27 PRO E O 1
ATOM 10603 N N . LYS E 1 28 ? -0.200 16.207 -5.537 1.00 9.15 28 LYS E N 1
ATOM 10604 C CA . LYS E 1 28 ? 0.288 15.555 -6.756 1.00 8.82 28 LYS E CA 1
ATOM 10605 C C . LYS E 1 28 ? 1.768 15.180 -6.719 1.00 9.13 28 LYS E C 1
ATOM 10606 O O . LYS E 1 28 ? 2.159 14.101 -7.151 1.00 9.48 28 LYS E O 1
ATOM 10625 N N . GLU E 1 29 ? 2.609 16.068 -6.212 1.00 9.81 29 GLU E N 1
ATOM 10626 C CA . GLU E 1 29 ? 4.029 15.806 -6.218 1.00 11.16 29 GLU E CA 1
ATOM 10627 C C . GLU E 1 29 ? 4.339 14.581 -5.337 1.00 9.69 29 GLU E C 1
ATOM 10628 O O . GLU E 1 29 ? 5.270 13.826 -5.641 1.00 10.47 29 GLU E O 1
ATOM 10640 N N . LEU E 1 30 ? 3.546 14.361 -4.304 1.00 8.44 30 LEU E N 1
ATOM 10641 C CA . LEU E 1 30 ? 3.776 13.221 -3.426 1.00 7.73 30 LEU E CA 1
ATOM 10642 C C . LEU E 1 30 ? 3.086 11.953 -3.903 1.00 7.43 30 LEU E C 1
ATOM 10643 O O . LEU E 1 30 ? 3.584 10.852 -3.650 1.00 8.27 30 LEU E O 1
ATOM 10659 N N . SER E 1 31 ? 1.936 12.048 -4.577 1.00 7.42 31 SER E N 1
ATOM 10660 C CA . SER E 1 31 ? 1.361 10.829 -5.149 1.00 7.45 31 SER E CA 1
ATOM 10661 C C . SER E 1 31 ? 2.247 10.322 -6.298 1.00 7.77 31 SER E C 1
ATOM 10662 O O . SER E 1 31 ? 2.513 9.149 -6.390 1.00 8.12 31 SER E O 1
ATOM 10670 N N . ASP E 1 32 ? 2.753 11.234 -7.119 1.00 8.54 32 ASP E N 1
ATOM 10671 C CA . ASP E 1 32 ? 3.672 10.826 -8.201 1.00 8.86 32 ASP E CA 1
ATOM 10672 C C . ASP E 1 32 ? 4.978 10.301 -7.613 1.00 8.18 32 ASP E C 1
ATOM 10673 O O . ASP E 1 32 ? 5.493 9.270 -8.050 1.00 8.34 32 ASP E O 1
ATOM 10682 N N . GLY E 1 33 ? 5.514 11.015 -6.624 1.00 8.27 33 GLY E N 1
ATOM 10683 C CA . GLY E 1 33 ? 6.733 10.554 -5.976 1.00 8.70 33 GLY E CA 1
ATOM 10684 C C . GLY E 1 33 ? 6.567 9.220 -5.296 1.00 7.19 33 GLY E C 1
ATOM 10685 O O . GLY E 1 33 ? 7.388 8.316 -5.478 1.00 8.06 33 GLY E O 1
ATOM 10689 N N . GLY E 1 34 ? 5.476 9.081 -4.543 1.00 7.47 34 GLY E N 1
ATOM 10690 C CA . GLY E 1 34 ? 5.157 7.823 -3.884 1.00 8.02 34 GLY E CA 1
ATOM 10691 C C . GLY E 1 34 ? 5.068 6.680 -4.875 1.00 6.49 34 GLY E C 1
ATOM 10692 O O . GLY E 1 34 ? 5.568 5.580 -4.620 1.00 7.15 34 GLY E O 1
ATOM 10696 N N . ASP E 1 35 ? 4.421 6.902 -6.017 1.00 6.93 35 ASP E N 1
ATOM 10697 C CA . ASP E 1 35 ? 4.257 5.843 -7.022 1.00 7.14 35 ASP E CA 1
ATOM 10698 C C . ASP E 1 35 ? 5.604 5.301 -7.453 1.00 7.21 35 ASP E C 1
ATOM 10699 O O . ASP E 1 35 ? 5.709 4.116 -7.771 1.00 8.85 35 ASP E O 1
ATOM 10708 N N . ALA E 1 36 ? 6.620 6.161 -7.492 1.00 7.78 36 ALA E N 1
ATOM 10709 C CA . ALA E 1 36 ? 7.949 5.790 -7.965 1.00 9.07 36 ALA E CA 1
ATOM 10710 C C . ALA E 1 36 ? 8.868 5.201 -6.917 1.00 7.87 36 ALA E C 1
ATOM 10711 O O . ALA E 1 36 ? 9.990 4.812 -7.239 1.00 10.11 36 ALA E O 1
ATOM 10718 N N . THR E 1 37 ? 8.447 5.171 -5.649 1.00 7.32 37 THR E N 1
ATOM 10719 C CA . THR E 1 37 ? 9.350 4.739 -4.591 1.00 7.72 37 THR E CA 1
ATOM 10720 C C . THR E 1 37 ? 9.735 3.274 -4.674 1.00 8.62 37 THR E C 1
ATOM 10721 O O . THR E 1 37 ? 9.010 2.428 -5.201 1.00 9.49 37 THR E O 1
ATOM 10732 N N . THR E 1 38 ? 10.881 2.991 -4.075 1.00 9.43 38 THR E N 1
ATOM 10733 C CA . THR E 1 38 ? 11.364 1.638 -3.889 1.00 10.30 38 THR E CA 1
ATOM 10734 C C . THR E 1 38 ? 11.600 1.369 -2.396 1.00 8.71 38 THR E C 1
ATOM 10735 O O . THR E 1 38 ? 12.736 1.359 -1.928 1.00 11.08 38 THR E O 1
ATOM 10746 N N . PRO E 1 39 ? 10.522 1.158 -1.642 1.00 6.56 39 PRO E N 1
ATOM 10747 C CA . PRO E 1 39 ? 10.656 1.115 -0.183 1.00 7.49 39 PRO E CA 1
ATOM 10748 C C . PRO E 1 39 ? 11.346 -0.147 0.302 1.00 7.09 39 PRO E C 1
ATOM 10749 O O . PRO E 1 39 ? 11.341 -1.199 -0.331 1.00 7.14 39 PRO E O 1
ATOM 10760 N N . THR E 1 40 ? 11.921 -0.013 1.501 1.00 6.83 40 THR E N 1
ATOM 10761 C CA . THR E 1 40 ? 12.444 -1.094 2.309 1.00 7.35 40 THR E CA 1
ATOM 10762 C C . THR E 1 40 ? 11.719 -1.046 3.648 1.00 6.41 40 THR E C 1
ATOM 10763 O O . THR E 1 40 ? 11.544 0.043 4.221 1.00 7.30 40 THR E O 1
ATOM 10774 N N . LEU E 1 41 ? 11.311 -2.208 4.137 1.00 6.70 41 LEU E N 1
ATOM 10775 C CA . LEU E 1 41 ? 10.641 -2.343 5.434 1.00 7.12 41 LEU E CA 1
ATOM 10776 C C . LEU E 1 41 ? 11.487 -3.190 6.370 1.00 7.44 41 LEU E C 1
ATOM 10777 O O . LEU E 1 41 ? 12.018 -4.205 5.971 1.00 8.22 41 LEU E O 1
ATOM 10793 N N . TYR E 1 42 ? 11.530 -2.791 7.634 1.00 6.97 42 TYR E N 1
ATOM 10794 C CA . TYR E 1 42 ? 12.145 -3.581 8.702 1.00 7.92 42 TYR E CA 1
ATOM 10795 C C . TYR E 1 42 ? 11.059 -3.815 9.746 1.00 7.40 42 TYR E C 1
ATOM 10796 O O . TYR E 1 42 ? 10.656 -2.884 10.442 1.00 7.76 42 TYR E O 1
ATOM 10814 N N . ILE E 1 43 ? 10.578 -5.061 9.774 1.00 7.96 43 ILE E N 1
ATOM 10815 C CA . ILE E 1 43 ? 9.416 -5.428 10.570 1.00 7.71 43 ILE E CA 1
ATOM 10816 C C . ILE E 1 43 ? 9.860 -6.301 11.737 1.00 8.55 43 ILE E C 1
ATOM 10817 O O . ILE E 1 43 ? 10.582 -7.290 11.543 1.00 9.03 43 ILE E O 1
ATOM 10833 N N . SER E 1 44 ? 9.415 -5.947 12.937 1.00 8.77 44 SER E N 1
ATOM 10834 C CA . SER E 1 44 ? 9.722 -6.735 14.128 1.00 10.11 44 SER E CA 1
ATOM 10835 C C . SER E 1 44 ? 8.476 -6.850 15.001 1.00 9.23 44 SER E C 1
ATOM 10836 O O . SER E 1 44 ? 7.483 -6.140 14.767 1.00 8.75 44 SER E O 1
ATOM 10844 N N . GLN E 1 45 ? 8.522 -7.737 15.984 1.00 10.16 45 GLN E N 1
ATOM 10845 C CA . GLN E 1 45 ? 7.366 -7.895 16.842 1.00 11.95 45 GLN E CA 1
ATOM 10846 C C . GLN E 1 45 ? 7.791 -8.268 18.235 1.00 13.69 45 GLN E C 1
ATOM 10847 O O . GLN E 1 45 ? 8.920 -8.742 18.458 1.00 14.58 45 GLN E O 1
ATOM 10861 N N A LYS E 1 46 ? 6.889 -8.083 19.189 0.55 15.02 46 LYS E N 1
ATOM 10862 N N B LYS E 1 46 ? 6.871 -8.050 19.173 0.45 14.40 46 LYS E N 1
ATOM 10863 C CA A LYS E 1 46 ? 7.128 -8.533 20.556 0.55 17.02 46 LYS E CA 1
ATOM 10864 C CA B LYS E 1 46 ? 7.017 -8.498 20.555 0.45 15.13 46 LYS E CA 1
ATOM 10865 C C A LYS E 1 46 ? 5.834 -9.105 21.108 0.55 17.03 46 LYS E C 1
ATOM 10866 C C B LYS E 1 46 ? 5.759 -9.186 21.015 0.45 16.08 46 LYS E C 1
ATOM 10867 O O A LYS E 1 46 ? 4.762 -8.521 20.920 0.55 16.46 46 LYS E O 1
ATOM 10868 O O B LYS E 1 46 ? 4.643 -8.744 20.717 0.45 16.74 46 LYS E O 1
ATOM 10905 N N . ASP E 1 47 ? 5.936 -10.255 21.776 1.00 19.93 47 ASP E N 1
ATOM 10906 C CA . ASP E 1 47 ? 4.806 -10.891 22.465 1.00 20.15 47 ASP E CA 1
ATOM 10907 C C . ASP E 1 47 ? 3.694 -11.414 21.556 1.00 20.55 47 ASP E C 1
ATOM 10908 O O . ASP E 1 47 ? 2.648 -11.848 22.044 1.00 21.53 47 ASP E O 1
ATOM 10918 N N . GLY E 1 48 ? 3.913 -11.401 20.250 1.00 20.38 48 GLY E N 1
ATOM 10919 C CA . GLY E 1 48 ? 2.894 -11.858 19.331 1.00 19.16 48 GLY E CA 1
ATOM 10920 C C . GLY E 1 48 ? 1.763 -10.875 19.109 1.00 16.01 48 GLY E C 1
ATOM 10921 O O . GLY E 1 48 ? 0.859 -11.173 18.325 1.00 18.02 48 GLY E O 1
ATOM 10925 N N . ASP E 1 49 ? 1.784 -9.718 19.783 1.00 15.91 49 ASP E N 1
ATOM 10926 C CA . ASP E 1 49 ? 0.695 -8.742 19.639 1.00 14.69 49 ASP E CA 1
ATOM 10927 C C . ASP E 1 49 ? 1.135 -7.280 19.492 1.00 13.09 49 ASP E C 1
ATOM 10928 O O . ASP E 1 49 ? 0.286 -6.373 19.463 1.00 13.63 49 ASP E O 1
ATOM 10937 N N . LYS E 1 50 ? 2.438 -7.059 19.386 1.00 12.25 50 LYS E N 1
ATOM 10938 C CA . LYS E 1 50 ? 2.966 -5.724 19.177 1.00 12.51 50 LYS E CA 1
ATOM 10939 C C . LYS E 1 50 ? 3.918 -5.788 18.018 1.00 10.88 50 LYS E C 1
ATOM 10940 O O . LYS E 1 50 ? 4.682 -6.751 17.895 1.00 14.17 50 LYS E O 1
ATOM 10959 N N . MET E 1 51 ? 3.877 -4.770 17.164 1.00 9.92 51 MET E N 1
ATOM 10960 C CA . MET E 1 51 ? 4.779 -4.708 16.015 1.00 9.03 51 MET E CA 1
ATOM 10961 C C . MET E 1 51 ? 5.412 -3.355 15.913 1.00 9.44 51 MET E C 1
ATOM 10962 O O . MET E 1 51 ? 4.843 -2.343 16.294 1.00 10.07 51 MET E O 1
ATOM 10976 N N . THR E 1 52 ? 6.610 -3.334 15.338 1.00 8.91 52 THR E N 1
ATOM 10977 C CA . THR E 1 52 ? 7.265 -2.112 14.939 1.00 9.70 52 THR E CA 1
ATOM 10978 C C . THR E 1 52 ? 7.673 -2.283 13.492 1.00 8.19 52 THR E C 1
ATOM 10979 O O . THR E 1 52 ? 8.234 -3.307 13.121 1.00 8.85 52 THR E O 1
ATOM 10990 N N . VAL E 1 53 ? 7.394 -1.265 12.689 1.00 7.62 53 VAL E N 1
ATOM 10991 C CA . VAL E 1 53 ? 7.812 -1.256 11.297 1.00 7.56 53 VAL E CA 1
ATOM 10992 C C . VAL E 1 53 ? 8.563 0.010 11.028 1.00 8.37 53 VAL E C 1
ATOM 10993 O O . VAL E 1 53 ? 8.041 1.101 11.241 1.00 9.09 53 VAL E O 1
ATOM 11006 N N . LYS E 1 54 ? 9.823 -0.128 10.602 1.00 8.20 54 LYS E N 1
ATOM 11007 C CA . LYS E 1 54 ? 10.601 1.019 10.158 1.00 8.97 54 LYS E CA 1
ATOM 11008 C C . LYS E 1 54 ? 10.627 0.981 8.631 1.00 6.89 54 LYS E C 1
ATOM 11009 O O . LYS E 1 54 ? 10.826 -0.083 8.028 1.00 7.86 54 LYS E O 1
ATOM 11028 N N . ILE E 1 55 ? 10.447 2.145 8.033 1.00 7.43 55 ILE E N 1
ATOM 11029 C CA . ILE E 1 55 ? 10.289 2.253 6.590 1.00 7.13 55 ILE E CA 1
ATOM 11030 C C . ILE E 1 55 ? 11.272 3.265 6.035 1.00 6.88 55 ILE E C 1
ATOM 11031 O O . ILE E 1 55 ? 11.346 4.403 6.490 1.00 9.28 55 ILE E O 1
ATOM 11047 N N . GLU E 1 56 ? 12.025 2.841 5.021 1.00 6.91 56 GLU E N 1
ATOM 11048 C CA . GLU E 1 56 ? 12.784 3.790 4.190 1.00 7.68 56 GLU E CA 1
ATOM 11049 C C . GLU E 1 56 ? 12.046 3.825 2.861 1.00 6.77 56 GLU E C 1
ATOM 11050 O O . GLU E 1 56 ? 12.157 2.887 2.072 1.00 7.61 56 GLU E O 1
ATOM 11062 N N . ASN E 1 57 ? 11.263 4.856 2.607 1.00 6.81 57 ASN E N 1
ATOM 11063 C CA . ASN E 1 57 ? 10.493 4.876 1.367 1.00 7.49 57 ASN E CA 1
ATOM 11064 C C . ASN E 1 57 ? 11.401 4.910 0.155 1.00 8.81 57 ASN E C 1
ATOM 11065 O O . ASN E 1 57 ? 11.030 4.434 -0.910 1.00 9.50 57 ASN E O 1
ATOM 11076 N N . GLY E 1 58 ? 12.569 5.514 0.324 1.00 10.21 58 GLY E N 1
ATOM 11077 C CA . GLY E 1 58 ? 13.554 5.563 -0.745 1.00 12.26 58 GLY E CA 1
ATOM 11078 C C . GLY E 1 58 ? 13.311 6.702 -1.737 1.00 11.79 58 GLY E C 1
ATOM 11079 O O . GLY E 1 58 ? 12.398 7.536 -1.607 1.00 11.18 58 GLY E O 1
ATOM 11083 N N . PRO E 1 59 ? 14.156 6.751 -2.775 1.00 14.18 59 PRO E N 1
ATOM 11084 C CA . PRO E 1 59 ? 13.965 7.747 -3.831 1.00 13.60 59 PRO E CA 1
ATOM 11085 C C . PRO E 1 59 ? 12.617 7.523 -4.495 1.00 11.66 59 PRO E C 1
ATOM 11086 O O . PRO E 1 59 ? 12.194 6.365 -4.576 1.00 13.62 59 PRO E O 1
ATOM 11097 N N . PRO E 1 60 ? 11.960 8.582 -4.994 1.00 12.79 60 PRO E N 1
ATOM 11098 C CA . PRO E 1 60 ? 12.446 9.960 -5.086 1.00 14.63 60 PRO E CA 1
ATOM 11099 C C . PRO E 1 60 ? 11.989 10.837 -3.928 1.00 13.54 60 PRO E C 1
ATOM 11100 O O . PRO E 1 60 ? 12.247 12.032 -3.942 1.00 16.51 60 PRO E O 1
ATOM 11111 N N . THR E 1 61 ? 11.287 10.278 -2.948 1.00 11.62 61 THR E N 1
ATOM 11112 C CA . THR E 1 61 ? 10.778 11.096 -1.863 1.00 11.62 61 THR E CA 1
ATOM 11113 C C . THR E 1 61 ? 11.745 11.176 -0.679 1.00 12.40 61 THR E C 1
ATOM 11114 O O . THR E 1 61 ? 11.731 12.161 0.045 1.00 13.92 61 THR E O 1
ATOM 11125 N N . PHE E 1 62 ? 12.534 10.117 -0.473 1.00 11.84 62 PHE E N 1
ATOM 11126 C CA . PHE E 1 62 ? 13.523 10.033 0.602 1.00 13.36 62 PHE E CA 1
ATOM 11127 C C . PHE E 1 62 ? 12.886 10.340 1.964 1.00 13.65 62 PHE E C 1
ATOM 11128 O O . PHE E 1 62 ? 13.433 11.097 2.776 1.00 18.61 62 PHE E O 1
ATOM 11145 N N . LEU E 1 63 ? 11.707 9.774 2.197 1.00 9.55 63 LEU E N 1
ATOM 11146 C CA . LEU E 1 63 ? 11.072 9.875 3.513 1.00 9.24 63 LEU E CA 1
ATOM 11147 C C . LEU E 1 63 ? 11.225 8.584 4.299 1.00 7.89 63 LEU E C 1
ATOM 11148 O O . LEU E 1 63 ? 10.796 7.517 3.860 1.00 8.88 63 LEU E O 1
ATOM 11164 N N . ASP E 1 64 ? 11.793 8.683 5.502 1.00 8.49 64 ASP E N 1
ATOM 11165 C CA . ASP E 1 64 ? 11.872 7.544 6.426 1.00 8.62 64 ASP E CA 1
ATOM 11166 C C . ASP E 1 64 ? 10.858 7.771 7.526 1.00 7.10 64 ASP E C 1
ATOM 11167 O O . ASP E 1 64 ? 10.660 8.898 7.956 1.00 8.80 64 ASP E O 1
ATOM 11176 N N . THR E 1 65 ? 10.263 6.693 8.009 1.00 8.39 65 THR E N 1
ATOM 11177 C CA . THR E 1 65 ? 9.394 6.819 9.154 1.00 8.49 65 THR E CA 1
ATOM 11178 C C . THR E 1 65 ? 9.323 5.488 9.898 1.00 8.59 65 THR E C 1
ATOM 11179 O O . THR E 1 65 ? 9.998 4.510 9.557 1.00 9.25 65 THR E O 1
ATOM 11190 N N A GLN E 1 66 ? 8.490 5.474 10.928 0.59 9.00 66 GLN E N 1
ATOM 11191 N N B GLN E 1 66 ? 8.474 5.444 10.912 0.41 9.76 66 GLN E N 1
ATOM 11192 C CA A GLN E 1 66 ? 8.253 4.277 11.730 0.59 9.45 66 GLN E CA 1
ATOM 11193 C CA B GLN E 1 66 ? 8.257 4.210 11.659 0.41 10.67 66 GLN E CA 1
ATOM 11194 C C A GLN E 1 66 ? 6.812 4.296 12.229 0.59 8.78 66 GLN E C 1
ATOM 11195 C C B GLN E 1 66 ? 6.936 4.250 12.403 0.41 10.40 66 GLN E C 1
ATOM 11196 O O A GLN E 1 66 ? 6.199 5.373 12.361 0.59 12.02 66 GLN E O 1
ATOM 11197 O O B GLN E 1 66 ? 6.553 5.296 12.941 0.41 13.35 66 GLN E O 1
ATOM 11224 N N . VAL E 1 67 ? 6.261 3.106 12.450 1.00 8.72 67 VAL E N 1
ATOM 11225 C CA . VAL E 1 67 ? 5.031 2.970 13.242 1.00 8.09 67 VAL E CA 1
ATOM 11226 C C . VAL E 1 67 ? 5.272 1.866 14.256 1.00 8.71 67 VAL E C 1
ATOM 11227 O O . VAL E 1 67 ? 5.994 0.919 14.010 1.00 9.27 67 VAL E O 1
ATOM 11241 N N A LYS E 1 68 ? 4.659 2.044 15.413 0.20 9.40 68 LYS E N 1
ATOM 11242 N N B LYS E 1 68 ? 4.648 2.019 15.415 0.80 8.49 68 LYS E N 1
ATOM 11243 C CA A LYS E 1 68 ? 4.615 1.023 16.433 0.20 10.78 68 LYS E CA 1
ATOM 11244 C CA B LYS E 1 68 ? 4.676 1.027 16.490 0.80 11.50 68 LYS E CA 1
ATOM 11245 C C A LYS E 1 68 ? 3.154 0.874 16.800 0.20 9.18 68 LYS E C 1
ATOM 11246 C C B LYS E 1 68 ? 3.248 0.898 17.017 0.80 10.27 68 LYS E C 1
ATOM 11247 O O A LYS E 1 68 ? 2.386 1.832 16.709 0.20 8.97 68 LYS E O 1
ATOM 11248 O O B LYS E 1 68 ? 2.614 1.912 17.282 0.80 11.63 68 LYS E O 1
ATOM 11285 N N . PHE E 1 69 ? 2.759 -0.321 17.203 1.00 8.72 69 PHE E N 1
ATOM 11286 C CA . PHE E 1 69 ? 1.386 -0.528 17.625 1.00 7.96 69 PHE E CA 1
ATOM 11287 C C . PHE E 1 69 ? 1.204 -1.843 18.358 1.00 7.87 69 PHE E C 1
ATOM 11288 O O . PHE E 1 69 ? 1.985 -2.786 18.218 1.00 9.59 69 PHE E O 1
ATOM 11306 N N . LYS E 1 70 ? 0.127 -1.884 19.143 1.00 8.43 70 LYS E N 1
ATOM 11307 C CA . LYS E 1 70 ? -0.370 -3.114 19.706 1.00 9.48 70 LYS E CA 1
ATOM 11308 C C . LYS E 1 70 ? -1.644 -3.452 18.979 1.00 8.87 70 LYS E C 1
ATOM 11309 O O . LYS E 1 70 ? -2.480 -2.572 18.744 1.00 8.76 70 LYS E O 1
ATOM 11328 N N . LEU E 1 71 ? -1.800 -4.711 18.615 1.00 8.29 71 LEU E N 1
ATOM 11329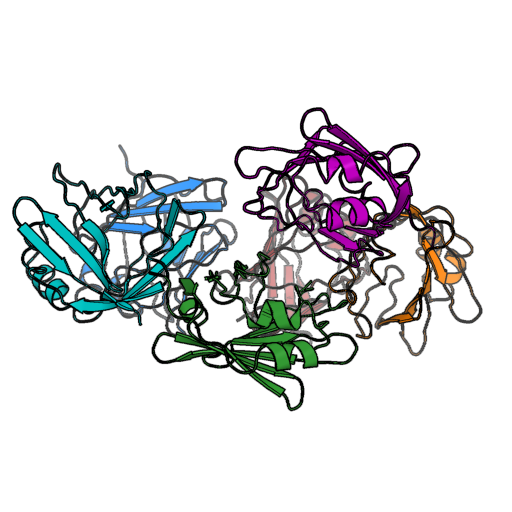 C CA . LEU E 1 71 ? -3.023 -5.142 17.932 1.00 7.78 71 LEU E CA 1
ATOM 11330 C C . LEU E 1 71 ? -4.257 -4.752 18.741 1.00 8.76 71 LEU E C 1
ATOM 11331 O O . LEU E 1 71 ? -4.323 -4.933 19.956 1.00 10.79 71 LEU E O 1
ATOM 11347 N N . GLY E 1 72 ? -5.211 -4.128 18.061 1.00 9.16 72 GLY E N 1
ATOM 11348 C CA . GLY E 1 72 ? -6.489 -3.766 18.662 1.00 10.40 72 GLY E CA 1
ATOM 11349 C C . GLY E 1 72 ? -6.512 -2.402 19.338 1.00 9.47 72 GLY E C 1
ATOM 11350 O O . GLY E 1 72 ? -7.578 -1.970 19.768 1.00 12.05 72 GLY E O 1
ATOM 11354 N N . GLU E 1 73 ? -5.369 -1.714 19.410 1.00 8.93 73 GLU E N 1
ATOM 11355 C CA A GLU E 1 73 ? -5.215 -0.452 20.148 0.60 9.44 73 GLU E CA 1
ATOM 11356 C CA B GLU E 1 73 ? -5.251 -0.450 20.138 0.40 9.90 73 GLU E CA 1
ATOM 11357 C C . GLU E 1 73 ? -5.000 0.703 19.173 1.00 8.69 73 GLU E C 1
ATOM 11358 O O . GLU E 1 73 ? -3.987 0.742 18.450 1.00 9.18 73 GLU E O 1
ATOM 11381 N N . GLU E 1 74 ? -5.935 1.638 19.142 1.00 9.53 74 GLU E N 1
ATOM 11382 C CA . GLU E 1 74 ? -5.843 2.769 18.243 1.00 9.84 74 GLU E CA 1
ATOM 11383 C C . GLU E 1 74 ? -4.657 3.650 18.598 1.00 8.96 74 GLU E C 1
ATOM 11384 O O . GLU E 1 74 ? -4.322 3.786 19.778 1.00 11.01 74 GLU E O 1
ATOM 11396 N N . PHE E 1 75 ? -4.056 4.266 17.578 1.00 7.60 75 PHE E N 1
ATOM 11397 C CA . PHE E 1 75 ? -2.904 5.138 17.773 1.00 9.01 75 PHE E CA 1
ATOM 11398 C C . PHE E 1 75 ? -2.914 6.276 16.756 1.00 8.89 75 PHE E C 1
ATOM 11399 O O . PHE E 1 75 ? -3.520 6.166 15.697 1.00 10.20 75 PHE E O 1
ATOM 11416 N N . ASP E 1 76 ? -2.219 7.368 17.086 1.00 8.57 76 ASP E N 1
ATOM 11417 C CA . ASP E 1 76 ? -2.073 8.499 16.208 1.00 8.86 76 ASP E CA 1
ATOM 11418 C C . ASP E 1 76 ? -0.989 8.213 15.165 1.00 7.81 76 ASP E C 1
ATOM 11419 O O . ASP E 1 76 ? 0.075 7.663 15.496 1.00 9.61 76 ASP E O 1
ATOM 11428 N N . GLU E 1 77 ? -1.236 8.607 13.914 1.00 7.79 77 GLU E N 1
ATOM 11429 C CA . GLU E 1 77 ? -0.262 8.478 12.834 1.00 7.13 77 GLU E CA 1
ATOM 11430 C C . GLU E 1 77 ? -0.173 9.792 12.093 1.00 7.29 77 GLU E C 1
ATOM 11431 O O . GLU E 1 77 ? -1.171 10.515 11.967 1.00 8.05 77 GLU E O 1
ATOM 11443 N N . PHE E 1 78 ? 1.019 10.079 11.576 1.00 6.83 78 PHE E N 1
ATOM 11444 C CA . PHE E 1 78 ? 1.320 11.329 10.869 1.00 8.51 78 PHE E CA 1
ATOM 11445 C C . PHE E 1 78 ? 1.975 10.937 9.545 1.00 7.27 78 PHE E C 1
ATOM 11446 O O . PHE E 1 78 ? 3.177 11.004 9.379 1.00 10.07 78 PHE E O 1
ATOM 11463 N N . PRO E 1 79 ? 1.193 10.460 8.576 1.00 6.90 79 PRO E N 1
ATOM 11464 C CA . PRO E 1 79 ? 1.767 9.820 7.398 1.00 7.51 79 PRO E CA 1
ATOM 11465 C C . PRO E 1 79 ? 2.387 10.816 6.391 1.00 6.41 79 PRO E C 1
ATOM 11466 O O . PRO E 1 79 ? 2.106 12.018 6.422 1.00 7.57 79 PRO E O 1
ATOM 11477 N N . SER E 1 80 ? 3.212 10.262 5.492 1.00 6.94 80 SER E N 1
ATOM 11478 C CA . SER E 1 80 ? 3.940 11.017 4.498 1.00 6.75 80 SER E CA 1
ATOM 11479 C C . SER E 1 80 ? 3.031 11.737 3.520 1.00 6.95 80 SER E C 1
ATOM 11480 O O . SER E 1 80 ? 3.440 12.706 2.890 1.00 8.84 80 SER E O 1
ATOM 11488 N N . ASP E 1 81 ? 1.784 11.290 3.375 1.00 6.58 81 ASP E N 1
ATOM 11489 C CA . ASP E 1 81 ? 0.839 11.934 2.462 1.00 7.71 81 ASP E CA 1
ATOM 11490 C C . ASP E 1 81 ? 0.258 13.209 3.027 1.00 8.47 81 ASP E C 1
ATOM 11491 O O . ASP E 1 81 ? -0.477 13.907 2.333 1.00 9.38 81 ASP E O 1
ATOM 11500 N N A ARG E 1 82 ? 0.592 13.518 4.274 0.59 7.36 82 ARG E N 1
ATOM 11501 N N B ARG E 1 82 ? 0.590 13.477 4.291 0.41 8.39 82 ARG E N 1
ATOM 11502 C CA A ARG E 1 82 ? 0.275 14.792 4.923 0.59 8.80 82 ARG E CA 1
ATOM 11503 C CA B ARG E 1 82 ? 0.293 14.714 5.029 0.41 8.69 82 ARG E CA 1
ATOM 11504 C C A ARG E 1 82 ? -1.096 14.846 5.614 0.59 7.94 82 ARG E C 1
ATOM 11505 C C B ARG E 1 82 ? -1.136 14.877 5.507 0.41 7.86 82 ARG E C 1
ATOM 11506 O O A ARG E 1 82 ? -1.426 15.836 6.282 0.59 10.74 82 ARG E O 1
ATOM 11507 O O B ARG E 1 82 ? -1.542 15.967 5.917 0.41 8.73 82 ARG E O 1
ATOM 11548 N N . ARG E 1 83 ? -1.904 13.804 5.491 1.00 7.80 83 ARG E N 1
ATOM 11549 C CA . ARG E 1 83 ? -3.221 13.857 6.120 1.00 7.46 83 ARG E CA 1
ATOM 11550 C C . ARG E 1 83 ? -3.130 14.183 7.602 1.00 7.66 83 ARG E C 1
ATOM 11551 O O . ARG E 1 83 ? -2.225 13.714 8.333 1.00 8.87 83 ARG E O 1
ATOM 11573 N N A LYS E 1 84 ? -4.081 14.983 8.073 0.80 8.91 84 LYS E N 1
ATOM 11574 N N B LYS E 1 84 ? -4.095 14.965 8.070 0.20 9.07 84 LYS E N 1
ATOM 11575 C CA A LYS E 1 84 ? -4.167 15.379 9.474 0.80 8.68 84 LYS E CA 1
ATOM 11576 C CA B LYS E 1 84 ? -4.162 15.353 9.469 0.20 10.52 84 LYS E CA 1
ATOM 11577 C C A LYS E 1 84 ? -5.245 14.606 10.209 0.80 8.34 84 LYS E C 1
ATOM 11578 C C B LYS E 1 84 ? -5.231 14.563 10.210 0.20 10.53 84 LYS E C 1
ATOM 11579 O O A LYS E 1 84 ? -6.250 14.201 9.612 0.80 9.83 84 LYS E O 1
ATOM 11580 O O B LYS E 1 84 ? -6.194 14.081 9.610 0.20 11.11 84 LYS E O 1
ATOM 11617 N N . GLY E 1 85 ? -5.051 14.439 11.522 1.00 10.32 85 GLY E N 1
ATOM 11618 C CA . GLY E 1 85 ? -6.028 13.785 12.372 1.00 11.24 85 GLY E CA 1
ATOM 11619 C C . GLY E 1 85 ? -6.203 12.310 12.069 1.00 10.61 85 GLY E C 1
ATOM 11620 O O . GLY E 1 85 ? -7.306 11.784 12.251 1.00 11.40 85 GLY E O 1
ATOM 11625 N N . VAL E 1 86 ? -5.128 11.620 11.677 1.00 9.43 86 VAL E N 1
ATOM 11626 C CA . VAL E 1 86 ? -5.240 10.207 11.331 1.00 8.23 86 VAL E CA 1
ATOM 11627 C C . VAL E 1 86 ? -5.160 9.338 12.592 1.00 7.69 86 VAL E C 1
ATOM 11628 O O . VAL E 1 86 ? -4.206 9.467 13.400 1.00 8.90 86 VAL E O 1
ATOM 11641 N N . LYS E 1 87 ? -6.153 8.458 12.751 1.00 7.11 87 LYS E N 1
ATOM 11642 C CA . LYS E 1 87 ? -6.194 7.468 13.826 1.00 8.37 87 LYS E CA 1
ATOM 11643 C C . LYS E 1 87 ? -6.137 6.096 13.173 1.00 8.60 87 LYS E C 1
ATOM 11644 O O . LYS E 1 87 ? -6.917 5.809 12.259 1.00 8.73 87 LYS E O 1
ATOM 11663 N N . SER E 1 88 ? -5.247 5.233 13.652 1.00 7.15 88 SER E N 1
ATOM 11664 C CA . SER E 1 88 ? -4.981 3.952 13.014 1.00 6.81 88 SER E CA 1
ATOM 11665 C C . SER E 1 88 ? -5.213 2.823 13.994 1.00 7.19 88 SER E C 1
ATOM 11666 O O . SER E 1 88 ? -5.029 2.985 15.199 1.00 7.87 88 SER E O 1
ATOM 11674 N N . VAL E 1 89 ? -5.645 1.671 13.488 1.00 6.75 89 VAL E N 1
ATOM 11675 C CA . VAL E 1 89 ? -5.764 0.476 14.314 1.00 7.73 89 VAL E CA 1
ATOM 11676 C C . VAL E 1 89 ? -5.491 -0.748 13.447 1.00 7.13 89 VAL E C 1
ATOM 11677 O O . VAL E 1 89 ? -5.875 -0.803 12.280 1.00 8.31 89 VAL E O 1
ATOM 11690 N N . VAL E 1 90 ? -4.826 -1.733 14.038 1.00 7.01 90 VAL E N 1
ATOM 11691 C CA . VAL E 1 90 ? -4.420 -2.945 13.327 1.00 6.54 90 VAL E CA 1
ATOM 11692 C C . VAL E 1 90 ? -4.949 -4.166 14.062 1.00 6.47 90 VAL E C 1
ATOM 11693 O O . VAL E 1 90 ? -4.858 -4.258 15.275 1.00 8.39 90 VAL E O 1
ATOM 11706 N N . ASN E 1 91 ? -5.503 -5.103 13.306 1.00 7.39 91 ASN E N 1
ATOM 11707 C CA . ASN E 1 91 ? -6.047 -6.332 13.848 1.00 7.59 91 ASN E CA 1
ATOM 11708 C C . ASN E 1 91 ? -5.731 -7.490 12.913 1.00 7.24 91 ASN E C 1
ATOM 11709 O O . ASN E 1 91 ? -5.689 -7.326 11.708 1.00 8.44 91 ASN E O 1
ATOM 11720 N N . LEU E 1 92 ? -5.545 -8.684 13.465 1.00 8.93 92 LEU E N 1
ATOM 11721 C CA . LEU E 1 92 ? -5.489 -9.927 12.681 1.00 8.51 92 LEU E CA 1
ATOM 11722 C C . LEU E 1 92 ? -6.881 -10.430 12.337 1.00 9.31 92 LEU E C 1
ATOM 11723 O O . LEU E 1 92 ? -7.783 -10.384 13.173 1.00 10.68 92 LEU E O 1
ATOM 11739 N N . VAL E 1 93 ? -7.051 -10.916 11.118 1.00 8.34 93 VAL E N 1
ATOM 11740 C CA . VAL E 1 93 ? -8.253 -11.633 10.704 1.00 7.97 93 VAL E CA 1
ATOM 11741 C C . VAL E 1 93 ? -7.727 -12.939 10.109 1.00 8.45 93 VAL E C 1
ATOM 11742 O O . VAL E 1 93 ? -7.263 -12.976 8.978 1.00 9.22 93 VAL E O 1
ATOM 11755 N N . GLY E 1 94 ? -7.743 -13.998 10.910 1.00 9.61 94 GLY E N 1
ATOM 11756 C CA . GLY E 1 94 ? -7.018 -15.207 10.571 1.00 9.73 94 GLY E CA 1
ATOM 11757 C C . GLY E 1 94 ? -5.540 -14.918 10.403 1.00 9.55 94 GLY E C 1
ATOM 11758 O O . GLY E 1 94 ? -4.923 -14.326 11.290 1.00 10.86 94 GLY E O 1
ATOM 11762 N N . GLU E 1 95 ? -5.004 -15.267 9.237 1.00 8.59 95 GLU E N 1
ATOM 11763 C CA . GLU E 1 95 ? -3.597 -14.990 8.920 1.00 8.43 95 GLU E CA 1
ATOM 11764 C C . GLU E 1 95 ? -3.354 -13.591 8.343 1.00 9.10 95 GLU E C 1
ATOM 11765 O O . GLU E 1 95 ? -2.213 -13.209 8.168 1.00 11.85 95 GLU E O 1
ATOM 11777 N N A LYS E 1 96 ? -4.409 -12.838 8.043 0.43 8.87 96 LYS E N 1
ATOM 11778 N N B LYS E 1 96 ? -4.401 -12.829 8.058 0.57 8.20 96 LYS E N 1
ATOM 11779 C CA A LYS E 1 96 ? -4.274 -11.528 7.411 0.43 8.56 96 LYS E CA 1
ATOM 11780 C CA B LYS E 1 96 ? -4.244 -11.528 7.427 0.57 8.26 96 LYS E CA 1
ATOM 11781 C C A LYS E 1 96 ? -4.134 -10.427 8.456 0.43 8.68 96 LYS E C 1
ATOM 11782 C C B LYS E 1 96 ? -4.100 -10.444 8.478 0.57 8.51 96 LYS E C 1
ATOM 11783 O O A LYS E 1 96 ? -4.819 -10.442 9.478 0.43 9.76 96 LYS E O 1
ATOM 11784 O O B LYS E 1 96 ? -4.740 -10.490 9.528 0.57 10.20 96 LYS E O 1
ATOM 11821 N N . LEU E 1 97 ? -3.283 -9.447 8.178 1.00 7.26 97 LEU E N 1
ATOM 11822 C CA . LEU E 1 97 ? -3.139 -8.287 9.049 1.00 6.82 97 LEU E CA 1
ATOM 11823 C C . LEU E 1 97 ? -3.876 -7.129 8.399 1.00 6.26 97 LEU E C 1
ATOM 11824 O O . LEU E 1 97 ? -3.565 -6.750 7.254 1.00 7.53 97 LEU E O 1
ATOM 11841 N N . VAL E 1 98 ? -4.854 -6.576 9.114 1.00 6.48 98 VAL E N 1
ATOM 11842 C CA . VAL E 1 98 ? -5.735 -5.544 8.561 1.00 6.35 98 VAL E CA 1
ATOM 11843 C C . VAL E 1 98 ? -5.522 -4.235 9.302 1.00 6.10 98 VAL E C 1
ATOM 11844 O O . VAL E 1 98 ? -5.689 -4.161 10.523 1.00 7.49 98 VAL E O 1
ATOM 11857 N N . TYR E 1 99 ? -5.102 -3.220 8.561 1.00 5.59 99 TYR E N 1
ATOM 11858 C CA . TYR E 1 99 ? -4.707 -1.919 9.083 1.00 6.04 99 TYR E CA 1
ATOM 11859 C C . TYR E 1 99 ? -5.694 -0.883 8.579 1.00 5.81 99 TYR E C 1
ATOM 11860 O O . TYR E 1 99 ? -5.869 -0.757 7.368 1.00 7.38 99 TYR E O 1
ATOM 11878 N N . VAL E 1 100 ? -6.360 -0.176 9.488 1.00 6.30 100 VAL E N 1
ATOM 11879 C CA . VAL E 1 100 ? -7.394 0.789 9.094 1.00 7.40 100 VAL E CA 1
ATOM 11880 C C . VAL E 1 100 ? -7.045 2.172 9.625 1.00 7.30 100 VAL E C 1
ATOM 11881 O O . VAL E 1 100 ? -6.709 2.327 10.806 1.00 8.28 100 VAL E O 1
ATOM 11894 N N . GLN E 1 101 ? -7.094 3.163 8.745 1.00 7.02 101 GLN E N 1
ATOM 11895 C CA . GLN E 1 101 ? -6.883 4.560 9.102 1.00 6.86 101 GLN E CA 1
ATOM 11896 C C . GLN E 1 101 ? -8.175 5.319 8.932 1.00 7.44 101 GLN E C 1
ATOM 11897 O O . GLN E 1 101 ? -8.864 5.151 7.926 1.00 8.62 101 GLN E O 1
ATOM 11911 N N A LYS E 1 102 ? -8.490 6.169 9.906 0.76 7.24 102 LYS E N 1
ATOM 11912 N N B LYS E 1 102 ? -8.470 6.170 9.911 0.24 8.22 102 LYS E N 1
ATOM 11913 C CA A LYS E 1 102 ? -9.666 7.040 9.883 0.76 7.59 102 LYS E CA 1
ATOM 11914 C CA B LYS E 1 102 ? -9.634 7.045 9.896 0.24 9.14 102 LYS E CA 1
ATOM 11915 C C A LYS E 1 102 ? -9.230 8.489 10.086 0.76 8.37 102 LYS E C 1
ATOM 11916 C C B LYS E 1 102 ? -9.194 8.495 10.068 0.24 9.32 102 LYS E C 1
ATOM 11917 O O A LYS E 1 102 ? -8.412 8.799 10.966 0.76 8.74 102 LYS E O 1
ATOM 11918 O O B LYS E 1 102 ? -8.337 8.799 10.897 0.24 9.39 102 LYS E O 1
ATOM 11955 N N . TRP E 1 103 ? -9.789 9.394 9.293 1.00 8.48 103 TRP E N 1
ATOM 11956 C CA . TRP E 1 103 ? -9.469 10.819 9.381 1.00 9.37 103 TRP E CA 1
ATOM 11957 C C . TRP E 1 103 ? -10.611 11.558 8.700 1.00 10.85 103 TRP E C 1
ATOM 11958 O O . TRP E 1 103 ? -11.072 11.147 7.637 1.00 10.43 103 TRP E O 1
ATOM 11980 N N . ASP E 1 104 ? -10.997 12.679 9.280 1.00 12.69 104 ASP E N 1
ATOM 11981 C CA . ASP E 1 104 ? -12.034 13.526 8.678 1.00 14.65 104 ASP E CA 1
ATOM 11982 C C . ASP E 1 104 ? -13.251 12.728 8.203 1.00 14.70 104 ASP E C 1
ATOM 11983 O O . ASP E 1 104 ? -13.810 13.030 7.152 1.00 16.94 104 ASP E O 1
ATOM 11992 N N . GLY E 1 105 ? -13.672 11.730 8.978 1.00 15.33 105 GLY E N 1
ATOM 11993 C CA . GLY E 1 105 ? -14.829 10.905 8.603 1.00 15.56 105 GLY E CA 1
ATOM 11994 C C . GLY E 1 105 ? -14.617 9.945 7.431 1.00 13.34 105 GLY E C 1
ATOM 11995 O O . GLY E 1 105 ? -15.563 9.289 6.966 1.00 17.29 105 GLY E O 1
ATOM 11999 N N . LYS E 1 106 ? -13.379 9.856 6.956 1.00 11.40 106 LYS E N 1
ATOM 12000 C CA . LYS E 1 106 ? -13.007 8.952 5.887 1.00 10.56 106 LYS E CA 1
ATOM 12001 C C . LYS E 1 106 ? -12.283 7.741 6.464 1.00 9.78 106 LYS E C 1
ATOM 12002 O O . LYS E 1 106 ? -11.815 7.767 7.604 1.00 9.78 106 LYS E O 1
ATOM 12021 N N . GLU E 1 107 ? -12.165 6.694 5.661 1.00 8.98 107 GLU E N 1
ATOM 12022 C CA . GLU E 1 107 ? -11.453 5.489 6.102 1.00 9.56 107 GLU E CA 1
ATOM 12023 C C . GLU E 1 107 ? -10.768 4.846 4.906 1.00 8.12 107 GLU E C 1
ATOM 12024 O O . GLU E 1 107 ? -11.300 4.863 3.778 1.00 9.36 107 GLU E O 1
ATOM 12036 N N . THR E 1 108 ? -9.614 4.240 5.165 1.00 7.26 108 THR E N 1
ATOM 12037 C CA . THR E 1 108 ? -8.871 3.478 4.172 1.00 7.17 108 THR E CA 1
ATOM 12038 C C . THR E 1 108 ? -8.298 2.260 4.869 1.00 6.45 108 THR E C 1
ATOM 12039 O O . THR E 1 108 ? -8.008 2.293 6.080 1.00 8.03 108 THR E O 1
ATOM 12050 N N . THR E 1 109 ? -8.131 1.173 4.111 1.00 6.10 109 THR E N 1
ATOM 12051 C CA A THR E 1 109 ? -7.694 -0.119 4.625 0.72 6.55 109 THR E CA 1
ATOM 12052 C CA B THR E 1 109 ? -7.646 -0.094 4.648 0.28 6.80 109 THR E CA 1
ATOM 12053 C C . THR E 1 109 ? -6.510 -0.669 3.851 1.00 6.63 109 THR E C 1
ATOM 12054 O O . THR E 1 109 ? -6.444 -0.539 2.627 1.00 8.69 109 THR E O 1
ATOM 12075 N N . TYR E 1 110 ? -5.613 -1.299 4.589 1.00 5.66 110 TYR E N 1
ATOM 12076 C CA . TYR E 1 110 ? -4.481 -2.013 4.033 1.00 6.03 110 TYR E CA 1
ATOM 12077 C C . TYR E 1 110 ? -4.580 -3.442 4.548 1.00 6.38 110 TYR E C 1
ATOM 12078 O O . TYR E 1 110 ? -4.545 -3.654 5.766 1.00 7.34 110 TYR E O 1
ATOM 12096 N N . VAL E 1 111 ? -4.649 -4.432 3.648 1.00 5.92 111 VAL E N 1
ATOM 12097 C CA . VAL E 1 111 ? -4.711 -5.842 4.052 1.00 6.68 111 VAL E CA 1
ATOM 12098 C C . VAL E 1 111 ? -3.395 -6.453 3.630 1.00 5.99 111 VAL E C 1
ATOM 12099 O O . VAL E 1 111 ? -3.009 -6.376 2.448 1.00 6.39 111 VAL E O 1
ATOM 12112 N N . ARG E 1 112 ? -2.694 -7.065 4.576 1.00 5.37 112 ARG E N 1
ATOM 12113 C CA . ARG E 1 112 ? -1.379 -7.649 4.340 1.00 6.06 112 ARG E CA 1
ATOM 12114 C C . ARG E 1 112 ? -1.378 -9.153 4.578 1.00 5.89 112 ARG E C 1
ATOM 12115 O O . ARG E 1 112 ? -1.968 -9.638 5.554 1.00 6.48 112 ARG E O 1
ATOM 12136 N N . GLU E 1 113 ? -0.711 -9.870 3.668 1.00 7.09 113 GLU E N 1
ATOM 12137 C CA . GLU E 1 113 ? -0.663 -11.286 3.640 1.00 6.72 113 GLU E CA 1
ATOM 12138 C C . GLU E 1 113 ? 0.695 -11.745 3.178 1.00 7.41 113 GLU E C 1
ATOM 12139 O O . GLU E 1 113 ? 1.428 -10.986 2.544 1.00 8.61 113 GLU E O 1
ATOM 12151 N N . ILE E 1 114 ? 1.017 -13.004 3.443 1.00 8.55 114 ILE E N 1
ATOM 12152 C CA . ILE E 1 114 ? 2.144 -13.644 2.766 1.00 8.12 114 ILE E CA 1
ATOM 12153 C C . ILE E 1 114 ? 1.631 -14.565 1.684 1.00 9.86 114 ILE E C 1
ATOM 12154 O O . ILE E 1 114 ? 0.829 -15.452 1.982 1.00 12.23 114 ILE E O 1
ATOM 12170 N N A LYS E 1 115 ? 2.070 -14.334 0.447 0.33 10.48 115 LYS E N 1
ATOM 12171 N N B LYS E 1 115 ? 2.085 -14.355 0.444 0.67 9.74 115 LYS E N 1
ATOM 12172 C CA A LYS E 1 115 ? 1.660 -15.128 -0.715 0.33 10.67 115 LYS E CA 1
ATOM 12173 C CA B LYS E 1 115 ? 1.657 -15.126 -0.744 0.67 10.53 115 LYS E CA 1
ATOM 12174 C C A LYS E 1 115 ? 2.879 -15.369 -1.591 0.33 10.62 115 LYS E C 1
ATOM 12175 C C B LYS E 1 115 ? 2.870 -15.363 -1.618 0.67 10.51 115 LYS E C 1
ATOM 12176 O O A LYS E 1 115 ? 3.618 -14.438 -1.913 0.33 10.83 115 LYS E O 1
ATOM 12177 O O B LYS E 1 115 ? 3.594 -14.428 -1.963 0.67 10.46 115 LYS E O 1
ATOM 12214 N N . ASP E 1 116 ? 3.079 -16.624 -1.974 1.00 10.22 116 ASP E N 1
ATOM 12215 C CA . ASP E 1 116 ? 4.252 -17.024 -2.746 1.00 11.12 116 ASP E CA 1
ATOM 12216 C C . ASP E 1 116 ? 5.540 -16.517 -2.063 1.00 11.73 116 ASP E C 1
ATOM 12217 O O . ASP E 1 116 ? 6.499 -16.166 -2.726 1.00 12.48 116 ASP E O 1
ATOM 12227 N N . GLY E 1 117 ? 5.546 -16.493 -0.717 1.00 11.18 117 GLY E N 1
ATOM 12228 C CA . GLY E 1 117 ? 6.681 -16.037 0.073 1.00 10.04 117 GLY E CA 1
ATOM 12229 C C . GLY E 1 117 ? 6.888 -14.529 0.122 1.00 11.24 117 GLY E C 1
ATOM 12230 O O . GLY E 1 117 ? 7.832 -14.074 0.790 1.00 11.92 117 GLY E O 1
ATOM 12234 N N . LYS E 1 118 ? 6.037 -13.782 -0.574 1.00 8.43 118 LYS E N 1
ATOM 12235 C CA A LYS E 1 118 ? 6.115 -12.330 -0.625 0.40 8.03 118 LYS E CA 1
ATOM 12236 C CA B LYS E 1 118 ? 6.106 -12.335 -0.626 0.60 7.61 118 LYS E CA 1
ATOM 12237 C C . LYS E 1 118 ? 5.118 -11.694 0.319 1.00 6.95 118 LYS E C 1
ATOM 12238 O O . LYS E 1 118 ? 4.055 -12.255 0.572 1.00 7.97 118 LYS E O 1
ATOM 12275 N N . LEU E 1 119 ? 5.457 -10.507 0.793 1.00 6.24 119 LEU E N 1
ATOM 12276 C CA . LEU E 1 119 ? 4.542 -9.699 1.594 1.00 6.29 119 LEU E CA 1
ATOM 12277 C C . LEU E 1 119 ? 3.703 -8.870 0.617 1.00 6.22 119 LEU E C 1
ATOM 12278 O O . LEU E 1 119 ? 4.234 -8.026 -0.112 1.00 7.38 119 LEU E O 1
ATOM 12294 N N . VAL E 1 120 ? 2.402 -9.144 0.591 1.00 5.47 120 VAL E N 1
ATOM 12295 C CA . VAL E 1 120 ? 1.473 -8.516 -0.352 1.00 7.06 120 VAL E CA 1
ATOM 12296 C C . VAL E 1 120 ? 0.564 -7.588 0.428 1.00 5.48 120 VAL E C 1
ATOM 12297 O O . VAL E 1 120 ? -0.048 -8.014 1.414 1.00 8.13 120 VAL E O 1
ATOM 12310 N N . VAL E 1 121 ? 0.460 -6.342 -0.008 1.00 5.95 121 VAL E N 1
ATOM 12311 C CA . VAL E 1 121 ? -0.458 -5.379 0.589 1.00 5.58 121 VAL E CA 1
ATOM 12312 C C . VAL E 1 121 ? -1.461 -4.935 -0.473 1.00 4.84 121 VAL E C 1
ATOM 12313 O O . VAL E 1 121 ? -1.104 -4.536 -1.599 1.00 5.97 121 VAL E O 1
ATOM 12326 N N . THR E 1 122 ? -2.741 -4.996 -0.099 1.00 5.46 122 THR E N 1
ATOM 12327 C CA . THR E 1 122 ? -3.833 -4.467 -0.907 1.00 5.97 122 THR E CA 1
ATOM 12328 C C . THR E 1 122 ? -4.366 -3.236 -0.196 1.00 5.19 122 THR E C 1
ATOM 12329 O O . THR E 1 122 ? -4.765 -3.315 0.997 1.00 6.69 122 THR E O 1
ATOM 12340 N N . LEU E 1 123 ? -4.378 -2.113 -0.903 1.00 6.06 123 LEU E N 1
ATOM 12341 C CA . LEU E 1 123 ? -4.740 -0.800 -0.361 1.00 5.82 123 LEU E CA 1
ATOM 12342 C C . LEU E 1 123 ? -6.051 -0.376 -0.980 1.00 6.48 123 LEU E C 1
ATOM 12343 O O . LEU E 1 123 ? -6.183 -0.367 -2.195 1.00 8.02 123 LEU E O 1
ATOM 12359 N N . THR E 1 124 ? -7.030 -0.028 -0.138 1.00 6.08 124 THR E N 1
ATOM 12360 C CA . THR E 1 124 ? -8.346 0.340 -0.668 1.00 7.79 124 THR E CA 1
ATOM 12361 C C . THR E 1 124 ? -8.787 1.677 -0.118 1.00 7.18 124 THR E C 1
ATOM 12362 O O . THR E 1 124 ? -8.821 1.868 1.103 1.00 8.00 124 THR E O 1
ATOM 12373 N N . MET E 1 125 ? -9.159 2.584 -1.018 1.00 6.80 125 MET E N 1
ATOM 12374 C CA . MET E 1 125 ? -9.809 3.856 -0.675 1.00 7.70 125 MET E CA 1
ATOM 12375 C C . MET E 1 125 ? -11.033 3.989 -1.569 1.00 8.38 125 MET E C 1
ATOM 12376 O O . MET E 1 125 ? -10.922 4.294 -2.763 1.00 9.23 125 MET E O 1
ATOM 12390 N N . GLY E 1 126 ? -12.200 3.727 -1.000 1.00 9.97 126 GLY E N 1
ATOM 12391 C CA . GLY E 1 126 ? -13.421 3.672 -1.790 1.00 11.98 126 GLY E CA 1
ATOM 12392 C C . GLY E 1 126 ? -13.281 2.634 -2.904 1.00 12.64 126 GLY E C 1
ATOM 12393 O O . GLY E 1 126 ? -12.996 1.468 -2.659 1.00 14.42 126 GLY E O 1
ATOM 12397 N N . ASP E 1 127 ? -13.474 3.074 -4.147 1.00 14.83 127 ASP E N 1
ATOM 12398 C CA . ASP E 1 127 ? -13.356 2.176 -5.294 1.00 15.81 127 ASP E CA 1
ATOM 12399 C C . ASP E 1 127 ? -11.945 2.089 -5.868 1.00 12.87 127 ASP E C 1
ATOM 12400 O O . ASP E 1 127 ? -11.715 1.329 -6.812 1.00 16.45 127 ASP E O 1
ATOM 12409 N N . VAL E 1 128 ? -11.004 2.814 -5.279 1.00 9.59 128 VAL E N 1
ATOM 12410 C CA . VAL E 1 128 ? -9.647 2.873 -5.789 1.00 8.96 128 VAL E CA 1
ATOM 12411 C C . VAL E 1 128 ? -8.786 1.877 -5.002 1.00 8.13 128 VAL E C 1
ATOM 12412 O O . VAL E 1 128 ? -8.672 1.951 -3.764 1.00 9.37 128 VAL E O 1
ATOM 12425 N N . VAL E 1 129 ? -8.236 0.903 -5.721 1.00 7.37 129 VAL E N 1
ATOM 12426 C CA . VAL E 1 129 ? -7.412 -0.119 -5.105 1.00 7.29 129 VAL E CA 1
ATOM 12427 C C . VAL E 1 129 ? -6.020 -0.148 -5.710 1.00 6.71 129 VAL E C 1
ATOM 12428 O O . VAL E 1 129 ? -5.861 -0.024 -6.927 1.00 8.76 129 VAL E O 1
ATOM 12441 N N . ALA E 1 130 ? -5.015 -0.323 -4.850 1.00 6.80 130 ALA E N 1
ATOM 12442 C CA . ALA E 1 130 ? -3.643 -0.537 -5.274 1.00 6.97 130 ALA E CA 1
ATOM 12443 C C . ALA E 1 130 ? -3.130 -1.819 -4.643 1.00 5.83 130 ALA E C 1
ATOM 12444 O O . ALA E 1 130 ? -3.662 -2.266 -3.621 1.00 6.07 130 ALA E O 1
ATOM 12451 N N . VAL E 1 131 ? -2.108 -2.402 -5.260 1.00 5.73 131 VAL E N 1
ATOM 12452 C CA . VAL E 1 131 ? -1.489 -3.610 -4.738 1.00 5.75 131 VAL E CA 1
ATOM 12453 C C . VAL E 1 131 ? 0.007 -3.450 -4.833 1.00 5.36 131 VAL E C 1
ATOM 12454 O O . VAL E 1 131 ? 0.523 -3.058 -5.886 1.00 6.60 131 VAL E O 1
ATOM 12467 N N . ARG E 1 132 ? 0.719 -3.781 -3.750 1.00 5.42 132 ARG E N 1
ATOM 12468 C CA . ARG E 1 132 ? 2.174 -3.811 -3.772 1.00 5.94 132 ARG E CA 1
ATOM 12469 C C . ARG E 1 132 ? 2.638 -5.121 -3.195 1.00 5.64 132 ARG E C 1
ATOM 12470 O O . ARG E 1 132 ? 1.938 -5.753 -2.402 1.00 7.25 132 ARG E O 1
ATOM 12491 N N . SER E 1 133 ? 3.828 -5.571 -3.610 1.00 5.91 133 SER E N 1
ATOM 12492 C CA . SER E 1 133 ? 4.414 -6.751 -2.989 1.00 6.60 133 SER E CA 1
ATOM 12493 C C . SER E 1 133 ? 5.891 -6.525 -2.747 1.00 6.13 133 SER E C 1
ATOM 12494 O O . SER E 1 133 ? 6.554 -5.779 -3.465 1.00 6.83 133 SER E O 1
ATOM 12502 N N . TYR E 1 134 ? 6.388 -7.214 -1.729 1.00 5.99 134 TYR E N 1
ATOM 12503 C CA . TYR E 1 134 ? 7.760 -7.144 -1.292 1.00 5.97 134 TYR E CA 1
ATOM 12504 C C . TYR E 1 134 ? 8.342 -8.537 -1.227 1.00 7.63 134 TYR E C 1
ATOM 12505 O O . TYR E 1 134 ? 7.651 -9.506 -0.875 1.00 7.54 134 TYR E O 1
ATOM 12523 N N . ARG E 1 135 ? 9.640 -8.628 -1.500 1.00 7.34 135 ARG E N 1
ATOM 12524 C CA . ARG E 1 135 ? 10.352 -9.874 -1.271 1.00 8.16 135 ARG E CA 1
ATOM 12525 C C . ARG E 1 135 ? 11.374 -9.692 -0.170 1.00 6.78 135 ARG E C 1
ATOM 12526 O O . ARG E 1 135 ? 11.848 -8.572 0.086 1.00 8.27 135 ARG E O 1
ATOM 12547 N N . ARG E 1 136 ? 11.742 -10.791 0.473 1.00 6.93 136 ARG E N 1
ATOM 12548 C CA . ARG E 1 136 ? 12.729 -10.717 1.528 1.00 8.19 136 ARG E CA 1
ATOM 12549 C C . ARG E 1 136 ? 14.092 -10.348 0.967 1.00 8.53 136 ARG E C 1
ATOM 12550 O O . ARG E 1 136 ? 14.471 -10.805 -0.132 1.00 10.38 136 ARG E O 1
ATOM 12571 N N . ALA E 1 137 ? 14.856 -9.596 1.747 1.00 10.07 137 ALA E N 1
ATOM 12572 C CA . ALA E 1 137 ? 16.310 -9.521 1.470 1.00 11.07 137 ALA E CA 1
ATOM 12573 C C . ALA E 1 137 ? 16.928 -10.929 1.553 1.00 10.05 137 ALA E C 1
ATOM 12574 O O . ALA E 1 137 ? 16.552 -11.745 2.397 1.00 11.19 137 ALA E O 1
ATOM 12581 N N . THR E 1 138 ? 17.849 -11.239 0.642 1.00 10.25 138 THR E N 1
ATOM 12582 C CA . THR E 1 138 ? 18.437 -12.582 0.613 1.00 10.33 138 THR E CA 1
ATOM 12583 C C . THR E 1 138 ? 19.804 -12.606 1.307 1.00 11.29 138 THR E C 1
ATOM 12584 O O . THR E 1 138 ? 20.371 -13.681 1.536 1.00 12.81 138 THR E O 1
ATOM 12595 N N . GLU E 1 139 ? 20.350 -11.422 1.564 1.00 12.14 139 GLU E N 1
ATOM 12596 C CA . GLU E 1 139 ? 21.546 -11.269 2.350 1.00 15.10 139 GLU E CA 1
ATOM 12597 C C . GLU E 1 139 ? 21.503 -9.855 2.928 1.00 21.76 139 GLU E C 1
ATOM 12598 O O . GLU E 1 139 ? 22.508 -9.414 3.497 1.00 20.17 139 GLU E O 1
ATOM 12610 N N . MET F 1 1 ? -11.690 20.013 24.628 1.00 27.09 1 MET F N 1
ATOM 12611 C CA . MET F 1 1 ? -11.953 21.195 25.508 1.00 22.47 1 MET F CA 1
ATOM 12612 C C . MET F 1 1 ? -11.200 21.123 26.839 1.00 20.91 1 MET F C 1
ATOM 12613 O O . MET F 1 1 ? -10.921 22.151 27.463 1.00 24.80 1 MET F O 1
ATOM 12629 N N . VAL F 1 2 ? -10.889 19.925 27.310 1.00 16.47 2 VAL F N 1
ATOM 12630 C CA . VAL F 1 2 ? -10.244 19.827 28.615 1.00 15.26 2 VAL F CA 1
ATOM 12631 C C . VAL F 1 2 ? -8.758 20.140 28.599 1.00 14.81 2 VAL F C 1
ATOM 12632 O O . VAL F 1 2 ? -8.177 20.447 29.626 1.00 15.39 2 VAL F O 1
ATOM 12645 N N . GLU F 1 3 ? -8.135 20.091 27.433 1.00 13.46 3 GLU F N 1
ATOM 12646 C CA . GLU F 1 3 ? -6.721 20.407 27.342 1.00 14.64 3 GLU F CA 1
ATOM 12647 C C . GLU F 1 3 ? -6.372 21.802 27.866 1.00 14.39 3 GLU F C 1
ATOM 12648 O O . GLU F 1 3 ? -5.272 22.014 28.314 1.00 14.44 3 GLU F O 1
ATOM 12660 N N A LYS F 1 4 ? -7.287 22.760 27.778 0.83 14.27 4 LYS F N 1
ATOM 12661 N N B LYS F 1 4 ? -7.326 22.728 27.801 0.17 14.55 4 LYS F N 1
ATOM 12662 C CA A LYS F 1 4 ? -7.041 24.125 28.245 0.83 16.78 4 LYS F CA 1
ATOM 12663 C CA B LYS F 1 4 ? -7.112 24.106 28.239 0.17 14.88 4 LYS F CA 1
ATOM 12664 C C A LYS F 1 4 ? -6.796 24.196 29.746 0.83 12.34 4 LYS F C 1
ATOM 12665 C C B LYS F 1 4 ? -6.822 24.199 29.733 0.17 13.54 4 LYS F C 1
ATOM 12666 O O A LYS F 1 4 ? -6.228 25.179 30.243 0.83 15.38 4 LYS F O 1
ATOM 12667 O O B LYS F 1 4 ? -6.254 25.188 30.200 0.17 14.20 4 LYS F O 1
ATOM 12704 N N . PHE F 1 5 ? -7.215 23.176 30.484 1.00 13.28 5 PHE F N 1
ATOM 12705 C CA . PHE F 1 5 ? -7.088 23.214 31.941 1.00 13.15 5 PHE F CA 1
ATOM 12706 C C . PHE F 1 5 ? -5.776 22.603 32.440 1.00 13.96 5 PHE F C 1
ATOM 12707 O O . PHE F 1 5 ? -5.427 22.778 33.613 1.00 14.08 5 PHE F O 1
ATOM 12725 N N . VAL F 1 6 ? -5.087 21.848 31.587 1.00 13.31 6 VAL F N 1
ATOM 12726 C CA A VAL F 1 6 ? -3.857 21.163 31.948 0.75 14.99 6 VAL F CA 1
ATOM 12727 C CA B VAL F 1 6 ? -3.925 21.147 32.097 0.25 13.18 6 VAL F CA 1
ATOM 12728 C C . VAL F 1 6 ? -2.798 22.115 32.447 1.00 14.87 6 VAL F C 1
ATOM 12729 O O . VAL F 1 6 ? -2.576 23.141 31.813 1.00 16.30 6 VAL F O 1
ATOM 12754 N N . GLY F 1 7 ? -2.114 21.758 33.520 1.00 15.58 7 GLY F N 1
ATOM 12755 C CA . GLY F 1 7 ? -1.002 22.550 34.023 1.00 16.14 7 GLY F CA 1
ATOM 12756 C C . GLY F 1 7 ? -1.027 22.656 35.531 1.00 14.42 7 GLY F C 1
ATOM 12757 O O . GLY F 1 7 ? -1.780 21.948 36.191 1.00 15.74 7 GLY F O 1
ATOM 12761 N N . THR F 1 8 ? -0.170 23.515 36.063 1.00 14.08 8 THR F N 1
ATOM 12762 C CA . THR F 1 8 ? -0.101 23.772 37.494 1.00 14.67 8 THR F CA 1
ATOM 12763 C C . THR F 1 8 ? -0.614 25.189 37.779 1.00 15.05 8 THR F C 1
ATOM 12764 O O . THR F 1 8 ? -0.218 26.175 37.124 1.00 16.20 8 THR F O 1
ATOM 12775 N N . TRP F 1 9 ? -1.480 25.275 38.767 1.00 12.46 9 TRP F N 1
ATOM 12776 C CA . TRP F 1 9 ? -2.194 26.499 39.052 1.00 11.07 9 TRP F CA 1
ATOM 12777 C C . TRP F 1 9 ? -2.052 26.857 40.508 1.00 12.35 9 TRP F C 1
ATOM 12778 O O . TRP F 1 9 ? -2.064 25.981 41.372 1.00 12.43 9 TRP F O 1
ATOM 12799 N N . LYS F 1 10 ? -1.936 28.157 40.771 1.00 12.09 10 LYS F N 1
ATOM 12800 C CA . LYS F 1 10 ? -1.803 28.696 42.125 1.00 13.39 10 LYS F CA 1
ATOM 12801 C C . LYS F 1 10 ? -2.897 29.715 42.382 1.00 12.26 10 LYS F C 1
ATOM 12802 O O . LYS F 1 10 ? -3.203 30.526 41.498 1.00 11.79 10 LYS F O 1
ATOM 12821 N N . ILE F 1 11 ? -3.466 29.721 43.582 1.00 10.68 11 ILE F N 1
ATOM 12822 C CA . ILE F 1 11 ? -4.570 30.639 43.820 1.00 10.74 11 ILE F CA 1
ATOM 12823 C C . ILE F 1 11 ? -4.152 32.086 43.600 1.00 10.77 11 ILE F C 1
ATOM 12824 O O . ILE F 1 11 ? -3.050 32.480 43.954 1.00 11.65 11 ILE F O 1
ATOM 12840 N N . ALA F 1 12 ? -5.068 32.859 43.019 1.00 10.45 12 ALA F N 1
ATOM 12841 C CA . ALA F 1 12 ? -4.867 34.290 42.749 1.00 10.47 12 ALA F CA 1
ATOM 12842 C C . ALA F 1 12 ? -5.847 35.175 43.521 1.00 11.43 12 ALA F C 1
ATOM 12843 O O . ALA F 1 12 ? -5.495 36.250 43.966 1.00 14.60 12 ALA F O 1
ATOM 12850 N N A ASP F 1 13 ? -7.073 34.697 43.669 0.53 10.86 13 ASP F N 1
ATOM 12851 N N B ASP F 1 13 ? -7.084 34.727 43.642 0.47 10.73 13 ASP F N 1
ATOM 12852 C CA A ASP F 1 13 ? -8.124 35.431 44.350 0.53 11.56 13 ASP F CA 1
ATOM 12853 C CA B ASP F 1 13 ? -8.057 35.416 44.465 0.47 11.55 13 ASP F CA 1
ATOM 12854 C C A ASP F 1 13 ? -9.166 34.442 44.855 0.53 10.41 13 ASP F C 1
ATOM 12855 C C B ASP F 1 13 ? -9.157 34.455 44.862 0.47 10.66 13 ASP F C 1
ATOM 12856 O O A ASP F 1 13 ? -9.353 33.365 44.286 0.53 9.57 13 ASP F O 1
ATOM 12857 O O B ASP F 1 13 ? -9.374 33.422 44.228 0.47 10.63 13 ASP F O 1
ATOM 12874 N N . SER F 1 14 ? -9.850 34.808 45.924 1.00 10.57 14 SER F N 1
ATOM 12875 C CA . SER F 1 14 ? -10.886 33.950 46.469 1.00 9.07 14 SER F CA 1
ATOM 12876 C C . SER F 1 14 ? -11.895 34.823 47.204 1.00 10.24 14 SER F C 1
ATOM 12877 O O . SER F 1 14 ? -11.497 35.604 48.080 1.00 12.71 14 SER F O 1
ATOM 12886 N N . HIS F 1 15 ? -13.179 34.689 46.856 1.00 9.77 15 HIS F N 1
ATOM 12887 C CA . HIS F 1 15 ? -14.232 35.524 47.408 1.00 11.79 15 HIS F CA 1
ATOM 12888 C C . HIS F 1 15 ? -15.426 34.706 47.889 1.00 9.62 15 HIS F C 1
ATOM 12889 O O . HIS F 1 15 ? -15.947 33.875 47.165 1.00 10.04 15 HIS F O 1
ATOM 12904 N N A ASN F 1 16 ? -15.839 34.983 49.126 0.72 10.07 16 ASN F N 1
ATOM 12905 N N B ASN F 1 16 ? -15.871 35.017 49.108 0.28 10.62 16 ASN F N 1
ATOM 12906 C CA A ASN F 1 16 ? -17.013 34.395 49.758 0.72 9.90 16 ASN F CA 1
ATOM 12907 C CA B ASN F 1 16 ? -17.026 34.387 49.751 0.28 11.29 16 ASN F CA 1
ATOM 12908 C C A ASN F 1 16 ? -16.874 32.908 49.979 0.72 8.71 16 ASN F C 1
ATOM 12909 C C B ASN F 1 16 ? -16.873 32.898 49.952 0.28 10.00 16 ASN F C 1
ATOM 12910 O O A ASN F 1 16 ? -17.857 32.198 50.113 0.72 9.17 16 ASN F O 1
ATOM 12911 O O B ASN F 1 16 ? -17.862 32.174 50.030 0.28 10.51 16 ASN F O 1
ATOM 12932 N N . PHE F 1 17 ? -15.636 32.435 50.046 1.00 9.25 17 PHE F N 1
ATOM 12933 C CA . PHE F 1 17 ? -15.391 30.995 50.076 1.00 8.80 17 PHE F CA 1
ATOM 12934 C C . PHE F 1 17 ? -15.807 30.393 51.420 1.00 8.19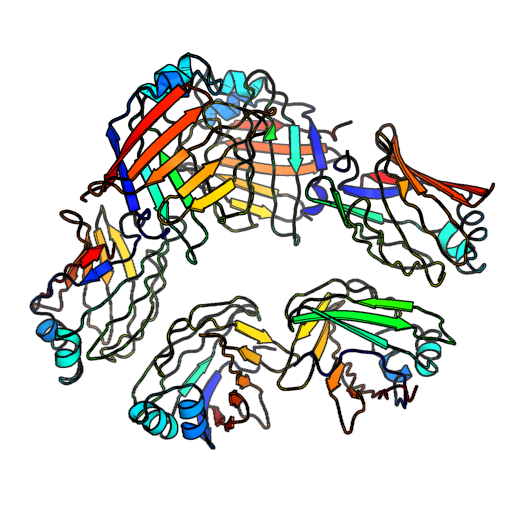 17 PHE F C 1
ATOM 12935 O O . PHE F 1 17 ? -16.453 29.345 51.441 1.00 8.48 17 PHE F O 1
ATOM 12953 N N . GLY F 1 18 ? -15.492 31.043 52.533 1.00 8.73 18 GLY F N 1
ATOM 12954 C CA . GLY F 1 18 ? -15.909 30.502 53.813 1.00 8.66 18 GLY F CA 1
ATOM 12955 C C . GLY F 1 18 ? -17.424 30.374 53.912 1.00 9.43 18 GLY F C 1
ATOM 12956 O O . GLY F 1 18 ? -17.949 29.409 54.468 1.00 8.99 18 GLY F O 1
ATOM 12960 N N A GLU F 1 19 ? -18.121 31.360 53.366 0.30 9.57 19 GLU F N 1
ATOM 12961 N N B GLU F 1 19 ? -18.146 31.355 53.382 0.70 9.16 19 GLU F N 1
ATOM 12962 C CA A GLU F 1 19 ? -19.573 31.369 53.372 0.30 10.28 19 GLU F CA 1
ATOM 12963 C CA B GLU F 1 19 ? -19.604 31.316 53.406 0.70 10.80 19 GLU F CA 1
ATOM 12964 C C A GLU F 1 19 ? -20.147 30.208 52.567 0.30 9.82 19 GLU F C 1
ATOM 12965 C C B GLU F 1 19 ? -20.124 30.149 52.586 0.70 9.54 19 GLU F C 1
ATOM 12966 O O A GLU F 1 19 ? -21.130 29.591 52.969 0.30 10.76 19 GLU F O 1
ATOM 12967 O O B GLU F 1 19 ? -21.060 29.475 52.988 0.70 10.02 19 GLU F O 1
ATOM 12990 N N . TYR F 1 20 ? -19.535 29.927 51.422 1.00 8.67 20 TYR F N 1
ATOM 12991 C CA . TYR F 1 20 ? -19.887 28.753 50.621 1.00 7.62 20 TYR F CA 1
ATOM 12992 C C . TYR F 1 20 ? -19.637 27.456 51.391 1.00 7.38 20 TYR F C 1
ATOM 12993 O O . TYR F 1 20 ? -20.477 26.555 51.400 1.00 8.07 20 TYR F O 1
ATOM 13012 N N . LEU F 1 21 ? -18.478 27.354 52.029 1.00 7.38 21 LEU F N 1
ATOM 13013 C CA . LEU F 1 21 ? -18.156 26.153 52.778 1.00 7.71 21 LEU F CA 1
ATOM 13014 C C . LEU F 1 21 ? -19.153 25.929 53.928 1.00 8.40 21 LEU F C 1
ATOM 13015 O O . LEU F 1 21 ? -19.578 24.817 54.186 1.00 8.80 21 LEU F O 1
ATOM 13031 N N A LYS F 1 22 ? -19.509 26.986 54.643 0.64 8.72 22 LYS F N 1
ATOM 13032 N N B LYS F 1 22 ? -19.540 26.998 54.607 0.36 9.57 22 LYS F N 1
ATOM 13033 C CA A LYS F 1 22 ? -20.563 26.874 55.648 0.64 9.15 22 LYS F CA 1
ATOM 13034 C CA B LYS F 1 22 ? -20.569 26.893 55.638 0.36 9.67 22 LYS F CA 1
ATOM 13035 C C A LYS F 1 22 ? -21.872 26.382 55.015 0.64 8.10 22 LYS F C 1
ATOM 13036 C C B LYS F 1 22 ? -21.905 26.436 55.044 0.36 9.15 22 LYS F C 1
ATOM 13037 O O A LYS F 1 22 ? -22.542 25.501 55.562 0.64 9.75 22 LYS F O 1
ATOM 13038 O O B LYS F 1 22 ? -22.634 25.657 55.655 0.36 11.10 22 LYS F O 1
ATOM 13075 N N . ALA F 1 23 ? -22.222 26.917 53.845 1.00 8.32 23 ALA F N 1
ATOM 13076 C CA . ALA F 1 23 ? -23.456 26.542 53.177 1.00 9.31 23 ALA F CA 1
ATOM 13077 C C . ALA F 1 23 ? -23.531 25.059 52.814 1.00 9.16 23 ALA F C 1
ATOM 13078 O O . ALA F 1 23 ? -24.617 24.479 52.861 1.00 10.79 23 ALA F O 1
ATOM 13086 N N . ILE F 1 24 ? -22.401 24.442 52.467 1.00 8.76 24 ILE F N 1
ATOM 13087 C CA . ILE F 1 24 ? -22.386 23.012 52.147 1.00 9.13 24 ILE F CA 1
ATOM 13088 C C . ILE F 1 24 ? -22.213 22.143 53.387 1.00 10.59 24 ILE F C 1
ATOM 13089 O O . ILE F 1 24 ? -22.192 20.920 53.271 1.00 12.24 24 ILE F O 1
ATOM 13105 N N . GLY F 1 25 ? -22.147 22.750 54.573 1.00 10.59 25 GLY F N 1
ATOM 13106 C CA . GLY F 1 25 ? -22.192 22.010 55.823 1.00 10.67 25 GLY F CA 1
ATOM 13107 C C . GLY F 1 25 ? -20.865 21.865 56.543 1.00 11.46 25 GLY F C 1
ATOM 13108 O O . GLY F 1 25 ? -20.791 21.116 57.507 1.00 12.64 25 GLY F O 1
ATOM 13112 N N . ALA F 1 26 ? -19.814 22.539 56.104 1.00 9.85 26 ALA F N 1
ATOM 13113 C CA . ALA F 1 26 ? -18.530 22.437 56.802 1.00 10.28 26 ALA F CA 1
ATOM 13114 C C . ALA F 1 26 ? -18.662 23.108 58.170 1.00 10.96 26 ALA F C 1
ATOM 13115 O O . ALA F 1 26 ? -19.302 24.131 58.296 1.00 11.05 26 ALA F O 1
ATOM 13122 N N . PRO F 1 27 ? -18.018 22.540 59.193 1.00 11.89 27 PRO F N 1
ATOM 13123 C CA . PRO F 1 27 ? -18.003 23.191 60.499 1.00 12.80 27 PRO F CA 1
ATOM 13124 C C . PRO F 1 27 ? -17.086 24.430 60.459 1.00 11.42 27 PRO F C 1
ATOM 13125 O O . PRO F 1 27 ? -16.256 24.557 59.577 1.00 10.89 27 PRO F O 1
ATOM 13136 N N . LYS F 1 28 ? -17.235 25.319 61.434 1.00 12.18 28 LYS F N 1
ATOM 13137 C CA . LYS F 1 28 ? -16.551 26.602 61.422 1.00 12.46 28 LYS F CA 1
ATOM 13138 C C . LYS F 1 28 ? -15.029 26.484 61.298 1.00 11.78 28 LYS F C 1
ATOM 13139 O O . LYS F 1 28 ? -14.402 27.235 60.560 1.00 12.59 28 LYS F O 1
ATOM 13158 N N A GLU F 1 29 ? -14.411 25.537 62.001 0.25 11.81 29 GLU F N 1
ATOM 13159 N N B GLU F 1 29 ? -14.443 25.544 62.022 0.75 13.12 29 GLU F N 1
ATOM 13160 C CA A GLU F 1 29 ? -12.953 25.416 61.923 0.25 11.23 29 GLU F CA 1
ATOM 13161 C CA B GLU F 1 29 ? -13.016 25.308 61.954 0.75 14.15 29 GLU F CA 1
ATOM 13162 C C A GLU F 1 29 ? -12.495 25.062 60.509 0.25 11.28 29 GLU F C 1
ATOM 13163 C C B GLU F 1 29 ? -12.566 25.132 60.505 0.75 11.93 29 GLU F C 1
ATOM 13164 O O A GLU F 1 29 ? -11.390 25.420 60.103 0.25 10.68 29 GLU F O 1
ATOM 13165 O O B GLU F 1 29 ? -11.565 25.694 60.074 0.75 13.62 29 GLU F O 1
ATOM 13188 N N . LEU F 1 30 ? -13.342 24.359 59.761 1.00 11.24 30 LEU F N 1
ATOM 13189 C CA . LEU F 1 30 ? -13.003 24.003 58.398 1.00 10.74 30 LEU F CA 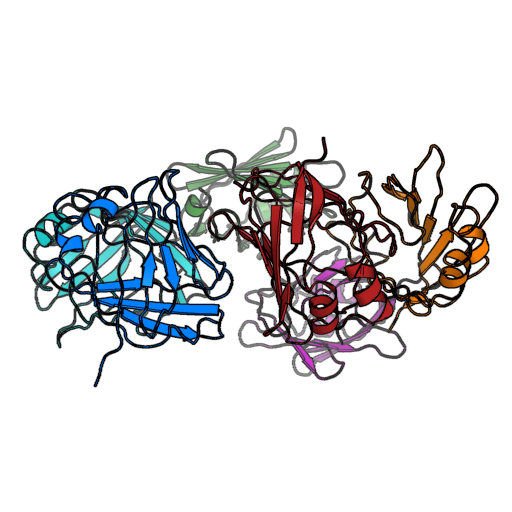1
ATOM 13190 C C . LEU F 1 30 ? -13.449 25.043 57.386 1.00 9.75 30 LEU F C 1
ATOM 13191 O O . LEU F 1 30 ? -12.780 25.202 56.376 1.00 9.38 30 LEU F O 1
ATOM 13208 N N . SER F 1 31 ? -14.560 25.743 57.617 1.00 8.77 31 SER F N 1
ATOM 13209 C CA . SER F 1 31 ? -14.944 26.803 56.693 1.00 8.25 31 SER F CA 1
ATOM 13210 C C . SER F 1 31 ? -14.000 28.009 56.797 1.00 7.89 31 SER F C 1
ATOM 13211 O O . SER F 1 31 ? -13.547 28.536 55.777 1.00 9.16 31 SER F O 1
ATOM 13219 N N . ASP F 1 32 ? -13.625 28.384 58.015 1.00 8.77 32 ASP F N 1
ATOM 13220 C CA . ASP F 1 32 ? -12.625 29.427 58.156 1.00 10.90 32 ASP F CA 1
ATOM 13221 C C . ASP F 1 32 ? -11.268 28.967 57.629 1.00 9.92 32 ASP F C 1
ATOM 13222 O O . ASP F 1 32 ? -10.576 29.714 56.930 1.00 9.86 32 ASP F O 1
ATOM 13231 N N . GLY F 1 33 ? -10.862 27.743 57.957 1.00 10.72 33 GLY F N 1
ATOM 13232 C CA . GLY F 1 33 ? -9.568 27.244 57.507 1.00 10.42 33 GLY F CA 1
ATOM 13233 C C . GLY F 1 33 ? -9.542 27.185 55.994 1.00 9.45 33 GLY F C 1
ATOM 13234 O O . GLY F 1 33 ? -8.583 27.667 55.375 1.00 10.02 33 GLY F O 1
ATOM 13238 N N . GLY F 1 34 ? -10.587 26.635 55.371 1.00 9.23 34 GLY F N 1
ATOM 13239 C CA . GLY F 1 34 ? -10.627 26.579 53.921 1.00 9.26 34 GLY F CA 1
ATOM 13240 C C . GLY F 1 34 ? -10.582 27.961 53.315 1.00 8.36 34 GLY F C 1
ATOM 13241 O O . GLY F 1 34 ? -9.952 28.172 52.274 1.00 8.69 34 GLY F O 1
ATOM 13245 N N . ASP F 1 35 ? -11.267 28.914 53.932 1.00 9.80 35 ASP F N 1
ATOM 13246 C CA . ASP F 1 35 ? -11.292 30.281 53.421 1.00 8.60 35 ASP F CA 1
ATOM 13247 C C . ASP F 1 35 ? -9.885 30.847 53.220 1.00 8.66 35 ASP F C 1
ATOM 13248 O O . ASP F 1 35 ? -9.643 31.569 52.253 1.00 10.75 35 ASP F O 1
ATOM 13257 N N . ALA F 1 36 ? -8.967 30.509 54.126 1.00 9.47 36 ALA F N 1
ATOM 13258 C CA . ALA F 1 36 ? -7.623 31.073 54.087 1.00 9.64 36 ALA F CA 1
ATOM 13259 C C . ALA F 1 36 ? -6.578 30.251 53.329 1.00 8.36 36 ALA F C 1
ATOM 13260 O O . ALA F 1 36 ? -5.410 30.601 53.332 1.00 9.41 36 ALA F O 1
ATOM 13267 N N . THR F 1 37 ? -7.010 29.191 52.644 1.00 9.30 37 THR F N 1
ATOM 13268 C CA . THR F 1 37 ? -6.077 28.297 51.974 1.00 8.80 37 THR F CA 1
ATOM 13269 C C . THR F 1 37 ? -5.453 28.959 50.759 1.00 8.39 37 THR F C 1
ATOM 13270 O O . THR F 1 37 ? -5.955 29.907 50.184 1.00 8.86 37 THR F O 1
ATOM 13281 N N . THR F 1 38 ? -4.305 28.420 50.374 1.00 9.46 38 THR F N 1
ATOM 13282 C CA . THR F 1 38 ? -3.582 28.831 49.167 1.00 11.16 38 THR F CA 1
ATOM 13283 C C . THR F 1 38 ? -3.339 27.603 48.295 1.00 10.62 38 THR F C 1
ATOM 13284 O O . THR F 1 38 ? -2.217 27.120 48.146 1.00 12.35 38 THR F O 1
ATOM 13295 N N . PRO F 1 39 ? -4.396 27.125 47.649 1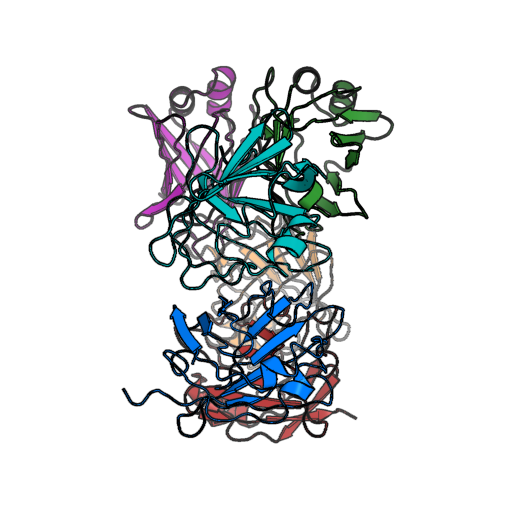.00 9.44 39 PRO F N 1
ATOM 13296 C CA . PRO F 1 39 ? -4.268 25.853 46.939 1.00 9.70 39 PRO F CA 1
ATOM 13297 C C . PRO F 1 39 ? -3.370 25.912 45.716 1.00 10.41 39 PRO F C 1
ATOM 13298 O O . PRO F 1 39 ? -3.276 26.952 45.035 1.00 11.50 39 PRO F O 1
ATOM 13309 N N . THR F 1 40 ? -2.711 24.782 45.465 1.00 9.47 40 THR F N 1
ATOM 13310 C CA . THR F 1 40 ? -2.026 24.516 44.209 1.00 10.57 40 THR F CA 1
ATOM 13311 C C . THR F 1 40 ? -2.703 23.321 43.588 1.00 9.68 40 THR F C 1
ATOM 13312 O O . THR F 1 40 ? -3.004 22.342 44.291 1.00 11.17 40 THR F O 1
ATOM 13323 N N . LEU F 1 41 ? -2.997 23.424 42.289 1.00 10.21 41 LEU F N 1
ATOM 13324 C CA . LEU F 1 41 ? -3.649 22.341 41.511 1.00 10.46 41 LEU F CA 1
ATOM 13325 C C . LEU F 1 41 ? -2.675 21.821 40.479 1.00 12.47 41 LEU F C 1
ATOM 13326 O O . LEU F 1 41 ? -1.981 22.619 39.846 1.00 13.32 41 LEU F O 1
ATOM 13342 N N . TYR F 1 42 ? -2.630 20.500 40.294 1.00 11.81 42 TYR F N 1
ATOM 13343 C CA . TYR F 1 42 ? -1.810 19.884 39.237 1.00 13.12 42 TYR F CA 1
ATOM 13344 C C . TYR F 1 42 ? -2.807 19.090 38.413 1.00 12.08 42 TYR F C 1
ATOM 13345 O O . TYR F 1 42 ? -3.354 18.090 38.878 1.00 13.39 42 TYR F O 1
ATOM 13363 N N . ILE F 1 43 ? -3.077 19.581 37.210 1.00 13.12 43 ILE F N 1
ATOM 13364 C CA . ILE F 1 43 ? -4.149 19.061 36.379 1.00 13.14 43 ILE F CA 1
ATOM 13365 C C . ILE F 1 43 ? -3.582 18.379 35.153 1.00 13.63 43 ILE F C 1
ATOM 13366 O O . ILE F 1 43 ? -2.757 18.945 34.442 1.00 14.83 43 ILE F O 1
ATOM 13382 N N . SER F 1 44 ? -4.058 17.175 34.881 1.00 14.69 44 SER F N 1
ATOM 13383 C CA . SER F 1 44 ? -3.621 16.468 33.679 1.00 15.81 44 SER F CA 1
ATOM 13384 C C . SER F 1 44 ? -4.839 15.801 33.054 1.00 15.95 44 SER F C 1
ATOM 13385 O O . SER F 1 44 ? -5.881 15.703 33.695 1.00 15.26 44 SER F O 1
ATOM 13393 N N . GLN F 1 45 ? -4.721 15.348 31.803 1.00 15.41 45 GLN F N 1
ATOM 13394 C CA . GLN F 1 45 ? -5.864 14.737 31.141 1.00 16.55 45 GLN F CA 1
ATOM 13395 C C . GLN F 1 45 ? -5.389 13.704 30.159 1.00 18.43 45 GLN F C 1
ATOM 13396 O O . GLN F 1 45 ? -4.220 13.681 29.785 1.00 19.51 45 GLN F O 1
ATOM 13410 N N . LYS F 1 46 ? -6.296 12.822 29.770 1.00 18.83 46 LYS F N 1
ATOM 13411 C CA . LYS F 1 46 ? -6.021 11.841 28.732 1.00 21.91 46 LYS F CA 1
ATOM 13412 C C . LYS F 1 46 ? -7.253 11.725 27.848 1.00 22.06 46 LYS F C 1
ATOM 13413 O O . LYS F 1 46 ? -8.387 11.714 28.349 1.00 23.96 46 LYS F O 1
ATOM 13432 N N . ASP F 1 47 ? -7.021 11.682 26.537 1.00 23.61 47 ASP F N 1
ATOM 13433 C CA . ASP F 1 47 ? -8.051 11.336 25.553 1.00 24.65 47 ASP F CA 1
ATOM 13434 C C . ASP F 1 47 ? -9.195 12.322 25.441 1.00 24.25 47 ASP F C 1
ATOM 13435 O O . ASP F 1 47 ? -10.161 12.057 24.730 1.00 25.78 47 ASP F O 1
ATOM 13444 N N . GLY F 1 48 ? -9.083 13.454 26.111 1.00 23.66 48 GLY F N 1
ATOM 13445 C CA . GLY F 1 48 ? -10.118 14.463 26.054 1.00 21.65 48 GLY F CA 1
ATOM 13446 C C . GLY F 1 48 ? -11.279 14.164 26.980 1.00 21.75 48 GLY F C 1
ATOM 13447 O O . GLY F 1 48 ? -12.216 14.962 27.052 1.00 22.12 48 GLY F O 1
ATOM 13451 N N . ASP F 1 49 ? -11.240 13.046 27.708 1.00 20.45 49 ASP F N 1
ATOM 13452 C CA . ASP F 1 49 ? -12.403 12.688 28.536 1.00 19.85 49 ASP F CA 1
ATOM 13453 C C . ASP F 1 49 ? -12.076 12.144 29.914 1.00 18.15 49 ASP F C 1
ATOM 13454 O O . ASP F 1 49 ? -12.977 11.739 30.637 1.00 19.46 49 ASP F O 1
ATOM 13463 N N . LYS F 1 50 ? -10.798 12.137 30.266 1.00 17.36 50 LYS F N 1
ATOM 13464 C CA . LYS F 1 50 ? -10.369 11.709 31.592 1.00 17.15 50 LYS F CA 1
ATOM 13465 C C . LYS F 1 50 ? -9.429 12.746 32.151 1.00 17.26 50 LYS F C 1
ATOM 13466 O O . LYS F 1 50 ? -8.582 13.278 31.438 1.00 18.59 50 LYS F O 1
ATOM 13485 N N . MET F 1 51 ? -9.571 13.026 33.441 1.00 14.68 51 MET F N 1
ATOM 13486 C CA . MET F 1 51 ? -8.715 13.998 34.106 1.00 14.46 51 MET F CA 1
ATOM 13487 C C . MET F 1 51 ? -8.246 13.499 35.453 1.00 14.19 51 MET F C 1
ATOM 13488 O O . MET F 1 51 ? -8.941 12.737 36.125 1.00 15.67 51 MET F O 1
ATOM 13502 N N . THR F 1 52 ? -7.078 13.977 35.861 1.00 13.87 52 THR F N 1
ATOM 13503 C CA . THR F 1 52 ? -6.604 13.800 37.233 1.00 14.99 52 THR F CA 1
ATOM 13504 C C . THR F 1 52 ? -6.243 15.166 37.759 1.00 13.76 52 THR F C 1
ATOM 13505 O O . THR F 1 52 ? -5.583 15.948 37.057 1.00 14.03 52 THR F O 1
ATOM 13516 N N . VAL F 1 53 ? -6.668 15.454 38.983 1.00 12.91 53 VAL F N 1
ATOM 13517 C CA . VAL F 1 53 ? -6.302 16.698 39.614 1.00 11.74 53 VAL F CA 1
ATOM 13518 C C . VAL F 1 53 ? -5.760 16.403 40.993 1.00 12.06 53 VAL F C 1
ATOM 13519 O O . VAL F 1 53 ? -6.464 15.816 41.826 1.00 13.19 53 VAL F O 1
ATOM 13532 N N A LYS F 1 54 ? -4.510 16.792 41.229 0.37 12.43 54 LYS F N 1
ATOM 13533 N N B LYS F 1 54 ? -4.507 16.789 41.226 0.63 12.46 54 LYS F N 1
ATOM 13534 C CA A LYS F 1 54 ? -3.914 16.715 42.556 0.37 13.04 54 LYS F CA 1
ATOM 13535 C CA B LYS F 1 54 ? -3.907 16.718 42.556 0.63 13.14 54 LYS F CA 1
ATOM 13536 C C A LYS F 1 54 ? -3.959 18.103 43.174 0.37 12.43 54 LYS F C 1
ATOM 13537 C C B LYS F 1 54 ? -3.966 18.106 43.173 0.63 12.23 54 LYS F C 1
ATOM 13538 O O A LYS F 1 54 ? -3.668 19.097 42.509 0.37 12.29 54 LYS F O 1
ATOM 13539 O O B LYS F 1 54 ? -3.687 19.102 42.504 0.63 11.95 54 LYS F O 1
ATOM 13576 N N . ILE F 1 55 ? -4.336 18.164 44.445 1.00 11.32 55 ILE F N 1
ATOM 13577 C CA . ILE F 1 55 ? -4.512 19.435 45.130 1.00 10.37 55 ILE F CA 1
ATOM 13578 C C . ILE F 1 55 ? -3.703 19.458 46.426 1.00 11.26 55 ILE F C 1
ATOM 13579 O O . ILE F 1 55 ? -3.753 18.511 47.223 1.00 13.01 55 ILE F O 1
ATOM 13596 N N . GLU F 1 56 ? -2.980 20.549 46.643 1.00 10.82 56 GLU F N 1
ATOM 13597 C CA . GLU F 1 56 ? -2.337 20.832 47.928 1.00 11.01 56 GLU F CA 1
ATOM 13598 C C . GLU F 1 56 ? -3.040 22.075 48.456 1.00 9.40 56 GLU F C 1
ATOM 13599 O O . GLU F 1 56 ? -2.800 23.160 47.934 1.00 9.57 56 GLU F O 1
ATOM 13611 N N . ASN F 1 57 ? -3.968 21.924 49.408 1.00 9.11 57 ASN F N 1
ATOM 13612 C CA . ASN F 1 57 ? -4.746 23.084 49.839 1.00 8.98 57 ASN F CA 1
ATOM 13613 C C . ASN F 1 57 ? -3.888 24.149 50.541 1.00 9.73 57 ASN F C 1
ATOM 13614 O O . ASN F 1 57 ? -4.214 25.331 50.495 1.00 9.10 57 ASN F O 1
ATOM 13625 N N . GLY F 1 58 ? -2.789 23.741 51.189 1.00 9.66 58 GLY F N 1
ATOM 13626 C CA . GLY F 1 58 ? -1.901 24.676 51.866 1.00 11.04 58 GLY F CA 1
ATOM 13627 C C . GLY F 1 58 ? -2.334 25.044 53.272 1.00 10.47 58 GLY F C 1
ATOM 13628 O O . GLY F 1 58 ? -3.349 24.550 53.778 1.00 10.00 58 GLY F O 1
ATOM 13632 N N . PRO F 1 59 ? -1.582 25.945 53.897 1.00 11.16 59 PRO F N 1
ATOM 13633 C CA . PRO F 1 59 ? -1.975 26.440 55.219 1.00 10.43 59 PRO F CA 1
ATOM 13634 C C . PRO F 1 59 ? -3.351 27.098 55.202 1.00 10.86 59 PRO F C 1
ATOM 13635 O O . PRO F 1 59 ? -3.727 27.688 54.197 1.00 11.12 59 PRO F O 1
ATOM 13646 N N . PRO F 1 60 ? -4.104 27.022 56.313 1.00 9.89 60 PRO F N 1
ATOM 13647 C CA . PRO F 1 60 ? -3.786 26.411 57.604 1.00 11.11 60 PRO F CA 1
ATOM 13648 C C . PRO F 1 60 ? -4.178 24.936 57.710 1.00 11.73 60 PRO F C 1
ATOM 13649 O O . PRO F 1 60 ? -3.952 24.334 58.759 1.00 14.32 60 PRO F O 1
ATOM 13660 N N . THR F 1 61 ? -4.796 24.361 56.674 1.00 9.72 61 THR F N 1
ATOM 13661 C CA . THR F 1 61 ? -5.366 23.022 56.794 1.00 11.02 61 THR F CA 1
ATOM 13662 C C . THR F 1 61 ? -4.336 21.959 56.416 1.00 12.07 61 THR F C 1
ATOM 13663 O O . THR F 1 61 ? -4.355 20.858 56.962 1.00 14.71 61 THR F O 1
ATOM 13674 N N . PHE F 1 62 ? -3.480 22.284 55.448 1.00 11.06 62 PHE F N 1
ATOM 13675 C CA . PHE F 1 62 ? -2.464 21.357 54.960 1.00 14.07 62 PHE F CA 1
ATOM 13676 C C . PHE F 1 62 ? -3.066 20.043 54.471 1.00 15.72 62 PHE F C 1
ATOM 13677 O O . PHE F 1 62 ? -2.446 18.973 54.551 1.00 19.53 62 PHE F O 1
ATOM 13694 N N . LEU F 1 63 ? -4.258 20.116 53.902 1.00 11.42 63 LEU F N 1
ATOM 13695 C CA . LEU F 1 63 ? -4.876 18.913 53.342 1.00 11.22 63 LEU F CA 1
ATOM 13696 C C . LEU F 1 63 ? -4.544 18.776 51.872 1.00 10.93 63 LEU F C 1
ATOM 13697 O O . LEU F 1 63 ? -4.829 19.659 51.085 1.00 11.77 63 LEU F O 1
ATOM 13713 N N . ASP F 1 64 ? -3.949 17.652 51.512 1.00 11.75 64 ASP F N 1
ATOM 13714 C CA . ASP F 1 64 ? -3.694 17.290 50.134 1.00 12.16 64 ASP F CA 1
ATOM 13715 C C . ASP F 1 64 ? -4.664 16.217 49.722 1.00 11.17 64 ASP F C 1
ATOM 13716 O O . ASP F 1 64 ? -5.022 15.357 50.504 1.00 12.51 64 ASP F O 1
ATOM 13725 N N . THR F 1 65 ? -5.072 16.247 48.464 1.00 11.59 65 THR F N 1
ATOM 13726 C CA . THR F 1 65 ? -5.917 15.186 47.948 1.00 13.48 65 THR F CA 1
ATOM 13727 C C . THR F 1 65 ? -5.786 15.078 46.445 1.00 13.23 65 THR F C 1
ATOM 13728 O O . THR F 1 65 ? -5.017 15.789 45.826 1.00 12.67 65 THR F O 1
ATOM 13739 N N . GLN F 1 66 ? -6.546 14.165 45.869 1.00 13.07 66 GLN F N 1
ATOM 13740 C CA A GLN F 1 66 ? -6.566 13.984 44.417 0.61 14.37 66 GLN F CA 1
ATOM 13741 C CA B GLN F 1 66 ? -6.571 13.983 44.429 0.39 14.45 66 GLN F CA 1
ATOM 13742 C C . GLN F 1 66 ? -7.936 13.471 44.001 1.00 14.36 66 GLN F C 1
ATOM 13743 O O . GLN F 1 66 ? -8.601 12.739 44.756 1.00 19.27 66 GLN F O 1
ATOM 13770 N N . VAL F 1 67 ? -8.386 13.889 42.822 1.00 14.24 67 VAL F N 1
ATOM 13771 C CA . VAL F 1 67 ? -9.564 13.267 42.216 1.00 11.82 67 VAL F CA 1
ATOM 13772 C C . VAL F 1 67 ? -9.198 12.804 40.822 1.00 13.35 67 VAL F C 1
ATOM 13773 O O . VAL F 1 67 ? -8.359 13.402 40.157 1.00 14.04 67 VAL F O 1
ATOM 13786 N N A LYS F 1 68 ? -9.779 11.684 40.423 0.65 15.18 68 LYS F N 1
ATOM 13787 N N B LYS F 1 68 ? -9.858 11.744 40.379 0.35 13.89 68 LYS F N 1
ATOM 13788 C CA A LYS F 1 68 ? -9.599 11.168 39.076 0.65 16.70 68 LYS F CA 1
ATOM 13789 C CA B LYS F 1 68 ? -9.582 11.157 39.077 0.35 15.33 68 LYS F CA 1
ATOM 13790 C C A LYS F 1 68 ? -10.997 10.858 38.593 0.65 15.18 68 LYS F C 1
ATOM 13791 C C B LYS F 1 68 ? -10.888 10.641 38.500 0.35 15.61 68 LYS F C 1
ATOM 13792 O O A LYS F 1 68 ? -11.828 10.363 39.349 0.65 16.35 68 LYS F O 1
ATOM 13793 O O B LYS F 1 68 ? -11.534 9.781 39.098 0.35 18.32 68 LYS F O 1
ATOM 13830 N N . PHE F 1 69 ? -11.275 11.157 37.335 1.00 15.84 69 PHE F N 1
ATOM 13831 C CA . PHE F 1 69 ? -12.584 10.870 36.794 1.00 15.18 69 PHE F CA 1
ATOM 13832 C C . PHE F 1 69 ? -12.619 10.811 35.290 1.00 15.67 69 PHE F C 1
ATOM 13833 O O . PHE F 1 69 ? -11.732 11.322 34.600 1.00 15.72 69 PHE F O 1
ATOM 13851 N N A LYS F 1 70 ? -13.664 10.163 34.787 0.010 15.03 70 LYS F N 1
ATOM 13852 N N B LYS F 1 70 ? -13.666 10.171 34.783 0.99 14.87 70 LYS F N 1
ATOM 13853 C CA A LYS F 1 70 ? -14.003 10.192 33.374 0.010 14.50 70 LYS F CA 1
ATOM 13854 C CA B LYS F 1 70 ? -13.989 10.198 33.365 0.99 15.81 70 LYS F CA 1
ATOM 13855 C C A LYS F 1 70 ? -15.270 11.019 33.224 0.010 14.41 70 LYS F C 1
ATOM 13856 C C B LYS F 1 70 ? -15.250 11.044 33.245 0.99 13.87 70 LYS F C 1
ATOM 13857 O O A LYS F 1 70 ? -16.217 10.852 33.993 0.010 14.45 70 LYS F O 1
ATOM 13858 O O B LYS F 1 70 ? -16.173 10.936 34.074 0.99 15.22 70 LYS F O 1
ATOM 13895 N N . LEU F 1 71 ? -15.287 11.914 32.244 1.00 14.21 71 LEU F N 1
ATOM 13896 C CA . LEU F 1 71 ? -16.426 12.793 32.053 1.00 13.00 71 LEU F CA 1
ATOM 13897 C C . LEU F 1 71 ? -17.679 11.950 31.925 1.00 15.52 71 LEU F C 1
ATOM 13898 O O . LEU F 1 71 ? -17.707 10.951 31.186 1.00 15.66 71 LEU F O 1
ATOM 13915 N N . GLY F 1 72 ? -18.699 12.337 32.683 1.00 15.14 72 GLY F N 1
ATOM 13916 C CA . GLY F 1 72 ? -19.996 11.687 32.616 1.00 15.56 72 GLY F CA 1
ATOM 13917 C C . GLY F 1 72 ? -20.155 10.463 33.497 1.00 16.11 72 GLY F C 1
ATOM 13918 O O . GLY F 1 72 ? -21.241 9.892 33.567 1.00 19.44 72 GLY F O 1
ATOM 13922 N N A GLU F 1 73 ? -19.088 10.074 34.185 0.73 16.57 73 GLU F N 1
ATOM 13923 N N B GLU F 1 73 ? -19.071 10.060 34.158 0.27 16.32 73 GLU F N 1
ATOM 13924 C CA A GLU F 1 73 ? -19.095 8.868 35.001 0.73 17.81 73 GLU F CA 1
ATOM 13925 C CA B GLU F 1 73 ? -19.080 8.885 35.024 0.27 16.14 73 GLU F CA 1
ATOM 13926 C C A GLU F 1 73 ? -19.034 9.219 36.491 0.73 16.38 73 GLU F C 1
ATOM 13927 C C B GLU F 1 73 ? -19.065 9.292 36.490 0.27 15.52 73 GLU F C 1
ATOM 13928 O O A GLU F 1 73 ? -18.053 9.807 36.966 0.73 15.29 73 GLU F O 1
ATOM 13929 O O B GLU F 1 73 ? -18.140 9.965 36.950 0.27 15.08 73 GLU F O 1
ATOM 13952 N N . GLU F 1 74 ? -20.089 8.876 37.226 1.00 14.99 74 GLU F N 1
ATOM 13953 C CA . GLU F 1 74 ? -20.171 9.167 38.655 1.00 15.75 74 GLU F CA 1
ATOM 13954 C C . GLU F 1 74 ? -19.084 8.463 39.459 1.00 18.18 74 GLU F C 1
ATOM 13955 O O . GLU F 1 74 ? -18.721 7.324 39.161 1.00 18.78 74 GLU F O 1
ATOM 13968 N N . PHE F 1 75 ? -18.580 9.142 40.495 1.00 16.06 75 PHE F N 1
ATOM 13969 C CA . PHE F 1 75 ? -17.568 8.578 41.387 1.00 14.28 75 PHE F CA 1
ATOM 13970 C C . PHE F 1 75 ? -17.767 9.027 42.826 1.00 11.99 75 PHE F C 1
ATOM 13971 O O . PHE F 1 75 ? -18.352 10.071 43.074 1.00 13.93 75 PHE F O 1
ATOM 13988 N N . ASP F 1 76 ? -17.283 8.223 43.767 1.00 13.70 76 ASP F N 1
ATOM 13989 C CA . ASP F 1 76 ? -17.339 8.599 45.172 1.00 14.29 76 ASP F CA 1
ATOM 13990 C C . ASP F 1 76 ? -16.257 9.616 45.483 1.00 13.95 76 ASP F C 1
ATOM 13991 O O . ASP F 1 76 ? -15.148 9.496 44.977 1.00 15.32 76 ASP F O 1
ATOM 14000 N N . GLU F 1 77 ? -16.578 10.584 46.332 1.00 12.50 77 GLU F N 1
ATOM 14001 C CA . GLU F 1 77 ? -15.597 11.574 46.788 1.00 11.15 77 GLU F CA 1
ATOM 14002 C C . GLU F 1 77 ? -15.706 11.719 48.295 1.00 10.07 77 GLU F C 1
ATOM 14003 O O . GLU F 1 77 ? -16.805 11.574 48.851 1.00 11.78 77 GLU F O 1
ATOM 14015 N N . PHE F 1 78 ? -14.576 12.014 48.937 1.00 10.37 78 PHE F N 1
ATOM 14016 C CA . PHE F 1 78 ? -14.493 12.138 50.397 1.00 10.74 78 PHE F CA 1
ATOM 14017 C C . PHE F 1 78 ? -13.834 13.475 50.705 1.00 10.44 78 PHE F C 1
ATOM 14018 O O . PHE F 1 78 ? -12.650 13.538 51.032 1.00 13.22 78 PHE F O 1
ATOM 14035 N N . PRO F 1 79 ? -14.602 14.559 50.585 1.00 10.18 79 PRO F N 1
ATOM 14036 C CA . PRO F 1 79 ? -13.963 15.878 50.574 1.00 9.96 79 PRO F CA 1
ATOM 14037 C C . PRO F 1 79 ? -13.526 16.361 51.942 1.00 10.29 79 PRO F C 1
ATOM 14038 O O . PRO F 1 79 ? -13.967 15.841 52.963 1.00 10.75 79 PRO F O 1
ATOM 14049 N N . SER F 1 80 ? -12.685 17.382 51.942 1.00 8.85 80 SER F N 1
ATOM 14050 C CA . SER F 1 80 ? -12.083 17.904 53.159 1.00 9.94 80 SER F CA 1
ATOM 14051 C C . SER F 1 80 ? -13.114 18.515 54.090 1.00 9.86 80 SER F C 1
ATOM 14052 O O . SER F 1 80 ? -12.819 18.699 55.255 1.00 10.94 80 SER F O 1
ATOM 14060 N N . ASP F 1 81 ? -14.294 18.869 53.581 1.00 9.95 81 ASP F N 1
ATOM 14061 C CA . ASP F 1 81 ? -15.320 19.444 54.429 1.00 10.44 81 ASP F CA 1
ATOM 14062 C C . ASP F 1 81 ? -16.036 18.369 55.261 1.00 10.58 81 ASP F C 1
ATOM 14063 O O . ASP F 1 81 ? -16.850 18.718 56.117 1.00 12.50 81 ASP F O 1
ATOM 14072 N N . ARG F 1 82 ? -15.723 17.088 55.010 1.00 11.01 82 ARG F N 1
ATOM 14073 C CA . ARG F 1 82 ? -16.137 15.910 55.784 1.00 11.70 82 ARG F CA 1
ATOM 14074 C C . ARG F 1 82 ? -17.555 15.433 55.494 1.00 12.38 82 ARG F C 1
ATOM 14075 O O . ARG F 1 82 ? -18.064 14.557 56.178 1.00 13.67 82 ARG F O 1
ATOM 14096 N N . ARG F 1 83 ? -18.188 15.967 54.450 1.00 11.75 83 ARG F N 1
ATOM 14097 C CA . ARG F 1 83 ? -19.505 15.438 54.059 1.00 11.06 83 ARG F CA 1
ATOM 14098 C C . ARG F 1 83 ? -19.387 13.953 53.740 1.00 10.24 83 ARG F C 1
ATOM 14099 O O . ARG F 1 83 ? -18.438 13.505 53.109 1.00 12.23 83 ARG F O 1
ATOM 14120 N N . LYS F 1 84 ? -20.439 13.235 54.096 1.00 12.42 84 LYS F N 1
ATOM 14121 C CA . LYS F 1 84 ? -20.535 11.800 53.863 1.00 13.68 84 LYS F CA 1
ATOM 14122 C C . LYS F 1 84 ? -21.471 11.542 52.716 1.00 13.30 84 LYS F C 1
ATOM 14123 O O . LYS F 1 84 ? -22.384 12.345 52.455 1.00 14.48 84 LYS F O 1
ATOM 14142 N N . GLY F 1 85 ? -21.221 10.444 52.009 1.00 13.79 85 GLY F N 1
ATOM 14143 C CA . GLY F 1 85 ? -22.094 9.999 50.933 1.00 15.14 85 GLY F CA 1
ATOM 14144 C C . GLY F 1 85 ? -22.072 10.893 49.695 1.00 14.49 85 GLY F C 1
ATOM 14145 O O . GLY F 1 85 ? -23.074 10.997 48.982 1.00 16.70 85 GLY F O 1
ATOM 14149 N N . VAL F 1 86 ? -20.936 11.525 49.431 1.00 12.32 86 VAL F N 1
ATOM 14150 C CA . VAL F 1 86 ? -20.834 12.433 48.290 1.00 11.54 86 VAL F CA 1
ATOM 14151 C C . VAL F 1 86 ? -20.613 11.670 46.987 1.00 11.92 86 VAL F C 1
ATOM 14152 O O . VAL F 1 86 ? -19.667 10.862 46.880 1.00 13.02 86 VAL F O 1
ATOM 14165 N N . LYS F 1 87 ? -21.497 11.922 46.008 1.00 11.91 87 LYS F N 1
ATOM 14166 C CA . LYS F 1 87 ? -21.379 11.363 44.668 1.00 12.53 87 LYS F CA 1
ATOM 14167 C C . LYS F 1 87 ? -21.130 12.506 43.712 1.00 11.74 87 LYS F C 1
ATOM 14168 O O . LYS F 1 87 ? -21.865 13.490 43.723 1.00 12.66 87 LYS F O 1
ATOM 14187 N N . SER F 1 88 ? -20.101 12.364 42.889 1.00 11.41 88 SER F N 1
ATOM 14188 C CA . SER F 1 88 ? -19.658 13.440 42.008 1.00 10.67 88 SER F CA 1
ATOM 14189 C C . SER F 1 88 ? -19.712 13.035 40.550 1.00 10.43 88 SER F C 1
ATOM 14190 O O . SER F 1 88 ? -19.480 11.864 40.234 1.00 13.03 88 SER F O 1
ATOM 14198 N N . VAL F 1 89 ? -19.985 14.007 39.670 1.00 11.04 89 VAL F N 1
ATOM 14199 C CA A VAL F 1 89 ? -19.931 13.777 38.236 0.48 10.99 89 VAL F CA 1
ATOM 14200 C CA B VAL F 1 89 ? -19.968 13.794 38.216 0.52 11.04 89 VAL F CA 1
ATOM 14201 C C . VAL F 1 89 ? -19.493 15.068 37.549 1.00 10.95 89 VAL F C 1
ATOM 14202 O O . VAL F 1 89 ? -19.908 16.158 37.926 1.00 12.24 89 VAL F O 1
ATOM 14227 N N . VAL F 1 90 ? -18.646 14.918 36.553 1.00 11.43 90 VAL F N 1
ATOM 14228 C CA . VAL F 1 90 ? -18.097 16.061 35.844 1.00 11.15 90 VAL F CA 1
ATOM 14229 C C . VAL F 1 90 ? -18.430 15.943 34.356 1.00 10.98 90 VAL F C 1
ATOM 14230 O O . VAL F 1 90 ? -18.309 14.861 33.779 1.00 12.13 90 VAL F O 1
ATOM 14243 N N . ASN F 1 91 ? -18.855 17.043 33.753 1.00 9.73 91 ASN F N 1
ATOM 14244 C CA . ASN F 1 91 ? -19.206 17.096 32.333 1.00 10.02 91 ASN F CA 1
ATOM 14245 C C . ASN F 1 91 ? -18.834 18.434 31.742 1.00 10.35 91 ASN F C 1
ATOM 14246 O O . ASN F 1 91 ? -18.844 19.448 32.444 1.00 11.49 91 ASN F O 1
ATOM 14257 N N . LEU F 1 92 ? -18.563 18.445 30.444 1.00 10.81 92 LEU F N 1
ATOM 14258 C CA . LEU F 1 92 ? -18.406 19.702 29.720 1.00 12.30 92 LEU F CA 1
ATOM 14259 C C . LEU F 1 92 ? -19.767 20.325 29.453 1.00 11.87 92 LEU F C 1
ATOM 14260 O O . LEU F 1 92 ? -20.738 19.620 29.115 1.00 13.30 92 LEU F O 1
ATOM 14276 N N . VAL F 1 93 ? -19.827 21.648 29.574 1.00 10.10 93 VAL F N 1
ATOM 14277 C CA . VAL F 1 93 ? -20.966 22.437 29.124 1.00 10.53 93 VAL F CA 1
ATOM 14278 C C . VAL F 1 93 ? -20.374 23.526 28.247 1.00 10.94 93 VAL F C 1
ATOM 14279 O O . VAL F 1 93 ? -19.828 24.496 28.734 1.00 11.14 93 VAL F O 1
ATOM 14292 N N . GLY F 1 94 ? -20.403 23.325 26.940 1.00 12.79 94 GLY F N 1
ATOM 14293 C CA . GLY F 1 94 ? -19.676 24.222 26.058 1.00 13.06 94 GLY F CA 1
ATOM 14294 C C . GLY F 1 94 ? -18.190 24.188 26.355 1.00 12.49 94 GLY F C 1
ATOM 14295 O O . GLY F 1 94 ? -17.571 23.121 26.354 1.00 13.26 94 GLY F O 1
ATOM 14299 N N A GLU F 1 95 ? -17.631 25.363 26.634 0.60 12.07 95 GLU F N 1
ATOM 14300 N N B GLU F 1 95 ? -17.599 25.347 26.619 0.40 11.82 95 GLU F N 1
ATOM 14301 C CA A GLU F 1 95 ? -16.209 25.531 26.910 0.60 12.56 95 GLU F CA 1
ATOM 14302 C CA B GLU F 1 95 ? -16.169 25.409 26.901 0.40 11.73 95 GLU F CA 1
ATOM 14303 C C A GLU F 1 95 ? -15.888 25.382 28.399 0.60 12.39 95 GLU F C 1
ATOM 14304 C C B GLU F 1 95 ? -15.866 25.200 28.388 0.40 12.76 95 GLU F C 1
ATOM 14305 O O A GLU F 1 95 ? -14.734 25.519 28.797 0.60 12.26 95 GLU F O 1
ATOM 14306 O O B GLU F 1 95 ? -14.704 25.097 28.765 0.40 14.11 95 GLU F O 1
ATOM 14329 N N . LYS F 1 96 ? -16.903 25.137 29.223 1.00 11.21 96 LYS F N 1
ATOM 14330 C CA . LYS F 1 96 ? -16.728 25.078 30.670 1.00 9.85 96 LYS F CA 1
ATOM 14331 C C . LYS F 1 96 ? -16.818 23.658 31.182 1.00 9.40 96 LYS F C 1
ATOM 14332 O O . LYS F 1 96 ? -17.445 22.788 30.573 1.00 11.23 96 LYS F O 1
ATOM 14352 N N A LEU F 1 97 ? -16.181 23.419 32.314 0.59 9.62 97 LEU F N 1
ATOM 14353 N N B LEU F 1 97 ? -16.128 23.403 32.288 0.41 9.24 97 LEU F N 1
ATOM 14354 C CA A LEU F 1 97 ? -16.197 22.124 32.955 0.59 9.30 97 LEU F CA 1
ATOM 14355 C CA B LEU F 1 97 ? -16.189 22.128 32.987 0.41 9.17 97 LEU F CA 1
ATOM 14356 C C A LEU F 1 97 ? -17.030 22.249 34.217 0.59 9.33 97 LEU F C 1
ATOM 14357 C C B LEU F 1 97 ? -17.088 22.316 34.188 0.41 8.42 97 LEU F C 1
ATOM 14358 O O A LEU F 1 97 ? -16.689 23.053 35.086 0.59 12.07 97 LEU F O 1
ATOM 14359 O O B LEU F 1 97 ? -16.843 23.211 35.000 0.41 6.77 97 LEU F O 1
ATOM 14390 N N . VAL F 1 98 ? -18.126 21.492 34.294 1.00 8.49 98 VAL F N 1
ATOM 14391 C CA . VAL F 1 98 ? -19.085 21.617 35.368 1.00 8.97 98 VAL F CA 1
ATOM 14392 C C . VAL F 1 98 ? -19.053 20.337 36.225 1.00 9.91 98 VAL F C 1
ATOM 14393 O O . VAL F 1 98 ? -19.183 19.216 35.721 1.00 10.10 98 VAL F O 1
ATOM 14407 N N . TYR F 1 99 ? -18.848 20.539 37.521 1.00 8.40 99 TYR F N 1
ATOM 14408 C CA . TYR F 1 99 ? -18.649 19.472 38.497 1.00 8.90 99 TYR F CA 1
ATOM 14409 C C . TYR F 1 99 ? -19.809 19.567 39.466 1.00 8.93 99 TYR F C 1
ATOM 14410 O O . TYR F 1 99 ? -20.033 20.613 40.073 1.00 9.82 99 TYR F O 1
ATOM 14428 N N . VAL F 1 100 ? -20.542 18.463 39.618 1.00 8.87 100 VAL F N 1
ATOM 14429 C CA . VAL F 1 100 ? -21.722 18.437 40.459 1.00 10.68 100 VAL F CA 1
ATOM 14430 C C . VAL F 1 100 ? -21.543 17.399 41.547 1.00 9.16 100 VAL F C 1
ATOM 14431 O O . VAL F 1 100 ? -21.184 16.253 41.246 1.00 10.54 100 VAL F O 1
ATOM 14444 N N . GLN F 1 101 ? -21.762 17.811 42.797 1.00 9.59 101 GLN F N 1
ATOM 14445 C CA . GLN F 1 101 ? -21.740 16.902 43.924 1.00 9.80 101 GLN F CA 1
ATOM 14446 C C . GLN F 1 101 ? -23.135 16.784 44.486 1.00 10.46 101 GLN F C 1
ATOM 14447 O O . GLN F 1 101 ? -23.834 17.794 44.648 1.00 10.86 101 GLN F O 1
ATOM 14461 N N A LYS F 1 102 ? -23.537 15.548 44.766 0.16 11.63 102 LYS F N 1
ATOM 14462 N N B LYS F 1 102 ? -23.530 15.544 44.769 0.84 11.61 102 LYS F N 1
ATOM 14463 C CA A LYS F 1 102 ? -24.813 15.264 45.402 0.16 12.42 102 LYS F CA 1
ATOM 14464 C CA B LYS F 1 102 ? -24.816 15.246 45.383 0.84 11.41 102 LYS F CA 1
ATOM 14465 C C A LYS F 1 102 ? -24.569 14.488 46.686 0.16 12.61 102 LYS F C 1
ATOM 14466 C C B LYS F 1 102 ? -24.614 14.449 46.665 0.84 11.76 102 LYS F C 1
ATOM 14467 O O A LYS F 1 102 ? -23.727 13.589 46.727 0.16 13.03 102 LYS F O 1
ATOM 14468 O O B LYS F 1 102 ? -23.842 13.486 46.685 0.84 14.24 102 LYS F O 1
ATOM 14505 N N . TRP F 1 103 ? -25.298 14.836 47.739 1.00 12.61 103 TRP F N 1
ATOM 14506 C CA . TRP F 1 103 ? -25.153 14.153 49.017 1.00 13.24 103 TRP F CA 1
ATOM 14507 C C . TRP F 1 103 ? -26.347 14.531 49.890 1.00 16.09 103 TRP F C 1
ATOM 14508 O O . TRP F 1 103 ? -26.791 15.672 49.854 1.00 15.78 103 TRP F O 1
ATOM 14530 N N . ASP F 1 104 ? -26.902 13.568 50.623 1.00 18.81 104 ASP F N 1
ATOM 14531 C CA . ASP F 1 104 ? -27.969 13.866 51.594 1.00 19.81 104 ASP F CA 1
ATOM 14532 C C . ASP F 1 104 ? -29.099 14.678 50.973 1.00 19.23 104 ASP F C 1
ATOM 14533 O O . ASP F 1 104 ? -29.642 15.590 51.610 1.00 21.51 104 ASP F O 1
ATOM 14542 N N . GLY F 1 105 ? -29.435 14.356 49.728 1.00 20.60 105 GLY F N 1
ATOM 14543 C CA . GLY F 1 105 ? -30.507 15.022 49.008 1.00 19.93 105 GLY F CA 1
ATOM 14544 C C . GLY F 1 105 ? -30.232 16.475 48.618 1.00 18.98 105 GLY F C 1
ATOM 14545 O O . GLY F 1 105 ? -31.145 17.210 48.216 1.00 21.34 105 GLY F O 1
ATOM 14549 N N . LYS F 1 106 ? -28.978 16.893 48.757 1.00 15.00 106 LYS F N 1
ATOM 14550 C CA . LYS F 1 106 ? -28.518 18.237 48.384 1.00 15.03 106 LYS F CA 1
ATOM 14551 C C . LYS F 1 106 ? -27.648 18.159 47.140 1.00 14.30 106 LYS F C 1
ATOM 14552 O O . LYS F 1 106 ? -27.167 17.082 46.774 1.00 13.94 106 LYS F O 1
ATOM 14571 N N . GLU F 1 107 ? -27.431 19.301 46.497 1.00 14.42 107 GLU F N 1
ATOM 14572 C CA . GLU F 1 107 ? -26.582 19.395 45.305 1.00 13.45 107 GLU F CA 1
ATOM 14573 C C . GLU F 1 107 ? -25.829 20.695 45.328 1.00 11.89 107 GLU F C 1
ATOM 14574 O O . GLU F 1 107 ? -26.368 21.718 45.725 1.00 12.59 107 GLU F O 1
ATOM 14586 N N . THR F 1 108 ? -24.579 20.654 44.907 1.00 9.53 108 THR F N 1
ATOM 14587 C CA . THR F 1 108 ? -23.769 21.866 44.726 1.00 10.08 108 THR F CA 1
ATOM 14588 C C . THR F 1 108 ? -22.988 21.749 43.420 1.00 9.23 108 THR F C 1
ATOM 14589 O O . THR F 1 108 ? -22.696 20.635 42.957 1.00 9.97 108 THR F O 1
ATOM 14600 N N A THR F 1 109 ? -22.690 22.883 42.786 0.57 7.88 109 THR F N 1
ATOM 14601 N N B THR F 1 109 ? -22.627 22.904 42.863 0.43 10.32 109 THR F N 1
ATOM 14602 C CA A THR F 1 109 ? -21.959 22.870 41.517 0.57 8.54 109 THR F CA 1
ATOM 14603 C CA B THR F 1 109 ? -22.036 22.989 41.533 0.43 9.83 109 THR F CA 1
ATOM 14604 C C A THR F 1 109 ? -20.756 23.788 41.550 0.57 9.16 109 THR F C 1
ATOM 14605 C C B THR F 1 109 ? -20.766 23.845 41.522 0.43 9.42 109 THR F C 1
ATOM 14606 O O A THR F 1 109 ? -20.743 24.814 42.226 0.57 9.18 109 THR F O 1
ATOM 14607 O O B THR F 1 109 ? -20.708 24.890 42.170 0.43 9.88 109 THR F O 1
ATOM 14628 N N . TYR F 1 110 ? -19.764 23.385 40.772 1.00 7.97 110 TYR F N 1
ATOM 14629 C CA . TYR F 1 110 ? -18.549 24.139 40.526 1.00 7.55 110 TYR F CA 1
ATOM 14630 C C . TYR F 1 110 ? -18.440 24.281 39.016 1.00 6.98 110 TYR F C 1
ATOM 14631 O O . TYR F 1 110 ? -18.315 23.267 38.323 1.00 9.05 110 TYR F O 1
ATOM 14650 N N . VAL F 1 111 ? -18.466 25.513 38.530 1.00 7.90 111 VAL F N 1
ATOM 14651 C CA . VAL F 1 111 ? -18.333 25.794 37.095 1.00 8.69 111 VAL F CA 1
ATOM 14652 C C . VAL F 1 111 ? -16.947 26.376 36.856 1.00 9.25 111 VAL F C 1
ATOM 14653 O O . VAL F 1 111 ? -16.601 27.408 37.439 1.00 9.10 111 VAL F O 1
ATOM 14666 N N . ARG F 1 112 ? -16.152 25.678 36.047 1.00 7.69 112 ARG F N 1
ATOM 14667 C CA . ARG F 1 112 ? -14.773 26.055 35.815 1.00 8.27 112 ARG F CA 1
ATOM 14668 C C . ARG F 1 112 ? -14.552 26.449 34.377 1.00 8.53 112 ARG F C 1
ATOM 14669 O O . ARG F 1 112 ? -15.062 25.807 33.454 1.00 8.69 112 ARG F O 1
ATOM 14690 N N . GLU F 1 113 ? -13.765 27.499 34.200 1.00 9.23 113 GLU F N 1
ATOM 14691 C CA . GLU F 1 113 ? -13.512 28.042 32.873 1.00 8.79 113 GLU F CA 1
ATOM 14692 C C . GLU F 1 113 ? -12.118 28.632 32.859 1.00 9.77 113 GLU F C 1
ATOM 14693 O O . GLU F 1 113 ? -11.556 28.961 33.913 1.00 10.96 113 GLU F O 1
ATOM 14705 N N . ILE F 1 114 ? -11.568 28.787 31.667 1.00 9.24 114 ILE F N 1
ATOM 14706 C CA . ILE F 1 114 ? -10.417 29.614 31.510 1.00 10.78 114 ILE F CA 1
ATOM 14707 C C . ILE F 1 114 ? -10.910 30.940 30.977 1.00 11.94 114 ILE F C 1
ATOM 14708 O O . ILE F 1 114 ? -11.607 31.006 29.966 1.00 14.64 114 ILE F O 1
ATOM 14724 N N . LYS F 1 115 ? -10.597 31.994 31.705 1.00 11.45 115 LYS F N 1
ATOM 14725 C CA . LYS F 1 115 ? -11.107 33.311 31.419 1.00 13.89 115 LYS F CA 1
ATOM 14726 C C . LYS F 1 115 ? -9.905 34.184 31.291 1.00 16.76 115 LYS F C 1
ATOM 14727 O O . LYS F 1 115 ? -9.240 34.504 32.277 1.00 16.12 115 LYS F O 1
ATOM 14746 N N . ASP F 1 116 ? -9.596 34.524 30.046 1.00 18.17 116 ASP F N 1
ATOM 14747 C CA . ASP F 1 116 ? -8.495 35.399 29.729 1.00 19.29 116 ASP F CA 1
ATOM 14748 C C . ASP F 1 116 ? -7.243 34.989 30.536 1.00 19.76 116 ASP F C 1
ATOM 14749 O O . ASP F 1 116 ? -6.623 35.792 31.219 1.00 24.15 116 ASP F O 1
ATOM 14758 N N . GLY F 1 117 ? -6.896 33.706 30.476 1.00 15.73 117 GLY F N 1
ATOM 14759 C CA . GLY F 1 117 ? -5.638 33.244 31.039 1.00 14.67 117 GLY F CA 1
ATOM 14760 C C . GLY F 1 117 ? -5.725 32.614 32.424 1.00 14.78 117 GLY F C 1
ATOM 14761 O O . GLY F 1 117 ? -4.843 31.863 32.829 1.00 14.97 117 GLY F O 1
ATOM 14765 N N . LYS F 1 118 ? -6.771 32.934 33.165 1.00 13.15 118 LYS F N 1
ATOM 14766 C CA . LYS F 1 118 ? -6.915 32.445 34.541 1.00 12.67 118 LYS F CA 1
ATOM 14767 C C . LYS F 1 118 ? -7.932 31.326 34.605 1.00 9.66 118 LYS F C 1
ATOM 14768 O O . LYS F 1 118 ? -8.872 31.292 33.810 1.00 11.97 118 LYS F O 1
ATOM 14787 N N . LEU F 1 119 ? -7.739 30.411 35.553 1.00 9.67 119 LEU F N 1
ATOM 14788 C CA . LEU F 1 119 ? -8.713 29.379 35.816 1.00 9.58 119 LEU F CA 1
ATOM 14789 C C . LEU F 1 119 ? -9.661 29.907 36.869 1.00 9.35 119 LEU F C 1
ATOM 14790 O O . LEU F 1 119 ? -9.250 30.223 37.988 1.00 10.42 119 LEU F O 1
ATOM 14806 N N . VAL F 1 120 ? -10.917 30.060 36.486 1.00 9.10 120 VAL F N 1
ATOM 14807 C CA . VAL F 1 120 ? -11.920 30.641 37.367 1.00 8.49 120 VAL F CA 1
ATOM 14808 C C . VAL F 1 120 ? -12.941 29.582 37.728 1.00 7.96 120 VAL F C 1
ATOM 14809 O O . VAL F 1 120 ? -13.433 28.863 36.839 1.00 9.53 120 VAL F O 1
ATOM 14822 N N . VAL F 1 121 ? -13.221 29.479 39.028 1.00 7.21 121 VAL F N 1
ATOM 14823 C CA . VAL F 1 121 ? -14.227 28.549 39.496 1.00 7.37 121 VAL F CA 1
ATOM 14824 C C . VAL F 1 121 ? -15.305 29.335 40.211 1.00 7.53 121 VAL F C 1
ATOM 14825 O O . VAL F 1 121 ? -15.047 30.140 41.100 1.00 7.80 121 VAL F O 1
ATOM 14838 N N . THR F 1 122 ? -16.553 29.053 39.830 1.00 7.59 122 THR F N 1
ATOM 14839 C CA . THR F 1 122 ? -17.722 29.613 40.473 1.00 7.32 122 THR F CA 1
ATOM 14840 C C . THR F 1 122 ? -18.452 28.496 41.197 1.00 7.10 122 THR F C 1
ATOM 14841 O O . THR F 1 122 ? -18.845 27.487 40.597 1.00 8.09 122 THR F O 1
ATOM 14852 N N . LEU F 1 123 ? -18.608 28.684 42.498 1.00 7.14 123 LEU F N 1
ATOM 14853 C CA . LEU F 1 123 ? -19.137 27.644 43.389 1.00 7.29 123 LEU F CA 1
ATOM 14854 C C . LEU F 1 123 ? -20.522 28.079 43.862 1.00 7.74 123 LEU F C 1
ATOM 14855 O O . LEU F 1 123 ? -20.685 29.191 44.393 1.00 9.70 123 LEU F O 1
ATOM 14871 N N . THR F 1 124 ? -21.537 27.227 43.680 1.00 7.95 124 THR F N 1
ATOM 14872 C CA . THR F 1 124 ? -22.909 27.603 44.056 1.00 8.65 124 THR F CA 1
ATOM 14873 C C . THR F 1 124 ? -23.547 26.556 44.947 1.00 7.96 124 THR F C 1
ATOM 14874 O O . THR F 1 124 ? -23.586 25.369 44.606 1.00 9.11 124 THR F O 1
ATOM 14885 N N . MET F 1 125 ? -24.068 27.030 46.068 1.00 9.33 125 MET F N 1
ATOM 14886 C CA . MET F 1 125 ? -24.888 26.191 46.945 1.00 10.46 125 MET F CA 1
ATOM 14887 C C . MET F 1 125 ? -26.136 27.014 47.277 1.00 10.92 125 MET F C 1
ATOM 14888 O O . MET F 1 125 ? -26.059 27.981 48.016 1.00 11.65 125 MET F O 1
ATOM 14902 N N . GLY F 1 126 ? -27.249 26.664 46.653 1.00 12.66 126 GLY F N 1
ATOM 14903 C CA . GLY F 1 126 ? -28.471 27.443 46.775 1.00 13.87 126 GLY F CA 1
ATOM 14904 C C . GLY F 1 126 ? -28.210 28.852 46.298 1.00 15.55 126 GLY F C 1
ATOM 14905 O O . GLY F 1 126 ? -27.749 29.035 45.168 1.00 16.70 126 GLY F O 1
ATOM 14909 N N . ASP F 1 127 ? -28.464 29.848 47.150 1.00 16.31 127 ASP F N 1
ATOM 14910 C CA A ASP F 1 127 ? -28.231 31.239 46.798 0.67 18.79 127 ASP F CA 1
ATOM 14911 C CA B ASP F 1 127 ? -28.216 31.229 46.744 0.33 17.17 127 ASP F CA 1
ATOM 14912 C C . ASP F 1 127 ? -26.843 31.745 47.172 1.00 14.68 127 ASP F C 1
ATOM 14913 O O . ASP F 1 127 ? -26.533 32.922 46.968 1.00 16.59 127 ASP F O 1
ATOM 14930 N N . VAL F 1 128 ? -26.011 30.870 47.731 1.00 11.92 128 VAL F N 1
ATOM 14931 C CA . VAL F 1 128 ? -24.663 31.267 48.136 1.00 11.27 128 VAL F CA 1
ATOM 14932 C C . VAL F 1 128 ? -23.673 30.943 47.016 1.00 10.88 128 VAL F C 1
ATOM 14933 O O . VAL F 1 128 ? -23.576 29.798 46.577 1.00 12.14 128 VAL F O 1
ATOM 14946 N N . VAL F 1 129 ? -22.954 31.975 46.588 1.00 9.99 129 VAL F N 1
ATOM 14947 C CA . VAL F 1 129 ? -22.007 31.859 45.487 1.00 9.16 129 VAL F CA 1
ATOM 14948 C C . VAL F 1 129 ? -20.635 32.318 45.956 1.00 9.16 129 VAL F C 1
ATOM 14949 O O . VAL F 1 129 ? -20.528 33.354 46.602 1.00 12.86 129 VAL F O 1
ATOM 14962 N N . ALA F 1 130 ? -19.600 31.557 45.612 1.00 8.40 130 ALA F N 1
ATOM 14963 C CA . ALA F 1 130 ? -18.216 31.964 45.840 1.00 7.98 130 ALA F CA 1
ATOM 14964 C C . ALA F 1 130 ? -17.516 31.902 44.484 1.00 7.84 130 ALA F C 1
ATOM 14965 O O . ALA F 1 130 ? -17.928 31.165 43.566 1.00 8.12 130 ALA F O 1
ATOM 14972 N N . VAL F 1 131 ? -16.466 32.697 44.358 1.00 8.27 131 VAL F N 1
ATOM 14973 C CA . VAL F 1 131 ? -15.651 32.729 43.149 1.00 7.82 131 VAL F CA 1
ATOM 14974 C C . VAL F 1 131 ? -14.175 32.699 43.537 1.00 7.84 131 VAL F C 1
ATOM 14975 O O . VAL F 1 131 ? -13.748 33.456 44.410 1.00 8.61 131 VAL F O 1
ATOM 14988 N N . ARG F 1 132 ? -13.425 31.783 42.926 1.00 7.54 132 ARG F N 1
ATOM 14989 C CA . ARG F 1 132 ? -11.991 31.730 43.139 1.00 7.90 132 ARG F CA 1
ATOM 14990 C C . ARG F 1 132 ? -11.338 31.727 41.774 1.00 7.68 132 ARG F C 1
ATOM 14991 O O . ARG F 1 132 ? -11.900 31.262 40.806 1.00 9.12 132 ARG F O 1
ATOM 15012 N N A SER F 1 133 ? -10.149 32.308 41.709 0.41 9.16 133 SER F N 1
ATOM 15013 N N B SER F 1 133 ? -10.142 32.264 41.692 0.59 8.61 133 SER F N 1
ATOM 15014 C CA A SER F 1 133 ? -9.358 32.331 40.487 0.41 9.98 133 SER F CA 1
ATOM 15015 C CA B SER F 1 133 ? -9.398 32.178 40.457 0.59 8.66 133 SER F CA 1
ATOM 15016 C C A SER F 1 133 ? -7.945 31.837 40.757 0.41 9.83 133 SER F C 1
ATOM 15017 C C B SER F 1 133 ? -7.945 31.885 40.714 0.59 8.38 133 SER F C 1
ATOM 15018 O O A SER F 1 133 ? -7.433 32.000 41.870 0.41 9.94 133 SER F O 1
ATOM 15019 O O B SER F 1 133 ? -7.407 32.250 41.762 0.59 9.57 133 SER F O 1
ATOM 15034 N N . TYR F 1 134 ? -7.350 31.204 39.751 1.00 8.23 134 TYR F N 1
ATOM 15035 C CA . TYR F 1 134 ? -5.985 30.736 39.817 1.00 10.12 134 TYR F CA 1
ATOM 15036 C C . TYR F 1 134 ? -5.193 31.268 38.628 1.00 9.97 134 TYR F C 1
ATOM 15037 O O . TYR F 1 134 ? -5.724 31.426 37.529 1.00 10.40 134 TYR F O 1
ATOM 15056 N N . ARG F 1 135 ? -3.919 31.495 38.861 1.00 10.13 135 ARG F N 1
ATOM 15057 C CA . ARG F 1 135 ? -2.999 31.818 37.779 1.00 11.79 135 ARG F CA 1
ATOM 15058 C C . ARG F 1 135 ? -2.010 30.675 37.617 1.00 13.47 135 ARG F C 1
ATOM 15059 O O . ARG F 1 135 ? -1.768 29.901 38.528 1.00 14.23 135 ARG F O 1
ATOM 15080 N N . ARG F 1 136 ? -1.393 30.612 36.448 1.00 12.60 136 ARG F N 1
ATOM 15081 C CA . ARG F 1 136 ? -0.417 29.594 36.198 1.00 15.38 136 ARG F CA 1
ATOM 15082 C C . ARG F 1 136 ? 0.793 29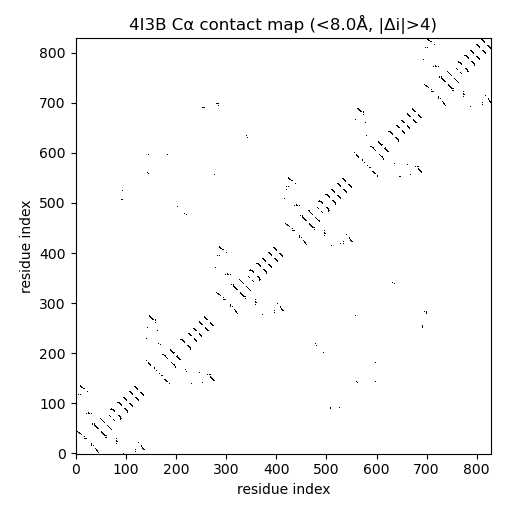.800 37.074 1.00 19.10 136 ARG F C 1
ATOM 15083 O O . ARG F 1 136 ? 1.209 30.934 37.311 1.00 21.48 136 ARG F O 1
ATOM 15104 N N . ALA F 1 137 ? 1.352 28.708 37.573 1.00 22.48 137 ALA F N 1
ATOM 15105 C CA . ALA F 1 137 ? 2.683 28.775 38.181 1.00 28.91 137 ALA F CA 1
ATOM 15106 C C . ALA F 1 137 ? 3.778 28.890 37.120 1.00 28.48 137 ALA F C 1
ATOM 15107 O O . ALA F 1 137 ? 3.514 29.230 35.962 1.00 31.45 137 ALA F O 1
#

Sequence (829 aa):
MMVEEKFVGTTWKIIADSSHNFGEYLKKAIGAPKEELSSDGGDATTPTTLYISQKDGDKMTVKIENGPPTFLDTQVKKFKKLLGEEEFDEFPSSDRRRKKGVKSVVNLVGEKLLVYVQKWDGKEETTTYVREIIKDDGKKLLVVTLTTMGDDVVAVVRSSYRRRATTEMMVEEKFVVGTTWKIADSHHNFGEYLKKAIGAPKEELSDGGDATTPTLYISQKKDGDKMTVKKIEENGPPTFLDTQVKKFKLGEEFDEFPSDRRKGVKSVVNLVGEEKLVYVQKKWDGKEETTTYVREIKKDGKKLVVTLTMGDDVVVAVVRSSYRRATMVEKFVGTWKIADDSHNFGEYLKAIGAPKEELSDGGDATTPTLYISQKKDGDKMTVKKIENGPPTFLDTQQVKKFKLGEEEFDEFPSDRRKKGVKSVVNLVGEEKLVYVQKKWDDGKEETTYVREIKDDGKLVVTLTMGDVVAVRSSYRRRATMMVEEKFVGTWKIADSSHNFGEYLKAIGAPKELSDGGDATTPTLYISQKKDGDKMTVKKIENGPPTFLDTQVKKFKLGEEEFDEFPSDRRRKGVKSVVNLVGEKKLVYVQKKWDDGKKETTTYVREEIKKDGKLVVTLTMGDDVVAVVRSYRRATMMVEEKFVGTWKIADDSHNFGEYLKKAIGAPKELSDGGDATTPTLYISQKKDGDKMTVKIENGPPTFLDTQQVKKFKLGEEEFDEFPSDRRRKKGVKSVVNLVGEKKLVYVQKKWDGKETTTYVREIKKDGKKLVVTLTMGDVVAVRSYRRATEMVEKKFVVGTWKIADDSHNNFGEEYLKKAIGAPKEELSDGGDATTPTLYISQKDGDKMTVKKIENGPPTFLDTQQVKKFKKLGEEEFDEFPSDRRKGVKSVVVNLVGEEKLLVYVQKKWDGKETTTYVREIKDGKLVVTLTMGDDVVAVRSSYRRA

CATH classification: 2.40.128.20

Radius of gyration: 31.28 Å; Cα contacts (8 Å, |Δi|>4): 2280; chains: 6; bounding box: 74×73×80 Å

Secondary structure (DSSP, 8-state):
--GGG-EEEEEEEEESHHHHHHHTT--HHHHHHHHH---EEEEEEETTTEEEEEEE--TTT--EEEEEEETT--EEE--TT--SSEEEEEEEETTEEEEEEEETTEEEEEEEEEETTEEEEEEEETTEEEEEEEE----/-GGGG-EEEEEEEEESHHHHHHHTT--HHHHHHHHH---EEEEEEETTTEEEEEEE--TTT--EEEEEEETT--EEE--TT--SSEEEEEEEETTEEEEEEEETTEEEEEEEEEETTEEEEEEEETTEEEEEEEEE--/-GGGG-EEEEEEEEESHHHHHHHTT--HHHHHHHHH---EEEEEEETTTEEEEEEE--TTT--EEEEEEETT--EEE--TT--SSEEEEEEEETTEEEEEEEETTEEEEEEEEEETTEEEEEEEETTEEEEEEEEE--/-GGGG-EEEEEEEEESHHHHHHHTT--HHHHHHHHH---EEEEEEETTTEEEEEEE--TTT--EEEEEEETT--EEE--TT--SSEEEEEEEETTEEEEEEEETTEEEEEEEEEETTEEEEEEEETTEEEEEEEEE--/--GGG-EEEEEEEEESHHHHHHHTT--HHHHHHHHT---EEEEEEETTTEEEEEEE--TTT--EEEEEEETT--EEE--TT--SSEEEEEEEETTEEEEEEEETTEEEEEEEEEETTEEEEEEEETTEEEEEEEEE---/-GGGG-EEEEEEEEESHHHHHHHTT--HHHHHHHHT---EEEEEEETTTEEEEEEE--TTT--EEEEEEETT--EEE--TT--SSEEEEEEEETTEEEEEEEETTEEEEEEEEEETTEEEEEEEETTEEEEEEEEE-

B-factor: mean 16.15, std 7.88, range [3.3, 60.1]

Organism: Anguilla japonica (NCBI:txid7937)

Nearest PDB structures (foldseek):
  4i3b-assembly6_F  TM=1.004E+00  e=2.455E-26  Anguilla japonica
  4i3d-assembly2_B  TM=9.882E-01  e=1.348E-24  Anguilla japonica
  4i3c-assembly2_B  TM=9.892E-01  e=3.382E-24  Anguilla japonica
  7fy1-assembly1_A  TM=9.538E-01  e=3.407E-15  Homo sapiens
  3nr3-assembly1_A  TM=9.583E-01  e=1.249E-14  Homo sapiens